Protein AF-0000000079963140 (afdb_homodimer)

Foldseek 3Di:
DPLPPPFAWDCPVPDTDGDPDDHLLPDLVNQADPVRHGHPDDQDDQCKDFLAPAKDPQDTRIDGQSCCCFQQQVRVHNDPPDDQDQEFAEEEEALALLSLLLLLQCLLLVGGYAAEYQARGFRRFDDFWWAFQLLLLLVVLSVQSVVFQAQADFAFKEWEAEANDTLDIDGWDDDQQGPDTFIGTDGSRSVSSSSQNSVVVSVGTYHYSKHWDDWDQDPVVQWIWTWMDHVNDDIRIHIHNAYEFPHAQLTPVCVRLPWAKFWDWDLKKWKKWKAAKDKPPPQLQHFYKFAHPPLFMKTWDHHHPRIIIITGIHDDPLSVQQVVQQVVPVVPDDSSCLLFWWRDRRPDHPVNRQVSVQVRPPPMDMDGPHIISYITMTTFIWIATLWQADLSRRYGYFQSNGTGGDPFLSCRSNLSSVLSLQQNLLSSCVSVVFWDCNQRSRLSGQQSRVLSVLCRLLSVQVVCLRGLNPDDTTFDCHNDDDTDDDDRDHDHSPDDSVRSSVVVVVSVVPRQPCRRHHQRRFGPCLVLQPPPPPPPPDDFQFPDDFGHFDGWHWWAQDPPDIGTPCVLVHSLHSAKEKEWEQEQCDAQQVVLLLLLQVAAQDPPHLLQFNPHLSHYAYEYEYADHRVSVVVSCPDPSNVSVVVRYRYIYQPDDPCRTPCNVRVGDNNFIKIWMAGSSRGTHGIDTSNPRVSVNSSCVSITGTD/DPLPPPFAWDCPVPDTDGDDDDHPLPDLVNQADPVRHGHPDDQDDQCKDFLAPAKDPQDTRIDGQSCCCFQFQNRPHNDPPDDQDQEFAEEEFALALLSLLLLLQCLLLVGGYAAEYQARGFRRFDDFWWAFQLLLLLVVLSVQSVVFQAQADFAFKEWEAEANDTLDIDGWDDDQQGPDTGIGTDGSRSVSSSSQNSVVVSVGTYHYSKHWDDWDQDPVPQWIWTWMDHVNDDIRIHIHNAYEFPHAQLTPVCVRLPWDKFWDWDLKKWKKWKAAKDKPPPQLQHWYKFAHPPLFMKTWDHHHPRIIIITFIHDDPLSVQQVVQQVVCVVPDDSSCLLPWWRDRRPDHPVNRQVSVQVRPPPMDMDGPHIISYITMTTFIWIATLWQADLSRRYGYFQSNGTGGDPFLSCRSNLSSVLSLQQNLLSSCVSVVFWDCNQRSRLSGQFSRVLSVLCRLLSVQVCCLRGLDPDDTTFHCHNDDDTDDDDRDHDHSPDDSVRSSVVVVVSCVPRQPCRRHHQRRFGPCLVLQPPPPPPPPDDFQFPDDFGHFDGWHWWAQDPPDIGTPCVLVHSLHSAKEKEWEQEQCDAQSVVLLLLLQVAAQDPPHLLQFSPHLSHYAYEYEYADHPVSVVVSCPDPSNVSVVVRYRYIYQPDDPCRTPCNVRVGDNNFIKIWMAGSSRGTSGIDTSNPRVSVNSSCVSITGTD

Nearest PDB structures (foldseek):
  1foh-assembly3_D-2  TM=8.014E-01  e=3.361E-40  Cutaneotrichosporon cutaneum
  1foh-assembly1_C  TM=7.969E-01  e=9.844E-40  Cutaneotrichosporon cutaneum
  1foh-assembly2_B  TM=7.920E-01  e=3.210E-39  Cutaneotrichosporon cutaneum
  7ouc-assembly1_AAA  TM=6.877E-01  e=5.291E-30  Streptomyces sp. JP95
  2rgj-assembly1_A  TM=7.732E-01  e=2.780E-16  unclassified

pLDDT: mean 90.06, std 11.24, range [25.11, 98.88]

Sequence (1406 aa):
MAVRSAVTSTWQRGVAEPAPGPAAWADASNFTSEDNVPAHYTVADPGEGPTSDSTNDFGVSTLRGWPSLFNGTAGGTTPTWWKPASKVDVLICGAGPFGLAIALSLARQGISFRIIDKSRGPCHTGRADAVHPRALELLDAWGLADEIANEGPLLNKFTLHRDGVTLGNTYTVPSETTKYRGLHITAQAQIERIYVRDLLRHQTLVERSTTLTSFKVDDGADKVIAKISADGKGEEVVEAKYLIGADGASSGVREMIKVPFEGLAIDCFFAIVDCVFKTDYPHILDTGWVTNAGQGCAIFVPREQGHTRVYIQLTGQLQADVAAAHKHKKERRNESSLGETQVHEHGLTPGDALEHLKKIMAPWTIDFAGPLSWFAVWRVNERVARSFSTPDQRVHLGGDAAHVHSTIGAFGYNSTVYDAANLSWKLGLCIKGAADPAVLLPTYDAERRLLANSVIRYSGALLRFICRLSDPLPELRGLGEDPEVHDVVLPNPSAANSEAGPWLGSFFHRAPPILMSGLGLSVTSTMLSPTPTEVTGSVKPVKVSNGVRAPNPRVTLHKHNASYLYDALKGTGSRFHVLVFTSDLQGPVRQKLARLSAEGLAPGGFFHRFGGLERLNIVVVAKALPHEVGELLAGDDLKHLRDAATLVYDDRAPDEDAHYYYAVNHARGAVVVVRPDLVVGTSVWPEDTAALNDYFASFLLAKMAVRSAVTSTWQRGVAEPAPGPAAWADASNFTSEDNVPAHYTVADPGEGPTSDSTNDFGVSTLRGWPSLFNGTAGGTTPTWWKPASKVDVLICGAGPFGLAIALSLARQGISFRIIDKSRGPCHTGRADAVHPRALELLDAWGLADEIANEGPLLNKFTLHRDGVTLGNTYTVPSETTKYRGLHITAQAQIERIYVRDLLRHQTLVERSTTLTSFKVDDGADKVIAKISADGKGEEVVEAKYLIGADGASSGVREMIKVPFEGLAIDCFFAIVDCVFKTDYPHILDTGWVTNAGQGCAIFVPREQGHTRVYIQLTGQLQADVAAAHKHKKERRNESSLGETQVHEHGLTPGDALEHLKKIMAPWTIDFAGPLSWFAVWRVNERVARSFSTPDQRVHLGGDAAHVHSTIGAFGYNSTVYDAANLSWKLGLCIKGAADPAVLLPTYDAERRLLANSVIRYSGALLRFICRLSDPLPELRGLGEDPEVHDVVLPNPSAANSEAGPWLGSFFHRAPPILMSGLGLSVTSTMLSPTPTEVTGSVKPVKVSNGVRAPNPRVTLHKHNASYLYDALKGTGSRFHVLVFTSDLQGPVRQKLARLSAEGLAPGGFFHRFGGLERLNIVVVAKALPHEVGELLAGDDLKHLRDAATLVYDDRAPDEDAHYYYAVNHARGAVVVVRPDLVVGTSVWPEDTAALNDYFASFLLAK

InterPro domains:
  IPR002938 FAD-binding domain [PF01494] (87-457)
  IPR012941 Phenol hydroxylase-like, C-terminal dimerisation domain [PF07976] (564-702)
  IPR036188 FAD/NAD(P)-binding domain superfamily [G3DSA:3.50.50.60] (89-456)
  IPR036188 FAD/NAD(P)-binding domain superfamily [SSF51905] (87-480)
  IPR036249 Thioredoxin-like superfamily [SSF52833] (543-701)
  IPR038220 Phenol hydroxylase, C-terminal TRX-fold domain superfamily [G3DSA:3.40.30.20] (514-701)
  IPR050641 Rifampicin monooxygenase-like [PTHR43004] (77-702)

Organism: NCBI:txid1448308

Radius of gyration: 31.9 Å; Cα contacts (8 Å, |Δi|>4): 3347; chains: 2; bounding box: 75×89×75 Å

Secondary structure (DSSP, 8-state):
-----S--EE-TTSS-EE-SSS-GGG-GGGGB-TT-PBPS--PPP--EEES-S--BTTBB-EEE--HHHHSSSSSSS--TT----SEEEEEEE--SHHHHHHHHHHHHHT--EEEE-SSSSS--S-S--EE-HHHHHHHHHTT-HHHHTTSS-EE-EEEEEETTEEEEEEEPPPPTT-S--SEEE--HHHHHHHHHHHHHHTT---B-SEEEEEEEEETTTTEEEEEEEETTEEEEEEEEEEEEE-S-TT-HHHHHTT--EEEEEEEEEEEEEEE-EEE--TTTTSEEEEEETTTEEEEEEE-GGG-EEEEEEE-HHHHHHHHHHHHHHHTTS-GGGGG--B-SS----HHHHHHHHHHHHTTS-EEE-S-BSEEEEEEEEEEEES-SB-TTSSEEE-GGGTEE--STTS-HHHHHHHHHHHHHHHHHHHHTTSB-HHHHTHHHHHHHHHHHHHHHHHHHHHHHHHHT--PPPP--B-SSSSBPP--PPPP-TT--HHHHHHHHHHHHHHS-TTTTT-TT-B-S--TTS------TTPPPS-SSPTTBBPP--EEEEETTEEEEGGGGS---SS-EEEEEEEETS-THHHHHHHHIIIIIISTTSHHHHTTGGGTEEEEEEESS-HHHHHHHT-SGGGHHHHHHEEEEE--S-TTTSHHHHTT--TTT-EEEEE-TTSBEEEEE-TT-HHHHHHHHHTTBPP-/-----S--EE-TTSS-EE-SSS-GGG-GGGGB-TT-PBPS--PPP--EEES-S--BTTBB-EEE--HHHHSSSSSSS--TT----SEEEEEEE--SHHHHHHHHHHHHHT--EEEE-SSSSS--S-S--EE-HHHHHHHHHTT-HHHHTTSS-EE-EEEEEETTEEEEEEEPPPPTT-S--SEEE--HHHHHHHHHHHHHHTT---B-SEEEEEEEEETTTTEEEEEEEETTEEEEEEEEEEEEE-S-TT-HHHHHTT--EEEEEEEEEEEEEEE-EEE--TTTTSEEEEEETTTEEEEEEE-GGG-EEEEEEE-HHHHHHHHHHHHHHHTTS-GGGGG--B-SS----HHHHHHHHHHHHTTS-EEE-S-BSEEEEEEEEEEEES-SB-TTSSEEE-GGGTEE--STTSHHHHHHHHHHHHHHHHHHHHHTTSB-HHHHTHHHHHHHHHHHHHHHHHHHHHHHHHHT--PPPP--B-SSSSBPP--PPPP-TT--HHHHHHHHHHHHHHS-TTTTT-TT-B-S--TTS------TTPPPS-SSPTTBBPP--EEEEETTEEEEGGGGS---SS-EEEEEEEETS-THHHHHHHHIIIIIISTTSHHHHTTGGGTEEEEEEESS-HHHHHHHT-SGGGHHHHHHEEEEE--S-TTTSHHHHTT--TTT-EEEEE-TTSBEEEEE-TT-HHHHHHHHHTTBPP-

Structure (mmCIF, N/CA/C/O backbone):
data_AF-0000000079963140-model_v1
#
loop_
_entity.id
_entity.type
_entity.pdbx_description
1 polymer 'Uncharacterized protein'
#
loop_
_atom_site.group_PDB
_atom_site.id
_atom_site.type_symbol
_atom_site.label_atom_id
_atom_site.label_alt_id
_atom_site.label_comp_id
_atom_site.label_asym_id
_atom_site.label_entity_id
_atom_site.label_seq_id
_atom_site.pdbx_PDB_ins_code
_atom_site.Cartn_x
_atom_site.Cartn_y
_atom_site.Cartn_z
_atom_site.occupancy
_atom_site.B_iso_or_equiv
_atom_site.auth_seq_id
_atom_site.auth_comp_id
_atom_site.auth_asym_id
_atom_site.auth_atom_id
_atom_site.pdbx_PDB_model_num
ATOM 1 N N . MET A 1 1 ? -8.086 -4.301 -16.156 1 25.34 1 MET A N 1
ATOM 2 C CA . MET A 1 1 ? -8.211 -3.07 -16.938 1 25.34 1 MET A CA 1
ATOM 3 C C . MET A 1 1 ? -9.672 -2.666 -17.078 1 25.34 1 MET A C 1
ATOM 5 O O . MET A 1 1 ? -10.492 -3.447 -17.562 1 25.34 1 MET A O 1
ATOM 9 N N . ALA A 1 2 ? -10.203 -1.886 -16.109 1 30.53 2 ALA A N 1
ATOM 10 C CA . ALA A 1 2 ? -11.609 -1.475 -16.062 1 30.53 2 ALA A CA 1
ATOM 11 C C . ALA A 1 2 ? -12.117 -1.159 -17.469 1 30.53 2 ALA A C 1
ATOM 13 O O . ALA A 1 2 ? -11.352 -0.732 -18.344 1 30.53 2 ALA A O 1
ATOM 14 N N . VAL A 1 3 ? -13.102 -1.721 -17.828 1 33.88 3 VAL A N 1
ATOM 15 C CA . VAL A 1 3 ? -13.875 -1.144 -18.922 1 33.88 3 VAL A CA 1
ATOM 16 C C . VAL A 1 3 ? -13.875 0.379 -18.812 1 33.88 3 VAL A C 1
ATOM 18 O O . VAL A 1 3 ? -14.5 0.944 -17.906 1 33.88 3 VAL A O 1
ATOM 21 N N . ARG A 1 4 ? -12.695 0.923 -18.766 1 45.59 4 ARG A N 1
ATOM 22 C CA . ARG A 1 4 ? -12.688 2.381 -18.703 1 45.59 4 ARG A CA 1
ATOM 23 C C . ARG A 1 4 ? -13.797 2.979 -19.547 1 45.59 4 ARG A C 1
ATOM 25 O O . ARG A 1 4 ? -13.844 2.764 -20.766 1 45.59 4 ARG A O 1
ATOM 32 N N . SER A 1 5 ? -14.914 3.078 -18.922 1 48.44 5 SER A N 1
ATOM 33 C CA . SER A 1 5 ? -16.016 3.822 -19.516 1 48.44 5 SER A CA 1
ATOM 34 C C . SER A 1 5 ? -15.516 4.777 -20.594 1 48.44 5 SER A C 1
ATOM 36 O O . SER A 1 5 ? -14.359 5.203 -20.562 1 48.44 5 SER A O 1
ATOM 38 N N . ALA A 1 6 ? -16.266 4.973 -21.609 1 55.72 6 ALA A N 1
ATOM 39 C CA . ALA A 1 6 ? -16.359 5.848 -22.781 1 55.72 6 ALA A CA 1
ATOM 40 C C . ALA A 1 6 ? -16.078 7.301 -22.391 1 55.72 6 ALA A C 1
ATOM 42 O O . ALA A 1 6 ? -15.938 8.156 -23.266 1 55.72 6 ALA A O 1
ATOM 43 N N . VAL A 1 7 ? -15.875 7.383 -20.984 1 66.56 7 VAL A N 1
ATOM 44 C CA . VAL A 1 7 ? -15.789 8.812 -20.719 1 66.56 7 VAL A CA 1
ATOM 45 C C . VAL A 1 7 ? -14.328 9.25 -20.75 1 66.56 7 VAL A C 1
ATOM 47 O O . VAL A 1 7 ? -13.484 8.68 -20.062 1 66.56 7 VAL A O 1
ATOM 50 N N . THR A 1 8 ? -14.055 10.008 -21.562 1 84.62 8 THR A N 1
ATOM 51 C CA . THR A 1 8 ? -12.742 10.633 -21.688 1 84.62 8 THR A CA 1
ATOM 52 C C . THR A 1 8 ? -12.406 11.43 -20.422 1 84.62 8 THR A C 1
ATOM 54 O O . THR A 1 8 ? -13.258 12.141 -19.891 1 84.62 8 THR A O 1
ATOM 57 N N . SER A 1 9 ? -11.234 11.062 -19.812 1 88.5 9 SER A N 1
ATOM 58 C CA . SER A 1 9 ? -10.836 11.75 -18.594 1 88.5 9 SER A CA 1
ATOM 59 C C . SER A 1 9 ? -9.602 12.617 -18.828 1 88.5 9 SER A C 1
ATOM 61 O O . SER A 1 9 ? -8.844 12.391 -19.766 1 88.5 9 SER A O 1
ATOM 63 N N . THR A 1 10 ? -9.508 13.703 -18.062 1 89.19 10 THR A N 1
ATOM 64 C CA . THR A 1 10 ? -8.32 14.547 -17.984 1 89.19 10 THR A CA 1
ATOM 65 C C . THR A 1 10 ? -7.859 14.703 -16.547 1 89.19 10 THR A C 1
ATOM 67 O O . THR A 1 10 ? -8.594 14.375 -15.609 1 89.19 10 THR A O 1
ATOM 70 N N . TRP A 1 11 ? -6.633 15.031 -16.359 1 91.12 11 TRP A N 1
ATOM 71 C CA . TRP A 1 11 ? -6.066 15.273 -15.039 1 91.12 11 TRP A CA 1
ATOM 72 C C . TRP A 1 11 ? -5.617 16.719 -14.898 1 91.12 11 TRP A C 1
ATOM 74 O O . TRP A 1 11 ? -4.637 17 -14.211 1 91.12 11 TRP A O 1
ATOM 84 N N . GLN A 1 12 ? -6.328 17.531 -15.508 1 88.75 12 GLN A N 1
ATOM 85 C CA . GLN A 1 12 ? -6.012 18.953 -15.539 1 88.75 12 GLN A CA 1
ATOM 86 C C . GLN A 1 12 ? -5.91 19.531 -14.133 1 88.75 12 GLN A C 1
ATOM 88 O O . GLN A 1 12 ? -5.055 20.375 -13.859 1 88.75 12 GLN A O 1
ATOM 93 N N . ARG A 1 13 ? -6.703 19.031 -13.242 1 86.5 13 ARG A N 1
ATOM 94 C CA . ARG A 1 13 ? -6.699 19.547 -11.875 1 86.5 13 ARG A CA 1
ATOM 95 C C . ARG A 1 13 ? -6.012 18.578 -10.922 1 86.5 13 ARG A C 1
ATOM 97 O O . ARG A 1 13 ? -6.266 18.594 -9.719 1 86.5 13 ARG A O 1
ATOM 104 N N . GLY A 1 14 ? -5.234 17.688 -11.469 1 86.19 14 GLY A N 1
ATOM 105 C CA . GLY A 1 14 ? -4.453 16.781 -10.656 1 86.19 14 GLY A CA 1
ATOM 106 C C . GLY A 1 14 ? -5.184 15.484 -10.336 1 86.19 14 GLY A C 1
ATOM 107 O O . GLY A 1 14 ? -4.594 14.555 -9.781 1 86.19 14 GLY A O 1
ATOM 108 N N . VAL A 1 15 ? -6.523 15.414 -10.562 1 87.06 15 VAL A N 1
ATOM 109 C CA . VAL A 1 15 ? -7.344 14.227 -10.375 1 87.06 15 VAL A CA 1
ATOM 110 C C . VAL A 1 15 ? -8.156 13.953 -11.633 1 87.06 15 VAL A C 1
ATOM 112 O O . VAL A 1 15 ? -8.344 14.852 -12.461 1 87.06 15 VAL A O 1
ATOM 115 N N . ALA A 1 16 ? -8.602 12.75 -11.758 1 87.44 16 ALA A N 1
ATOM 116 C CA . ALA A 1 16 ? -9.383 12.383 -12.93 1 87.44 16 ALA A CA 1
ATOM 117 C C . ALA A 1 16 ? -10.703 13.156 -12.977 1 87.44 16 ALA A C 1
ATOM 119 O O . ALA A 1 16 ? -11.406 13.25 -11.969 1 87.44 16 ALA A O 1
ATOM 120 N N . GLU A 1 17 ? -10.945 13.789 -14.047 1 86.25 17 GLU A N 1
ATOM 121 C CA . GLU A 1 17 ? -12.219 14.445 -14.328 1 86.25 17 GLU A CA 1
ATOM 122 C C . GLU A 1 17 ? -12.688 14.164 -15.75 1 86.25 17 GLU A C 1
ATOM 124 O O . GLU A 1 17 ? -11.875 14.023 -16.656 1 86.25 17 GLU A O 1
ATOM 129 N N . PRO A 1 18 ? -13.961 14.102 -15.898 1 84.88 18 PRO A N 1
ATOM 130 C CA . PRO A 1 18 ? -14.453 13.93 -17.266 1 84.88 18 PRO A CA 1
ATOM 131 C C . PRO A 1 18 ? -14.078 15.094 -18.188 1 84.88 18 PRO A C 1
ATOM 133 O O . PRO A 1 18 ? -14.07 16.25 -17.75 1 84.88 18 PRO A O 1
ATOM 136 N N . ALA A 1 19 ? -13.688 14.844 -19.375 1 87.06 19 ALA A N 1
ATOM 137 C CA . ALA A 1 19 ? -13.32 15.859 -20.344 1 87.06 19 ALA A CA 1
ATOM 138 C C . ALA A 1 19 ? -14.008 15.609 -21.688 1 87.06 19 ALA A C 1
ATOM 140 O O . ALA A 1 19 ? -14.273 14.461 -22.047 1 87.06 19 ALA A O 1
ATOM 141 N N . PRO A 1 20 ? -14.289 16.75 -22.219 1 84.88 20 PRO A N 1
ATOM 142 C CA . PRO A 1 20 ? -14.844 16.594 -23.562 1 84.88 20 PRO A CA 1
ATOM 143 C C . PRO A 1 20 ? -13.789 16.188 -24.594 1 84.88 20 PRO A C 1
ATOM 145 O O . PRO A 1 20 ? -12.586 16.328 -24.344 1 84.88 20 PRO A O 1
ATOM 148 N N . GLY A 1 21 ? -14.18 15.578 -25.672 1 86.12 21 GLY A N 1
ATOM 149 C CA . GLY A 1 21 ? -13.281 15.234 -26.75 1 86.12 21 GLY A CA 1
ATOM 150 C C . GLY A 1 21 ? -12.602 13.891 -26.562 1 86.12 21 GLY A C 1
ATOM 151 O O . GLY A 1 21 ? -12.961 13.125 -25.672 1 86.12 21 GLY A O 1
ATOM 152 N N . PRO A 1 22 ? -11.648 13.695 -27.453 1 89.62 22 PRO A N 1
ATOM 153 C CA . PRO A 1 22 ? -10.93 12.422 -27.359 1 89.62 22 PRO A CA 1
ATOM 154 C C . PRO A 1 22 ? -9.922 12.391 -26.203 1 89.62 22 PRO A C 1
ATOM 156 O O . PRO A 1 22 ? -9.445 13.445 -25.781 1 89.62 22 PRO A O 1
ATOM 159 N N . ALA A 1 23 ? -9.727 11.188 -25.75 1 92 23 ALA A N 1
ATOM 160 C CA . ALA A 1 23 ? -8.641 11.023 -24.781 1 92 23 ALA A CA 1
ATOM 161 C C . ALA A 1 23 ? -7.309 11.484 -25.359 1 92 23 ALA A C 1
ATOM 163 O O . ALA A 1 23 ? -7.098 11.406 -26.578 1 92 23 ALA A O 1
ATOM 164 N N . ALA A 1 24 ? -6.402 11.875 -24.547 1 91.81 24 ALA A N 1
ATOM 165 C CA . ALA A 1 24 ? -5.125 12.445 -24.984 1 91.81 24 ALA A CA 1
ATOM 166 C C . ALA A 1 24 ? -4.355 11.461 -25.859 1 91.81 24 ALA A C 1
ATOM 168 O O . ALA A 1 24 ? -3.674 11.859 -26.797 1 91.81 24 ALA A O 1
ATOM 169 N N . TRP A 1 25 ? -4.426 10.164 -25.547 1 92.56 25 TRP A N 1
ATOM 170 C CA . TRP A 1 25 ? -3.676 9.156 -26.297 1 92.56 25 TRP A CA 1
ATOM 171 C C . TRP A 1 25 ? -4.277 8.945 -27.688 1 92.56 25 TRP A C 1
ATOM 173 O O . TRP A 1 25 ? -3.633 8.367 -28.562 1 92.56 25 TRP A O 1
ATOM 183 N N . ALA A 1 26 ? -5.484 9.414 -27.891 1 92.75 26 ALA A N 1
ATOM 184 C CA . ALA A 1 26 ? -6.191 9.227 -29.156 1 92.75 26 ALA A CA 1
ATOM 185 C C . ALA A 1 26 ? -6.332 10.555 -29.906 1 92.75 26 ALA A C 1
ATOM 187 O O . ALA A 1 26 ? -6.902 10.602 -31 1 92.75 26 ALA A O 1
ATOM 188 N N . ASP A 1 27 ? -5.871 11.625 -29.328 1 93.5 27 ASP A N 1
ATOM 189 C CA . ASP A 1 27 ? -5.945 12.945 -29.953 1 93.5 27 ASP A CA 1
ATOM 190 C C . ASP A 1 27 ? -4.848 13.125 -31 1 93.5 27 ASP A C 1
ATOM 192 O O . ASP A 1 27 ? -3.672 13.25 -30.656 1 93.5 27 ASP A O 1
ATOM 196 N N . ALA A 1 28 ? -5.199 13.289 -32.188 1 93.12 28 ALA A N 1
ATOM 197 C CA . ALA A 1 28 ? -4.266 13.383 -33.312 1 93.12 28 ALA A CA 1
ATOM 198 C C . ALA A 1 28 ? -3.332 14.578 -33.156 1 93.12 28 ALA A C 1
ATOM 200 O O . ALA A 1 28 ? -2.184 14.539 -33.594 1 93.12 28 ALA A O 1
ATOM 201 N N . SER A 1 29 ? -3.771 15.562 -32.531 1 92.5 29 SER A N 1
ATOM 202 C CA . SER A 1 29 ? -2.977 16.766 -32.344 1 92.5 29 SER A CA 1
ATOM 203 C C . SER A 1 29 ? -1.771 16.516 -31.438 1 92.5 29 SER A C 1
ATOM 205 O O . SER A 1 29 ? -0.812 17.297 -31.453 1 92.5 29 SER A O 1
ATOM 207 N N . ASN A 1 30 ? -1.805 15.453 -30.688 1 95.19 30 ASN A N 1
ATOM 208 C CA . ASN A 1 30 ? -0.715 15.125 -29.781 1 95.19 30 ASN A CA 1
ATOM 209 C C . ASN A 1 30 ? 0.387 14.336 -30.484 1 95.19 30 ASN A C 1
ATOM 211 O O . ASN A 1 30 ? 1.299 13.82 -29.828 1 95.19 30 ASN A O 1
ATOM 215 N N . PHE A 1 31 ? 0.345 14.297 -31.828 1 97.12 31 PHE A N 1
ATOM 216 C CA . PHE A 1 31 ? 1.319 13.484 -32.562 1 97.12 31 PHE A CA 1
ATOM 217 C C . PHE A 1 31 ? 1.949 14.266 -33.688 1 97.12 31 PHE A C 1
ATOM 219 O O . PHE A 1 31 ? 2.523 13.68 -34.625 1 97.12 31 PHE A O 1
ATOM 226 N N . THR A 1 32 ? 1.765 15.547 -33.688 1 96.44 32 THR A N 1
ATOM 227 C CA . THR A 1 32 ? 2.363 16.438 -34.688 1 96.44 32 THR A CA 1
ATOM 228 C C . THR A 1 32 ? 3.043 17.625 -34 1 96.44 32 THR A C 1
ATOM 230 O O . THR A 1 32 ? 2.521 18.172 -33.031 1 96.44 32 THR A O 1
ATOM 233 N N . SER A 1 33 ? 4.195 17.984 -34.531 1 95.12 33 SER A N 1
ATOM 234 C CA . SER A 1 33 ? 4.918 19.141 -34 1 95.12 33 SER A CA 1
ATOM 235 C C . SER A 1 33 ? 4.273 20.453 -34.438 1 95.12 33 SER A C 1
ATOM 237 O O . SER A 1 33 ? 3.271 20.438 -35.188 1 95.12 33 SER A O 1
ATOM 239 N N . GLU A 1 34 ? 4.832 21.516 -33.969 1 91.06 34 GLU A N 1
ATOM 240 C CA . GLU A 1 34 ? 4.328 22.828 -34.344 1 91.06 34 GLU A CA 1
ATOM 241 C C . GLU A 1 34 ? 4.496 23.078 -35.844 1 91.06 34 GLU A C 1
ATOM 243 O O . GLU A 1 34 ? 3.729 23.844 -36.438 1 91.06 34 GLU A O 1
ATOM 248 N N . ASP A 1 35 ? 5.473 22.406 -36.5 1 92.75 35 ASP A N 1
ATOM 249 C CA . ASP A 1 35 ? 5.723 22.531 -37.938 1 92.75 35 ASP A CA 1
ATOM 250 C C . ASP A 1 35 ? 5.039 21.406 -38.719 1 92.75 35 ASP A C 1
ATOM 252 O O . ASP A 1 35 ? 5.406 21.125 -39.875 1 92.75 35 ASP A O 1
ATOM 256 N N . ASN A 1 36 ? 4.227 20.703 -38.062 1 94.06 36 ASN A N 1
ATOM 257 C CA . ASN A 1 36 ? 3.398 19.672 -38.656 1 94.06 36 ASN A CA 1
ATOM 258 C C . ASN A 1 36 ? 4.223 18.438 -39.031 1 94.06 36 ASN A C 1
ATOM 260 O O . ASN A 1 36 ? 3.949 17.781 -40.031 1 94.06 36 ASN A O 1
ATOM 264 N N . VAL A 1 37 ? 5.281 18.266 -38.375 1 96.44 37 VAL A N 1
ATOM 265 C CA . VAL A 1 37 ? 6.043 17.031 -38.531 1 96.44 37 VAL A CA 1
ATOM 266 C C . VAL A 1 37 ? 5.473 15.953 -37.594 1 96.44 37 VAL A C 1
ATOM 268 O O . VAL A 1 37 ? 5.332 16.156 -36.406 1 96.44 37 VAL A O 1
ATOM 271 N N . PRO A 1 38 ? 5.164 14.836 -38.156 1 97.25 38 PRO A N 1
ATOM 272 C CA . PRO A 1 38 ? 4.602 13.766 -37.312 1 97.25 38 PRO A CA 1
ATOM 273 C C . PRO A 1 38 ? 5.609 13.188 -36.344 1 97.25 38 PRO A C 1
ATOM 275 O O . PRO A 1 38 ? 6.801 13.109 -36.656 1 97.25 38 PRO A O 1
ATOM 278 N N . ALA A 1 39 ? 5.09 12.812 -35.188 1 98 39 ALA A N 1
ATOM 279 C CA . ALA A 1 39 ? 5.914 12.086 -34.219 1 98 39 ALA A CA 1
ATOM 280 C C . ALA A 1 39 ? 6.395 10.758 -34.812 1 98 39 ALA A C 1
ATOM 282 O O . ALA A 1 39 ? 5.762 10.195 -35.719 1 98 39 ALA A O 1
ATOM 283 N N . HIS A 1 40 ? 7.551 10.328 -34.344 1 97.44 40 HIS A N 1
ATOM 284 C CA . HIS A 1 40 ? 7.984 8.969 -34.656 1 97.44 40 HIS A CA 1
ATOM 285 C C . HIS A 1 40 ? 7.125 7.93 -33.969 1 97.44 40 HIS A C 1
ATOM 287 O O . HIS A 1 40 ? 6.766 6.91 -34.562 1 97.44 40 HIS A O 1
ATOM 293 N N . TYR A 1 41 ? 6.793 8.164 -32.656 1 96.12 41 TYR A N 1
ATOM 294 C CA . TYR A 1 41 ? 5.926 7.285 -31.906 1 96.12 41 TYR A CA 1
ATOM 295 C C . TYR A 1 41 ? 4.516 7.273 -32.469 1 96.12 41 TYR A C 1
ATOM 297 O O . TYR A 1 41 ? 3.939 8.328 -32.75 1 96.12 41 TYR A O 1
ATOM 305 N N . THR A 1 42 ? 3.977 6.141 -32.688 1 93.38 42 THR A N 1
ATOM 306 C CA . THR A 1 42 ? 2.596 5.969 -33.125 1 93.38 42 THR A CA 1
ATOM 307 C C . THR A 1 42 ? 1.852 5 -32.219 1 93.38 42 THR A C 1
ATOM 309 O O . THR A 1 42 ? 2.465 4.133 -31.594 1 93.38 42 THR A O 1
ATOM 312 N N . VAL A 1 43 ? 0.617 5.223 -32.094 1 93 43 VAL A N 1
ATOM 313 C CA . VAL A 1 43 ? -0.228 4.332 -31.312 1 93 43 VAL A CA 1
ATOM 314 C C . VAL A 1 43 ? -0.737 3.189 -32.188 1 93 43 VAL A C 1
ATOM 316 O O . VAL A 1 43 ? -1.351 3.426 -33.25 1 93 43 VAL A O 1
ATOM 319 N N . ALA A 1 44 ? -0.434 2.025 -31.781 1 88.56 44 ALA A N 1
ATOM 320 C CA . ALA A 1 44 ? -0.922 0.862 -32.5 1 88.56 44 ALA A CA 1
ATOM 321 C C . ALA A 1 44 ? -2.428 0.688 -32.312 1 88.56 44 ALA A C 1
ATOM 323 O O . ALA A 1 44 ? -3.035 1.348 -31.484 1 88.56 44 ALA A O 1
ATOM 324 N N . ASP A 1 45 ? -2.994 -0.159 -33.188 1 90.31 45 ASP A N 1
ATOM 325 C CA . ASP A 1 45 ? -4.41 -0.495 -33.062 1 90.31 45 ASP A CA 1
ATOM 326 C C . ASP A 1 45 ? -4.727 -1.065 -31.703 1 90.31 45 ASP A C 1
ATOM 328 O O . ASP A 1 45 ? -4.137 -2.068 -31.281 1 90.31 45 ASP A O 1
ATOM 332 N N . PRO A 1 46 ? -5.637 -0.406 -31.016 1 91.56 46 PRO A N 1
ATOM 333 C CA . PRO A 1 46 ? -5.949 -0.857 -29.656 1 91.56 46 PRO A CA 1
ATOM 334 C C . PRO A 1 46 ? -6.605 -2.236 -29.641 1 91.56 46 PRO A C 1
ATOM 336 O O . PRO A 1 46 ? -6.641 -2.885 -28.594 1 91.56 46 PRO A O 1
ATOM 339 N N . GLY A 1 47 ? -7.152 -2.729 -30.766 1 90.19 47 GLY A N 1
ATOM 340 C CA . GLY A 1 47 ? -7.797 -4.031 -30.797 1 90.19 47 GLY A CA 1
ATOM 341 C C . GLY A 1 47 ? -9.008 -4.121 -29.891 1 90.19 47 GLY A C 1
ATOM 342 O O . GLY A 1 47 ? -9.109 -5.043 -29.062 1 90.19 47 GLY A O 1
ATOM 343 N N . GLU A 1 48 ? -9.906 -3.287 -29.953 1 90.06 48 GLU A N 1
ATOM 344 C CA . GLU A 1 48 ? -11.109 -3.266 -29.125 1 90.06 48 GLU A CA 1
ATOM 345 C C . GLU A 1 48 ? -12.062 -4.387 -29.516 1 90.06 48 GLU A C 1
ATOM 347 O O . GLU A 1 48 ? -12.375 -4.566 -30.688 1 90.06 48 GLU A O 1
ATOM 352 N N . GLY A 1 49 ? -12.414 -5.227 -28.562 1 89.19 49 GLY A N 1
ATOM 353 C CA . GLY A 1 49 ? -13.32 -6.34 -28.797 1 89.19 49 GLY A CA 1
ATOM 354 C C . GLY A 1 49 ? -14.281 -6.57 -27.641 1 89.19 49 GLY A C 1
ATOM 355 O O . GLY A 1 49 ? -14.125 -5.988 -26.562 1 89.19 49 GLY A O 1
ATOM 356 N N . PRO A 1 50 ? -15.32 -7.395 -27.922 1 91.62 50 PRO A N 1
ATOM 357 C CA . PRO A 1 50 ? -16.312 -7.684 -26.875 1 91.62 50 PRO A CA 1
ATOM 358 C C . PRO A 1 50 ? -15.703 -8.43 -25.688 1 91.62 50 PRO A C 1
ATOM 360 O O . PRO A 1 50 ? -14.828 -9.281 -25.875 1 91.62 50 PRO A O 1
ATOM 363 N N . THR A 1 51 ? -16.219 -8.148 -24.531 1 90.38 51 THR A N 1
ATOM 364 C CA . THR A 1 51 ? -15.703 -8.766 -23.312 1 90.38 51 THR A CA 1
ATOM 365 C C . THR A 1 51 ? -16.469 -10.055 -23.016 1 90.38 51 THR A C 1
ATOM 367 O O . THR A 1 51 ? -16.016 -10.875 -22.203 1 90.38 51 THR A O 1
ATOM 370 N N . SER A 1 52 ? -17.609 -10.156 -23.531 1 89.19 52 SER A N 1
ATOM 371 C CA . SER A 1 52 ? -18.453 -11.336 -23.312 1 89.19 52 SER A CA 1
ATOM 372 C C . SER A 1 52 ? -19.094 -11.805 -24.609 1 89.19 52 SER A C 1
ATOM 374 O O . SER A 1 52 ? -19.406 -11 -25.469 1 89.19 52 SER A O 1
ATOM 376 N N . ASP A 1 53 ? -19.281 -13.125 -24.656 1 86.31 53 ASP A N 1
ATOM 377 C CA . ASP A 1 53 ? -19.984 -13.688 -25.812 1 86.31 53 ASP A CA 1
ATOM 378 C C . ASP A 1 53 ? -21.484 -13.477 -25.688 1 86.31 53 ASP A C 1
ATOM 380 O O . ASP A 1 53 ? -22.219 -13.547 -26.672 1 86.31 53 ASP A O 1
ATOM 384 N N . SER A 1 54 ? -21.938 -13.336 -24.484 1 91.31 54 SER A N 1
ATOM 385 C CA . SER A 1 54 ? -23.344 -13.102 -24.203 1 91.31 54 SER A CA 1
ATOM 386 C C . SER A 1 54 ? -23.625 -11.625 -23.938 1 91.31 54 SER A C 1
ATOM 388 O O . SER A 1 54 ? -22.734 -10.906 -23.469 1 91.31 54 SER A O 1
ATOM 390 N N . THR A 1 55 ? -24.844 -11.195 -24.281 1 91.5 55 THR A N 1
ATOM 391 C CA . THR A 1 55 ? -25.234 -9.805 -24.078 1 91.5 55 THR A CA 1
ATOM 392 C C . THR A 1 55 ? -26.562 -9.719 -23.312 1 91.5 55 THR A C 1
ATOM 394 O O . THR A 1 55 ? -27.234 -10.734 -23.125 1 91.5 55 THR A O 1
ATOM 397 N N . ASN A 1 56 ? -26.797 -8.609 -22.797 1 93.81 56 ASN A N 1
ATOM 398 C CA . ASN A 1 56 ? -28.109 -8.289 -22.219 1 93.81 56 ASN A CA 1
ATOM 399 C C . ASN A 1 56 ? -28.734 -7.07 -22.906 1 93.81 56 ASN A C 1
ATOM 401 O O . ASN A 1 56 ? -28.312 -6.672 -23.984 1 93.81 56 ASN A O 1
ATOM 405 N N . ASP A 1 57 ? -29.797 -6.508 -22.281 1 92.56 57 ASP A N 1
ATOM 406 C CA . ASP A 1 57 ? -30.562 -5.441 -22.906 1 92.56 57 ASP A CA 1
ATOM 407 C C . ASP A 1 57 ? -29.766 -4.141 -22.969 1 92.56 57 ASP A C 1
ATOM 409 O O . ASP A 1 57 ? -30.125 -3.213 -23.688 1 92.56 57 ASP A O 1
ATOM 413 N N . PHE A 1 58 ? -28.703 -4.121 -22.266 1 93.31 58 PHE A N 1
ATOM 414 C CA . PHE A 1 58 ? -27.906 -2.902 -22.219 1 93.31 58 PHE A CA 1
ATOM 415 C C . PHE A 1 58 ? -26.844 -2.914 -23.312 1 93.31 58 PHE A C 1
ATOM 417 O O . PHE A 1 58 ? -26.109 -1.935 -23.484 1 93.31 58 PHE A O 1
ATOM 424 N N . GLY A 1 59 ? -26.703 -3.98 -23.969 1 91.69 59 GLY A N 1
ATOM 425 C CA . GLY A 1 59 ? -25.812 -4.016 -25.125 1 91.69 59 GLY A CA 1
ATOM 426 C C . GLY A 1 59 ? -24.516 -4.762 -24.859 1 91.69 59 GLY A C 1
ATOM 427 O O . GLY A 1 59 ? -24.516 -5.77 -24.141 1 91.69 59 GLY A O 1
ATOM 428 N N . VAL A 1 60 ? -23.469 -4.293 -25.672 1 90.44 60 VAL A N 1
ATOM 429 C CA . VAL A 1 60 ? -22.203 -5.02 -25.688 1 90.44 60 VAL A CA 1
ATOM 430 C C . VAL A 1 60 ? -21.125 -4.219 -24.953 1 90.44 60 VAL A C 1
ATOM 432 O O . VAL A 1 60 ? -21 -3.008 -25.141 1 90.44 60 VAL A O 1
ATOM 435 N N . SER A 1 61 ? -20.469 -4.898 -24.031 1 90.12 61 SER A N 1
ATOM 436 C CA . SER A 1 61 ? -19.297 -4.328 -23.406 1 90.12 61 SER A CA 1
ATOM 437 C C . SER A 1 61 ? -18.031 -4.672 -24.172 1 90.12 61 SER A C 1
ATOM 439 O O . SER A 1 61 ? -17.891 -5.789 -24.688 1 90.12 61 SER A O 1
ATOM 441 N N . THR A 1 62 ? -17.094 -3.684 -24.344 1 90.38 62 THR A N 1
ATOM 442 C CA . THR A 1 62 ? -15.859 -3.891 -25.078 1 90.38 62 THR A CA 1
ATOM 443 C C . THR A 1 62 ? -14.648 -3.52 -24.219 1 90.38 62 THR A C 1
ATOM 445 O O . THR A 1 62 ? -14.789 -2.83 -23.219 1 90.38 62 THR A O 1
ATOM 448 N N . LEU A 1 63 ? -13.516 -4.02 -24.562 1 90.12 63 LEU A N 1
ATOM 449 C CA . LEU A 1 63 ? -12.242 -3.727 -23.922 1 90.12 63 LEU A CA 1
ATOM 450 C C . LEU A 1 63 ? -11.117 -3.674 -24.953 1 90.12 63 LEU A C 1
ATOM 452 O O . LEU A 1 63 ? -11.102 -4.461 -25.906 1 90.12 63 LEU A O 1
ATOM 456 N N . ARG A 1 64 ? -10.195 -2.742 -24.719 1 91.69 64 ARG A N 1
ATOM 457 C CA . ARG A 1 64 ? -9.008 -2.656 -25.547 1 91.69 64 ARG A CA 1
ATOM 458 C C . ARG A 1 64 ? -7.984 -3.723 -25.172 1 91.69 64 ARG A C 1
ATOM 460 O O . ARG A 1 64 ? -7.629 -3.852 -24 1 91.69 64 ARG A O 1
ATOM 467 N N . GLY A 1 65 ? -7.473 -4.438 -26.172 1 89.81 65 GLY A N 1
ATOM 468 C CA . GLY A 1 65 ? -6.555 -5.527 -25.906 1 89.81 65 GLY A CA 1
ATOM 469 C C . GLY A 1 65 ? -5.109 -5.188 -26.219 1 89.81 65 GLY A C 1
ATOM 470 O O . GLY A 1 65 ? -4.188 -5.871 -25.781 1 89.81 65 GLY A O 1
ATOM 471 N N . TRP A 1 66 ? -4.852 -4.176 -27.031 1 92 66 TRP A N 1
ATOM 472 C CA . TRP A 1 66 ? -3.527 -3.756 -27.469 1 92 66 TRP A CA 1
ATOM 473 C C . TRP A 1 66 ? -2.707 -4.953 -27.938 1 92 66 TRP A C 1
ATOM 475 O O . TRP A 1 66 ? -1.637 -5.23 -27.391 1 92 66 TRP A O 1
ATOM 485 N N . PRO A 1 67 ? -3.092 -5.621 -29.031 1 90.5 67 PRO A N 1
ATOM 486 C CA . PRO A 1 67 ? -2.455 -6.855 -29.5 1 90.5 67 PRO A CA 1
ATOM 487 C C . PRO A 1 67 ? -0.972 -6.672 -29.828 1 90.5 67 PRO A C 1
ATOM 489 O O . PRO A 1 67 ? -0.176 -7.594 -29.625 1 90.5 67 PRO A O 1
ATOM 492 N N . SER A 1 68 ? -0.575 -5.555 -30.25 1 88.56 68 SER A N 1
ATOM 493 C CA . SER A 1 68 ? 0.821 -5.301 -30.578 1 88.56 68 SER A CA 1
ATOM 494 C C . SER A 1 68 ? 1.719 -5.406 -29.359 1 88.56 68 SER A C 1
ATOM 496 O O . SER A 1 68 ? 2.912 -5.688 -29.469 1 88.56 68 SER A O 1
ATOM 498 N N . LEU A 1 69 ? 1.161 -5.219 -28.219 1 88.31 69 LEU A N 1
ATOM 499 C CA . LEU A 1 69 ? 1.926 -5.238 -26.969 1 88.31 69 LEU A CA 1
ATOM 500 C C . LEU A 1 69 ? 1.879 -6.617 -26.328 1 88.31 69 LEU A C 1
ATOM 502 O O . LEU A 1 69 ? 2.865 -7.066 -25.734 1 88.31 69 LEU A O 1
ATOM 506 N N . PHE A 1 70 ? 0.701 -7.277 -26.531 1 89.94 70 PHE A N 1
ATOM 507 C CA . PHE A 1 70 ? 0.498 -8.398 -25.625 1 89.94 70 PHE A CA 1
ATOM 508 C C . PHE A 1 70 ? 0.418 -9.711 -26.391 1 89.94 70 PHE A C 1
ATOM 510 O O . PHE A 1 70 ? 0.488 -10.789 -25.797 1 89.94 70 PHE A O 1
ATOM 517 N N . ASN A 1 71 ? 0.307 -9.641 -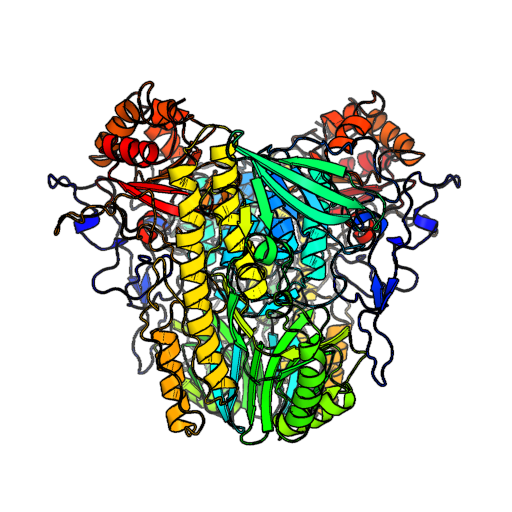27.734 1 85.62 71 ASN A N 1
ATOM 518 C CA . ASN A 1 71 ? 0.094 -10.867 -28.5 1 85.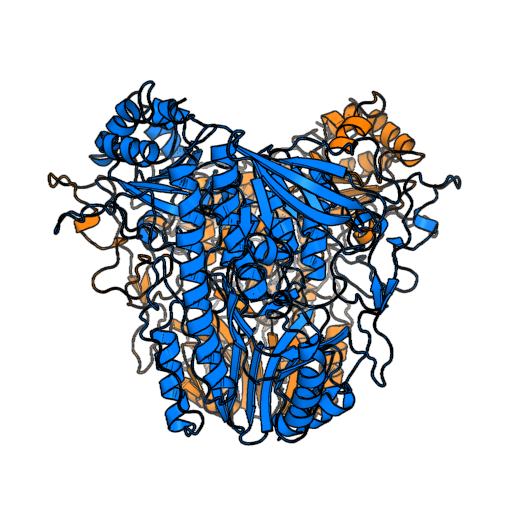62 71 ASN A CA 1
ATOM 519 C C . ASN A 1 71 ? 1.413 -11.461 -28.984 1 85.62 71 ASN A C 1
ATOM 521 O O . ASN A 1 71 ? 1.443 -12.18 -29.984 1 85.62 71 ASN A O 1
ATOM 525 N N . GLY A 1 72 ? 2.488 -11.117 -28.312 1 72.69 72 GLY A N 1
ATOM 526 C CA . GLY A 1 72 ? 3.758 -11.758 -28.625 1 72.69 72 GLY A CA 1
ATOM 527 C C . GLY A 1 72 ? 4.5 -11.086 -29.766 1 72.69 72 GLY A C 1
ATOM 528 O O . GLY A 1 72 ? 5.402 -11.688 -30.359 1 72.69 72 GLY A O 1
ATOM 529 N N . THR A 1 73 ? 4.074 -10.031 -30.281 1 68.69 73 THR A N 1
ATOM 530 C CA . THR A 1 73 ? 4.707 -9.367 -31.422 1 68.69 73 THR A CA 1
ATOM 531 C C . THR A 1 73 ? 5.391 -8.078 -30.984 1 68.69 73 THR A C 1
ATOM 533 O O . THR A 1 73 ? 6.125 -7.465 -31.75 1 68.69 73 THR A O 1
ATOM 536 N N . ALA A 1 74 ? 5.402 -7.895 -29.875 1 54.16 74 ALA A N 1
ATOM 537 C CA . ALA A 1 74 ? 6.035 -6.719 -29.266 1 54.16 74 ALA A CA 1
ATOM 538 C C . ALA A 1 74 ? 5.914 -5.504 -30.188 1 54.16 74 ALA A C 1
ATOM 540 O O . ALA A 1 74 ? 6.918 -4.898 -30.562 1 54.16 74 ALA A O 1
ATOM 541 N N . GLY A 1 75 ? 4.801 -4.992 -30.562 1 57.75 75 GLY A N 1
ATOM 542 C CA . GLY A 1 75 ? 4.645 -3.789 -31.375 1 57.75 75 GLY A CA 1
ATOM 543 C C . GLY A 1 75 ? 4.27 -4.078 -32.812 1 57.75 75 GLY A C 1
ATOM 544 O O . GLY A 1 75 ? 4.594 -3.299 -33.719 1 57.75 75 GLY A O 1
ATOM 545 N N . GLY A 1 76 ? 3.717 -5.191 -33.062 1 63.25 76 GLY A N 1
ATOM 546 C CA . GLY A 1 76 ? 3.182 -5.535 -34.375 1 63.25 76 GLY A CA 1
ATOM 547 C C . GLY A 1 76 ? 4.117 -6.406 -35.188 1 63.25 76 GLY A C 1
ATOM 548 O O . GLY A 1 76 ? 3.666 -7.188 -36.031 1 63.25 76 GLY A O 1
ATOM 549 N N . THR A 1 77 ? 5.453 -6.098 -35 1 73.62 77 THR A N 1
ATOM 550 C CA . THR A 1 77 ? 6.43 -6.961 -35.656 1 73.62 77 THR A CA 1
ATOM 551 C C . THR A 1 77 ? 7.359 -7.605 -34.625 1 73.62 77 THR A C 1
ATOM 553 O O . THR A 1 77 ? 7.602 -7.043 -33.562 1 73.62 77 THR A O 1
ATOM 556 N N . THR A 1 78 ? 7.715 -8.805 -34.844 1 82.12 78 THR A N 1
ATOM 557 C CA . THR A 1 78 ? 8.648 -9.484 -33.938 1 82.12 78 THR A CA 1
ATOM 558 C C . THR A 1 78 ? 9.977 -8.742 -33.875 1 82.12 78 THR A C 1
ATOM 560 O O . THR A 1 78 ? 10.609 -8.492 -34.906 1 82.12 78 THR A O 1
ATOM 563 N N . PRO A 1 79 ? 10.344 -8.352 -32.781 1 87.44 79 PRO A N 1
ATOM 564 C CA . PRO A 1 79 ? 11.609 -7.625 -32.656 1 87.44 79 PRO A CA 1
ATOM 565 C C . PRO A 1 79 ? 12.805 -8.438 -33.156 1 87.44 79 PRO A C 1
ATOM 567 O O . PRO A 1 79 ? 12.805 -9.664 -33.031 1 87.44 79 PRO A O 1
ATOM 570 N N . THR A 1 80 ? 13.875 -7.777 -33.594 1 87.12 80 THR A N 1
ATOM 571 C CA . THR A 1 80 ? 15.039 -8.43 -34.156 1 87.12 80 THR A CA 1
ATOM 572 C C . THR A 1 80 ? 15.828 -9.188 -33.094 1 87.12 80 THR A C 1
ATOM 574 O O . THR A 1 80 ? 16.562 -10.133 -33.406 1 87.12 80 THR A O 1
ATOM 577 N N . TRP A 1 81 ? 15.617 -8.766 -31.875 1 87.5 81 TRP A N 1
ATOM 578 C CA . TRP A 1 81 ? 16.391 -9.398 -30.812 1 87.5 81 TRP A CA 1
ATOM 579 C C . TRP A 1 81 ? 15.766 -10.719 -30.391 1 87.5 81 TRP A C 1
ATOM 581 O O . TRP A 1 81 ? 16.391 -11.516 -29.688 1 87.5 81 TRP A O 1
ATOM 591 N N . TRP A 1 82 ? 14.562 -10.945 -30.781 1 91.88 82 TRP A N 1
ATOM 592 C CA . TRP A 1 82 ? 13.906 -12.188 -30.391 1 91.88 82 TRP A CA 1
ATOM 593 C C . TRP A 1 82 ? 14.32 -13.344 -31.297 1 91.88 82 TRP A C 1
ATOM 595 O O . TRP A 1 82 ? 13.859 -13.445 -32.438 1 91.88 82 TRP A O 1
ATOM 605 N N . LYS A 1 83 ? 15.203 -14.18 -30.875 1 91.94 83 LYS A N 1
ATOM 606 C CA . LYS A 1 83 ? 15.703 -15.375 -31.547 1 91.94 83 LYS A CA 1
ATOM 607 C C . LYS A 1 83 ? 15.664 -16.578 -30.625 1 91.94 83 LYS A C 1
ATOM 609 O O . LYS A 1 83 ? 16.688 -16.984 -30.078 1 91.94 83 LYS A O 1
ATOM 614 N N . PRO A 1 84 ? 14.461 -17.125 -30.5 1 93 84 PRO A N 1
ATOM 615 C CA . PRO A 1 84 ? 14.344 -18.25 -29.578 1 93 84 PRO A CA 1
ATOM 616 C C . PRO A 1 84 ? 15.289 -19.391 -29.922 1 93 84 PRO A C 1
ATOM 618 O O . PRO A 1 84 ? 15.344 -19.828 -31.062 1 93 84 PRO A O 1
ATOM 621 N N . ALA A 1 85 ? 15.953 -19.938 -29 1 95.56 85 ALA A N 1
ATOM 622 C CA . ALA A 1 85 ? 16.938 -21 -29.203 1 95.56 85 ALA A CA 1
ATOM 623 C C . ALA A 1 85 ? 16.281 -22.375 -29.234 1 95.56 85 ALA A C 1
ATOM 625 O O . ALA A 1 85 ? 15.227 -22.578 -28.625 1 95.56 85 ALA A O 1
ATOM 626 N N . SER A 1 86 ? 16.906 -23.25 -29.906 1 96.88 86 SER A N 1
ATOM 627 C CA . SER A 1 86 ? 16.406 -24.625 -29.953 1 96.88 86 SER A CA 1
ATOM 628 C C . SER A 1 86 ? 16.812 -25.406 -28.703 1 96.88 86 SER A C 1
ATOM 630 O O . SER A 1 86 ? 16.266 -26.469 -28.422 1 96.88 86 SER A O 1
ATOM 632 N N . LYS A 1 87 ? 17.828 -24.984 -28.078 1 97.69 87 LYS A N 1
ATOM 633 C CA . LYS A 1 87 ? 18.266 -25.562 -26.812 1 97.69 87 LYS A CA 1
ATOM 634 C C . LYS A 1 87 ? 18.109 -24.547 -25.672 1 97.69 87 LYS A C 1
ATOM 636 O O . LYS A 1 87 ? 18.688 -23.469 -25.719 1 97.69 87 LYS A O 1
ATOM 641 N N . VAL A 1 88 ? 17.312 -24.844 -24.719 1 98.31 88 VAL A N 1
ATOM 642 C CA . VAL A 1 88 ? 17.078 -23.953 -23.578 1 98.31 88 VAL A CA 1
ATOM 643 C C . VAL A 1 88 ? 17.125 -24.75 -22.281 1 98.31 88 VAL A C 1
ATOM 645 O O . VAL A 1 88 ? 17.125 -25.984 -22.297 1 98.31 88 VAL A O 1
ATOM 648 N N . ASP A 1 89 ? 17.25 -24.031 -21.156 1 98.38 89 ASP A N 1
ATOM 649 C CA . ASP A 1 89 ? 17.188 -24.688 -19.859 1 98.38 89 ASP A CA 1
ATOM 650 C C . ASP A 1 89 ? 15.773 -25.172 -19.547 1 98.38 89 ASP A C 1
ATOM 652 O O . ASP A 1 89 ? 15.586 -26.266 -19 1 98.38 89 ASP A O 1
ATOM 656 N N . VAL A 1 90 ? 14.75 -24.328 -19.891 1 98.81 90 VAL A N 1
ATOM 657 C CA . VAL A 1 90 ? 13.383 -24.656 -19.516 1 98.81 90 VAL A CA 1
ATOM 658 C C . VAL A 1 90 ? 12.438 -24.375 -20.672 1 98.81 90 VAL A C 1
ATOM 660 O O . VAL A 1 90 ? 12.516 -23.312 -21.297 1 98.81 90 VAL A O 1
ATOM 663 N N . LEU A 1 91 ? 11.594 -25.281 -21.031 1 98.81 91 LEU A N 1
ATOM 664 C CA . LEU A 1 91 ? 10.461 -25.047 -21.922 1 98.81 91 LEU A CA 1
ATOM 665 C C . LEU A 1 91 ? 9.156 -24.984 -21.141 1 98.81 91 LEU A C 1
ATOM 667 O O . LEU A 1 91 ? 8.781 -25.953 -20.484 1 98.81 91 LEU A O 1
ATOM 671 N N . ILE A 1 92 ? 8.508 -23.875 -21.156 1 98.88 92 ILE A N 1
ATOM 672 C CA . ILE A 1 92 ? 7.25 -23.672 -20.453 1 98.88 92 ILE A CA 1
ATOM 673 C C . ILE A 1 92 ? 6.086 -23.844 -21.422 1 98.88 92 ILE A C 1
ATOM 675 O O . ILE A 1 92 ? 5.977 -23.094 -22.406 1 98.88 92 ILE A O 1
ATOM 679 N N . CYS A 1 93 ? 5.195 -24.781 -21.172 1 98.62 93 CYS A N 1
ATOM 680 C CA . CYS A 1 93 ? 4.027 -25.031 -22 1 98.62 93 CYS A CA 1
ATOM 681 C C . CYS A 1 93 ? 2.77 -24.453 -21.375 1 98.62 93 CYS A C 1
ATOM 683 O O . CYS A 1 93 ? 2.141 -25.094 -20.531 1 98.62 93 CYS A O 1
ATOM 685 N N . GLY A 1 94 ? 2.334 -23.344 -21.875 1 98 94 GLY A N 1
ATOM 686 C CA . GLY A 1 94 ? 1.2 -22.594 -21.344 1 98 94 GLY A CA 1
ATOM 687 C C . GLY A 1 94 ? 1.581 -21.25 -20.781 1 98 94 GLY A C 1
ATOM 688 O O . GLY A 1 94 ? 2.482 -21.141 -19.938 1 98 94 GLY A O 1
ATOM 689 N N . ALA A 1 95 ? 0.905 -20.188 -21.234 1 97.62 95 ALA A N 1
ATOM 690 C CA . ALA A 1 95 ? 1.167 -18.828 -20.781 1 97.62 95 ALA A CA 1
ATOM 691 C C . ALA A 1 95 ? -0.031 -18.266 -20.016 1 97.62 95 ALA A C 1
ATOM 693 O O . ALA A 1 95 ? -0.439 -17.125 -20.25 1 97.62 95 ALA A O 1
ATOM 694 N N . GLY A 1 96 ? -0.654 -19.094 -19.172 1 96.19 96 GLY A N 1
ATOM 695 C CA . GLY A 1 96 ? -1.539 -18.609 -18.125 1 96.19 96 GLY A CA 1
ATOM 696 C C . GLY A 1 96 ? -0.796 -18.078 -16.922 1 96.19 96 GLY A C 1
ATOM 697 O O . GLY A 1 96 ? 0.424 -17.906 -16.953 1 96.19 96 GLY A O 1
ATOM 698 N N . PRO A 1 97 ? -1.492 -17.906 -15.875 1 96.31 97 PRO A N 1
ATOM 699 C CA . PRO A 1 97 ? -0.87 -17.281 -14.711 1 96.31 97 PRO A CA 1
ATOM 700 C C . PRO A 1 97 ? 0.344 -18.047 -14.195 1 96.31 97 PRO A C 1
ATOM 702 O O . PRO A 1 97 ? 1.38 -17.453 -13.898 1 96.31 97 PRO A O 1
ATOM 705 N N . PHE A 1 98 ? 0.252 -19.344 -14.086 1 97.88 98 PHE A N 1
ATOM 706 C CA . PHE A 1 98 ? 1.353 -20.141 -13.547 1 97.88 98 PHE A CA 1
ATOM 707 C C . PHE A 1 98 ? 2.568 -20.078 -14.461 1 97.88 98 PHE A C 1
ATOM 709 O O . PHE A 1 98 ? 3.676 -19.766 -14.016 1 97.88 98 PHE A O 1
ATOM 716 N N . GLY A 1 99 ? 2.34 -20.375 -15.75 1 98.69 99 GLY A N 1
ATOM 717 C CA . GLY A 1 99 ? 3.439 -20.328 -16.703 1 98.69 99 GLY A CA 1
ATOM 718 C C . GLY A 1 99 ? 4.125 -18.969 -16.75 1 98.69 99 GLY A C 1
ATOM 719 O O . GLY A 1 99 ? 5.355 -18.891 -16.75 1 98.69 99 GLY A O 1
ATOM 720 N N . LEU A 1 100 ? 3.367 -17.938 -16.797 1 98.38 100 LEU A N 1
ATOM 721 C CA . LEU A 1 100 ? 3.918 -16.578 -16.812 1 98.38 100 LEU A CA 1
ATOM 722 C C . LEU A 1 100 ? 4.699 -16.297 -15.531 1 98.38 100 LEU A C 1
ATOM 724 O O . LEU A 1 100 ? 5.762 -15.672 -15.578 1 98.38 100 LEU A O 1
ATOM 728 N N . ALA A 1 101 ? 4.199 -16.734 -14.398 1 97.88 101 ALA A N 1
ATOM 729 C CA . ALA A 1 101 ? 4.887 -16.516 -13.133 1 97.88 101 ALA A CA 1
ATOM 730 C C . ALA A 1 101 ? 6.238 -17.219 -13.102 1 97.88 101 ALA A C 1
ATOM 732 O O . ALA A 1 101 ? 7.227 -16.656 -12.625 1 97.88 101 ALA A O 1
ATOM 733 N N . ILE A 1 102 ? 6.27 -18.438 -13.602 1 98 102 ILE A N 1
ATOM 734 C CA . ILE A 1 102 ? 7.531 -19.156 -13.711 1 98 102 ILE A CA 1
ATOM 735 C C . ILE A 1 102 ? 8.508 -18.359 -14.586 1 98 102 ILE A C 1
ATOM 737 O O . ILE A 1 102 ? 9.672 -18.188 -14.227 1 98 102 ILE A O 1
ATOM 741 N N . ALA A 1 103 ? 7.992 -17.922 -15.695 1 98.06 103 ALA A N 1
ATOM 742 C CA . ALA A 1 103 ? 8.812 -17.188 -16.656 1 98.06 103 ALA A CA 1
ATOM 743 C C . ALA A 1 103 ? 9.398 -15.93 -16.016 1 98.06 103 ALA A C 1
ATOM 745 O O . ALA A 1 103 ? 10.578 -15.625 -16.188 1 98.06 103 ALA A O 1
ATOM 746 N N . LEU A 1 104 ? 8.602 -15.211 -15.242 1 96.56 104 LEU A N 1
ATOM 747 C CA . LEU A 1 104 ? 9.047 -14 -14.562 1 96.56 104 LEU A CA 1
ATOM 748 C C . LEU A 1 104 ? 10.227 -14.281 -13.641 1 96.56 104 LEU A C 1
ATOM 750 O O . LEU A 1 104 ? 11.227 -13.562 -13.664 1 96.56 104 LEU A O 1
ATOM 754 N N . SER A 1 105 ? 10.039 -15.281 -12.875 1 95.88 105 SER A N 1
ATOM 755 C CA . SER A 1 105 ? 11.07 -15.625 -11.898 1 95.88 105 SER A CA 1
ATOM 756 C C . SER A 1 105 ? 12.344 -16.094 -12.586 1 95.88 105 SER A C 1
ATOM 758 O O . SER A 1 105 ? 13.445 -15.688 -12.195 1 95.88 105 SER A O 1
ATOM 760 N N . LEU A 1 106 ? 12.227 -16.938 -13.633 1 96.94 106 LEU A N 1
ATOM 761 C CA . LEU A 1 106 ? 13.391 -17.438 -14.352 1 96.94 106 LEU A CA 1
ATOM 762 C C . LEU A 1 106 ? 14.148 -16.312 -15.031 1 96.94 106 LEU A C 1
ATOM 764 O O . LEU A 1 106 ? 15.383 -16.297 -15.047 1 96.94 106 LEU A O 1
ATOM 768 N N . ALA A 1 107 ? 13.422 -15.375 -15.594 1 95.88 107 ALA A N 1
ATOM 769 C CA . ALA A 1 107 ? 14.047 -14.219 -16.234 1 95.88 107 ALA A CA 1
ATOM 770 C C . ALA A 1 107 ? 14.93 -13.461 -15.25 1 95.88 107 ALA A C 1
ATOM 772 O O . ALA A 1 107 ? 16.047 -13.055 -15.586 1 95.88 107 ALA A O 1
ATOM 773 N N . ARG A 1 108 ? 14.57 -13.352 -14.039 1 94.44 108 ARG A N 1
ATOM 774 C CA . ARG A 1 108 ? 15.297 -12.633 -13 1 94.44 108 ARG A CA 1
ATOM 775 C C . ARG A 1 108 ? 16.547 -13.406 -12.57 1 94.44 108 ARG A C 1
ATOM 777 O O . ARG A 1 108 ? 17.484 -12.82 -12.023 1 94.44 108 ARG A O 1
ATOM 784 N N . GLN A 1 109 ? 16.484 -14.688 -12.836 1 95.06 109 GLN A N 1
ATOM 785 C CA . GLN A 1 109 ? 17.609 -15.539 -12.445 1 95.06 109 GLN A CA 1
ATOM 786 C C . GLN A 1 109 ? 18.609 -15.695 -13.586 1 95.06 109 GLN A C 1
ATOM 788 O O . GLN A 1 109 ? 19.656 -16.344 -13.43 1 95.06 109 GLN A O 1
ATOM 793 N N . GLY A 1 110 ? 18.297 -15.172 -14.758 1 94.38 110 GLY A N 1
ATOM 794 C CA . GLY A 1 110 ? 19.172 -15.305 -15.914 1 94.38 110 GLY A CA 1
ATOM 795 C C . GLY A 1 110 ? 19.141 -16.688 -16.531 1 94.38 110 GLY A C 1
ATOM 796 O O . GLY A 1 110 ? 20.141 -17.141 -17.109 1 94.38 110 GLY A O 1
ATOM 797 N N . ILE A 1 111 ? 18.062 -17.375 -16.359 1 96.75 111 ILE A N 1
ATOM 798 C CA . ILE A 1 111 ? 17.891 -18.719 -16.891 1 96.75 111 ILE A CA 1
ATOM 799 C C . ILE A 1 111 ? 17.266 -18.656 -18.281 1 96.75 111 ILE A C 1
ATOM 801 O O . ILE A 1 111 ? 16.344 -17.875 -18.516 1 96.75 111 ILE A O 1
ATOM 805 N N . SER A 1 112 ? 17.766 -19.438 -19.219 1 97.94 112 SER A N 1
ATOM 806 C CA . SER A 1 112 ? 17.203 -19.453 -20.562 1 97.94 112 SER A CA 1
ATOM 807 C C . SER A 1 112 ? 15.914 -20.266 -20.625 1 97.94 112 SER A C 1
ATOM 809 O O . SER A 1 112 ? 15.836 -21.359 -20.047 1 97.94 112 SER A O 1
ATOM 811 N N . PHE A 1 113 ? 14.898 -19.719 -21.281 1 98.44 113 PHE A N 1
ATOM 812 C CA . PHE A 1 113 ? 13.641 -20.438 -21.422 1 98.44 113 PHE A CA 1
ATOM 813 C C . PHE A 1 113 ? 12.875 -19.984 -22.656 1 98.44 113 PHE A C 1
ATOM 815 O O . PHE A 1 113 ? 13.195 -18.938 -23.234 1 98.44 113 PHE A O 1
ATOM 822 N N . ARG A 1 114 ? 12 -20.797 -23.109 1 98.25 114 ARG A N 1
ATOM 823 C CA . ARG A 1 114 ? 10.945 -20.453 -24.047 1 98.25 114 ARG A CA 1
ATOM 824 C C . ARG A 1 114 ? 9.57 -20.688 -23.438 1 98.25 114 ARG A C 1
ATOM 826 O O . ARG A 1 114 ? 9.391 -21.578 -22.609 1 98.25 114 ARG A O 1
ATOM 833 N N . ILE A 1 115 ? 8.617 -19.891 -23.719 1 98.56 115 ILE A N 1
ATOM 834 C CA . ILE A 1 115 ? 7.25 -20.031 -23.234 1 98.56 115 ILE A CA 1
ATOM 835 C C . ILE A 1 115 ? 6.281 -20 -24.422 1 98.56 115 ILE A C 1
ATOM 837 O O . ILE A 1 115 ? 6.273 -19.047 -25.203 1 98.56 115 ILE A O 1
ATOM 841 N N . ILE A 1 116 ? 5.484 -21.031 -24.531 1 97.75 116 ILE A N 1
ATOM 842 C CA . ILE A 1 116 ? 4.582 -21.172 -25.672 1 97.75 116 ILE A CA 1
ATOM 843 C C . ILE A 1 116 ? 3.139 -21.234 -25.188 1 97.75 116 ILE A C 1
ATOM 845 O O . ILE A 1 116 ? 2.881 -21.656 -24.047 1 97.75 116 ILE A O 1
ATOM 849 N N . ASP A 1 117 ? 2.248 -20.859 -25.969 1 97.25 117 ASP A N 1
ATOM 850 C CA . ASP A 1 117 ? 0.823 -20.953 -25.656 1 97.25 117 ASP A CA 1
ATOM 851 C C . ASP A 1 117 ? -0.001 -21.109 -26.938 1 97.25 117 ASP A C 1
ATOM 853 O O . ASP A 1 117 ? 0.301 -20.5 -27.953 1 97.25 117 ASP A O 1
ATOM 857 N N . LYS A 1 118 ? -1.048 -21.844 -26.812 1 95.19 118 LYS A N 1
ATOM 858 C CA . LYS A 1 118 ? -1.92 -22.094 -27.953 1 95.19 118 LYS A CA 1
ATOM 859 C C . LYS A 1 118 ? -2.756 -20.859 -28.281 1 95.19 118 LYS A C 1
ATOM 861 O O . LYS A 1 118 ? -3.148 -20.672 -29.438 1 95.19 118 LYS A O 1
ATOM 866 N N . SER A 1 119 ? -3.061 -20.047 -27.281 1 93.94 119 SER A N 1
ATOM 867 C CA . SER A 1 119 ? -3.898 -18.875 -27.5 1 93.94 119 SER A CA 1
ATOM 868 C C . SER A 1 119 ? -3.158 -17.797 -28.281 1 93.94 119 SER A C 1
ATOM 870 O O . SER A 1 119 ? -1.934 -17.672 -28.188 1 93.94 119 SER A O 1
ATOM 872 N N . ARG A 1 120 ? -3.889 -16.938 -29 1 92.12 120 ARG A N 1
ATOM 873 C CA . ARG A 1 120 ? -3.322 -15.867 -29.812 1 92.12 120 ARG A CA 1
ATOM 874 C C . ARG A 1 120 ? -2.922 -14.672 -28.953 1 92.12 120 ARG A C 1
ATOM 876 O O . ARG A 1 120 ? -2.18 -13.797 -29.391 1 92.12 120 ARG A O 1
ATOM 883 N N . GLY A 1 121 ? -3.385 -14.617 -27.766 1 92.56 121 GLY A N 1
ATOM 884 C CA . GLY A 1 121 ? -3.111 -13.547 -26.828 1 92.56 121 GLY A CA 1
ATOM 885 C C . GLY A 1 121 ? -3.482 -13.891 -25.406 1 92.56 121 GLY A C 1
ATOM 886 O O . GLY A 1 121 ? -3.916 -15.016 -25.125 1 92.56 121 GLY A O 1
ATOM 887 N N . PRO A 1 122 ? -3.201 -12.977 -24.5 1 92.88 122 PRO A N 1
ATOM 888 C CA . PRO A 1 122 ? -3.605 -13.227 -23.125 1 92.88 122 PRO A CA 1
ATOM 889 C C . PRO A 1 122 ? -5.121 -13.234 -22.938 1 92.88 122 PRO A C 1
ATOM 891 O O . PRO A 1 122 ? -5.859 -12.867 -23.859 1 92.88 122 PRO A O 1
ATOM 894 N N . CYS A 1 123 ? -5.473 -13.688 -21.75 1 89.19 123 CYS A N 1
ATOM 895 C CA . CYS A 1 123 ? -6.887 -13.68 -21.391 1 89.19 123 CYS A CA 1
ATOM 896 C C . CYS A 1 123 ? -7.48 -12.289 -21.547 1 89.19 123 CYS A C 1
ATOM 898 O O . CYS A 1 123 ? -6.867 -11.289 -21.172 1 89.19 123 CYS A O 1
ATOM 900 N N . HIS A 1 124 ? -8.648 -12.227 -22.172 1 86 124 HIS A N 1
ATOM 901 C CA . HIS A 1 124 ? -9.281 -10.938 -22.422 1 86 124 HIS A CA 1
ATOM 902 C C . HIS A 1 124 ? -10.141 -10.508 -21.25 1 86 124 HIS A C 1
ATOM 904 O O . HIS A 1 124 ? -10.133 -9.336 -20.859 1 86 124 HIS A O 1
ATOM 910 N N . THR A 1 125 ? -10.938 -11.445 -20.828 1 83.88 125 THR A N 1
ATOM 911 C CA . THR A 1 125 ? -11.812 -11.188 -19.688 1 83.88 125 THR A CA 1
ATOM 912 C C . THR A 1 125 ? -11.875 -12.406 -18.766 1 83.88 125 THR A C 1
ATOM 914 O O . THR A 1 125 ? -11.375 -13.477 -19.109 1 83.88 125 THR A O 1
ATOM 917 N N . GLY A 1 126 ? -12.516 -12.102 -17.484 1 76.06 126 GLY A N 1
ATOM 918 C CA . GLY A 1 126 ? -12.477 -13.141 -16.484 1 76.06 126 GLY A CA 1
ATOM 919 C C . GLY A 1 126 ? -11.07 -13.531 -16.062 1 76.06 126 GLY A C 1
ATOM 920 O O . GLY A 1 126 ? -10.141 -12.734 -16.203 1 76.06 126 GLY A O 1
ATOM 921 N N . ARG A 1 127 ? -10.828 -14.578 -15.758 1 81.94 127 ARG A N 1
ATOM 922 C CA . ARG A 1 127 ? -11.414 -15.594 -14.883 1 81.94 127 ARG A CA 1
ATOM 923 C C . ARG A 1 127 ? -11.188 -15.25 -13.414 1 81.94 127 ARG A C 1
ATOM 925 O O . ARG A 1 127 ? -12.133 -14.93 -12.695 1 81.94 127 ARG A O 1
ATOM 932 N N . ALA A 1 128 ? -9.852 -15.07 -13 1 85.81 128 ALA A N 1
ATOM 933 C CA . ALA A 1 128 ? -9.508 -14.75 -11.617 1 85.81 128 ALA A CA 1
ATOM 934 C C . ALA A 1 128 ? -9.773 -13.281 -11.312 1 85.81 128 ALA A C 1
ATOM 936 O O . ALA A 1 128 ? -9.812 -12.453 -12.219 1 85.81 128 ALA A O 1
ATOM 937 N N . ASP A 1 129 ? -9.945 -13 -9.961 1 86.25 129 ASP A N 1
ATOM 938 C CA . ASP A 1 129 ? -10.328 -11.625 -9.68 1 86.25 129 ASP A CA 1
ATOM 939 C C . ASP A 1 129 ? -9.656 -11.109 -8.414 1 86.25 129 ASP A C 1
ATOM 941 O O . ASP A 1 129 ? -9.688 -9.906 -8.133 1 86.25 129 ASP A O 1
ATOM 945 N N . ALA A 1 130 ? -9.078 -11.906 -7.66 1 92.88 130 ALA A N 1
ATOM 946 C CA . ALA A 1 130 ? -8.609 -11.422 -6.363 1 92.88 130 ALA A CA 1
ATOM 947 C C . ALA A 1 130 ? -7.195 -11.914 -6.066 1 92.88 130 ALA A C 1
ATOM 949 O O . ALA A 1 130 ? -6.855 -13.062 -6.359 1 92.88 130 ALA A O 1
ATOM 950 N N . VAL A 1 131 ? -6.391 -11.07 -5.461 1 95.62 131 VAL A N 1
ATOM 951 C CA . VAL A 1 131 ? -5.012 -11.398 -5.109 1 95.62 131 VAL A CA 1
ATOM 952 C C . VAL A 1 131 ? -4.84 -11.344 -3.594 1 95.62 131 VAL A C 1
ATOM 954 O O . VAL A 1 131 ? -5.191 -10.352 -2.953 1 95.62 131 VAL A O 1
ATOM 957 N N . HIS A 1 132 ? -4.242 -12.43 -3.076 1 94.81 132 HIS A N 1
ATOM 958 C CA . HIS A 1 132 ? -3.973 -12.562 -1.649 1 94.81 132 HIS A CA 1
ATOM 959 C C . HIS A 1 132 ? -2.834 -11.641 -1.217 1 94.81 132 HIS A C 1
ATOM 961 O O . HIS A 1 132 ? -1.924 -11.367 -1.999 1 94.81 132 HIS A O 1
ATOM 967 N N . PRO A 1 133 ? -2.83 -11.227 0.087 1 94.31 133 PRO A N 1
ATOM 968 C CA . PRO A 1 133 ? -1.651 -10.57 0.654 1 94.31 133 PRO A CA 1
ATOM 969 C C . PRO A 1 133 ? -0.377 -11.391 0.489 1 94.31 133 PRO A C 1
ATOM 971 O O . PRO A 1 133 ? 0.673 -10.852 0.136 1 94.31 133 PRO A O 1
ATOM 974 N N . ARG A 1 134 ? -0.47 -12.68 0.707 1 95.44 134 ARG A N 1
ATOM 975 C CA . ARG A 1 134 ? 0.702 -13.539 0.585 1 95.44 134 ARG A CA 1
ATOM 976 C C . ARG A 1 134 ? 1.234 -13.547 -0.843 1 95.44 134 ARG A C 1
ATOM 978 O O . ARG A 1 134 ? 2.447 -13.492 -1.06 1 95.44 134 ARG A O 1
ATOM 985 N N . ALA A 1 135 ? 0.368 -13.648 -1.786 1 96.31 135 ALA A N 1
ATOM 986 C CA . ALA A 1 135 ? 0.787 -13.578 -3.184 1 96.31 135 ALA A CA 1
ATOM 987 C C . ALA A 1 135 ? 1.446 -12.242 -3.498 1 96.31 135 ALA A C 1
ATOM 989 O O . ALA A 1 135 ? 2.465 -12.195 -4.191 1 96.31 135 ALA A O 1
ATOM 990 N N . LEU A 1 136 ? 0.88 -11.18 -2.965 1 96.56 136 LEU A N 1
ATOM 991 C CA . LEU A 1 136 ? 1.444 -9.852 -3.195 1 96.56 136 LEU A CA 1
ATOM 992 C C . LEU A 1 136 ? 2.836 -9.742 -2.582 1 96.56 136 LEU A C 1
ATOM 994 O O . LEU A 1 136 ? 3.703 -9.055 -3.125 1 96.56 136 LEU A O 1
ATOM 998 N N . GLU A 1 137 ? 3.047 -10.328 -1.432 1 96.19 137 GLU A N 1
ATOM 999 C CA . GLU A 1 137 ? 4.383 -10.344 -0.839 1 96.19 137 GLU A CA 1
ATOM 1000 C C . GLU A 1 137 ? 5.402 -10.961 -1.792 1 96.19 137 GLU A C 1
ATOM 1002 O O . GLU A 1 137 ? 6.508 -10.445 -1.945 1 96.19 137 GLU A O 1
ATOM 1007 N N . LEU A 1 138 ? 5.031 -12.078 -2.385 1 96.25 138 LEU A N 1
ATOM 1008 C CA . LEU A 1 138 ? 5.918 -12.758 -3.324 1 96.25 138 LEU A CA 1
ATOM 1009 C C . LEU A 1 138 ? 6.109 -11.922 -4.59 1 96.25 138 LEU A C 1
ATOM 1011 O O . LEU A 1 138 ? 7.23 -11.781 -5.082 1 96.25 138 LEU A O 1
ATOM 1015 N N . LEU A 1 139 ? 5.047 -11.328 -5.074 1 96.56 139 LEU A N 1
ATOM 1016 C CA . LEU A 1 139 ? 5.121 -10.484 -6.262 1 96.56 139 LEU A CA 1
ATOM 1017 C C . LEU A 1 139 ? 5.938 -9.227 -5.98 1 96.56 139 LEU A C 1
ATOM 1019 O O . LEU A 1 139 ? 6.59 -8.688 -6.875 1 96.56 139 LEU A O 1
ATOM 1023 N N . ASP A 1 140 ? 5.836 -8.758 -4.711 1 95.81 140 ASP A N 1
ATOM 1024 C CA . ASP A 1 140 ? 6.656 -7.625 -4.301 1 95.81 140 ASP A CA 1
ATOM 1025 C C . ASP A 1 140 ? 8.141 -7.965 -4.387 1 95.81 140 ASP A C 1
ATOM 1027 O O . ASP A 1 140 ? 8.945 -7.145 -4.828 1 95.81 140 ASP A O 1
ATOM 1031 N N . ALA A 1 141 ? 8.484 -9.164 -3.971 1 94.69 141 ALA A N 1
ATOM 1032 C CA . ALA A 1 141 ? 9.867 -9.625 -4.078 1 94.69 141 ALA A CA 1
ATOM 1033 C C . ALA A 1 141 ? 10.328 -9.641 -5.531 1 94.69 141 ALA A C 1
ATOM 1035 O O . ALA A 1 141 ? 11.516 -9.453 -5.812 1 94.69 141 ALA A O 1
ATOM 1036 N N . TRP A 1 142 ? 9.383 -9.828 -6.461 1 94.56 142 TRP A N 1
ATOM 1037 C CA . TRP A 1 142 ? 9.695 -9.859 -7.887 1 94.56 142 TRP A CA 1
ATOM 1038 C C . TRP A 1 142 ? 9.57 -8.477 -8.508 1 94.56 142 TRP A C 1
ATOM 1040 O O . TRP A 1 142 ? 9.789 -8.297 -9.703 1 94.56 142 TRP A O 1
ATOM 1050 N N . GLY A 1 143 ? 9.156 -7.473 -7.719 1 94.38 143 GLY A N 1
ATOM 1051 C CA . GLY A 1 143 ? 9.117 -6.098 -8.188 1 94.38 143 GLY A CA 1
ATOM 1052 C C . GLY A 1 143 ? 7.836 -5.758 -8.93 1 94.38 143 GLY A C 1
ATOM 1053 O O . GLY A 1 143 ? 7.805 -4.812 -9.719 1 94.38 143 GLY A O 1
ATOM 1054 N N . LEU A 1 144 ? 6.715 -6.449 -8.695 1 95.69 144 LEU A N 1
ATOM 1055 C CA . LEU A 1 144 ? 5.531 -6.273 -9.523 1 95.69 144 LEU A CA 1
ATOM 1056 C C . LEU A 1 144 ? 4.316 -5.926 -8.672 1 95.69 144 LEU A C 1
ATOM 1058 O O . LEU A 1 144 ? 3.238 -5.648 -9.211 1 95.69 144 LEU A O 1
ATOM 1062 N N . ALA A 1 145 ? 4.43 -5.914 -7.34 1 95.81 145 ALA A N 1
ATOM 1063 C CA . ALA A 1 145 ? 3.277 -5.738 -6.457 1 95.81 145 ALA A CA 1
ATOM 1064 C C . ALA A 1 145 ? 2.602 -4.391 -6.699 1 95.81 145 ALA A C 1
ATOM 1066 O O . ALA A 1 145 ? 1.374 -4.293 -6.672 1 95.81 145 ALA A O 1
ATOM 1067 N N . ASP A 1 146 ? 3.338 -3.336 -6.973 1 93.94 146 ASP A N 1
ATOM 1068 C CA . ASP A 1 146 ? 2.775 -1.998 -7.137 1 93.94 146 ASP A CA 1
ATOM 1069 C C . ASP A 1 146 ? 1.905 -1.919 -8.391 1 93.94 146 ASP A C 1
ATOM 1071 O O . ASP A 1 146 ? 0.962 -1.127 -8.445 1 93.94 146 ASP A O 1
ATOM 1075 N N . GLU A 1 147 ? 2.184 -2.744 -9.344 1 93.81 147 GLU A N 1
ATOM 1076 C CA . GLU A 1 147 ? 1.386 -2.764 -10.57 1 93.81 147 GLU A CA 1
ATOM 1077 C C . GLU A 1 147 ? 0.089 -3.541 -10.367 1 93.81 147 GLU A C 1
ATOM 1079 O O . GLU A 1 147 ? -0.893 -3.316 -11.078 1 93.81 147 GLU A O 1
ATOM 1084 N N . ILE A 1 148 ? 0.1 -4.352 -9.398 1 95.25 148 ILE A N 1
ATOM 1085 C CA . ILE A 1 148 ? -0.991 -5.312 -9.297 1 95.25 148 ILE A CA 1
ATOM 1086 C C . ILE A 1 148 ? -1.935 -4.91 -8.164 1 95.25 148 ILE A C 1
ATOM 1088 O O . ILE A 1 148 ? -3.154 -5.031 -8.297 1 95.25 148 ILE A O 1
ATOM 1092 N N . ALA A 1 149 ? -1.439 -4.363 -7.102 1 93.19 149 ALA A N 1
ATOM 1093 C CA . ALA A 1 149 ? -2.152 -4.246 -5.832 1 93.19 149 ALA A CA 1
ATOM 1094 C C . ALA A 1 149 ? -3.264 -3.203 -5.922 1 93.19 149 ALA A C 1
ATOM 1096 O O . ALA A 1 149 ? -4.266 -3.291 -5.207 1 93.19 149 ALA A O 1
ATOM 1097 N N . ASN A 1 150 ? -3.164 -2.205 -6.812 1 88.31 150 ASN A N 1
ATOM 1098 C CA . ASN A 1 150 ? -4.09 -1.079 -6.75 1 88.31 150 ASN A CA 1
ATOM 1099 C C . ASN A 1 150 ? -4.871 -0.927 -8.055 1 88.31 150 ASN A C 1
ATOM 1101 O O . ASN A 1 150 ? -5.137 0.193 -8.492 1 88.31 150 ASN A O 1
ATOM 1105 N N . GLU A 1 151 ? -5.285 -1.982 -8.648 1 88.56 151 GLU A N 1
ATOM 1106 C CA . GLU A 1 151 ? -6.047 -1.962 -9.891 1 88.56 151 GLU A CA 1
ATOM 1107 C C . GLU A 1 151 ? -7.543 -1.848 -9.625 1 88.56 151 GLU A C 1
ATOM 1109 O O . GLU A 1 151 ? -8.258 -1.163 -10.359 1 88.56 151 GLU A O 1
ATOM 1114 N N . GLY A 1 152 ? -8.047 -2.545 -8.672 1 89.69 152 GLY A N 1
ATOM 1115 C CA . GLY A 1 152 ? -9.453 -2.576 -8.32 1 89.69 152 GLY A CA 1
ATOM 1116 C C . GLY A 1 152 ? -9.711 -2.299 -6.852 1 89.69 152 GLY A C 1
ATOM 1117 O O . GLY A 1 152 ? -8.844 -1.777 -6.148 1 89.69 152 GLY A O 1
ATOM 1118 N N . PRO A 1 153 ? -10.914 -2.57 -6.402 1 88.88 153 PRO A N 1
ATOM 1119 C CA . PRO A 1 153 ? -11.242 -2.326 -4.996 1 88.88 153 PRO A CA 1
ATOM 1120 C C . PRO A 1 153 ? -10.477 -3.24 -4.047 1 88.88 153 PRO A C 1
ATOM 1122 O O . PRO A 1 153 ? -9.961 -4.281 -4.465 1 88.88 153 PRO A O 1
ATOM 1125 N N . LEU A 1 154 ? -10.336 -2.738 -2.846 1 89.5 154 LEU A N 1
ATOM 1126 C CA . LEU A 1 154 ? -9.844 -3.547 -1.736 1 89.5 154 LEU A CA 1
ATOM 1127 C C . LEU A 1 154 ? -11 -4.125 -0.929 1 89.5 154 LEU A C 1
ATOM 1129 O O . LEU A 1 154 ? -11.844 -3.381 -0.421 1 89.5 154 LEU A O 1
ATOM 1133 N N . LEU A 1 155 ? -11.031 -5.445 -0.843 1 89.19 155 LEU A N 1
ATOM 1134 C CA . LEU A 1 155 ? -12.102 -6.109 -0.102 1 89.19 155 LEU A CA 1
ATOM 1135 C C . LEU A 1 155 ? -11.641 -6.457 1.311 1 89.19 155 LEU A C 1
ATOM 1137 O O . LEU A 1 155 ? -10.836 -7.371 1.5 1 89.19 155 LEU A O 1
ATOM 1141 N N . ASN A 1 156 ? -12.203 -5.77 2.221 1 83.19 156 ASN A N 1
ATOM 1142 C CA . ASN A 1 156 ? -11.797 -5.965 3.607 1 83.19 156 ASN A CA 1
ATOM 1143 C C . ASN A 1 156 ? -12.984 -6.32 4.496 1 83.19 156 ASN A C 1
ATOM 1145 O O . ASN A 1 156 ? -12.859 -6.34 5.723 1 83.19 156 ASN A O 1
ATOM 1149 N N . LYS A 1 157 ? -14.086 -6.5 3.922 1 82.75 157 LYS A N 1
ATOM 1150 C CA . LYS A 1 157 ? -15.305 -6.875 4.637 1 82.75 157 LYS A CA 1
ATOM 1151 C C . LYS A 1 157 ? -15.992 -8.055 3.963 1 82.75 157 LYS A C 1
ATOM 1153 O O . LYS A 1 157 ? -16.062 -8.125 2.734 1 82.75 157 LYS A O 1
ATOM 1158 N N . PHE A 1 158 ? -16.453 -8.977 4.777 1 84.75 158 PHE A N 1
ATOM 1159 C CA . PHE A 1 158 ? -17.203 -10.133 4.305 1 84.75 158 PHE A CA 1
ATOM 1160 C C . PHE A 1 158 ? -18.547 -10.242 5.02 1 84.75 158 PHE A C 1
ATOM 1162 O O . PHE A 1 158 ? -18.594 -10.273 6.254 1 84.75 158 PHE A O 1
ATOM 1169 N N . THR A 1 159 ? -19.594 -10.273 4.258 1 87.44 159 THR A N 1
ATOM 1170 C CA . THR A 1 159 ? -20.938 -10.336 4.824 1 87.44 159 THR A CA 1
ATOM 1171 C C . THR A 1 159 ? -21.609 -11.656 4.469 1 87.44 159 THR A C 1
ATOM 1173 O O . THR A 1 159 ? -21.562 -12.102 3.32 1 87.44 159 THR A O 1
ATOM 1176 N N . LEU A 1 160 ? -22.266 -12.258 5.48 1 89.06 160 LEU A N 1
ATOM 1177 C CA . LEU A 1 160 ? -22.953 -13.531 5.285 1 89.06 160 LEU A CA 1
ATOM 1178 C C . LEU A 1 160 ? -24.438 -13.414 5.645 1 89.06 160 LEU A C 1
ATOM 1180 O O . LEU A 1 160 ? -24.781 -13.07 6.777 1 89.06 160 LEU A O 1
ATOM 1184 N N . HIS A 1 161 ? -25.25 -13.719 4.629 1 90.25 161 HIS A N 1
ATOM 1185 C CA . HIS A 1 161 ? -26.688 -13.758 4.848 1 90.25 161 HIS A CA 1
ATOM 1186 C C . HIS A 1 161 ? -27.25 -15.156 4.578 1 90.25 161 HIS A C 1
ATOM 1188 O O . HIS A 1 161 ? -26.859 -15.797 3.602 1 90.25 161 HIS A O 1
ATOM 1194 N N . ARG A 1 162 ? -28.062 -15.609 5.465 1 89.94 162 ARG A N 1
ATOM 1195 C CA . ARG A 1 162 ? -28.719 -16.906 5.305 1 89.94 162 ARG A CA 1
ATOM 1196 C C . ARG A 1 162 ? -30.219 -16.797 5.594 1 89.94 162 ARG A C 1
ATOM 1198 O O . ARG A 1 162 ? -30.609 -16.469 6.715 1 89.94 162 ARG A O 1
ATOM 1205 N N . ASP A 1 163 ? -31.016 -17 4.555 1 88.88 163 ASP A N 1
ATOM 1206 C CA . ASP A 1 163 ? -32.469 -17.016 4.66 1 88.88 163 ASP A CA 1
ATOM 1207 C C . ASP A 1 163 ? -32.969 -15.719 5.277 1 88.88 163 ASP A C 1
ATOM 1209 O O . ASP A 1 163 ? -33.781 -15.742 6.215 1 88.88 163 ASP A O 1
ATOM 1213 N N . GLY A 1 164 ? -32.438 -14.648 4.781 1 79 164 GLY A N 1
ATOM 1214 C CA . GLY A 1 164 ? -32.906 -13.32 5.156 1 79 164 GLY A CA 1
ATOM 1215 C C . GLY A 1 164 ? -32.281 -12.812 6.441 1 79 164 GLY A C 1
ATOM 1216 O O . GLY A 1 164 ? -32.531 -11.672 6.844 1 79 164 GLY A O 1
ATOM 1217 N N . VAL A 1 165 ? -31.484 -13.594 7.027 1 82.19 165 VAL A N 1
ATOM 1218 C CA . VAL A 1 165 ? -30.875 -13.203 8.289 1 82.19 165 VAL A CA 1
ATOM 1219 C C . VAL A 1 165 ? -29.375 -13.023 8.102 1 82.19 165 VAL A C 1
ATOM 1221 O O . VAL A 1 165 ? -28.734 -13.789 7.383 1 82.19 165 VAL A O 1
ATOM 1224 N N . THR A 1 166 ? -28.891 -11.992 8.781 1 81.69 166 THR A N 1
ATOM 1225 C CA . THR A 1 166 ? -27.453 -11.797 8.781 1 81.69 166 THR A CA 1
ATOM 1226 C C . THR A 1 166 ? -26.781 -12.742 9.773 1 81.69 166 THR A C 1
ATOM 1228 O O . THR A 1 166 ? -27 -12.656 10.977 1 81.69 166 THR A O 1
ATOM 1231 N N . LEU A 1 167 ? -26 -13.648 9.281 1 78.88 167 LEU A N 1
ATOM 1232 C CA . LEU A 1 167 ? -25.297 -14.586 10.148 1 78.88 167 LEU A CA 1
ATOM 1233 C C . LEU A 1 167 ? -24.047 -13.938 10.742 1 78.88 167 LEU A C 1
ATOM 1235 O O . LEU A 1 167 ? -23.594 -14.328 11.82 1 78.88 167 LEU A O 1
ATOM 1239 N N . GLY A 1 168 ? -23.5 -13.055 9.969 1 74.88 168 GLY A N 1
ATOM 1240 C CA . GLY A 1 168 ? -22.312 -12.406 10.5 1 74.88 168 GLY A CA 1
ATOM 1241 C C . GLY A 1 168 ? -21.656 -11.461 9.508 1 74.88 168 GLY A C 1
ATOM 1242 O O . GLY A 1 168 ? -21.922 -11.539 8.305 1 74.88 168 GLY A O 1
ATOM 1243 N N . ASN A 1 169 ? -20.969 -10.438 10.062 1 76.88 169 ASN A N 1
ATOM 1244 C CA . ASN A 1 169 ? -20.062 -9.539 9.344 1 76.88 169 ASN A CA 1
ATOM 1245 C C . ASN A 1 169 ? -18.641 -9.609 9.898 1 76.88 169 ASN A C 1
ATOM 1247 O O . ASN A 1 169 ? -18.438 -9.562 11.109 1 76.88 169 ASN A O 1
ATOM 1251 N N . THR A 1 170 ? -17.734 -9.945 8.969 1 74 170 THR A N 1
ATOM 1252 C CA . THR A 1 170 ? -16.359 -9.992 9.422 1 74 170 THR A CA 1
ATOM 1253 C C . THR A 1 170 ? -15.508 -8.969 8.68 1 74 170 THR A C 1
ATOM 1255 O O . THR A 1 170 ? -15.805 -8.617 7.531 1 74 170 THR A O 1
ATOM 1258 N N . TYR A 1 171 ? -14.562 -8.367 9.406 1 73.44 171 TYR A N 1
ATOM 1259 C CA . TYR A 1 171 ? -13.617 -7.414 8.844 1 73.44 171 TYR A CA 1
ATOM 1260 C C . TYR A 1 171 ? -12.188 -7.934 8.953 1 73.44 171 TYR A C 1
ATOM 1262 O O . TYR A 1 171 ? -11.828 -8.578 9.945 1 73.44 171 TYR A O 1
ATOM 1270 N N . THR A 1 172 ? -11.523 -7.668 7.844 1 72.62 172 THR A N 1
ATOM 1271 C CA . THR A 1 172 ? -10.109 -8.023 7.902 1 72.62 172 THR A CA 1
ATOM 1272 C C . THR A 1 172 ? -9.328 -6.996 8.719 1 72.62 172 THR A C 1
ATOM 1274 O O . THR A 1 172 ? -9.469 -5.789 8.5 1 72.62 172 THR A O 1
ATOM 1277 N N . VAL A 1 173 ? -8.617 -7.512 9.703 1 66.75 173 VAL A N 1
ATOM 1278 C CA . VAL A 1 173 ? -7.77 -6.656 10.523 1 66.75 173 VAL A CA 1
ATOM 1279 C C . VAL A 1 173 ? -6.359 -6.613 9.938 1 66.75 173 VAL A C 1
ATOM 1281 O O . VAL A 1 173 ? -5.816 -7.645 9.539 1 66.75 173 VAL A O 1
ATOM 1284 N N . PRO A 1 174 ? -5.855 -5.391 9.859 1 69.25 174 PRO A N 1
ATOM 1285 C CA . PRO A 1 174 ? -4.473 -5.316 9.375 1 69.25 174 PRO A CA 1
ATOM 1286 C C . PRO A 1 174 ? -3.498 -6.098 10.258 1 69.25 174 PRO A C 1
ATOM 1288 O O . PRO A 1 174 ? -3.689 -6.18 11.477 1 69.25 174 PRO A O 1
ATOM 1291 N N . SER A 1 175 ? -2.617 -6.711 9.516 1 80.75 175 SER A N 1
ATOM 1292 C CA . SER A 1 175 ? -1.544 -7.43 10.195 1 80.75 175 SER A CA 1
ATOM 1293 C C . SER A 1 175 ? -0.317 -6.543 10.383 1 80.75 175 SER A C 1
ATOM 1295 O O . SER A 1 175 ? -0.015 -5.703 9.531 1 80.75 175 SER A O 1
ATOM 1297 N N . GLU A 1 176 ? 0.358 -6.785 11.477 1 83.94 176 GLU A N 1
ATOM 1298 C CA . GLU A 1 176 ? 1.564 -6.027 11.789 1 83.94 176 GLU A CA 1
ATOM 1299 C C . GLU A 1 176 ? 2.764 -6.543 11 1 83.94 176 GLU A C 1
ATOM 1301 O O . GLU A 1 176 ? 3.801 -5.883 10.922 1 83.94 176 GLU A O 1
ATOM 1306 N N . THR A 1 177 ? 2.588 -7.66 10.383 1 89.94 177 THR A N 1
ATOM 1307 C CA . THR A 1 177 ? 3.762 -8.258 9.75 1 89.94 177 THR A CA 1
ATOM 1308 C C . THR A 1 177 ? 3.545 -8.414 8.25 1 89.94 177 THR A C 1
ATOM 1310 O O . THR A 1 177 ? 4.047 -9.367 7.648 1 89.94 177 THR A O 1
ATOM 1313 N N . THR A 1 178 ? 2.701 -7.602 7.676 1 92.19 178 THR A N 1
ATOM 1314 C CA . THR A 1 178 ? 2.562 -7.547 6.223 1 92.19 178 THR A CA 1
ATOM 1315 C C . THR A 1 178 ? 2.137 -6.152 5.773 1 92.19 178 THR A C 1
ATOM 1317 O O . THR A 1 178 ? 1.418 -5.453 6.492 1 92.19 178 THR A O 1
ATOM 1320 N N . LYS A 1 179 ? 2.547 -5.805 4.602 1 91.44 179 LYS A N 1
ATOM 1321 C CA . LYS A 1 179 ? 2.189 -4.535 3.973 1 91.44 179 LYS A CA 1
ATOM 1322 C C . LYS A 1 179 ? 0.791 -4.594 3.369 1 91.44 179 LYS A C 1
ATOM 1324 O O . LYS A 1 179 ? 0.18 -3.559 3.102 1 91.44 179 LYS A O 1
ATOM 1329 N N . TYR A 1 180 ? 0.271 -5.715 3.17 1 92.31 180 TYR A N 1
ATOM 1330 C CA . TYR A 1 180 ? -0.959 -5.895 2.406 1 92.31 180 TYR A CA 1
ATOM 1331 C C . TYR A 1 180 ? -2.088 -6.395 3.301 1 92.31 180 TYR A C 1
ATOM 1333 O O . TYR A 1 180 ? -1.85 -7.133 4.258 1 92.31 180 TYR A O 1
ATOM 1341 N N . ARG A 1 181 ? -3.295 -5.883 3.014 1 87.81 181 ARG A N 1
ATOM 1342 C CA . ARG A 1 181 ? -4.469 -6.289 3.779 1 87.81 181 ARG A CA 1
ATOM 1343 C C . ARG A 1 181 ? -5.637 -6.621 2.857 1 87.81 181 ARG A C 1
ATOM 1345 O O . ARG A 1 181 ? -5.711 -6.113 1.735 1 87.81 181 ARG A O 1
ATOM 1352 N N . GLY A 1 182 ? -6.469 -7.496 3.318 1 88.12 182 GLY A N 1
ATOM 1353 C CA . GLY A 1 182 ? -7.66 -7.82 2.549 1 88.12 182 GLY A CA 1
ATOM 1354 C C . GLY A 1 182 ? -7.348 -8.422 1.192 1 88.12 182 GLY A C 1
ATOM 1355 O O . GLY A 1 182 ? -6.203 -8.781 0.916 1 88.12 182 GLY A O 1
ATOM 1356 N N . LEU A 1 183 ? -8.367 -8.594 0.366 1 91.5 183 LEU A N 1
ATOM 1357 C CA . LEU A 1 183 ? -8.227 -9.086 -0.999 1 91.5 183 LEU A CA 1
ATOM 1358 C C . LEU A 1 183 ? -8.125 -7.93 -1.988 1 91.5 183 LEU A C 1
ATOM 1360 O O . LEU A 1 183 ? -8.984 -7.039 -1.993 1 91.5 183 LEU A O 1
ATOM 1364 N N . HIS A 1 184 ? -7.078 -7.953 -2.717 1 92.88 184 HIS A N 1
ATOM 1365 C CA . HIS A 1 184 ? -6.891 -6.941 -3.748 1 92.88 184 HIS A CA 1
ATOM 1366 C C . HIS A 1 184 ? -7.477 -7.398 -5.082 1 92.88 184 HIS A C 1
ATOM 1368 O O . HIS A 1 184 ? -7.055 -8.422 -5.633 1 92.88 184 HIS A O 1
ATOM 1374 N N . ILE A 1 185 ? -8.352 -6.625 -5.594 1 93.31 185 ILE A N 1
ATOM 1375 C CA . ILE A 1 185 ? -9.047 -7.051 -6.805 1 93.31 185 ILE A CA 1
ATOM 1376 C C . ILE A 1 185 ? -8.266 -6.594 -8.039 1 93.31 185 ILE A C 1
ATOM 1378 O O . ILE A 1 185 ? -8.031 -5.395 -8.219 1 93.31 185 ILE A O 1
ATOM 1382 N N . THR A 1 186 ? -7.867 -7.516 -8.805 1 93.69 186 THR A N 1
ATOM 1383 C CA . THR A 1 186 ? -7.258 -7.344 -10.125 1 93.69 186 THR A CA 1
ATOM 1384 C C . THR A 1 186 ? -7.629 -8.508 -11.047 1 93.69 186 THR A C 1
ATOM 1386 O O . THR A 1 186 ? -7.344 -9.664 -10.734 1 93.69 186 THR A O 1
ATOM 1389 N N . ALA A 1 187 ? -8.203 -8.141 -12.141 1 92.56 187 ALA A N 1
ATOM 1390 C CA . ALA A 1 187 ? -8.648 -9.172 -13.078 1 92.56 187 ALA A CA 1
ATOM 1391 C C . ALA A 1 187 ? -7.461 -9.945 -13.641 1 92.56 187 ALA A C 1
ATOM 1393 O O . ALA A 1 187 ? -6.398 -9.375 -13.891 1 92.56 187 ALA A O 1
ATOM 1394 N N . GLN A 1 188 ? -7.68 -11.242 -13.891 1 93.31 188 GLN A N 1
ATOM 1395 C CA . GLN A 1 188 ? -6.633 -12.078 -14.469 1 93.31 188 GLN A CA 1
ATOM 1396 C C . GLN A 1 188 ? -6.094 -11.469 -15.758 1 93.31 188 GLN A C 1
ATOM 1398 O O . GLN A 1 188 ? -4.887 -11.516 -16.016 1 93.31 188 GLN A O 1
ATOM 1403 N N . ALA A 1 189 ? -7.008 -10.984 -16.594 1 92.56 189 ALA A N 1
ATOM 1404 C CA . ALA A 1 189 ? -6.594 -10.367 -17.859 1 92.56 189 ALA A CA 1
ATOM 1405 C C . ALA A 1 189 ? -5.535 -9.297 -17.609 1 92.56 189 ALA A C 1
ATOM 1407 O O . ALA A 1 189 ? -4.531 -9.234 -18.328 1 92.56 189 ALA A O 1
ATOM 1408 N N . GLN A 1 190 ? -5.785 -8.469 -16.625 1 93.19 190 GLN A N 1
ATOM 1409 C CA . GLN A 1 190 ? -4.844 -7.402 -16.312 1 93.19 190 GLN A CA 1
ATOM 1410 C C . GLN A 1 190 ? -3.543 -7.965 -15.75 1 93.19 190 GLN A C 1
ATOM 1412 O O . GLN A 1 190 ? -2.457 -7.461 -16.047 1 93.19 190 GLN A O 1
ATOM 1417 N N . ILE A 1 191 ? -3.6 -8.961 -14.953 1 95.88 191 ILE A N 1
ATOM 1418 C CA . ILE A 1 191 ? -2.412 -9.586 -14.375 1 95.88 191 ILE A CA 1
ATOM 1419 C C . ILE A 1 191 ? -1.531 -10.148 -15.492 1 95.88 191 ILE A C 1
ATOM 1421 O O . ILE A 1 191 ? -0.316 -9.938 -15.5 1 95.88 191 ILE A O 1
ATOM 1425 N N . GLU A 1 192 ? -2.145 -10.836 -16.391 1 96.38 192 GLU A N 1
ATOM 1426 C CA . GLU A 1 192 ? -1.384 -11.406 -17.5 1 96.38 192 GLU A CA 1
ATOM 1427 C C . GLU A 1 192 ? -0.719 -10.32 -18.328 1 96.38 192 GLU A C 1
ATOM 1429 O O . GLU A 1 192 ? 0.426 -10.469 -18.766 1 96.38 192 GLU A O 1
ATOM 1434 N N . ARG A 1 193 ? -1.418 -9.281 -18.547 1 94.75 193 ARG A N 1
ATOM 1435 C CA . ARG A 1 193 ? -0.839 -8.164 -19.281 1 94.75 193 ARG A CA 1
ATOM 1436 C C . ARG A 1 193 ? 0.383 -7.602 -18.562 1 94.75 193 ARG A C 1
ATOM 1438 O O . ARG A 1 193 ? 1.391 -7.281 -19.203 1 94.75 193 ARG A O 1
ATOM 1445 N N . ILE A 1 194 ? 0.256 -7.473 -17.281 1 95.81 194 ILE A N 1
ATOM 1446 C CA . ILE A 1 194 ? 1.363 -6.984 -16.469 1 95.81 194 ILE A CA 1
ATOM 1447 C C . ILE A 1 194 ? 2.549 -7.938 -16.578 1 95.81 194 ILE A C 1
ATOM 1449 O O . ILE A 1 194 ? 3.688 -7.504 -16.781 1 95.81 194 ILE A O 1
ATOM 1453 N N . TYR A 1 195 ? 2.262 -9.25 -16.484 1 97 195 TYR A N 1
ATOM 1454 C CA . TYR A 1 195 ? 3.314 -10.258 -16.578 1 97 195 TYR A CA 1
ATOM 1455 C C . TYR A 1 195 ? 3.984 -10.211 -17.953 1 97 195 TYR A C 1
ATOM 1457 O O . TYR A 1 195 ? 5.211 -10.258 -18.047 1 97 195 TYR A O 1
ATOM 1465 N N . VAL A 1 196 ? 3.205 -10.086 -19.016 1 96.69 196 VAL A N 1
ATOM 1466 C CA . VAL A 1 196 ? 3.723 -10.078 -20.375 1 96.69 196 VAL A CA 1
ATOM 1467 C C . VAL A 1 196 ? 4.605 -8.852 -20.594 1 96.69 196 VAL A C 1
ATOM 1469 O O . VAL A 1 196 ? 5.672 -8.945 -21.203 1 96.69 196 VAL A O 1
ATOM 1472 N N . ARG A 1 197 ? 4.172 -7.711 -20.109 1 94.75 197 ARG A N 1
ATOM 1473 C CA . ARG A 1 197 ? 4.965 -6.492 -20.234 1 94.75 197 ARG A CA 1
ATOM 1474 C C . ARG A 1 197 ? 6.281 -6.621 -19.469 1 94.75 197 ARG A C 1
ATOM 1476 O O . ARG A 1 197 ? 7.32 -6.148 -19.953 1 94.75 197 ARG A O 1
ATOM 1483 N N . ASP A 1 198 ? 6.223 -7.227 -18.312 1 95.94 198 ASP A N 1
ATOM 1484 C CA . ASP A 1 198 ? 7.441 -7.465 -17.547 1 95.94 198 ASP A CA 1
ATOM 1485 C C . ASP A 1 198 ? 8.406 -8.359 -18.328 1 95.94 198 ASP A C 1
ATOM 1487 O O . ASP A 1 198 ? 9.617 -8.109 -18.344 1 95.94 198 ASP A O 1
ATOM 1491 N N . LEU A 1 199 ? 7.914 -9.414 -18.922 1 96.38 199 LEU A N 1
ATOM 1492 C CA . LEU A 1 199 ? 8.75 -10.297 -19.734 1 96.38 199 LEU A CA 1
ATOM 1493 C C . LEU A 1 199 ? 9.375 -9.547 -20.906 1 96.38 199 LEU A C 1
ATOM 1495 O O . LEU A 1 199 ? 10.531 -9.789 -21.25 1 96.38 199 LEU A O 1
ATOM 1499 N N . LEU A 1 200 ? 8.594 -8.656 -21.453 1 94.56 200 LEU A N 1
ATOM 1500 C CA . LEU A 1 200 ? 9.117 -7.832 -22.531 1 94.56 200 LEU A CA 1
ATOM 1501 C C . LEU A 1 200 ? 10.328 -7.023 -22.078 1 94.56 200 LEU A C 1
ATOM 1503 O O . LEU A 1 200 ? 11.305 -6.883 -22.812 1 94.56 200 LEU A O 1
ATOM 1507 N N . ARG A 1 201 ? 10.32 -6.508 -20.859 1 93.56 201 ARG A N 1
ATOM 1508 C CA . ARG A 1 201 ? 11.445 -5.766 -20.297 1 93.56 201 ARG A CA 1
ATOM 1509 C C . ARG A 1 201 ? 12.688 -6.645 -20.203 1 93.56 201 ARG A C 1
ATOM 1511 O O . ARG A 1 201 ? 13.812 -6.152 -20.281 1 93.56 201 ARG A O 1
ATOM 1518 N N . HIS A 1 202 ? 12.422 -7.895 -20.047 1 93.5 202 HIS A N 1
ATOM 1519 C CA . HIS A 1 202 ? 13.516 -8.852 -19.953 1 93.5 202 HIS A CA 1
ATOM 1520 C C . HIS A 1 202 ? 13.828 -9.469 -21.312 1 93.5 202 HIS A C 1
ATOM 1522 O O . HIS A 1 202 ? 14.5 -10.5 -21.391 1 93.5 202 HIS A O 1
ATOM 1528 N N . GLN A 1 203 ? 13.258 -8.906 -22.375 1 93.12 203 GLN A N 1
ATOM 1529 C CA . GLN A 1 203 ? 13.484 -9.297 -23.766 1 93.12 203 GLN A CA 1
ATOM 1530 C C . GLN A 1 203 ? 13.07 -10.742 -24 1 93.12 203 GLN A C 1
ATOM 1532 O O . GLN A 1 203 ? 13.836 -11.539 -24.547 1 93.12 203 GLN A O 1
ATOM 1537 N N . THR A 1 204 ? 11.914 -11.055 -23.516 1 95.38 204 THR A N 1
ATOM 1538 C CA . THR A 1 204 ? 11.281 -12.352 -23.703 1 95.38 204 THR A CA 1
ATOM 1539 C C . THR A 1 204 ? 9.859 -12.188 -24.234 1 95.38 204 THR A C 1
ATOM 1541 O O . THR A 1 204 ? 9.102 -11.359 -23.734 1 95.38 204 THR A O 1
ATOM 1544 N N . LEU A 1 205 ? 9.531 -12.961 -25.25 1 95.75 205 LEU A N 1
ATOM 1545 C CA . LEU A 1 205 ? 8.18 -12.953 -25.812 1 95.75 205 LEU A CA 1
ATOM 1546 C C . LEU A 1 205 ? 7.488 -14.289 -25.562 1 95.75 205 LEU A C 1
ATOM 1548 O O . LEU A 1 205 ? 8.133 -15.336 -25.594 1 95.75 205 LEU A O 1
ATOM 1552 N N . VAL A 1 206 ? 6.199 -14.219 -25.312 1 96.81 206 VAL A N 1
ATOM 1553 C CA . VAL A 1 206 ? 5.383 -15.422 -25.328 1 96.81 206 VAL A CA 1
ATOM 1554 C C . VAL A 1 206 ? 5.141 -15.867 -26.766 1 96.81 206 VAL A C 1
ATOM 1556 O O . VAL A 1 206 ? 4.691 -15.078 -27.609 1 96.81 206 VAL A O 1
ATOM 1559 N N . GLU A 1 207 ? 5.52 -17.047 -27.078 1 96.12 207 GLU A N 1
ATOM 1560 C CA . GLU A 1 207 ? 5.234 -17.594 -28.406 1 96.12 207 GLU A CA 1
ATOM 1561 C C . GLU A 1 207 ? 3.783 -18.047 -28.516 1 96.12 207 GLU A C 1
ATOM 1563 O O . GLU A 1 207 ? 3.424 -19.109 -28.016 1 96.12 207 GLU A O 1
ATOM 1568 N N . ARG A 1 208 ? 3 -17.25 -29.203 1 95.12 208 ARG A N 1
ATOM 1569 C CA . ARG A 1 208 ? 1.561 -17.453 -29.312 1 95.12 208 ARG A CA 1
ATOM 1570 C C . ARG A 1 208 ? 1.238 -18.406 -30.453 1 95.12 208 ARG A C 1
ATOM 1572 O O . ARG A 1 208 ? 2.08 -18.656 -31.328 1 95.12 208 ARG A O 1
ATOM 1579 N N . SER A 1 209 ? 0.002 -18.953 -30.391 1 94.31 209 SER A N 1
ATOM 1580 C CA . SER A 1 209 ? -0.489 -19.906 -31.375 1 94.31 209 SER A CA 1
ATOM 1581 C C . SER A 1 209 ? 0.496 -21.047 -31.594 1 94.31 209 SER A C 1
ATOM 1583 O O . SER A 1 209 ? 0.743 -21.453 -32.719 1 94.31 209 SER A O 1
ATOM 1585 N N . THR A 1 210 ? 1.149 -21.453 -30.547 1 96.19 210 THR A N 1
ATOM 1586 C CA . THR A 1 210 ? 2.146 -22.516 -30.562 1 96.19 210 THR A CA 1
ATOM 1587 C C . THR A 1 210 ? 1.786 -23.609 -29.547 1 96.19 210 THR A C 1
ATOM 1589 O O . THR A 1 210 ? 1.451 -23.312 -28.406 1 96.19 210 THR A O 1
ATOM 1592 N N . THR A 1 211 ? 1.841 -24.844 -29.953 1 95.62 211 THR A N 1
ATOM 1593 C CA . THR A 1 211 ? 1.408 -25.938 -29.094 1 95.62 211 THR A CA 1
ATOM 1594 C C . THR A 1 211 ? 2.502 -27 -28.969 1 95.62 211 THR A C 1
ATOM 1596 O O . THR A 1 211 ? 3.285 -27.188 -29.906 1 95.62 211 THR A O 1
ATOM 1599 N N . LEU A 1 212 ? 2.586 -27.625 -27.844 1 97.62 212 LEU A N 1
ATOM 1600 C CA . LEU A 1 212 ? 3.391 -28.828 -27.656 1 97.62 212 LEU A CA 1
ATOM 1601 C C . LEU A 1 212 ? 2.693 -30.047 -28.25 1 97.62 212 LEU A C 1
ATOM 1603 O O . LEU A 1 212 ? 1.573 -30.375 -27.859 1 97.62 212 LEU A O 1
ATOM 1607 N N . THR A 1 213 ? 3.342 -30.672 -29.156 1 96.06 213 THR A N 1
ATOM 1608 C CA . THR A 1 213 ? 2.723 -31.812 -29.812 1 96.06 213 THR A CA 1
ATOM 1609 C C . THR A 1 213 ? 3.123 -33.125 -29.109 1 96.06 213 THR A C 1
ATOM 1611 O O . THR A 1 213 ? 2.301 -34 -28.938 1 96.06 213 THR A O 1
ATOM 1614 N N . SER A 1 214 ? 4.359 -33.219 -28.766 1 96.12 214 SER A N 1
ATOM 1615 C CA . SER A 1 214 ? 4.875 -34.375 -28.047 1 96.12 214 SER A CA 1
ATOM 1616 C C . SER A 1 214 ? 6.227 -34.062 -27.406 1 96.12 214 SER A C 1
ATOM 1618 O O . SER A 1 214 ? 6.867 -33.062 -27.75 1 96.12 214 SER A O 1
ATOM 1620 N N . PHE A 1 215 ? 6.609 -34.906 -26.453 1 96.88 215 PHE A N 1
ATOM 1621 C CA . PHE A 1 215 ? 7.957 -34.812 -25.906 1 96.88 215 PHE A CA 1
ATOM 1622 C C . PHE A 1 215 ? 8.406 -36.156 -25.344 1 96.88 215 PHE A C 1
ATOM 1624 O O . PHE A 1 215 ? 7.578 -37.031 -25.125 1 96.88 215 PHE A O 1
ATOM 1631 N N . LYS A 1 216 ? 9.672 -36.344 -25.266 1 95.62 216 LYS A N 1
ATOM 1632 C CA . LYS A 1 216 ? 10.305 -37.5 -24.625 1 95.62 216 LYS A CA 1
ATOM 1633 C C . LYS A 1 216 ? 11.438 -37.062 -23.703 1 95.62 216 LYS A C 1
ATOM 1635 O O . LYS A 1 216 ? 12.156 -36.125 -24 1 95.62 216 LYS A O 1
ATOM 1640 N N . VAL A 1 217 ? 11.461 -37.75 -22.594 1 93 217 VAL A N 1
ATOM 1641 C CA . VAL A 1 217 ? 12.586 -37.531 -21.688 1 93 217 VAL A CA 1
ATOM 1642 C C . VAL A 1 217 ? 13.734 -38.469 -22.062 1 93 217 VAL A C 1
ATOM 1644 O O . VAL A 1 217 ? 13.531 -39.688 -22.188 1 93 217 VAL A O 1
ATOM 1647 N N . ASP A 1 218 ? 14.789 -37.875 -22.328 1 88.5 218 ASP A N 1
ATOM 1648 C CA . ASP A 1 218 ? 15.984 -38.656 -22.609 1 88.5 218 ASP A CA 1
ATOM 1649 C C . ASP A 1 218 ? 16.75 -38.969 -21.312 1 88.5 218 ASP A C 1
ATOM 1651 O O . ASP A 1 218 ? 17.562 -38.156 -20.859 1 88.5 218 ASP A O 1
ATOM 1655 N N . ASP A 1 219 ? 16.578 -40.094 -20.781 1 79.06 219 ASP A N 1
ATOM 1656 C CA . ASP A 1 219 ? 17.141 -40.5 -19.5 1 79.06 219 ASP A CA 1
ATOM 1657 C C . ASP A 1 219 ? 18.672 -40.406 -19.531 1 79.06 219 ASP A C 1
ATOM 1659 O O . ASP A 1 219 ? 19.297 -40.062 -18.516 1 79.06 219 ASP A O 1
ATOM 1663 N N . GLY A 1 220 ? 19.219 -40.688 -20.609 1 70.5 220 GLY A N 1
ATOM 1664 C CA . GLY A 1 220 ? 20.672 -40.688 -20.719 1 70.5 220 GLY A CA 1
ATOM 1665 C C . GLY A 1 220 ? 21.266 -39.312 -20.703 1 70.5 220 GLY A C 1
ATOM 1666 O O . GLY A 1 220 ? 22.344 -39.094 -20.141 1 70.5 220 GLY A O 1
ATOM 1667 N N . ALA A 1 221 ? 20.547 -38.344 -21.172 1 73.94 221 ALA A N 1
ATOM 1668 C CA . ALA A 1 221 ? 21.125 -37.031 -21.359 1 73.94 221 ALA A CA 1
ATOM 1669 C C . ALA A 1 221 ? 20.484 -36 -20.422 1 73.94 221 ALA A C 1
ATOM 1671 O O . ALA A 1 221 ? 20.844 -34.812 -20.453 1 73.94 221 ALA A O 1
ATOM 1672 N N . ASP A 1 222 ? 19.719 -36.406 -19.625 1 85.25 222 ASP A N 1
ATOM 1673 C CA . ASP A 1 222 ? 19.047 -35.531 -18.656 1 85.25 222 ASP A CA 1
ATOM 1674 C C . ASP A 1 222 ? 18.406 -34.344 -19.328 1 85.25 222 ASP A C 1
ATOM 1676 O O . ASP A 1 222 ? 18.656 -33.188 -18.938 1 85.25 222 ASP A O 1
ATOM 1680 N N . LYS A 1 223 ? 17.703 -34.594 -20.391 1 92.69 223 LYS A N 1
ATOM 1681 C CA . LYS A 1 223 ? 17.031 -33.531 -21.125 1 92.69 223 LYS A CA 1
ATOM 1682 C C . LYS A 1 223 ? 15.68 -34 -21.656 1 92.69 223 LYS A C 1
ATOM 1684 O O . LYS A 1 223 ? 15.406 -35.188 -21.703 1 92.69 223 LYS A O 1
ATOM 1689 N N . VAL A 1 224 ? 14.898 -33.031 -21.984 1 97.44 224 VAL A N 1
ATOM 1690 C CA . VAL A 1 224 ? 13.602 -33.25 -22.609 1 97.44 224 VAL A CA 1
ATOM 1691 C C . VAL A 1 224 ? 13.664 -32.812 -24.078 1 97.44 224 VAL A C 1
ATOM 1693 O O . VAL A 1 224 ? 14.102 -31.703 -24.391 1 97.44 224 VAL A O 1
ATOM 1696 N N . ILE A 1 225 ? 13.352 -33.688 -24.984 1 97.88 225 ILE A N 1
ATOM 1697 C CA . ILE A 1 225 ? 13.211 -33.375 -26.406 1 97.88 225 ILE A CA 1
ATOM 1698 C C . ILE A 1 225 ? 11.742 -33.156 -26.734 1 97.88 225 ILE A C 1
ATOM 1700 O O . ILE A 1 225 ? 10.953 -34.125 -26.75 1 97.88 225 ILE A O 1
ATOM 1704 N N . ALA A 1 226 ? 11.414 -31.953 -27.016 1 98.06 226 ALA A N 1
ATOM 1705 C CA . ALA A 1 226 ? 10.016 -31.578 -27.25 1 98.06 226 ALA A CA 1
ATOM 1706 C C . ALA A 1 226 ? 9.789 -31.172 -28.703 1 98.06 226 ALA A C 1
ATOM 1708 O O . ALA A 1 226 ? 10.664 -30.578 -29.328 1 98.06 226 ALA A O 1
ATOM 1709 N N . LYS A 1 227 ? 8.656 -31.484 -29.234 1 98 227 LYS A N 1
ATOM 1710 C CA . LYS A 1 227 ? 8.203 -31.016 -30.531 1 98 227 LYS A CA 1
ATOM 1711 C C . LYS A 1 227 ? 7.074 -30 -30.391 1 98 227 LYS A C 1
ATOM 1713 O O . LYS A 1 227 ? 6.07 -30.266 -29.719 1 98 227 LYS A O 1
ATOM 1718 N N . ILE A 1 228 ? 7.289 -28.859 -30.953 1 97.5 228 ILE A N 1
ATOM 1719 C CA . ILE A 1 228 ? 6.273 -27.812 -30.891 1 97.5 228 ILE A CA 1
ATOM 1720 C C . ILE A 1 228 ? 5.836 -27.438 -32.312 1 97.5 228 ILE A C 1
ATOM 1722 O O . ILE A 1 228 ? 6.582 -27.641 -33.281 1 97.5 228 ILE A O 1
ATOM 1726 N N . SER A 1 229 ? 4.629 -26.938 -32.406 1 96.69 229 SER A N 1
ATOM 1727 C CA . SER A 1 229 ? 4.062 -26.531 -33.688 1 96.69 229 SER A CA 1
ATOM 1728 C C . SER A 1 229 ? 3.422 -25.156 -33.594 1 96.69 229 SER A C 1
ATOM 1730 O O . SER A 1 229 ? 2.576 -24.906 -32.75 1 96.69 229 SER A O 1
ATOM 1732 N N . ALA A 1 230 ? 3.826 -24.281 -34.469 1 92.31 230 ALA A N 1
ATOM 1733 C CA . ALA A 1 230 ? 3.238 -22.938 -34.594 1 92.31 230 ALA A CA 1
ATOM 1734 C C . ALA A 1 230 ? 2.094 -22.922 -35.594 1 92.31 230 ALA A C 1
ATOM 1736 O O . ALA A 1 230 ? 2.266 -23.344 -36.75 1 92.31 230 ALA A O 1
ATOM 1737 N N . ASP A 1 231 ? 1.011 -22.469 -35.188 1 88.88 231 ASP A N 1
ATOM 1738 C CA . ASP A 1 231 ? -0.18 -22.375 -36 1 88.88 231 ASP A CA 1
ATOM 1739 C C . ASP A 1 231 ? -0.513 -23.703 -36.656 1 88.88 231 ASP A C 1
ATOM 1741 O O . ASP A 1 231 ? -0.993 -23.75 -37.812 1 88.88 231 ASP A O 1
ATOM 1745 N N . GLY A 1 232 ? -0.19 -24.688 -36.062 1 85.06 232 GLY A N 1
ATOM 1746 C CA . GLY A 1 232 ? -0.47 -26.016 -36.562 1 85.06 232 GLY A CA 1
ATOM 1747 C C . GLY A 1 232 ? 0.353 -26.375 -37.781 1 85.06 232 GLY A C 1
ATOM 1748 O O . GLY A 1 232 ? 0.038 -27.328 -38.5 1 85.06 232 GLY A O 1
ATOM 1749 N N . LYS A 1 233 ? 1.312 -25.578 -38.031 1 88.31 233 LYS A N 1
ATOM 1750 C CA . LYS A 1 233 ? 2.121 -25.797 -39.25 1 88.31 233 LYS A CA 1
ATOM 1751 C C . LYS A 1 233 ? 3.551 -26.188 -38.875 1 88.31 233 LYS A C 1
ATOM 1753 O O . LYS A 1 233 ? 4.215 -25.484 -38.125 1 88.31 233 LYS A O 1
ATOM 1758 N N . GLY A 1 234 ? 3.979 -27.328 -39.406 1 87.94 234 GLY A N 1
ATOM 1759 C CA . GLY A 1 234 ? 5.355 -27.766 -39.188 1 87.94 234 GLY A CA 1
ATOM 1760 C C . GLY A 1 234 ? 5.68 -28.078 -37.75 1 87.94 234 GLY A C 1
ATOM 1761 O O . GLY A 1 234 ? 4.848 -27.875 -36.875 1 87.94 234 GLY A O 1
ATOM 1762 N N . GLU A 1 235 ? 6.754 -28.734 -37.531 1 92.81 235 GLU A N 1
ATOM 1763 C CA . GLU A 1 235 ? 7.227 -29.094 -36.188 1 92.81 235 GLU A CA 1
ATOM 1764 C C . GLU A 1 235 ? 8.664 -28.625 -36 1 92.81 235 GLU A C 1
ATOM 1766 O O . GLU A 1 235 ? 9.492 -28.703 -36.906 1 92.81 235 GLU A O 1
ATOM 1771 N N . GLU A 1 236 ? 8.836 -28.047 -34.875 1 96.38 236 GLU A N 1
ATOM 1772 C CA . GLU A 1 236 ? 10.156 -27.641 -34.406 1 96.38 236 GLU A CA 1
ATOM 1773 C C . GLU A 1 236 ? 10.562 -28.438 -33.188 1 96.38 236 GLU A C 1
ATOM 1775 O O . GLU A 1 236 ? 9.742 -28.688 -32.312 1 96.38 236 GLU A O 1
ATOM 1780 N N . VAL A 1 237 ? 11.797 -28.891 -33.156 1 97.56 237 VAL A N 1
ATOM 1781 C CA . VAL A 1 237 ? 12.305 -29.625 -32 1 97.56 237 VAL A CA 1
ATOM 1782 C C . VAL A 1 237 ? 13.008 -28.672 -31.062 1 97.56 237 VAL A C 1
ATOM 1784 O O . VAL A 1 237 ? 13.867 -27.875 -31.469 1 97.56 237 VAL A O 1
ATOM 1787 N N . VAL A 1 238 ? 12.641 -28.688 -29.844 1 98.06 238 VAL A N 1
ATOM 1788 C CA . VAL A 1 238 ? 13.273 -27.906 -28.781 1 98.06 238 VAL A CA 1
ATOM 1789 C C . VAL A 1 238 ? 13.852 -28.844 -27.719 1 98.06 238 VAL A C 1
ATOM 1791 O O . VAL A 1 238 ? 13.156 -29.719 -27.219 1 98.06 238 VAL A O 1
ATOM 1794 N N . GLU A 1 239 ? 15.133 -28.734 -27.453 1 98 239 GLU A N 1
ATOM 1795 C CA . GLU A 1 239 ? 15.781 -29.453 -26.359 1 98 239 GLU A CA 1
ATOM 1796 C C . GLU A 1 239 ? 15.82 -28.609 -25.078 1 98 239 GLU A C 1
ATOM 1798 O O . GLU A 1 239 ? 16.297 -27.469 -25.109 1 98 239 GLU A O 1
ATOM 1803 N N . ALA A 1 240 ? 15.305 -29.125 -24.031 1 98.31 240 ALA A N 1
ATOM 1804 C CA . ALA A 1 240 ? 15.297 -28.406 -22.766 1 98.31 240 ALA A CA 1
ATOM 1805 C C . ALA A 1 240 ? 15.758 -29.312 -21.625 1 98.31 240 ALA A C 1
ATOM 1807 O O . ALA A 1 240 ? 15.625 -30.547 -21.703 1 98.31 240 ALA A O 1
ATOM 1808 N N . LYS A 1 241 ? 16.375 -28.75 -20.625 1 97.81 241 LYS A N 1
ATOM 1809 C CA . LYS A 1 241 ? 16.703 -29.531 -19.422 1 97.81 241 LYS A CA 1
ATOM 1810 C C . LYS A 1 241 ? 15.43 -29.906 -18.656 1 97.81 241 LYS A C 1
ATOM 1812 O O . LYS A 1 241 ? 15.344 -31 -18.109 1 97.81 241 LYS A O 1
ATOM 1817 N N . TYR A 1 242 ? 14.531 -28.969 -18.547 1 98.5 242 TYR A N 1
ATOM 1818 C CA . TYR A 1 242 ? 13.273 -29.188 -17.844 1 98.5 242 TYR A CA 1
ATOM 1819 C C . TYR A 1 242 ? 12.086 -28.719 -18.672 1 98.5 242 TYR A C 1
ATOM 1821 O O . TYR A 1 242 ? 12.227 -27.812 -19.5 1 98.5 242 TYR A O 1
ATOM 1829 N N . LEU A 1 243 ? 10.938 -29.328 -18.516 1 98.75 243 LEU A N 1
ATOM 1830 C CA . LEU A 1 243 ? 9.672 -28.953 -19.141 1 98.75 243 LEU A CA 1
ATOM 1831 C C . LEU A 1 243 ? 8.609 -28.641 -18.094 1 98.75 243 LEU A C 1
ATOM 1833 O O . LEU A 1 243 ? 8.461 -29.391 -17.125 1 98.75 243 LEU A O 1
ATOM 1837 N N . ILE A 1 244 ? 7.938 -27.562 -18.219 1 98.88 244 ILE A N 1
ATOM 1838 C CA . ILE A 1 244 ? 6.895 -27.156 -17.281 1 98.88 244 ILE A CA 1
ATOM 1839 C C . ILE A 1 244 ? 5.523 -27.312 -17.938 1 98.88 244 ILE A C 1
ATOM 1841 O O . ILE A 1 244 ? 5.266 -26.703 -18.984 1 98.88 244 ILE A O 1
ATOM 1845 N N . GLY A 1 245 ? 4.672 -28.141 -17.344 1 98.56 245 GLY A N 1
ATOM 1846 C CA . GLY A 1 245 ? 3.271 -28.203 -17.734 1 98.56 245 GLY A CA 1
ATOM 1847 C C . GLY A 1 245 ? 2.418 -27.141 -17.094 1 98.56 245 GLY A C 1
ATOM 1848 O O . GLY A 1 245 ? 1.955 -27.312 -15.961 1 98.56 245 GLY A O 1
ATOM 1849 N N . ALA A 1 246 ? 2.123 -26.125 -17.766 1 98.25 246 ALA A N 1
ATOM 1850 C CA . ALA A 1 246 ? 1.293 -24.984 -17.359 1 98.25 246 ALA A CA 1
ATOM 1851 C C . ALA A 1 246 ? 0.112 -24.797 -18.297 1 98.25 246 ALA A C 1
ATOM 1853 O O . ALA A 1 246 ? -0.264 -23.672 -18.625 1 98.25 246 ALA A O 1
ATOM 1854 N N . ASP A 1 247 ? -0.442 -25.828 -18.766 1 95.69 247 ASP A N 1
ATOM 1855 C CA . ASP A 1 247 ? -1.386 -25.797 -19.875 1 95.69 247 ASP A CA 1
ATOM 1856 C C . ASP A 1 247 ? -2.818 -26 -19.391 1 95.69 247 ASP A C 1
ATOM 1858 O O . ASP A 1 247 ? -3.674 -26.469 -20.141 1 95.69 247 ASP A O 1
ATOM 1862 N N . GLY A 1 248 ? -3.088 -25.766 -18.109 1 92.88 248 GLY A N 1
ATOM 1863 C CA . GLY A 1 248 ? -4.445 -25.625 -17.609 1 92.88 248 GLY A CA 1
ATOM 1864 C C . GLY A 1 248 ? -5.059 -26.938 -17.172 1 92.88 248 GLY A C 1
ATOM 1865 O O . GLY A 1 248 ? -4.367 -27.969 -17.094 1 92.88 248 GLY A O 1
ATOM 1866 N N . ALA A 1 249 ? -6.312 -26.891 -16.906 1 90 249 ALA A N 1
ATOM 1867 C CA . ALA A 1 249 ? -7.035 -28 -16.266 1 90 249 ALA A CA 1
ATOM 1868 C C . ALA A 1 249 ? -7.141 -29.203 -17.203 1 90 249 ALA A C 1
ATOM 1870 O O . ALA A 1 249 ? -7.238 -30.344 -16.75 1 90 249 ALA A O 1
ATOM 1871 N N . SER A 1 250 ? -7.168 -28.953 -18.469 1 90 250 SER A N 1
ATOM 1872 C CA . SER A 1 250 ? -7.152 -30.016 -19.469 1 90 250 SER A CA 1
ATOM 1873 C C . SER A 1 250 ? -5.738 -30.25 -19.984 1 90 250 SER A C 1
ATOM 1875 O O . SER A 1 250 ? -5.527 -30.359 -21.203 1 90 250 SER A O 1
ATOM 1877 N N . SER A 1 251 ? -4.871 -30.391 -19.156 1 93.94 251 SER A N 1
ATOM 1878 C CA . SER A 1 251 ? -3.443 -30.422 -19.453 1 93.94 251 SER A CA 1
ATOM 1879 C C . SER A 1 251 ? -3.084 -31.625 -20.312 1 93.94 251 SER A C 1
ATOM 1881 O O . SER A 1 251 ? -3.203 -32.781 -19.859 1 93.94 251 SER A O 1
ATOM 1883 N N . GLY A 1 252 ? -2.598 -31.312 -21.531 1 93.56 252 GLY A N 1
ATOM 1884 C CA . GLY A 1 252 ? -2.01 -32.344 -22.375 1 93.56 252 GLY A CA 1
ATOM 1885 C C . GLY A 1 252 ? -0.702 -32.875 -21.812 1 93.56 252 GLY A C 1
ATOM 1886 O O . GLY A 1 252 ? -0.39 -34.062 -21.984 1 93.56 252 GLY A O 1
ATOM 1887 N N . VAL A 1 253 ? 0.064 -32.062 -21.141 1 96.88 253 VAL A N 1
ATOM 1888 C CA . VAL A 1 253 ? 1.33 -32.5 -20.547 1 96.88 253 VAL A CA 1
ATOM 1889 C C . VAL A 1 253 ? 1.072 -33.5 -19.453 1 96.88 253 VAL A C 1
ATOM 1891 O O . VAL A 1 253 ? 1.747 -34.531 -19.391 1 96.88 253 VAL A O 1
ATOM 1894 N N . ARG A 1 254 ? 0.129 -33.219 -18.5 1 95.94 254 ARG A N 1
ATOM 1895 C CA . ARG A 1 254 ? -0.219 -34.156 -17.453 1 95.94 254 ARG A CA 1
ATOM 1896 C C . ARG A 1 254 ? -0.601 -35.531 -18.031 1 95.94 254 ARG A C 1
ATOM 1898 O O . ARG A 1 254 ? -0.208 -36.562 -17.5 1 95.94 254 ARG A O 1
ATOM 1905 N N . GLU A 1 255 ? -1.368 -35.5 -19.109 1 94.06 255 GLU A N 1
ATOM 1906 C CA . GLU A 1 255 ? -1.787 -36.75 -19.781 1 94.06 255 GLU A CA 1
ATOM 1907 C C . GLU A 1 255 ? -0.589 -37.5 -20.344 1 94.06 255 GLU A C 1
ATOM 1909 O O . GLU A 1 255 ? -0.506 -38.719 -20.234 1 94.06 255 GLU A O 1
ATOM 1914 N N . MET A 1 256 ? 0.269 -36.781 -21 1 94.31 256 MET A N 1
ATOM 1915 C CA . MET A 1 256 ? 1.429 -37.375 -21.656 1 94.31 256 MET A CA 1
ATOM 1916 C C . MET A 1 256 ? 2.338 -38.062 -20.641 1 94.31 256 MET A C 1
ATOM 1918 O O . MET A 1 256 ? 2.986 -39.062 -20.953 1 94.31 256 MET A O 1
ATOM 1922 N N . ILE A 1 257 ? 2.389 -37.531 -19.453 1 95.5 257 ILE A N 1
ATOM 1923 C CA . ILE A 1 257 ? 3.258 -38.125 -18.453 1 95.5 257 ILE A CA 1
ATOM 1924 C C . ILE A 1 257 ? 2.457 -39.125 -17.609 1 95.5 257 ILE A C 1
ATOM 1926 O O . ILE A 1 257 ? 2.975 -39.688 -16.641 1 95.5 257 ILE A O 1
ATOM 1930 N N . LYS A 1 258 ? 1.139 -39.281 -17.859 1 93.94 258 LYS A N 1
ATOM 1931 C CA . LYS A 1 258 ? 0.249 -40.281 -17.297 1 93.94 258 LYS A CA 1
ATOM 1932 C C . LYS A 1 258 ? 0.092 -40.094 -15.781 1 93.94 258 LYS A C 1
ATOM 1934 O O . LYS A 1 258 ? 0.141 -41.062 -15.023 1 93.94 258 LYS A O 1
ATOM 1939 N N . VAL A 1 259 ? 0.014 -38.875 -15.391 1 93.81 259 VAL A N 1
ATOM 1940 C CA . VAL A 1 259 ? -0.271 -38.594 -13.984 1 93.81 259 VAL A CA 1
ATOM 1941 C C . VAL A 1 259 ? -1.781 -38.531 -13.773 1 93.81 259 VAL A C 1
ATOM 1943 O O . VAL A 1 259 ? -2.459 -37.688 -14.383 1 93.81 259 VAL A O 1
ATOM 1946 N N . PRO A 1 260 ? -2.322 -39.344 -12.922 1 92.38 260 PRO A N 1
ATOM 1947 C CA . PRO A 1 260 ? -3.76 -39.281 -12.641 1 92.38 260 PRO A CA 1
ATOM 1948 C C . PRO A 1 260 ? -4.172 -37.938 -12.016 1 92.38 260 PRO A C 1
ATOM 1950 O O . PRO A 1 260 ? -3.42 -37.375 -11.219 1 92.38 260 PRO A O 1
ATOM 1953 N N . PHE A 1 261 ? -5.328 -37.531 -12.375 1 92.5 261 PHE A N 1
ATOM 1954 C CA . PHE A 1 261 ? -5.941 -36.344 -11.789 1 92.5 261 PHE A CA 1
ATOM 1955 C C . PHE A 1 261 ? -7.055 -36.719 -10.82 1 92.5 261 PHE A C 1
ATOM 1957 O O . PHE A 1 261 ? -8.227 -36.75 -11.195 1 92.5 261 PHE A O 1
ATOM 1964 N N . GLU A 1 262 ? -6.746 -36.875 -9.578 1 91 262 GLU A N 1
ATOM 1965 C CA . GLU A 1 262 ? -7.652 -37.438 -8.578 1 91 262 GLU A CA 1
ATOM 1966 C C . GLU A 1 262 ? -8.594 -36.375 -8.016 1 91 262 GLU A C 1
ATOM 1968 O O . GLU A 1 262 ? -8.203 -35.219 -7.863 1 91 262 GLU A O 1
ATOM 1973 N N . GLY A 1 263 ? -9.781 -36.844 -7.711 1 90.38 263 GLY A N 1
ATOM 1974 C CA . GLY A 1 263 ? -10.742 -35.938 -7.102 1 90.38 263 GLY A CA 1
ATOM 1975 C C . GLY A 1 263 ? -12.172 -36.188 -7.539 1 90.38 263 GLY A C 1
ATOM 1976 O O . GLY A 1 263 ? -12.539 -37.344 -7.816 1 90.38 263 GLY A O 1
ATOM 1977 N N . LEU A 1 264 ? -12.992 -35.188 -7.391 1 88.38 264 LEU A N 1
ATOM 1978 C CA . LEU A 1 264 ? -14.414 -35.344 -7.664 1 88.38 264 LEU A CA 1
ATOM 1979 C C . LEU A 1 264 ? -14.984 -34.094 -8.359 1 88.38 264 LEU A C 1
ATOM 1981 O O . LEU A 1 264 ? -14.602 -32.969 -8.039 1 88.38 264 LEU A O 1
ATOM 1985 N N . ALA A 1 265 ? -15.758 -34.406 -9.375 1 86.88 265 ALA A N 1
ATOM 1986 C CA . ALA A 1 265 ? -16.641 -33.375 -9.914 1 86.88 265 ALA A CA 1
ATOM 1987 C C . ALA A 1 265 ? -18 -33.375 -9.227 1 86.88 265 ALA A C 1
ATOM 1989 O O . ALA A 1 265 ? -18.656 -34.438 -9.156 1 86.88 265 ALA A O 1
ATOM 1990 N N . ILE A 1 266 ? -18.391 -32.281 -8.688 1 87.81 266 ILE A N 1
ATOM 1991 C CA . ILE A 1 266 ? -19.672 -32.219 -8 1 87.81 266 ILE A CA 1
ATOM 1992 C C . ILE A 1 266 ? -20.719 -31.547 -8.891 1 87.81 266 ILE A C 1
ATOM 1994 O O . ILE A 1 266 ? -20.375 -30.656 -9.672 1 87.81 266 ILE A O 1
ATOM 1998 N N . ASP A 1 267 ? -21.922 -31.984 -8.758 1 88.31 267 ASP A N 1
ATOM 1999 C CA . ASP A 1 267 ? -23 -31.391 -9.547 1 88.31 267 ASP A CA 1
ATOM 2000 C C . ASP A 1 267 ? -23.438 -30.062 -8.953 1 88.31 267 ASP A C 1
ATOM 2002 O O . ASP A 1 267 ? -24.609 -29.891 -8.625 1 88.31 267 ASP A O 1
ATOM 2006 N N . CYS A 1 268 ? -22.594 -29.25 -8.773 1 92.75 268 CYS A N 1
ATOM 2007 C CA . CYS A 1 268 ? -22.781 -27.875 -8.352 1 92.75 268 CYS A CA 1
ATOM 2008 C C . CYS A 1 268 ? -22.328 -26.906 -9.43 1 92.75 268 CYS A C 1
ATOM 2010 O O . CYS A 1 268 ? -21.156 -26.922 -9.836 1 92.75 268 CYS A O 1
ATOM 2012 N N . PHE A 1 269 ? -23.297 -26.141 -9.906 1 94.38 269 PHE A N 1
ATOM 2013 C CA . PHE A 1 269 ? -23.047 -25.234 -11.023 1 94.38 269 PHE A CA 1
ATOM 2014 C C . PHE A 1 269 ? -23.266 -23.781 -10.602 1 94.38 269 PHE A C 1
ATOM 2016 O O . PHE A 1 269 ? -24.188 -23.5 -9.828 1 94.38 269 PHE A O 1
ATOM 2023 N N . PHE A 1 270 ? -22.453 -22.922 -11.109 1 95.75 270 PHE A N 1
ATOM 2024 C CA . PHE A 1 270 ? -22.609 -21.484 -10.914 1 95.75 270 PHE A CA 1
ATOM 2025 C C . PHE A 1 270 ? -22.734 -20.766 -12.25 1 95.75 270 PHE A C 1
ATOM 2027 O O . PHE A 1 270 ? -21.938 -20.984 -13.156 1 95.75 270 PHE A O 1
ATOM 2034 N N . ALA A 1 271 ? -23.766 -19.984 -12.43 1 96.81 271 ALA A N 1
ATOM 2035 C CA . ALA A 1 271 ? -23.719 -18.922 -13.438 1 96.81 271 ALA A CA 1
ATOM 2036 C C . ALA A 1 271 ? -22.969 -17.703 -12.914 1 96.81 271 ALA A C 1
ATOM 2038 O O . ALA A 1 271 ? -23.234 -17.219 -11.812 1 96.81 271 ALA A O 1
ATOM 2039 N N . ILE A 1 272 ? -22.031 -17.234 -13.664 1 95.62 272 ILE A N 1
ATOM 2040 C CA . ILE A 1 272 ? -21.203 -16.109 -13.258 1 95.62 272 ILE A CA 1
ATOM 2041 C C . ILE A 1 272 ? -21.531 -14.891 -14.125 1 95.62 272 ILE A C 1
ATOM 2043 O O . ILE A 1 272 ? -21.484 -14.977 -15.359 1 95.62 272 ILE A O 1
ATOM 2047 N N . VAL A 1 273 ? -21.828 -13.789 -13.484 1 95.88 273 VAL A N 1
ATOM 2048 C CA . VAL A 1 273 ? -22.188 -12.562 -14.188 1 95.88 273 VAL A CA 1
ATOM 2049 C C . VAL A 1 273 ? -21.359 -11.398 -13.648 1 95.88 273 VAL A C 1
ATOM 2051 O O . VAL A 1 273 ? -21.312 -11.18 -12.438 1 95.88 273 VAL A O 1
ATOM 2054 N N . ASP A 1 274 ? -20.688 -10.672 -14.516 1 94.62 274 ASP A N 1
ATOM 2055 C CA . ASP A 1 274 ? -20.062 -9.391 -14.195 1 94.62 274 ASP A CA 1
ATOM 2056 C C . ASP A 1 274 ? -20.891 -8.227 -14.758 1 94.62 274 ASP A C 1
ATOM 2058 O O . ASP A 1 274 ? -21.062 -8.117 -15.969 1 94.62 274 ASP A O 1
ATOM 2062 N N . CYS A 1 275 ? -21.328 -7.387 -13.867 1 94.69 275 CYS A N 1
ATOM 2063 C CA . CYS A 1 275 ? -22.203 -6.305 -14.312 1 94.69 275 CYS A CA 1
ATOM 2064 C C . CYS A 1 275 ? -22.359 -5.25 -13.227 1 94.69 275 CYS A C 1
ATOM 2066 O O . CYS A 1 275 ? -22 -5.48 -12.07 1 94.69 275 CYS A O 1
ATOM 2068 N N . VAL A 1 276 ? -22.703 -4.07 -13.672 1 94.06 276 VAL A N 1
ATOM 2069 C CA . VAL A 1 276 ? -23.25 -3.105 -12.727 1 94.06 276 VAL A CA 1
ATOM 2070 C C . VAL A 1 276 ? -24.703 -3.447 -12.414 1 94.06 276 VAL A C 1
ATOM 2072 O O . VAL A 1 276 ? -25.484 -3.744 -13.328 1 94.06 276 VAL A O 1
ATOM 2075 N N . PHE A 1 277 ? -25.078 -3.369 -11.141 1 95.56 277 PHE A N 1
ATOM 2076 C CA . PHE A 1 277 ? -26.422 -3.777 -10.75 1 95.56 277 PHE A CA 1
ATOM 2077 C C . PHE A 1 277 ? -27.172 -2.611 -10.125 1 95.56 277 PHE A C 1
ATOM 2079 O O . PHE A 1 277 ? -26.578 -1.757 -9.469 1 95.56 277 PHE A O 1
ATOM 2086 N N . LYS A 1 278 ? -28.422 -2.561 -10.414 1 94.69 278 LYS A N 1
ATOM 2087 C CA . LYS A 1 278 ? -29.375 -1.792 -9.625 1 94.69 278 LYS A CA 1
ATOM 2088 C C . LYS A 1 278 ? -30.016 -2.66 -8.539 1 94.69 278 LYS A C 1
ATOM 2090 O O . LYS A 1 278 ? -30.625 -3.68 -8.844 1 94.69 278 LYS A O 1
ATOM 2095 N N . THR A 1 279 ? -29.812 -2.363 -7.309 1 93.5 279 THR A N 1
ATOM 2096 C CA . THR A 1 279 ? -30.266 -3.219 -6.223 1 93.5 279 THR A CA 1
ATOM 2097 C C . THR A 1 279 ? -30.469 -2.412 -4.945 1 93.5 279 THR A C 1
ATOM 2099 O O . THR A 1 279 ? -29.906 -1.328 -4.793 1 93.5 279 THR A O 1
ATOM 2102 N N . ASP A 1 280 ? -31.375 -2.875 -4.039 1 86.31 280 ASP A N 1
ATOM 2103 C CA . ASP A 1 280 ? -31.5 -2.309 -2.699 1 86.31 280 ASP A CA 1
ATOM 2104 C C . ASP A 1 280 ? -30.703 -3.115 -1.682 1 86.31 280 ASP A C 1
ATOM 2106 O O . ASP A 1 280 ? -30.75 -2.836 -0.482 1 86.31 280 ASP A O 1
ATOM 2110 N N . TYR A 1 281 ? -30 -4.129 -2.213 1 88.31 281 TYR A N 1
ATOM 2111 C CA . TYR A 1 281 ? -29.078 -4.859 -1.359 1 88.31 281 TYR A CA 1
ATOM 2112 C C . TYR A 1 281 ? -27.922 -3.961 -0.913 1 88.31 281 TYR A C 1
ATOM 2114 O O . TYR A 1 281 ? -27.141 -3.49 -1.738 1 88.31 281 TYR A O 1
ATOM 2122 N N . PRO A 1 282 ? -27.75 -3.752 0.407 1 80.31 282 PRO A N 1
ATOM 2123 C CA . PRO A 1 282 ? -26.812 -2.723 0.874 1 80.31 282 PRO A CA 1
ATOM 2124 C C . PRO A 1 282 ? -25.359 -3.148 0.751 1 80.31 282 PRO A C 1
ATOM 2126 O O . PRO A 1 282 ? -24.453 -2.322 0.916 1 80.31 282 PRO A O 1
ATOM 2129 N N . HIS A 1 283 ? -25.094 -4.395 0.425 1 85.06 283 HIS A N 1
ATOM 2130 C CA . HIS A 1 283 ? -23.719 -4.887 0.454 1 85.06 283 HIS A CA 1
ATOM 2131 C C . HIS A 1 283 ? -23.25 -5.293 -0.939 1 85.06 283 HIS A C 1
ATOM 2133 O O . HIS A 1 283 ? -22.391 -6.16 -1.08 1 85.06 283 HIS A O 1
ATOM 2139 N N . ILE A 1 284 ? -23.797 -4.688 -1.989 1 88.56 284 ILE A N 1
ATOM 2140 C CA . ILE A 1 284 ? -23.516 -5.066 -3.369 1 88.56 284 ILE A CA 1
ATOM 2141 C C . ILE A 1 284 ? -22.047 -4.793 -3.686 1 88.56 284 ILE A C 1
ATOM 2143 O O . ILE A 1 284 ? -21.469 -5.445 -4.551 1 88.56 284 ILE A O 1
ATOM 2147 N N . LEU A 1 285 ? -21.422 -3.852 -2.955 1 84.56 285 LEU A N 1
ATOM 2148 C CA . LEU A 1 285 ? -20.031 -3.51 -3.215 1 84.56 285 LEU A CA 1
ATOM 2149 C C . LEU A 1 285 ? -19.125 -4.059 -2.117 1 84.56 285 LEU A C 1
ATOM 2151 O O . LEU A 1 285 ? -17.984 -3.592 -1.95 1 84.56 285 LEU A O 1
ATOM 2155 N N . ASP A 1 286 ? -19.656 -4.984 -1.327 1 86.56 286 ASP A N 1
ATOM 2156 C CA . ASP A 1 286 ? -18.906 -5.793 -0.379 1 86.56 286 ASP A CA 1
ATOM 2157 C C . ASP A 1 286 ? -18.828 -7.25 -0.831 1 86.56 286 ASP A C 1
ATOM 2159 O O . ASP A 1 286 ? -19.688 -7.711 -1.59 1 86.56 286 ASP A O 1
ATOM 2163 N N . THR A 1 287 ? -17.75 -7.902 -0.371 1 89.88 287 THR A N 1
ATOM 2164 C CA . THR A 1 287 ? -17.734 -9.344 -0.622 1 89.88 287 THR A CA 1
ATOM 2165 C C . THR A 1 287 ? -18.609 -10.078 0.375 1 89.88 287 THR A C 1
ATOM 2167 O O . THR A 1 287 ? -18.719 -9.688 1.539 1 89.88 287 THR A O 1
ATOM 2170 N N . GLY A 1 288 ? -19.297 -11.055 -0.102 1 90.75 288 GLY A N 1
ATOM 2171 C CA . GLY A 1 288 ? -20.156 -11.828 0.768 1 90.75 288 GLY A CA 1
ATOM 2172 C C . GLY A 1 288 ? -21 -12.852 0.018 1 90.75 288 GLY A C 1
ATOM 2173 O O . GLY A 1 288 ? -20.75 -13.125 -1.155 1 90.75 288 GLY A O 1
ATOM 2174 N N . TRP A 1 289 ? -21.875 -13.539 0.808 1 93.25 289 TRP A N 1
ATOM 2175 C CA . TRP A 1 289 ? -22.797 -14.477 0.161 1 93.25 289 TRP A CA 1
ATOM 2176 C C . TRP A 1 289 ? -24.188 -14.391 0.779 1 93.25 289 TRP A C 1
ATOM 2178 O O . TRP A 1 289 ? -24.344 -13.953 1.922 1 93.25 289 TRP A O 1
ATOM 2188 N N . VAL A 1 290 ? -25.109 -14.664 -0.01 1 95.31 290 VAL A N 1
ATOM 2189 C CA . VAL A 1 290 ? -26.516 -14.797 0.358 1 95.31 290 VAL A CA 1
ATOM 2190 C C . VAL A 1 290 ? -27 -16.219 0.047 1 95.31 290 VAL A C 1
ATOM 2192 O O . VAL A 1 290 ? -26.828 -16.703 -1.075 1 95.31 290 VAL A O 1
ATOM 2195 N N . THR A 1 291 ? -27.5 -16.859 1.072 1 94.69 291 THR A N 1
ATOM 2196 C CA . THR A 1 291 ? -28.062 -18.188 0.875 1 94.69 291 THR A CA 1
ATOM 2197 C C . THR A 1 291 ? -29.562 -18.188 1.143 1 94.69 291 THR A C 1
ATOM 2199 O O . THR A 1 291 ? -30.031 -17.578 2.113 1 94.69 291 THR A O 1
ATOM 2202 N N . ASN A 1 292 ? -30.281 -18.781 0.293 1 93.06 292 ASN A N 1
ATOM 2203 C CA . ASN A 1 292 ? -31.734 -18.953 0.409 1 93.06 292 ASN A CA 1
ATOM 2204 C C . ASN A 1 292 ? -32.125 -20.422 0.327 1 93.06 292 ASN A C 1
ATOM 2206 O O . ASN A 1 292 ? -31.859 -21.078 -0.672 1 93.06 292 ASN A O 1
ATOM 2210 N N . ALA A 1 293 ? -32.875 -20.781 1.41 1 87.94 293 ALA A N 1
ATOM 2211 C CA . ALA A 1 293 ? -33.312 -22.172 1.46 1 87.94 293 ALA A CA 1
ATOM 2212 C C . ALA A 1 293 ? -34.156 -22.531 0.243 1 87.94 293 ALA A C 1
ATOM 2214 O O . ALA A 1 293 ? -35.125 -21.844 -0.065 1 87.94 293 ALA A O 1
ATOM 2215 N N . GLY A 1 294 ? -33.812 -23.5 -0.471 1 87.44 294 GLY A N 1
ATOM 2216 C CA . GLY A 1 294 ? -34.594 -24 -1.603 1 87.44 294 GLY A CA 1
ATOM 2217 C C . GLY A 1 294 ? -34.188 -23.375 -2.922 1 87.44 294 GLY A C 1
ATOM 2218 O O . GLY A 1 294 ? -34.5 -23.891 -3.99 1 87.44 294 GLY A O 1
ATOM 2219 N N . GLN A 1 295 ? -33.531 -22.172 -2.855 1 94.56 295 GLN A N 1
ATOM 2220 C CA . GLN A 1 295 ? -33.188 -21.484 -4.102 1 94.56 295 GLN A CA 1
ATOM 2221 C C . GLN A 1 295 ? -31.703 -21.516 -4.367 1 94.56 295 GLN A C 1
ATOM 2223 O O . GLN A 1 295 ? -31.266 -21.266 -5.492 1 94.56 295 GLN A O 1
ATOM 2228 N N . GLY A 1 296 ? -30.922 -21.719 -3.336 1 95.56 296 GLY A N 1
ATOM 2229 C CA . GLY A 1 296 ? -29.484 -21.781 -3.527 1 95.56 296 GLY A CA 1
ATOM 2230 C C . GLY A 1 296 ? -28.75 -20.594 -2.949 1 95.56 296 GLY A C 1
ATOM 2231 O O . GLY A 1 296 ? -29.172 -20.016 -1.938 1 95.56 296 GLY A O 1
ATOM 2232 N N . CYS A 1 297 ? -27.547 -20.281 -3.5 1 96 297 CYS A N 1
ATOM 2233 C CA . CYS A 1 297 ? -26.75 -19.203 -2.936 1 96 297 CYS A CA 1
ATOM 2234 C C . CYS A 1 297 ? -26.219 -18.297 -4.035 1 96 297 CYS A C 1
ATOM 2236 O O . CYS A 1 297 ? -26.172 -18.688 -5.199 1 96 297 CYS A O 1
ATOM 2238 N N . ALA A 1 298 ? -25.891 -17.078 -3.697 1 97.38 298 ALA A N 1
ATOM 2239 C CA . ALA A 1 298 ? -25.188 -16.094 -4.527 1 97.38 298 ALA A CA 1
ATOM 2240 C C . ALA A 1 298 ? -23.969 -15.531 -3.803 1 97.38 298 ALA A C 1
ATOM 2242 O O . ALA A 1 298 ? -24.031 -15.211 -2.615 1 97.38 298 ALA A O 1
ATOM 2243 N N . ILE A 1 299 ? -22.844 -15.539 -4.484 1 95.69 299 ILE A N 1
ATOM 2244 C CA . ILE A 1 299 ? -21.609 -14.977 -3.951 1 95.69 299 ILE A CA 1
ATOM 2245 C C . ILE A 1 299 ? -21.281 -13.68 -4.68 1 95.69 299 ILE A C 1
ATOM 2247 O O . ILE A 1 299 ? -21.297 -13.625 -5.91 1 95.69 299 ILE A O 1
ATOM 2251 N N . PHE A 1 300 ? -20.953 -12.656 -3.922 1 95.19 300 PHE A N 1
ATOM 2252 C CA . PHE A 1 300 ? -20.703 -11.328 -4.48 1 95.19 300 PHE A CA 1
ATOM 2253 C C . PHE A 1 300 ? -19.234 -10.961 -4.34 1 95.19 300 PHE A C 1
ATOM 2255 O O . PHE A 1 300 ? -18.656 -11.086 -3.26 1 95.19 300 PHE A O 1
ATOM 2262 N N . VAL A 1 301 ? -18.641 -10.492 -5.465 1 94.12 301 VAL A N 1
ATOM 2263 C CA . VAL A 1 301 ? -17.266 -10 -5.488 1 94.12 301 VAL A CA 1
ATOM 2264 C C . VAL A 1 301 ? -17.203 -8.672 -6.242 1 94.12 301 VAL A C 1
ATOM 2266 O O . VAL A 1 301 ? -17.156 -8.656 -7.473 1 94.12 301 VAL A O 1
ATOM 2269 N N . PRO A 1 302 ? -17.109 -7.605 -5.52 1 92 302 PRO A N 1
ATOM 2270 C CA . PRO A 1 302 ? -16.938 -6.324 -6.207 1 92 302 PRO A CA 1
ATOM 2271 C C . PRO A 1 302 ? -15.734 -6.305 -7.145 1 92 302 PRO A C 1
ATOM 2273 O O . PRO A 1 302 ? -14.688 -6.867 -6.82 1 92 302 PRO A O 1
ATOM 2276 N N . ARG A 1 303 ? -15.906 -5.676 -8.25 1 91.31 303 ARG A N 1
ATOM 2277 C CA . ARG A 1 303 ? -14.891 -5.605 -9.297 1 91.31 303 ARG A CA 1
ATOM 2278 C C . ARG A 1 303 ? -14.555 -4.156 -9.633 1 91.31 303 ARG A C 1
ATOM 2280 O O . ARG A 1 303 ? -15.008 -3.232 -8.961 1 91.31 303 ARG A O 1
ATOM 2287 N N . GLU A 1 304 ? -13.664 -4.004 -10.594 1 84.88 304 GLU A N 1
ATOM 2288 C CA . GLU A 1 304 ? -13.273 -2.688 -11.078 1 84.88 304 GLU A CA 1
ATOM 2289 C C . GLU A 1 304 ? -14.453 -1.957 -11.711 1 84.88 304 GLU A C 1
ATOM 2291 O O . GLU A 1 304 ? -15.43 -2.588 -12.133 1 84.88 304 GLU A O 1
ATOM 2296 N N . GLN A 1 305 ? -14.398 -0.626 -11.68 1 79.38 305 GLN A N 1
ATOM 2297 C CA . GLN A 1 305 ? -15.305 0.264 -12.391 1 79.38 305 GLN A CA 1
ATOM 2298 C C . GLN A 1 305 ? -16.75 0.085 -11.914 1 79.38 305 GLN A C 1
ATOM 2300 O O . GLN A 1 305 ? -17.672 0.099 -12.711 1 79.38 305 GLN A O 1
ATOM 2305 N N . GLY A 1 306 ? -16.938 -0.304 -10.719 1 81.69 306 GLY A N 1
ATOM 2306 C CA . GLY A 1 306 ? -18.266 -0.373 -10.133 1 81.69 306 GLY A CA 1
ATOM 2307 C C . GLY A 1 306 ? -19 -1.67 -10.438 1 81.69 306 GLY A C 1
ATOM 2308 O O . GLY A 1 306 ? -20.141 -1.86 -10.023 1 81.69 306 GLY A O 1
ATOM 2309 N N . HIS A 1 307 ? -18.375 -2.555 -11.094 1 90.56 307 HIS A N 1
ATOM 2310 C CA . HIS A 1 307 ? -18.953 -3.859 -11.383 1 90.56 307 HIS A CA 1
ATOM 2311 C C . HIS A 1 307 ? -18.922 -4.762 -10.148 1 90.56 307 HIS A C 1
ATOM 2313 O O . HIS A 1 307 ? -18.156 -4.508 -9.211 1 90.56 307 HIS A O 1
ATOM 2319 N N . THR A 1 308 ? -19.828 -5.656 -10.148 1 95 308 THR A N 1
ATOM 2320 C CA . THR A 1 308 ? -19.828 -6.773 -9.211 1 95 308 THR A CA 1
ATOM 2321 C C . THR A 1 308 ? -19.938 -8.102 -9.953 1 95 308 THR A C 1
ATOM 2323 O O . THR A 1 308 ? -20.75 -8.242 -10.867 1 95 308 THR A O 1
ATOM 2326 N N . ARG A 1 309 ? -19.031 -8.977 -9.609 1 96.19 309 ARG A N 1
ATOM 2327 C CA . ARG A 1 309 ? -19.203 -10.352 -10.062 1 96.19 309 ARG A CA 1
ATOM 2328 C C . ARG A 1 309 ? -20.125 -11.117 -9.125 1 96.19 309 ARG A C 1
ATOM 2330 O O . ARG A 1 309 ? -19.922 -11.125 -7.906 1 96.19 309 ARG A O 1
ATOM 2337 N N . VAL A 1 310 ? -21.094 -11.75 -9.719 1 97.19 310 VAL A N 1
ATOM 2338 C CA . VAL A 1 310 ? -21.984 -12.586 -8.922 1 97.19 310 VAL A CA 1
ATOM 2339 C C . VAL A 1 310 ? -21.906 -14.031 -9.391 1 97.19 310 VAL A C 1
ATOM 2341 O O . VAL A 1 310 ? -22.109 -14.32 -10.578 1 97.19 310 VAL A O 1
ATOM 2344 N N . TYR A 1 311 ? -21.531 -14.914 -8.484 1 96.62 311 TYR A N 1
ATOM 2345 C CA . TYR A 1 311 ? -21.688 -16.344 -8.695 1 96.62 311 TYR A CA 1
ATOM 2346 C C . TYR A 1 311 ? -23.078 -16.812 -8.266 1 96.62 311 TYR A C 1
ATOM 2348 O O . TYR A 1 311 ? -23.406 -16.766 -7.078 1 96.62 311 TYR A O 1
ATOM 2356 N N . ILE A 1 312 ? -23.828 -17.25 -9.18 1 97.81 312 ILE A N 1
ATOM 2357 C CA . ILE A 1 312 ? -25.203 -17.656 -8.914 1 97.81 312 ILE A CA 1
ATOM 2358 C C . ILE A 1 312 ? -25.297 -19.188 -8.961 1 97.81 312 ILE A C 1
ATOM 2360 O O . ILE A 1 312 ? -25.25 -19.781 -10.039 1 97.81 312 ILE A O 1
ATOM 2364 N N . GLN A 1 313 ? -25.531 -19.75 -7.816 1 97.5 313 GLN A N 1
ATOM 2365 C CA . GLN A 1 313 ? -25.719 -21.188 -7.801 1 97.5 313 GLN A CA 1
ATOM 2366 C C . GLN A 1 313 ? -27 -21.594 -8.531 1 97.5 313 GLN A C 1
ATOM 2368 O O . GLN A 1 313 ? -28.078 -21.047 -8.25 1 97.5 313 GLN A O 1
ATOM 2373 N N . LEU A 1 314 ? -26.828 -22.5 -9.438 1 96.81 314 LEU A N 1
ATOM 2374 C CA . LEU A 1 314 ? -28 -23.016 -10.141 1 96.81 314 LEU A CA 1
ATOM 2375 C C . LEU A 1 314 ? -28.641 -24.156 -9.375 1 96.81 314 LEU A C 1
ATOM 2377 O O . LEU A 1 314 ? -27.938 -25.078 -8.93 1 96.81 314 LEU A O 1
ATOM 2381 N N . THR A 1 315 ? -29.953 -24.094 -9.219 1 96.44 315 THR A N 1
ATOM 2382 C CA . THR A 1 315 ? -30.703 -25.141 -8.531 1 96.44 315 THR A CA 1
ATOM 2383 C C . THR A 1 315 ? -31.953 -25.5 -9.312 1 96.44 315 THR A C 1
ATOM 2385 O O . THR A 1 315 ? -32.281 -24.859 -10.32 1 96.44 315 THR A O 1
ATOM 2388 N N . GLY A 1 316 ? -32.594 -26.625 -8.914 1 93.88 316 GLY A N 1
ATOM 2389 C CA . GLY A 1 316 ? -33.844 -27.047 -9.516 1 93.88 316 GLY A CA 1
ATOM 2390 C C . GLY A 1 316 ? -33.688 -27.422 -10.977 1 93.88 316 GLY A C 1
ATOM 2391 O O . GLY A 1 316 ? -32.781 -28.125 -11.359 1 93.88 316 GLY A O 1
ATOM 2392 N N . GLN A 1 317 ? -34.688 -26.875 -11.719 1 92.38 317 GLN A N 1
ATOM 2393 C CA . GLN A 1 317 ? -34.75 -27.25 -13.125 1 92.38 317 GLN A CA 1
ATOM 2394 C C . GLN A 1 317 ? -33.562 -26.703 -13.898 1 92.38 317 GLN A C 1
ATOM 2396 O O . GLN A 1 317 ? -33.062 -27.359 -14.812 1 92.38 317 GLN A O 1
ATOM 2401 N N . LEU A 1 318 ? -33.156 -25.562 -13.531 1 93.38 318 LEU A N 1
ATOM 2402 C CA . LEU A 1 318 ? -32 -24.984 -14.227 1 93.38 318 LEU A CA 1
ATOM 2403 C C . LEU A 1 318 ? -30.766 -25.844 -14.062 1 93.38 318 LEU A C 1
ATOM 2405 O O . LEU A 1 318 ? -30 -26.047 -15.008 1 93.38 318 LEU A O 1
ATOM 2409 N N . GLN A 1 319 ? -30.578 -26.266 -12.852 1 93.75 319 GLN A N 1
ATOM 2410 C CA . GLN A 1 319 ? -29.453 -27.156 -12.586 1 93.75 319 GLN A CA 1
ATOM 2411 C C . GLN A 1 319 ? -29.562 -28.438 -13.414 1 93.75 319 GLN A C 1
ATOM 2413 O O . GLN A 1 319 ? -28.578 -28.891 -14 1 93.75 319 GLN A O 1
ATOM 2418 N N . ALA A 1 320 ? -30.703 -28.969 -13.406 1 92.75 320 ALA A N 1
ATOM 2419 C CA . ALA A 1 320 ? -30.938 -30.203 -14.133 1 92.75 320 ALA A CA 1
ATOM 2420 C C . ALA A 1 320 ? -30.672 -30.031 -15.625 1 92.75 320 ALA A C 1
ATOM 2422 O O . ALA A 1 320 ? -30.094 -30.906 -16.266 1 92.75 320 ALA A O 1
ATOM 2423 N N . ASP A 1 321 ? -31.078 -28.969 -16.109 1 91.44 321 ASP A N 1
ATOM 2424 C CA . ASP A 1 321 ? -30.906 -28.672 -17.531 1 91.44 321 ASP A CA 1
ATOM 2425 C C . ASP A 1 321 ? -29.422 -28.531 -17.875 1 91.44 321 ASP A C 1
ATOM 2427 O O . ASP A 1 321 ? -28.953 -29.094 -18.891 1 91.44 321 ASP A O 1
ATOM 2431 N N . VAL A 1 322 ? -28.719 -27.812 -17.094 1 91.31 322 VAL A N 1
ATOM 2432 C CA . VAL A 1 322 ? -27.297 -27.594 -17.344 1 91.31 322 VAL A CA 1
ATOM 2433 C C . VAL A 1 322 ? -26.531 -28.906 -17.188 1 91.31 322 VAL A C 1
ATOM 2435 O O . VAL A 1 322 ? -25.641 -29.203 -17.984 1 91.31 322 VAL A O 1
ATOM 2438 N N . ALA A 1 323 ? -26.875 -29.641 -16.141 1 88.81 323 ALA A N 1
ATOM 2439 C CA . ALA A 1 323 ? -26.25 -30.938 -15.93 1 88.81 323 ALA A CA 1
ATOM 2440 C C . ALA A 1 323 ? -26.469 -31.859 -17.125 1 88.81 323 ALA A C 1
ATOM 2442 O O . ALA A 1 323 ? -25.562 -32.562 -17.547 1 88.81 323 ALA A O 1
ATOM 2443 N N . ALA A 1 324 ? -27.625 -31.859 -17.609 1 86 324 ALA A N 1
ATOM 2444 C CA . ALA A 1 324 ? -27.969 -32.688 -18.75 1 86 324 ALA A CA 1
ATOM 2445 C C . ALA A 1 324 ? -27.219 -32.281 -20 1 86 324 ALA A C 1
ATOM 2447 O O . ALA A 1 324 ? -26.734 -33.125 -20.75 1 86 324 ALA A O 1
ATOM 2448 N N . ALA A 1 325 ? -27.109 -31.078 -20.141 1 82.38 325 ALA A N 1
ATOM 2449 C CA . ALA A 1 325 ? -26.391 -30.547 -21.297 1 82.38 325 ALA A CA 1
ATOM 2450 C C . ALA A 1 325 ? -24.891 -30.875 -21.219 1 82.38 325 ALA A C 1
ATOM 2452 O O . ALA A 1 325 ? -24.266 -31.156 -22.234 1 82.38 325 ALA A O 1
ATOM 2453 N N . HIS A 1 326 ? -24.391 -30.75 -20.078 1 79.81 326 HIS A N 1
ATOM 2454 C CA . HIS A 1 326 ? -22.969 -30.984 -19.844 1 79.81 326 HIS A CA 1
ATOM 2455 C C . HIS A 1 326 ? -22.625 -32.469 -20.031 1 79.81 326 HIS A C 1
ATOM 2457 O O . HIS A 1 326 ? -21.547 -32.781 -20.562 1 79.81 326 HIS A O 1
ATOM 2463 N N . LYS A 1 327 ? -23.391 -33.438 -19.578 1 71.94 327 LYS A N 1
ATOM 2464 C CA . LYS A 1 327 ? -23.172 -34.875 -19.703 1 71.94 327 LYS A CA 1
ATOM 2465 C C . LYS A 1 327 ? -23.188 -35.312 -21.156 1 71.94 327 LYS A C 1
ATOM 2467 O O . LYS A 1 327 ? -22.391 -36.188 -21.562 1 71.94 327 LYS A O 1
ATOM 2472 N N . HIS A 1 328 ? -23.953 -34.844 -21.766 1 57.88 328 HIS A N 1
ATOM 2473 C CA . HIS A 1 328 ? -24.109 -35.25 -23.156 1 57.88 328 HIS A CA 1
ATOM 2474 C C . HIS A 1 328 ? -22.828 -34.969 -23.953 1 57.88 328 HIS A C 1
ATOM 2476 O O . HIS A 1 328 ? -22.422 -35.781 -24.781 1 57.88 328 HIS A O 1
ATOM 2482 N N . LYS A 1 329 ? -22.062 -34.062 -23.609 1 56.72 329 LYS A N 1
ATOM 2483 C CA . LYS A 1 329 ? -20.875 -33.719 -24.375 1 56.72 329 LYS A CA 1
ATOM 2484 C C . LYS A 1 329 ? -19.641 -34.406 -23.812 1 56.72 329 LYS A C 1
ATOM 2486 O O . LYS A 1 329 ? -18.719 -34.781 -24.547 1 56.72 329 LYS A O 1
ATOM 2491 N N . LYS A 1 330 ? -19.375 -34.562 -22.516 1 55.91 330 LYS A N 1
ATOM 2492 C CA . LYS A 1 330 ? -18.219 -35.25 -21.906 1 55.91 330 LYS A CA 1
ATOM 2493 C C . LYS A 1 330 ? -17.984 -36.594 -22.531 1 55.91 330 LYS A C 1
ATOM 2495 O O . LYS A 1 330 ? -16.844 -37.062 -22.641 1 55.91 330 LYS A O 1
ATOM 2500 N N . GLU A 1 331 ? -18.984 -37.281 -22.859 1 44.31 331 GLU A N 1
ATOM 2501 C CA . GLU A 1 331 ? -18.797 -38.594 -23.484 1 44.31 331 GLU A CA 1
ATOM 2502 C C . GLU A 1 331 ? -17.906 -38.5 -24.719 1 44.31 331 GLU A C 1
ATOM 2504 O O . GLU A 1 331 ? -17.25 -39.469 -25.094 1 44.31 331 GLU A O 1
ATOM 2509 N N . ARG A 1 332 ? -17.594 -37.344 -25.203 1 43.56 332 ARG A N 1
ATOM 2510 C CA . ARG A 1 332 ? -16.781 -37.25 -26.422 1 43.56 332 ARG A CA 1
ATOM 2511 C C . ARG A 1 332 ? -15.344 -36.875 -26.078 1 43.56 332 ARG A C 1
ATOM 2513 O O . ARG A 1 332 ? -14.492 -36.812 -26.969 1 43.56 332 ARG A O 1
ATOM 2520 N N . ARG A 1 333 ? -15.094 -36.469 -24.812 1 52.5 333 ARG A N 1
ATOM 2521 C CA . ARG A 1 333 ? -13.797 -35.812 -24.594 1 52.5 333 ARG A CA 1
ATOM 2522 C C . ARG A 1 333 ? -12.844 -36.75 -23.859 1 52.5 333 ARG A C 1
ATOM 2524 O O . ARG A 1 333 ? -13.273 -37.688 -23.188 1 52.5 333 ARG A O 1
ATOM 2531 N N . ASN A 1 334 ? -11.531 -36.719 -24.109 1 52.09 334 ASN A N 1
ATOM 2532 C CA . ASN A 1 334 ? -10.375 -37.438 -23.578 1 52.09 334 ASN A CA 1
ATOM 2533 C C . ASN A 1 334 ? -10.148 -37.125 -22.109 1 52.09 334 ASN A C 1
ATOM 2535 O O . ASN A 1 334 ? -10.812 -36.25 -21.547 1 52.09 334 ASN A O 1
ATOM 2539 N N . GLU A 1 335 ? -9.391 -37.938 -21.328 1 51.25 335 GLU A N 1
ATOM 2540 C CA . GLU A 1 335 ? -9.016 -37.906 -19.922 1 51.25 335 GLU A CA 1
ATOM 2541 C C . GLU A 1 335 ? -8.562 -36.5 -19.516 1 51.25 335 GLU A C 1
ATOM 2543 O O . GLU A 1 335 ? -8.719 -36.094 -18.375 1 51.25 335 GLU A O 1
ATOM 2548 N N . SER A 1 336 ? -8.234 -35.781 -20.531 1 50.72 336 SER A N 1
ATOM 2549 C CA . SER A 1 336 ? -7.684 -34.469 -20.219 1 50.72 336 SER A CA 1
ATOM 2550 C C . SER A 1 336 ? -8.781 -33.469 -19.844 1 50.72 336 SER A C 1
ATOM 2552 O O . SER A 1 336 ? -8.523 -32.5 -19.156 1 50.72 336 SER A O 1
ATOM 2554 N N . SER A 1 337 ? -9.977 -33.75 -20.141 1 64.06 337 SER A N 1
ATOM 2555 C CA . SER A 1 337 ? -11.062 -32.812 -19.922 1 64.06 337 SER A CA 1
ATOM 2556 C C . SER A 1 337 ? -11.656 -32.938 -18.516 1 64.06 337 SER A C 1
ATOM 2558 O O . SER A 1 337 ? -12.555 -32.188 -18.141 1 64.06 337 SER A O 1
ATOM 2560 N N . LEU A 1 338 ? -11.141 -33.844 -17.812 1 60.25 338 LEU A N 1
ATOM 2561 C CA . LEU A 1 338 ? -11.641 -34.156 -16.484 1 60.25 338 LEU A CA 1
ATOM 2562 C C . LEU A 1 338 ? -11.586 -32.906 -15.594 1 60.25 338 LEU A C 1
ATOM 2564 O O . LEU A 1 338 ? -12.469 -32.719 -14.75 1 60.25 338 LEU A O 1
ATOM 2568 N N . GLY A 1 339 ? -10.742 -32.062 -15.844 1 67.06 339 GLY A N 1
ATOM 2569 C CA . GLY A 1 339 ? -10.523 -30.922 -14.961 1 67.06 339 GLY A CA 1
ATOM 2570 C C . GLY A 1 339 ? -11.234 -29.672 -15.422 1 67.06 339 GLY A C 1
ATOM 2571 O O . GLY A 1 339 ? -11.227 -28.656 -14.719 1 67.06 339 GLY A O 1
ATOM 2572 N N . GLU A 1 340 ? -11.898 -29.766 -16.516 1 73.38 340 GLU A N 1
ATOM 2573 C CA . GLU A 1 340 ? -12.531 -28.578 -17.062 1 73.38 340 GLU A CA 1
ATOM 2574 C C . GLU A 1 340 ? -13.664 -28.078 -16.172 1 73.38 340 GLU A C 1
ATOM 2576 O O . GLU A 1 340 ? -14.508 -28.875 -15.734 1 73.38 340 GLU A O 1
ATOM 2581 N N . THR A 1 341 ? -13.617 -26.781 -15.922 1 78 341 THR A N 1
ATOM 2582 C CA . THR A 1 341 ? -14.602 -26.219 -15 1 78 341 THR A CA 1
ATOM 2583 C C . THR A 1 341 ? -15.648 -25.406 -15.758 1 78 341 THR A C 1
ATOM 2585 O O . THR A 1 341 ? -16.781 -25.281 -15.305 1 78 341 THR A O 1
ATOM 2588 N N . GLN A 1 342 ? -15.328 -24.922 -16.859 1 81.69 342 GLN A N 1
ATOM 2589 C CA . GLN A 1 342 ? -16.297 -24.125 -17.609 1 81.69 342 GLN A CA 1
ATOM 2590 C C . GLN A 1 342 ? -17.219 -25.016 -18.438 1 81.69 342 GLN A C 1
ATOM 2592 O O . GLN A 1 342 ? -16.766 -25.984 -19.047 1 81.69 342 GLN A O 1
ATOM 2597 N N . VAL A 1 343 ? -18.469 -24.672 -18.391 1 86 343 VAL A N 1
ATOM 2598 C CA . VAL A 1 343 ? -19.484 -25.375 -19.188 1 86 343 VAL A CA 1
ATOM 2599 C C . VAL A 1 343 ? -19.828 -24.531 -20.422 1 86 343 VAL A C 1
ATOM 2601 O O . VAL A 1 343 ? -20.469 -23.484 -20.297 1 86 343 VAL A O 1
ATOM 2604 N N . HIS A 1 344 ? -19.469 -24.906 -21.516 1 81.69 344 HIS A N 1
ATOM 2605 C CA . HIS A 1 344 ? -19.656 -24.109 -22.719 1 81.69 344 HIS A CA 1
ATOM 2606 C C . HIS A 1 344 ? -21.062 -24.25 -23.281 1 81.69 344 HIS A C 1
ATOM 2608 O O . HIS A 1 344 ? -21.672 -23.266 -23.688 1 81.69 344 HIS A O 1
ATOM 2614 N N . GLU A 1 345 ? -21.609 -25.422 -23.422 1 82.75 345 GLU A N 1
ATOM 2615 C CA . GLU A 1 345 ? -22.953 -25.641 -23.969 1 82.75 345 GLU A CA 1
ATOM 2616 C C . GLU A 1 345 ? -23.984 -25.828 -22.859 1 82.75 345 GLU A C 1
ATOM 2618 O O . GLU A 1 345 ? -24.625 -26.875 -22.781 1 82.75 345 GLU A O 1
ATOM 2623 N N . HIS A 1 346 ? -24.219 -24.766 -22.172 1 86.44 346 HIS A N 1
ATOM 2624 C CA . HIS A 1 346 ? -25.078 -24.844 -21 1 86.44 346 HIS A CA 1
ATOM 2625 C C . HIS A 1 346 ? -26.5 -24.406 -21.312 1 86.44 346 HIS A C 1
ATOM 2627 O O . HIS A 1 346 ? -27.438 -24.703 -20.578 1 86.44 346 HIS A O 1
ATOM 2633 N N . GLY A 1 347 ? -26.75 -23.594 -22.344 1 87.06 347 GLY A N 1
ATOM 2634 C CA . GLY A 1 347 ? -28.062 -23.188 -22.781 1 87.06 347 GLY A CA 1
ATOM 2635 C C . GLY A 1 347 ? -28.672 -22.109 -21.906 1 87.06 347 GLY A C 1
ATOM 2636 O O . GLY A 1 347 ? -29.797 -21.656 -22.141 1 87.06 347 GLY A O 1
ATOM 2637 N N . LEU A 1 348 ? -28.031 -21.656 -20.953 1 92.94 348 LEU A N 1
ATOM 2638 C CA . LEU A 1 348 ? -28.516 -20.641 -20.031 1 92.94 348 LEU A CA 1
ATOM 2639 C C . LEU A 1 348 ? -28.266 -19.234 -20.578 1 92.94 348 LEU A C 1
ATOM 2641 O O . LEU A 1 348 ? -27.188 -18.969 -21.109 1 92.94 348 LEU A O 1
ATOM 2645 N N . THR A 1 349 ? -29.266 -18.312 -20.484 1 93.75 349 THR A N 1
ATOM 2646 C CA . THR A 1 349 ? -29.078 -16.922 -20.844 1 93.75 349 THR A CA 1
ATOM 2647 C C . THR A 1 349 ? -28.812 -16.062 -19.594 1 93.75 349 THR A C 1
ATOM 2649 O O . THR A 1 349 ? -29.141 -16.469 -18.484 1 93.75 349 THR A O 1
ATOM 2652 N N . PRO A 1 350 ? -28.25 -14.891 -19.844 1 95.88 350 PRO A N 1
ATOM 2653 C CA . PRO A 1 350 ? -28.109 -13.977 -18.719 1 95.88 350 PRO A CA 1
ATOM 2654 C C . PRO A 1 350 ? -29.438 -13.648 -18.047 1 95.88 350 PRO A C 1
ATOM 2656 O O . PRO A 1 350 ? -29.5 -13.461 -16.828 1 95.88 350 PRO A O 1
ATOM 2659 N N . GLY A 1 351 ? -30.406 -13.539 -18.797 1 96.25 351 GLY A N 1
ATOM 2660 C CA . GLY A 1 351 ? -31.734 -13.305 -18.266 1 96.25 351 GLY A CA 1
ATOM 2661 C C . GLY A 1 351 ? -32.219 -14.398 -17.312 1 96.25 351 GLY A C 1
ATOM 2662 O O . GLY A 1 351 ? -32.812 -14.109 -16.281 1 96.25 351 GLY A O 1
ATOM 2663 N N . ASP A 1 352 ? -32 -15.672 -17.734 1 96.06 352 ASP A N 1
ATOM 2664 C CA . ASP A 1 352 ? -32.344 -16.797 -16.875 1 96.06 352 ASP A CA 1
ATOM 2665 C C . ASP A 1 352 ? -31.594 -16.703 -15.539 1 96.06 352 ASP A C 1
ATOM 2667 O O . ASP A 1 352 ? -32.188 -16.938 -14.477 1 96.06 352 ASP A O 1
ATOM 2671 N N . ALA A 1 353 ? -30.359 -16.422 -15.672 1 97.06 353 ALA A N 1
ATOM 2672 C CA . ALA A 1 353 ? -29.531 -16.281 -14.477 1 97.06 353 ALA A CA 1
ATOM 2673 C C . ALA A 1 353 ? -30.031 -15.172 -13.57 1 97.06 353 ALA A C 1
ATOM 2675 O O . ALA A 1 353 ? -30.078 -15.328 -12.352 1 97.06 353 ALA A O 1
ATOM 2676 N N . LEU A 1 354 ? -30.375 -14.031 -14.172 1 97.88 354 LEU A N 1
ATOM 2677 C CA . LEU A 1 354 ? -30.891 -12.898 -13.406 1 97.88 354 LEU A CA 1
ATOM 2678 C C . LEU A 1 354 ? -32.188 -13.266 -12.68 1 97.88 354 LEU A C 1
ATOM 2680 O O . LEU A 1 354 ? -32.375 -12.906 -11.516 1 97.88 354 LEU A O 1
ATOM 2684 N N . GLU A 1 355 ? -33.062 -13.891 -13.359 1 97.62 355 GLU A N 1
ATOM 2685 C CA . GLU A 1 355 ? -34.344 -14.281 -12.742 1 97.62 355 GLU A CA 1
ATOM 2686 C C . GLU A 1 355 ? -34.094 -15.219 -11.562 1 97.62 355 GLU A C 1
ATOM 2688 O O . GLU A 1 355 ? -34.781 -15.109 -10.539 1 97.62 355 GLU A O 1
ATOM 2693 N N . HIS A 1 356 ? -33.25 -16.141 -11.766 1 97.81 356 HIS A N 1
ATOM 2694 C CA . HIS A 1 356 ? -32.906 -17.031 -10.672 1 97.81 356 HIS A CA 1
ATOM 2695 C C . HIS A 1 356 ? -32.25 -16.266 -9.508 1 97.81 356 HIS A C 1
ATOM 2697 O O . HIS A 1 356 ? -32.562 -16.547 -8.344 1 97.81 356 HIS A O 1
ATOM 2703 N N . LEU A 1 357 ? -31.344 -15.352 -9.812 1 98.19 357 LEU A N 1
ATOM 2704 C CA . LEU A 1 357 ? -30.703 -14.516 -8.797 1 98.19 357 LEU A CA 1
ATOM 2705 C C . LEU A 1 357 ? -31.75 -13.766 -7.984 1 98.19 357 LEU A C 1
ATOM 2707 O O . LEU A 1 357 ? -31.625 -13.633 -6.766 1 98.19 357 LEU A O 1
ATOM 2711 N N . LYS A 1 358 ? -32.781 -13.273 -8.633 1 97.44 358 LYS A N 1
ATOM 2712 C CA . LYS A 1 358 ? -33.844 -12.547 -7.953 1 97.44 358 LYS A CA 1
ATOM 2713 C C . LYS A 1 358 ? -34.5 -13.414 -6.887 1 97.44 358 LYS A C 1
ATOM 2715 O O . LYS A 1 358 ? -34.844 -12.93 -5.812 1 97.44 358 LYS A O 1
ATOM 2720 N N . LYS A 1 359 ? -34.656 -14.648 -7.191 1 96.38 359 LYS A N 1
ATOM 2721 C CA . LYS A 1 359 ? -35.281 -15.57 -6.23 1 96.38 359 LYS A CA 1
ATOM 2722 C C . LYS A 1 359 ? -34.375 -15.758 -5.012 1 96.38 359 LYS A C 1
ATOM 2724 O O . LYS A 1 359 ? -34.844 -15.789 -3.877 1 96.38 359 LYS A O 1
ATOM 2729 N N . ILE A 1 360 ? -33.094 -15.906 -5.258 1 97.19 360 ILE A N 1
ATOM 2730 C CA . ILE A 1 360 ? -32.125 -16.094 -4.172 1 97.19 360 ILE A CA 1
ATOM 2731 C C . ILE A 1 360 ? -32.125 -14.852 -3.287 1 97.19 360 ILE A C 1
ATOM 2733 O O . ILE A 1 360 ? -32.062 -14.953 -2.061 1 97.19 360 ILE A O 1
ATOM 2737 N N . MET A 1 361 ? -32.188 -13.68 -3.893 1 95.88 361 MET A N 1
ATOM 2738 C CA . MET A 1 361 ? -31.938 -12.406 -3.221 1 95.88 361 MET A CA 1
ATOM 2739 C C . MET A 1 361 ? -33.156 -11.914 -2.486 1 95.88 361 MET A C 1
ATOM 2741 O O . MET A 1 361 ? -33.094 -10.977 -1.691 1 95.88 361 MET A O 1
ATOM 2745 N N . ALA A 1 362 ? -34.281 -12.539 -2.777 1 91.31 362 ALA A N 1
ATOM 2746 C CA . ALA A 1 362 ? -35.5 -12.094 -2.092 1 91.31 362 ALA A CA 1
ATOM 2747 C C . ALA A 1 362 ? -35.25 -12.008 -0.584 1 91.31 362 ALA A C 1
ATOM 2749 O O . ALA A 1 362 ? -34.688 -12.922 0.018 1 91.31 362 ALA A O 1
ATOM 2750 N N . PRO A 1 363 ? -35.625 -10.914 0.123 1 89.19 363 PRO A N 1
ATOM 2751 C CA . PRO A 1 363 ? -36.594 -9.914 -0.356 1 89.19 363 PRO A CA 1
ATOM 2752 C C . PRO A 1 363 ? -35.906 -8.734 -1.048 1 89.19 363 PRO A C 1
ATOM 2754 O O . PRO A 1 363 ? -36.594 -7.781 -1.457 1 89.19 363 PRO A O 1
ATOM 2757 N N . TRP A 1 364 ? -34.625 -8.656 -1.154 1 91.38 364 TRP A N 1
ATOM 2758 C CA . TRP A 1 364 ? -33.969 -7.562 -1.85 1 91.38 364 TRP A CA 1
ATOM 2759 C C . TRP A 1 364 ? -34.219 -7.641 -3.354 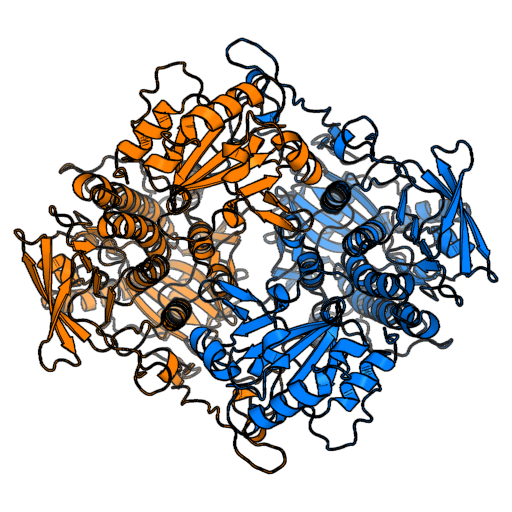1 91.38 364 TRP A C 1
ATOM 2761 O O . TRP A 1 364 ? -34.344 -8.734 -3.908 1 91.38 364 TRP A O 1
ATOM 2771 N N . THR A 1 365 ? -34.219 -6.488 -3.982 1 94.75 365 THR A N 1
ATOM 2772 C CA . THR A 1 365 ? -34.312 -6.43 -5.434 1 94.75 365 THR A CA 1
ATOM 2773 C C . THR A 1 365 ? -32.938 -6.352 -6.082 1 94.75 365 THR A C 1
ATOM 2775 O O . THR A 1 365 ? -31.984 -5.871 -5.469 1 94.75 365 THR A O 1
ATOM 2778 N N . ILE A 1 366 ? -32.844 -6.855 -7.285 1 96.62 366 ILE A N 1
ATOM 2779 C CA . ILE A 1 366 ? -31.609 -6.773 -8.031 1 96.62 366 ILE A CA 1
ATOM 2780 C C . ILE A 1 366 ? -31.891 -6.898 -9.531 1 96.62 366 ILE A C 1
ATOM 2782 O O . ILE A 1 366 ? -32.688 -7.73 -9.945 1 96.62 366 ILE A O 1
ATOM 2786 N N . ASP A 1 367 ? -31.281 -5.977 -10.305 1 97.69 367 ASP A N 1
ATOM 2787 C CA . ASP A 1 367 ? -31.406 -5.973 -11.758 1 97.69 367 ASP A CA 1
ATOM 2788 C C . ASP A 1 367 ? -30.125 -5.496 -12.422 1 97.69 367 ASP A C 1
ATOM 2790 O O . ASP A 1 367 ? -29.297 -4.836 -11.781 1 97.69 367 ASP A O 1
ATOM 2794 N N . PHE A 1 368 ? -29.984 -5.93 -13.711 1 96.69 368 PHE A N 1
ATOM 2795 C CA . PHE A 1 368 ? -28.875 -5.367 -14.469 1 96.69 368 PHE A CA 1
ATOM 2796 C C . PHE A 1 368 ? -29.016 -3.857 -14.594 1 96.69 368 PHE A C 1
ATOM 2798 O O . PHE A 1 368 ? -30.125 -3.342 -14.75 1 96.69 368 PHE A O 1
ATOM 2805 N N . ALA A 1 369 ? -27.875 -3.168 -14.508 1 95.88 369 ALA A N 1
ATOM 2806 C CA . ALA A 1 369 ? -27.891 -1.72 -14.695 1 95.88 369 ALA A CA 1
ATOM 2807 C C . ALA A 1 369 ? -26.859 -1.288 -15.734 1 95.88 369 ALA A C 1
ATOM 2809 O O . ALA A 1 369 ? -26.484 -0.117 -15.797 1 95.88 369 ALA A O 1
ATOM 2810 N N . GLY A 1 370 ? -26.375 -2.234 -16.5 1 93.88 370 GLY A N 1
ATOM 2811 C CA . GLY A 1 370 ? -25.422 -2.016 -17.562 1 93.88 370 GLY A CA 1
ATOM 2812 C C . GLY A 1 370 ? -25.109 -3.268 -18.359 1 93.88 370 GLY A C 1
ATOM 2813 O O . GLY A 1 370 ? -25.688 -4.332 -18.094 1 93.88 370 GLY A O 1
ATOM 2814 N N . PRO A 1 371 ? -24.281 -3.076 -19.391 1 93.56 371 PRO A N 1
ATOM 2815 C CA . PRO A 1 371 ? -23.906 -4.254 -20.172 1 93.56 371 PRO A CA 1
ATOM 2816 C C . PRO A 1 371 ? -23.109 -5.273 -19.359 1 93.56 371 PRO A C 1
ATOM 2818 O O . PRO A 1 371 ? -22.422 -4.902 -18.391 1 93.56 371 PRO A O 1
ATOM 2821 N N . LEU A 1 372 ? -23.219 -6.52 -19.812 1 93.75 372 LEU A N 1
ATOM 2822 C CA . LEU A 1 372 ? -22.438 -7.586 -19.188 1 93.75 372 LEU A CA 1
ATOM 2823 C C . LEU A 1 372 ? -20.969 -7.492 -19.609 1 93.75 372 LEU A C 1
ATOM 2825 O O . LEU A 1 372 ? -20.656 -7.344 -20.797 1 93.75 372 LEU A O 1
ATOM 2829 N N . SER A 1 373 ? -20.125 -7.52 -18.641 1 91.75 373 SER A N 1
ATOM 2830 C CA . SER A 1 373 ? -18.703 -7.578 -18.984 1 91.75 373 SER A CA 1
ATOM 2831 C C . SER A 1 373 ? -18.219 -9.023 -19.078 1 91.75 373 SER A C 1
ATOM 2833 O O . SER A 1 373 ? -17.188 -9.297 -19.688 1 91.75 373 SER A O 1
ATOM 2835 N N . TRP A 1 374 ? -18.938 -9.953 -18.469 1 92.94 374 TRP A N 1
ATOM 2836 C CA . TRP A 1 374 ? -18.578 -11.359 -18.578 1 92.94 374 TRP A CA 1
ATOM 2837 C C . TRP A 1 374 ? -19.75 -12.25 -18.172 1 92.94 374 TRP A C 1
ATOM 2839 O O . TRP A 1 374 ? -20.5 -11.93 -17.25 1 92.94 374 TRP A O 1
ATOM 2849 N N . PHE A 1 375 ? -19.969 -13.328 -18.844 1 94.81 375 PHE A N 1
ATOM 2850 C CA . PHE A 1 375 ? -20.969 -14.344 -18.531 1 94.81 375 PHE A CA 1
ATOM 2851 C C . PHE A 1 375 ? -20.422 -15.742 -18.781 1 94.81 375 PHE A C 1
ATOM 2853 O O . PHE A 1 375 ? -19.922 -16.047 -19.875 1 94.81 375 PHE A O 1
ATOM 2860 N N . ALA A 1 376 ? -20.453 -16.578 -17.781 1 92.94 376 ALA A N 1
ATOM 2861 C CA . ALA A 1 376 ? -19.953 -17.953 -17.891 1 92.94 376 ALA A CA 1
ATOM 2862 C C . ALA A 1 376 ? -20.703 -18.875 -16.953 1 92.94 376 ALA A C 1
ATOM 2864 O O . ALA A 1 376 ? -21.344 -18.422 -16 1 92.94 376 ALA A O 1
ATOM 2865 N N . VAL A 1 377 ? -20.703 -20.125 -17.25 1 93.75 377 VAL A N 1
ATOM 2866 C CA . VAL A 1 377 ? -21.234 -21.172 -16.375 1 93.75 377 VAL A CA 1
ATOM 2867 C C . VAL A 1 377 ? -20.125 -22.156 -16.031 1 93.75 377 VAL A C 1
ATOM 2869 O O . VAL A 1 377 ? -19.422 -22.641 -16.906 1 93.75 377 VAL A O 1
ATOM 2872 N N . TRP A 1 378 ? -20.016 -22.391 -14.758 1 91.69 378 TRP A N 1
ATOM 2873 C CA . TRP A 1 378 ? -18.922 -23.234 -14.297 1 91.69 378 TRP A CA 1
ATOM 2874 C C . TRP A 1 378 ? -19.469 -24.375 -13.43 1 91.69 378 TRP A C 1
ATOM 2876 O O . TRP A 1 378 ? -20.453 -24.203 -12.719 1 91.69 378 TRP A O 1
ATOM 2886 N N . ARG A 1 379 ? -18.812 -25.484 -13.523 1 91.81 379 ARG A N 1
ATOM 2887 C CA . ARG A 1 379 ? -19.031 -26.609 -12.625 1 91.81 379 ARG A CA 1
ATOM 2888 C C . ARG A 1 379 ? -17.922 -26.719 -11.594 1 91.81 379 ARG A C 1
ATOM 2890 O O . ARG A 1 379 ? -16.75 -26.516 -11.906 1 91.81 379 ARG A O 1
ATOM 2897 N N . VAL A 1 380 ? -18.297 -27.094 -10.391 1 92.06 380 VAL A N 1
ATOM 2898 C CA . VAL A 1 380 ? -17.297 -27.219 -9.344 1 92.06 380 VAL A CA 1
ATOM 2899 C C . VAL A 1 380 ? -16.516 -28.516 -9.531 1 92.06 380 VAL A C 1
ATOM 2901 O O . VAL A 1 380 ? -17.109 -29.594 -9.68 1 92.06 380 VAL A O 1
ATOM 2904 N N . ASN A 1 381 ? -15.25 -28.391 -9.633 1 91.56 381 ASN A N 1
ATOM 2905 C CA . ASN A 1 381 ? -14.312 -29.5 -9.695 1 91.56 381 ASN A CA 1
ATOM 2906 C C . ASN A 1 381 ? -13.242 -29.391 -8.617 1 91.56 381 ASN A C 1
ATOM 2908 O O . ASN A 1 381 ? -12.672 -28.312 -8.406 1 91.56 381 ASN A O 1
ATOM 2912 N N . GLU A 1 382 ? -13.047 -30.469 -7.875 1 93.19 382 GLU A N 1
ATOM 2913 C CA . GLU A 1 382 ? -12.039 -30.547 -6.824 1 93.19 382 GLU A CA 1
ATOM 2914 C C . GLU A 1 382 ? -11.07 -31.688 -7.082 1 93.19 382 GLU A C 1
ATOM 2916 O O . GLU A 1 382 ? -11.352 -32.844 -6.723 1 93.19 382 GLU A O 1
ATOM 2921 N N . ARG A 1 383 ? -9.867 -31.312 -7.672 1 93.19 383 ARG A N 1
ATOM 2922 C CA . ARG A 1 383 ? -8.953 -32.375 -8.094 1 93.19 383 ARG A CA 1
ATOM 2923 C C . ARG A 1 383 ? -7.5 -31.969 -7.836 1 93.19 383 ARG A C 1
ATOM 2925 O O . ARG A 1 383 ? -7.156 -30.797 -7.906 1 93.19 383 ARG A O 1
ATOM 2932 N N . VAL A 1 384 ? -6.676 -32.938 -7.551 1 94.44 384 VAL A N 1
ATOM 2933 C CA . VAL A 1 384 ? -5.234 -32.781 -7.375 1 94.44 384 VAL A CA 1
ATOM 2934 C C . VAL A 1 384 ? -4.496 -33.875 -8.133 1 94.44 384 VAL A C 1
ATOM 2936 O O . VAL A 1 384 ? -4.848 -35.062 -8.023 1 94.44 384 VAL A O 1
ATOM 2939 N N . ALA A 1 385 ? -3.52 -33.469 -8.945 1 95.44 385 ALA A N 1
ATOM 2940 C CA . ALA A 1 385 ? -2.682 -34.469 -9.609 1 95.44 385 ALA A CA 1
ATOM 2941 C C . ALA A 1 385 ? -1.964 -35.344 -8.594 1 95.44 385 ALA A C 1
ATOM 2943 O O . ALA A 1 385 ? -1.522 -34.844 -7.547 1 95.44 385 ALA A O 1
ATOM 2944 N N . ARG A 1 386 ? -1.772 -36.594 -8.891 1 94.5 386 ARG A N 1
ATOM 2945 C CA . ARG A 1 386 ? -1.126 -37.531 -7.992 1 94.5 386 ARG A CA 1
ATOM 2946 C C . ARG A 1 386 ? 0.332 -37.156 -7.754 1 94.5 386 ARG A C 1
ATOM 2948 O O . ARG A 1 386 ? 0.917 -37.531 -6.734 1 94.5 386 ARG A O 1
ATOM 2955 N N . SER A 1 387 ? 0.873 -36.531 -8.68 1 95.62 387 SER A N 1
ATOM 2956 C CA . SER A 1 387 ? 2.223 -35.969 -8.586 1 95.62 387 SER A CA 1
ATOM 2957 C C . SER A 1 387 ? 2.352 -34.688 -9.383 1 95.62 387 SER A C 1
ATOM 2959 O O . SER A 1 387 ? 1.737 -34.531 -10.438 1 95.62 387 SER A O 1
ATOM 2961 N N . PHE A 1 388 ? 3.156 -33.812 -8.828 1 97.44 388 PHE A N 1
ATOM 2962 C CA . PHE A 1 388 ? 3.383 -32.531 -9.523 1 97.44 388 PHE A CA 1
ATOM 2963 C C . PHE A 1 388 ? 4.629 -32.625 -10.398 1 97.44 388 PHE A C 1
ATOM 2965 O O . PHE A 1 388 ? 4.914 -31.703 -11.172 1 97.44 388 PHE A O 1
ATOM 2972 N N . SER A 1 389 ? 5.367 -33.719 -10.273 1 97.25 389 SER A N 1
ATOM 2973 C CA . SER A 1 389 ? 6.605 -33.906 -11.023 1 97.25 389 SER A CA 1
ATOM 2974 C C . SER A 1 389 ? 6.785 -35.344 -11.469 1 97.25 389 SER A C 1
ATOM 2976 O O . SER A 1 389 ? 6.281 -36.281 -10.82 1 97.25 389 SER A O 1
ATOM 2978 N N . THR A 1 390 ? 7.469 -35.531 -12.602 1 96.62 390 THR A N 1
ATOM 2979 C CA . THR A 1 390 ? 7.867 -36.875 -12.977 1 96.62 390 THR A CA 1
ATOM 2980 C C . THR A 1 390 ? 8.938 -37.406 -12.031 1 96.62 390 THR A C 1
ATOM 2982 O O . THR A 1 390 ? 9.625 -36.625 -11.367 1 96.62 390 THR A O 1
ATOM 2985 N N . PRO A 1 391 ? 9.062 -38.719 -11.938 1 93.56 391 PRO A N 1
ATOM 2986 C CA . PRO A 1 391 ? 10.047 -39.281 -11.016 1 93.56 391 PRO A CA 1
ATOM 2987 C C . PRO A 1 391 ? 11.469 -38.812 -11.305 1 93.56 391 PRO A C 1
ATOM 2989 O O . PRO A 1 391 ? 12.273 -38.656 -10.383 1 93.56 391 PRO A O 1
ATOM 2992 N N . ASP A 1 392 ? 11.789 -38.594 -12.562 1 95.12 392 ASP A N 1
ATOM 2993 C CA . ASP A 1 392 ? 13.125 -38.156 -12.953 1 95.12 392 ASP A CA 1
ATOM 2994 C C . ASP A 1 392 ? 13.273 -36.656 -12.766 1 95.12 392 ASP A C 1
ATOM 2996 O O . ASP A 1 392 ? 14.344 -36.094 -13.016 1 95.12 392 ASP A O 1
ATOM 3000 N N . GLN A 1 393 ? 12.242 -35.969 -12.391 1 96.38 393 GLN A N 1
ATOM 3001 C CA . GLN A 1 393 ? 12.211 -34.531 -12.039 1 96.38 393 GLN A CA 1
ATOM 3002 C C . GLN A 1 393 ? 12.453 -33.656 -13.266 1 96.38 393 GLN A C 1
ATOM 3004 O O . GLN A 1 393 ? 12.906 -32.531 -13.133 1 96.38 393 GLN A O 1
ATOM 3009 N N . ARG A 1 394 ? 12.172 -34.156 -14.453 1 97.75 394 ARG A N 1
ATOM 3010 C CA . ARG A 1 394 ? 12.43 -33.375 -15.672 1 97.75 394 ARG A CA 1
ATOM 3011 C C . ARG A 1 394 ? 11.18 -32.625 -16.109 1 97.75 394 ARG A C 1
ATOM 3013 O O . ARG A 1 394 ? 11.281 -31.609 -16.812 1 97.75 394 ARG A O 1
ATOM 3020 N N . VAL A 1 395 ? 10.055 -33.125 -15.711 1 98.31 395 VAL A N 1
ATOM 3021 C CA . VAL A 1 395 ? 8.789 -32.469 -16.047 1 98.31 395 VAL A CA 1
ATOM 3022 C C . VAL A 1 395 ? 8.039 -32.125 -14.773 1 98.31 395 VAL A C 1
ATOM 3024 O O . VAL A 1 395 ? 7.883 -32.938 -13.875 1 98.31 395 VAL A O 1
ATOM 3027 N N . HIS A 1 396 ? 7.613 -30.891 -14.648 1 98.69 396 HIS A N 1
ATOM 3028 C CA . HIS A 1 396 ? 6.883 -30.391 -13.484 1 98.69 396 HIS A CA 1
ATOM 3029 C C . HIS A 1 396 ? 5.555 -29.766 -13.906 1 98.69 396 HIS A C 1
ATOM 3031 O O . HIS A 1 396 ? 5.48 -29.094 -14.938 1 98.69 396 HIS A O 1
ATOM 3037 N N . LEU A 1 397 ? 4.512 -30 -13.125 1 98.56 397 LEU A N 1
ATOM 3038 C CA . LEU A 1 397 ? 3.184 -29.422 -13.328 1 98.56 397 LEU A CA 1
ATOM 3039 C C . LEU A 1 397 ? 2.893 -28.344 -12.297 1 98.56 397 LEU A C 1
ATOM 3041 O O . LEU A 1 397 ? 3.445 -28.359 -11.195 1 98.56 397 LEU A O 1
ATOM 3045 N N . GLY A 1 398 ? 2.051 -27.406 -12.625 1 97.75 398 GLY A N 1
ATOM 3046 C CA . GLY A 1 398 ? 1.569 -26.406 -11.68 1 97.75 398 GLY A CA 1
ATOM 3047 C C . GLY A 1 398 ? 0.288 -25.734 -12.133 1 97.75 398 GLY A C 1
ATOM 3048 O O . GLY A 1 398 ? -0.177 -25.953 -13.258 1 97.75 398 GLY A O 1
ATOM 3049 N N . GLY A 1 399 ? -0.293 -24.875 -11.266 1 95.88 399 GLY A N 1
ATOM 3050 C CA . GLY A 1 399 ? -1.574 -24.266 -11.578 1 95.88 399 GLY A CA 1
ATOM 3051 C C . GLY A 1 399 ? -2.688 -25.266 -11.781 1 95.88 399 GLY A C 1
ATOM 3052 O O . GLY A 1 399 ? -2.73 -26.297 -11.109 1 95.88 399 GLY A O 1
ATOM 3053 N N . ASP A 1 400 ? -3.553 -24.953 -12.703 1 93.62 400 ASP A N 1
ATOM 3054 C CA . ASP A 1 400 ? -4.727 -25.797 -12.922 1 93.62 400 ASP A CA 1
ATOM 3055 C C . ASP A 1 400 ? -4.336 -27.141 -13.523 1 93.62 400 ASP A C 1
ATOM 3057 O O . ASP A 1 400 ? -5.102 -28.109 -13.453 1 93.62 400 ASP A O 1
ATOM 3061 N N . ALA A 1 401 ? -3.123 -27.203 -14.094 1 96.19 401 ALA A N 1
ATOM 3062 C CA . ALA A 1 401 ? -2.635 -28.484 -14.594 1 96.19 401 ALA A CA 1
ATOM 3063 C C . ALA A 1 401 ? -2.383 -29.469 -13.453 1 96.19 401 ALA A C 1
ATOM 3065 O O . ALA A 1 401 ? -2.42 -30.688 -13.641 1 96.19 401 ALA A O 1
ATOM 3066 N N . ALA A 1 402 ? -2.18 -28.922 -12.258 1 96.56 402 ALA A N 1
ATOM 3067 C CA . ALA A 1 402 ? -1.82 -29.75 -11.109 1 96.56 402 ALA A CA 1
ATOM 3068 C C . ALA A 1 402 ? -2.977 -29.844 -10.117 1 96.56 402 ALA A C 1
ATOM 3070 O O . ALA A 1 402 ? -3.111 -30.844 -9.406 1 96.56 402 ALA A O 1
ATOM 3071 N N . HIS A 1 403 ? -3.748 -28.859 -10.008 1 94.44 403 HIS A N 1
ATOM 3072 C CA . HIS A 1 403 ? -4.82 -28.859 -9.023 1 94.44 403 HIS A CA 1
ATOM 3073 C C . HIS A 1 403 ? -5.914 -27.875 -9.398 1 94.44 403 HIS A C 1
ATOM 3075 O O . HIS A 1 403 ? -5.625 -26.781 -9.898 1 94.44 403 HIS A O 1
ATOM 3081 N N . VAL A 1 404 ? -7.125 -28.219 -9.203 1 91.19 404 VAL A N 1
ATOM 3082 C CA . VAL A 1 404 ? -8.312 -27.406 -9.445 1 91.19 404 VAL A CA 1
ATOM 3083 C C . VAL A 1 404 ? -9.203 -27.422 -8.211 1 91.19 404 VAL A C 1
ATOM 3085 O O . VAL A 1 404 ? -9.359 -28.453 -7.555 1 91.19 404 VAL A O 1
ATOM 3088 N N . HIS A 1 405 ? -9.656 -26.312 -7.848 1 84.56 405 HIS A N 1
ATOM 3089 C CA . HIS A 1 405 ? -10.484 -26.203 -6.652 1 84.56 405 HIS A CA 1
ATOM 3090 C C . HIS A 1 405 ? -11.664 -25.25 -6.891 1 84.56 405 HIS A C 1
ATOM 3092 O O . HIS A 1 405 ? -11.789 -24.672 -7.977 1 84.56 405 HIS A O 1
ATOM 3098 N N . SER A 1 406 ? -12.5 -25.266 -5.914 1 81.12 406 SER A N 1
ATOM 3099 C CA . SER A 1 406 ? -13.641 -24.359 -5.973 1 81.12 406 SER A CA 1
ATOM 3100 C C . SER A 1 406 ? -13.188 -22.906 -5.891 1 81.12 406 SER A C 1
ATOM 3102 O O . SER A 1 406 ? -12.031 -22.625 -5.562 1 81.12 406 SER A O 1
ATOM 3104 N N . THR A 1 407 ? -14.039 -22.031 -6.211 1 78.12 407 THR A N 1
ATOM 3105 C CA . THR A 1 407 ? -13.727 -20.609 -6.219 1 78.12 407 THR A CA 1
ATOM 3106 C C . THR A 1 407 ? -13.656 -20.062 -4.793 1 78.12 407 THR A C 1
ATOM 3108 O O . THR A 1 407 ? -13.148 -18.953 -4.57 1 78.12 407 THR A O 1
ATOM 3111 N N . ILE A 1 408 ? -14.125 -20.828 -3.852 1 80.56 408 ILE A N 1
ATOM 3112 C CA . ILE A 1 408 ? -14.188 -20.375 -2.469 1 80.56 408 ILE A CA 1
ATOM 3113 C C . ILE A 1 408 ? -12.773 -20.203 -1.914 1 80.56 408 ILE A C 1
ATOM 3115 O O . ILE A 1 408 ? -11.93 -21.094 -2.066 1 80.56 408 ILE A O 1
ATOM 3119 N N . GLY A 1 409 ? -12.508 -19.047 -1.319 1 77.19 409 GLY A N 1
ATOM 3120 C CA . GLY A 1 409 ? -11.219 -18.75 -0.712 1 77.19 409 GLY A CA 1
ATOM 3121 C C . GLY A 1 409 ? -10.25 -18.078 -1.668 1 77.19 409 GLY A C 1
ATOM 3122 O O . GLY A 1 409 ? -9.164 -17.641 -1.265 1 77.19 409 GLY A O 1
ATOM 3123 N N . ALA A 1 410 ? -10.562 -18 -2.883 1 82.69 410 ALA A N 1
ATOM 3124 C CA . ALA A 1 410 ? -9.805 -17.266 -3.9 1 82.69 410 ALA A CA 1
ATOM 3125 C C . ALA A 1 410 ? -8.422 -17.875 -4.086 1 82.69 410 ALA A C 1
ATOM 3127 O O . ALA A 1 410 ? -7.422 -17.156 -4.148 1 82.69 410 ALA A O 1
ATOM 3128 N N . PHE A 1 411 ? -8.289 -19.141 -4.199 1 86.38 411 PHE A N 1
ATOM 3129 C CA . PHE A 1 411 ? -6.984 -19.781 -4.285 1 86.38 411 PHE A CA 1
ATOM 3130 C C . PHE A 1 411 ? -6.613 -20.062 -5.738 1 86.38 411 PHE A C 1
ATOM 3132 O O . PHE A 1 411 ? -5.453 -20.359 -6.043 1 86.38 411 PHE A O 1
ATOM 3139 N N . GLY A 1 412 ? -7.5 -20.031 -6.648 1 88.69 412 GLY A N 1
ATOM 3140 C CA . GLY A 1 412 ? -7.203 -20.406 -8.023 1 88.69 412 GLY A CA 1
ATOM 3141 C C . GLY A 1 412 ? -5.98 -19.703 -8.578 1 88.69 412 GLY A C 1
ATOM 3142 O O . GLY A 1 412 ? -4.93 -20.312 -8.766 1 88.69 412 GLY A O 1
ATOM 3143 N N . TYR A 1 413 ? -6.074 -18.438 -8.711 1 92.81 413 TYR A N 1
ATOM 3144 C CA . TYR A 1 413 ? -4.938 -17.656 -9.18 1 92.81 413 TYR A CA 1
ATOM 3145 C C . TYR A 1 413 ? -3.809 -17.656 -8.164 1 92.81 413 TYR A C 1
ATOM 3147 O O . TYR A 1 413 ? -2.643 -17.844 -8.516 1 92.81 413 TYR A O 1
ATOM 3155 N N . ASN A 1 414 ? -4.078 -17.438 -6.957 1 95.5 414 ASN A N 1
ATOM 3156 C CA . ASN A 1 414 ? -3.064 -17.25 -5.926 1 95.5 414 ASN A CA 1
ATOM 3157 C C . ASN A 1 414 ? -2.178 -18.484 -5.785 1 95.5 414 ASN A C 1
ATOM 3159 O O . ASN A 1 414 ? -0.969 -18.359 -5.578 1 95.5 414 ASN A O 1
ATOM 3163 N N . SER A 1 415 ? -2.742 -19.609 -5.918 1 93.88 415 SER A N 1
ATOM 3164 C CA . SER A 1 415 ? -1.963 -20.844 -5.816 1 93.88 415 SER A CA 1
ATOM 3165 C C . SER A 1 415 ? -0.944 -20.953 -6.949 1 93.88 415 SER A C 1
ATOM 3167 O O . SER A 1 415 ? 0.1 -21.594 -6.793 1 93.88 415 SER A O 1
ATOM 3169 N N . THR A 1 416 ? -1.243 -20.359 -8.117 1 95.94 416 THR A N 1
ATOM 3170 C CA . THR A 1 416 ? -0.275 -20.375 -9.203 1 95.94 416 THR A CA 1
ATOM 3171 C C . THR A 1 416 ? 0.984 -19.594 -8.82 1 95.94 416 THR A C 1
ATOM 3173 O O . THR A 1 416 ? 2.096 -20 -9.18 1 95.94 416 THR A O 1
ATOM 3176 N N . VAL A 1 417 ? 0.8 -18.5 -8.102 1 96.62 417 VAL A N 1
ATOM 3177 C CA . VAL A 1 417 ? 1.934 -17.719 -7.621 1 96.62 417 VAL A CA 1
ATOM 3178 C C . VAL A 1 417 ? 2.73 -18.531 -6.605 1 96.62 417 VAL A C 1
ATOM 3180 O O . VAL A 1 417 ? 3.965 -18.531 -6.637 1 96.62 417 VAL A O 1
ATOM 3183 N N . TYR A 1 418 ? 2.014 -19.234 -5.73 1 95.88 418 TYR A N 1
ATOM 3184 C CA . TYR A 1 418 ? 2.674 -20.062 -4.723 1 95.88 418 TYR A CA 1
ATOM 3185 C C . TYR A 1 418 ? 3.467 -21.188 -5.371 1 95.88 418 TYR A C 1
ATOM 3187 O O . TYR A 1 418 ? 4.605 -21.453 -4.98 1 95.88 418 TYR A O 1
ATOM 3195 N N . ASP A 1 419 ? 2.854 -21.812 -6.363 1 97.25 419 ASP A N 1
ATOM 3196 C CA . ASP A 1 419 ? 3.547 -22.875 -7.105 1 97.25 419 ASP A CA 1
ATOM 3197 C C . ASP A 1 419 ? 4.816 -22.328 -7.758 1 97.25 419 ASP A C 1
ATOM 3199 O O . ASP A 1 419 ? 5.887 -22.938 -7.633 1 97.25 419 ASP A O 1
ATOM 3203 N N . ALA A 1 420 ? 4.668 -21.234 -8.43 1 97.81 420 ALA A N 1
ATOM 3204 C CA . ALA A 1 420 ? 5.789 -20.672 -9.18 1 97.81 420 ALA A CA 1
ATOM 3205 C C . ALA A 1 420 ? 6.906 -20.234 -8.234 1 97.81 420 ALA A C 1
ATOM 3207 O O . ALA A 1 420 ? 8.086 -20.469 -8.508 1 97.81 420 ALA A O 1
ATOM 3208 N N . ALA A 1 421 ? 6.551 -19.594 -7.168 1 96 421 ALA A N 1
ATOM 3209 C CA . ALA A 1 421 ? 7.539 -19.125 -6.203 1 96 421 ALA A CA 1
ATOM 3210 C C . ALA A 1 421 ? 8.297 -20.281 -5.57 1 96 421 ALA A C 1
ATOM 3212 O O . ALA A 1 421 ? 9.477 -20.156 -5.246 1 96 421 ALA A O 1
ATOM 3213 N N . ASN A 1 422 ? 7.633 -21.344 -5.422 1 95.94 422 ASN A N 1
ATOM 3214 C CA . ASN A 1 422 ? 8.258 -22.516 -4.824 1 95.94 422 ASN A CA 1
ATOM 3215 C C . ASN A 1 422 ? 9.18 -23.234 -5.812 1 95.94 422 ASN A C 1
ATOM 3217 O O . ASN A 1 422 ? 10.297 -23.609 -5.465 1 95.94 422 ASN A O 1
ATOM 3221 N N . LEU A 1 423 ? 8.789 -23.359 -7.02 1 97.5 423 LEU A N 1
ATOM 3222 C CA . LEU A 1 423 ? 9.492 -24.188 -7.996 1 97.5 423 LEU A CA 1
ATOM 3223 C C . LEU A 1 423 ? 10.648 -23.406 -8.625 1 97.5 423 LEU A C 1
ATOM 3225 O O . LEU A 1 423 ? 11.719 -23.984 -8.867 1 97.5 423 LEU A O 1
ATOM 3229 N N . SER A 1 424 ? 10.484 -22.172 -8.906 1 96.62 424 SER A N 1
ATOM 3230 C CA . SER A 1 424 ? 11.391 -21.438 -9.773 1 96.62 424 SER A CA 1
ATOM 3231 C C . SER A 1 424 ? 12.789 -21.328 -9.164 1 96.62 424 SER A C 1
ATOM 3233 O O . SER A 1 424 ? 13.789 -21.469 -9.859 1 96.62 424 SER A O 1
ATOM 3235 N N . TRP A 1 425 ? 12.883 -21.016 -7.863 1 96.19 425 TRP A N 1
ATOM 3236 C CA . TRP A 1 425 ? 14.203 -20.891 -7.27 1 96.19 425 TRP A CA 1
ATOM 3237 C C . TRP A 1 425 ? 14.906 -22.234 -7.203 1 96.19 425 TRP A C 1
ATOM 3239 O O . TRP A 1 425 ? 16.141 -22.312 -7.328 1 96.19 425 TRP A O 1
ATOM 3249 N N . LYS A 1 426 ? 14.18 -23.281 -7.047 1 96.56 426 LYS A N 1
ATOM 3250 C CA . LYS A 1 426 ? 14.742 -24.625 -7.059 1 96.56 426 LYS A CA 1
ATOM 3251 C C . LYS A 1 426 ? 15.32 -24.969 -8.43 1 96.56 426 LYS A C 1
ATOM 3253 O O . LYS A 1 426 ? 16.438 -25.469 -8.539 1 96.56 426 LYS A O 1
ATOM 3258 N N . LEU A 1 427 ? 14.547 -24.688 -9.461 1 97.5 427 LEU A N 1
ATOM 3259 C CA . LEU A 1 427 ? 15.008 -24.891 -10.82 1 97.5 427 LEU A CA 1
ATOM 3260 C C . LEU A 1 427 ? 16.281 -24.078 -11.094 1 97.5 427 LEU A C 1
ATOM 3262 O O . LEU A 1 427 ? 17.25 -24.609 -11.641 1 97.5 427 LEU A O 1
ATOM 3266 N N . GLY A 1 428 ? 16.266 -22.812 -10.703 1 96.62 428 GLY A N 1
ATOM 3267 C CA . GLY A 1 428 ? 17.422 -21.953 -10.938 1 96.62 428 GLY A CA 1
ATOM 3268 C C . GLY A 1 428 ? 18.703 -22.469 -10.32 1 96.62 428 GLY A C 1
ATOM 3269 O O . GLY A 1 428 ? 19.734 -22.516 -10.977 1 96.62 428 GLY A O 1
ATOM 3270 N N . LEU A 1 429 ? 18.656 -22.891 -9.094 1 96.25 429 LEU A N 1
ATOM 3271 C CA . LEU A 1 429 ? 19.828 -23.406 -8.398 1 96.25 429 LEU A CA 1
ATOM 3272 C C . LEU A 1 429 ? 20.328 -24.688 -9.062 1 96.25 429 LEU A C 1
ATOM 3274 O O . LEU A 1 429 ? 21.547 -24.859 -9.25 1 96.25 429 LEU A O 1
ATOM 3278 N N . CYS A 1 430 ? 19.438 -25.562 -9.414 1 96.62 430 CYS A N 1
ATOM 3279 C CA . CYS A 1 430 ? 19.812 -26.828 -10.039 1 96.62 430 CYS A CA 1
ATOM 3280 C C . CYS A 1 430 ? 20.406 -26.594 -11.414 1 96.62 430 CYS A C 1
ATOM 3282 O O . CYS A 1 430 ? 21.422 -27.219 -11.766 1 96.62 430 CYS A O 1
ATOM 3284 N N . ILE A 1 431 ? 19.844 -25.75 -12.188 1 96.75 431 ILE A N 1
ATOM 3285 C CA . ILE A 1 431 ? 20.297 -25.453 -13.539 1 96.75 431 ILE A CA 1
ATOM 3286 C C . ILE A 1 431 ? 21.688 -24.828 -13.5 1 96.75 431 ILE A C 1
ATOM 3288 O O . ILE A 1 431 ? 22.531 -25.141 -14.344 1 96.75 431 ILE A O 1
ATOM 3292 N N . LYS A 1 432 ? 21.938 -24.047 -12.492 1 94.94 432 LYS A N 1
ATOM 3293 C CA . LYS A 1 432 ? 23.219 -23.359 -12.359 1 94.94 432 LYS A CA 1
ATOM 3294 C C . LYS A 1 432 ? 24.266 -24.281 -11.711 1 94.94 432 LYS A C 1
ATOM 3296 O O . LYS A 1 432 ? 25.406 -23.875 -11.5 1 94.94 432 LYS A O 1
ATOM 3301 N N . GLY A 1 433 ? 23.859 -25.406 -11.367 1 95.38 433 GLY A N 1
ATOM 3302 C CA . GLY A 1 433 ? 24.781 -26.359 -10.758 1 95.38 433 GLY A CA 1
ATOM 3303 C C . GLY A 1 433 ? 25.094 -26.047 -9.305 1 95.38 433 GLY A C 1
ATOM 3304 O O . GLY A 1 433 ? 26.141 -26.422 -8.797 1 95.38 433 GLY A O 1
ATOM 3305 N N . ALA A 1 434 ? 24.219 -25.344 -8.688 1 95.56 434 ALA A N 1
ATOM 3306 C CA . ALA A 1 434 ? 24.453 -24.891 -7.316 1 95.56 434 ALA A CA 1
ATOM 3307 C C . ALA A 1 434 ? 23.719 -25.781 -6.316 1 95.56 434 ALA A C 1
ATOM 3309 O O . ALA A 1 434 ? 23.984 -25.719 -5.113 1 95.56 434 ALA A O 1
ATOM 3310 N N . ALA A 1 435 ? 22.844 -26.625 -6.766 1 95.75 435 ALA A N 1
ATOM 3311 C CA . ALA A 1 435 ? 22.094 -27.547 -5.906 1 95.75 435 ALA A CA 1
ATOM 3312 C C . ALA A 1 435 ? 21.938 -28.922 -6.574 1 95.75 435 ALA A C 1
ATOM 3314 O O . ALA A 1 435 ? 21.984 -29.016 -7.801 1 95.75 435 ALA A O 1
ATOM 3315 N N . ASP A 1 436 ? 21.703 -29.891 -5.758 1 94.31 436 ASP A N 1
ATOM 3316 C CA . ASP A 1 436 ? 21.469 -31.25 -6.234 1 94.31 436 ASP A CA 1
ATOM 3317 C C . ASP A 1 436 ? 20 -31.438 -6.629 1 94.31 436 ASP A C 1
ATOM 3319 O O . ASP A 1 436 ? 19.109 -31.438 -5.77 1 94.31 436 ASP A O 1
ATOM 3323 N N . PRO A 1 437 ? 19.75 -31.672 -7.895 1 95.5 437 PRO A N 1
ATOM 3324 C CA . PRO A 1 437 ? 18.359 -31.812 -8.336 1 95.5 437 PRO A CA 1
ATOM 3325 C C . PRO A 1 437 ? 17.641 -33 -7.672 1 95.5 437 PRO A C 1
ATOM 3327 O O . PRO A 1 437 ? 16.438 -32.906 -7.422 1 95.5 437 PRO A O 1
ATOM 3330 N N . ALA A 1 438 ? 18.328 -34.062 -7.348 1 93.38 438 ALA A N 1
ATOM 3331 C CA . ALA A 1 438 ? 17.719 -35.25 -6.762 1 93.38 438 ALA A CA 1
ATOM 3332 C C . ALA A 1 438 ? 17.234 -34.969 -5.344 1 93.38 438 ALA A C 1
ATOM 3334 O O . ALA A 1 438 ? 16.359 -35.688 -4.836 1 93.38 438 ALA A O 1
ATOM 3335 N N . VAL A 1 439 ? 17.781 -33.969 -4.805 1 93.19 439 VAL A N 1
ATOM 3336 C CA . VAL A 1 439 ? 17.438 -33.656 -3.424 1 93.19 439 VAL A CA 1
ATOM 3337 C C . VAL A 1 439 ? 16.422 -32.5 -3.398 1 93.19 439 VAL A C 1
ATOM 3339 O O . VAL A 1 439 ? 15.406 -32.594 -2.703 1 93.19 439 VAL A O 1
ATOM 3342 N N . LEU A 1 440 ? 16.703 -31.469 -4.129 1 95.19 440 LEU A N 1
ATOM 3343 C CA . LEU A 1 440 ? 15.969 -30.219 -3.988 1 95.19 440 LEU A CA 1
ATOM 3344 C C . LEU A 1 440 ? 14.656 -30.266 -4.762 1 95.19 440 LEU A C 1
ATOM 3346 O O . LEU A 1 440 ? 13.609 -29.859 -4.246 1 95.19 440 LEU A O 1
ATOM 3350 N N . LEU A 1 441 ? 14.602 -30.75 -5.957 1 96.56 441 LEU A N 1
ATOM 3351 C CA . LEU A 1 441 ? 13.461 -30.625 -6.855 1 96.56 441 LEU A CA 1
ATOM 3352 C C . LEU A 1 441 ? 12.273 -31.438 -6.336 1 96.56 441 LEU A C 1
ATOM 3354 O O . LEU A 1 441 ? 11.125 -31 -6.453 1 96.56 441 LEU A O 1
ATOM 3358 N N . PRO A 1 442 ? 12.484 -32.656 -5.645 1 94.81 442 PRO A N 1
ATOM 3359 C CA . PRO A 1 442 ? 11.344 -33.406 -5.129 1 94.81 442 PRO A CA 1
ATOM 3360 C C . PRO A 1 442 ? 10.562 -32.656 -4.059 1 94.81 442 PRO A C 1
ATOM 3362 O O . PRO A 1 442 ? 9.391 -32.969 -3.811 1 94.81 442 PRO A O 1
ATOM 3365 N N . THR A 1 443 ? 11.18 -31.688 -3.473 1 94.31 443 THR A N 1
ATOM 3366 C CA . THR A 1 443 ? 10.492 -30.953 -2.426 1 94.31 443 THR A CA 1
ATOM 3367 C C . THR A 1 443 ? 9.336 -30.125 -3.006 1 94.31 443 THR A C 1
ATOM 3369 O O . THR A 1 443 ? 8.414 -29.75 -2.285 1 94.31 443 THR A O 1
ATOM 3372 N N . TYR A 1 444 ? 9.383 -29.859 -4.289 1 95.88 444 TYR A N 1
ATOM 3373 C CA . TYR A 1 444 ? 8.281 -29.141 -4.922 1 95.88 444 TYR A CA 1
ATOM 3374 C C . TYR A 1 444 ? 6.973 -29.906 -4.793 1 95.88 444 TYR A C 1
ATOM 3376 O O . TYR A 1 444 ? 5.98 -29.375 -4.293 1 95.88 444 TYR A O 1
ATOM 3384 N N . ASP A 1 445 ? 7.023 -31.078 -5.219 1 95.38 445 ASP A N 1
ATOM 3385 C CA . ASP A 1 445 ? 5.84 -31.922 -5.141 1 95.38 445 ASP A CA 1
ATOM 3386 C C . ASP A 1 445 ? 5.355 -32.062 -3.699 1 95.38 445 ASP A C 1
ATOM 3388 O O . ASP A 1 445 ? 4.176 -31.844 -3.412 1 95.38 445 ASP A O 1
ATOM 3392 N N . ALA A 1 446 ? 6.191 -32.375 -2.826 1 92.12 446 ALA A N 1
ATOM 3393 C CA . ALA A 1 446 ? 5.832 -32.594 -1.431 1 92.12 446 ALA A CA 1
ATOM 3394 C C . ALA A 1 446 ? 5.191 -31.375 -0.808 1 92.12 446 ALA A C 1
ATOM 3396 O O . ALA A 1 446 ? 4.172 -31.469 -0.121 1 92.12 446 ALA A O 1
ATOM 3397 N N . GLU A 1 447 ? 5.773 -30.25 -1.058 1 92.94 447 GLU A N 1
ATOM 3398 C CA . GLU A 1 447 ? 5.324 -29.016 -0.413 1 92.94 447 GLU A CA 1
ATOM 3399 C C . GLU A 1 447 ? 4.023 -28.516 -1.035 1 92.94 447 GLU A C 1
ATOM 3401 O O . GLU A 1 447 ? 3.08 -28.172 -0.32 1 92.94 447 GLU A O 1
ATOM 3406 N N . ARG A 1 448 ? 3.936 -28.484 -2.318 1 94.5 448 ARG A N 1
ATOM 3407 C CA . ARG A 1 448 ? 2.812 -27.844 -2.992 1 94.5 448 ARG A CA 1
ATOM 3408 C C . ARG A 1 448 ? 1.617 -28.781 -3.088 1 94.5 448 ARG A C 1
ATOM 3410 O O . ARG A 1 448 ? 0.467 -28.344 -3.035 1 94.5 448 ARG A O 1
ATOM 3417 N N . ARG A 1 449 ? 1.848 -30.062 -3.209 1 92.56 449 ARG A N 1
ATOM 3418 C CA . ARG A 1 449 ? 0.738 -31 -3.264 1 92.56 449 ARG A CA 1
ATOM 3419 C C . ARG A 1 449 ? -0.009 -31.047 -1.935 1 92.56 449 ARG A C 1
ATOM 3421 O O . ARG A 1 449 ? -1.241 -31.047 -1.908 1 92.56 449 ARG A O 1
ATOM 3428 N N . LEU A 1 450 ? 0.717 -31.125 -0.873 1 89.38 450 LEU A N 1
ATOM 3429 C CA . LEU A 1 450 ? 0.08 -31.156 0.439 1 89.38 450 LEU A CA 1
ATOM 3430 C C . LEU A 1 450 ? -0.716 -29.891 0.688 1 89.38 450 LEU A C 1
ATOM 3432 O O . LEU A 1 450 ? -1.794 -29.922 1.287 1 89.38 450 LEU A O 1
ATOM 3436 N N . LEU A 1 451 ? -0.205 -28.812 0.268 1 88.88 451 LEU A N 1
ATOM 3437 C CA . LEU A 1 451 ? -0.947 -27.562 0.383 1 88.88 451 LEU A CA 1
ATOM 3438 C C . LEU A 1 451 ? -2.215 -27.609 -0.465 1 88.88 451 LEU A C 1
ATOM 3440 O O . LEU A 1 451 ? -3.27 -27.141 -0.034 1 88.88 451 LEU A O 1
ATOM 3444 N N . ALA A 1 452 ? -2.076 -28.062 -1.668 1 92.25 452 ALA A N 1
ATOM 3445 C CA . ALA A 1 452 ? -3.24 -28.172 -2.545 1 92.25 452 ALA A CA 1
ATOM 3446 C C . ALA A 1 452 ? -4.332 -29.016 -1.894 1 92.25 452 ALA A C 1
ATOM 3448 O O . ALA A 1 452 ? -5.516 -28.672 -1.968 1 92.25 452 ALA A O 1
ATOM 3449 N N . ASN A 1 453 ? -3.936 -30.125 -1.245 1 91.62 453 ASN A N 1
ATOM 3450 C CA . ASN A 1 453 ? -4.887 -30.953 -0.522 1 91.62 453 ASN A CA 1
ATOM 3451 C C . ASN A 1 453 ? -5.633 -30.172 0.545 1 91.62 453 ASN A C 1
ATOM 3453 O O . ASN A 1 453 ? -6.859 -30.25 0.646 1 91.62 453 ASN A O 1
ATOM 3457 N N . SER A 1 454 ? -4.879 -29.453 1.286 1 88.12 454 SER A N 1
ATOM 3458 C CA . SER A 1 454 ? -5.457 -28.656 2.363 1 88.12 454 SER A CA 1
ATOM 3459 C C . SER A 1 454 ? -6.438 -27.625 1.821 1 88.12 454 SER A C 1
ATOM 3461 O O . SER A 1 454 ? -7.512 -27.422 2.391 1 88.12 454 SER A O 1
ATOM 3463 N N . VAL A 1 455 ? -6.082 -26.969 0.785 1 89.12 455 VAL A N 1
ATOM 3464 C CA . VAL A 1 455 ? -6.922 -25.953 0.167 1 89.12 455 VAL A CA 1
ATOM 3465 C C . VAL A 1 455 ? -8.242 -26.578 -0.292 1 89.12 455 VAL A C 1
ATOM 3467 O O . VAL A 1 455 ? -9.312 -26.031 -0.052 1 89.12 455 VAL A O 1
ATOM 3470 N N . ILE A 1 456 ? -8.164 -27.672 -0.916 1 90.62 456 ILE A N 1
ATOM 3471 C CA . ILE A 1 456 ? -9.352 -28.344 -1.435 1 90.62 456 ILE A CA 1
ATOM 3472 C C . ILE A 1 456 ? -10.273 -28.734 -0.279 1 90.62 456 ILE A C 1
ATOM 3474 O O . ILE A 1 456 ? -11.492 -28.562 -0.368 1 90.62 456 ILE A O 1
ATOM 3478 N N . ARG A 1 457 ? -9.695 -29.188 0.792 1 90 457 ARG A N 1
ATOM 3479 C CA . ARG A 1 457 ? -10.492 -29.641 1.925 1 90 457 ARG A CA 1
ATOM 3480 C C . ARG A 1 457 ? -11.203 -28.469 2.604 1 90 457 ARG A C 1
ATOM 3482 O O . ARG A 1 457 ? -12.406 -28.531 2.854 1 90 457 ARG A O 1
ATOM 3489 N N . TYR A 1 458 ? -10.492 -27.438 2.854 1 88.81 458 TYR A N 1
ATOM 3490 C CA . TYR A 1 458 ? -11.086 -26.328 3.594 1 88.81 458 TYR A CA 1
ATOM 3491 C C . TYR A 1 458 ? -11.992 -25.484 2.693 1 88.81 458 TYR A C 1
ATOM 3493 O O . TYR A 1 458 ? -13.078 -25.078 3.109 1 88.81 458 TYR A O 1
ATOM 3501 N N . SER A 1 459 ? -11.516 -25.203 1.533 1 90.62 459 SER A N 1
ATOM 3502 C CA . SER A 1 459 ? -12.391 -24.531 0.573 1 90.62 459 SER A CA 1
ATOM 3503 C C . SER A 1 459 ? -13.633 -25.359 0.285 1 90.62 459 SER A C 1
ATOM 3505 O O . SER A 1 459 ? -14.734 -24.812 0.143 1 90.62 459 SER A O 1
ATOM 3507 N N . GLY A 1 460 ? -13.438 -26.656 0.178 1 92.19 460 GLY A N 1
ATOM 3508 C CA . GLY A 1 460 ? -14.547 -27.547 -0.076 1 92.19 460 GLY A CA 1
ATOM 3509 C C . GLY A 1 460 ? -15.562 -27.578 1.047 1 92.19 460 GLY A C 1
ATOM 3510 O O . GLY A 1 460 ? -16.766 -27.625 0.796 1 92.19 460 GLY A O 1
ATOM 3511 N N . ALA A 1 461 ? -15.109 -27.609 2.232 1 92.75 461 ALA A N 1
ATOM 3512 C CA . ALA A 1 461 ? -16 -27.609 3.383 1 92.75 461 ALA A CA 1
ATOM 3513 C C . ALA A 1 461 ? -16.844 -26.328 3.418 1 92.75 461 ALA A C 1
ATOM 3515 O O . ALA A 1 461 ? -18.047 -26.375 3.688 1 92.75 461 ALA A O 1
ATOM 3516 N N . LEU A 1 462 ? -16.219 -25.25 3.172 1 91.62 462 LEU A N 1
ATOM 3517 C CA . LEU A 1 462 ? -16.922 -23.984 3.168 1 91.62 462 LEU A CA 1
ATOM 3518 C C . LEU A 1 462 ? -17.938 -23.922 2.025 1 91.62 462 LEU A C 1
ATOM 3520 O O . LEU A 1 462 ? -19.031 -23.359 2.18 1 91.62 462 LEU A O 1
ATOM 3524 N N . LEU A 1 463 ? -17.547 -24.422 0.901 1 93.62 463 LEU A N 1
ATOM 3525 C CA . LEU A 1 463 ? -18.469 -24.516 -0.222 1 93.62 463 LEU A CA 1
ATOM 3526 C C . LEU A 1 463 ? -19.719 -25.297 0.163 1 93.62 463 LEU A C 1
ATOM 3528 O O . LEU A 1 463 ? -20.844 -24.875 -0.161 1 93.62 463 LEU A O 1
ATOM 3532 N N . ARG A 1 464 ? -19.547 -26.422 0.798 1 94.56 464 ARG A N 1
ATOM 3533 C CA . ARG A 1 464 ? -20.672 -27.25 1.23 1 94.56 464 ARG A CA 1
ATOM 3534 C C . ARG A 1 464 ? -21.562 -26.484 2.209 1 94.56 464 ARG A C 1
ATOM 3536 O O . ARG A 1 464 ? -22.781 -26.656 2.211 1 94.56 464 ARG A O 1
ATOM 3543 N N . PHE A 1 465 ? -20.969 -25.688 3.006 1 92.81 465 PHE A N 1
ATOM 3544 C CA . PHE A 1 465 ? -21.719 -24.844 3.932 1 92.81 465 PHE A CA 1
ATOM 3545 C C . PHE A 1 465 ? -22.531 -23.797 3.182 1 92.81 465 PHE A C 1
ATOM 3547 O O . PHE A 1 465 ? -23.75 -23.688 3.369 1 92.81 465 PHE A O 1
ATOM 3554 N N . ILE A 1 466 ? -21.906 -23.062 2.311 1 92.06 466 ILE A N 1
ATOM 3555 C CA . ILE A 1 466 ? -22.5 -21.938 1.608 1 92.06 466 ILE A CA 1
ATOM 3556 C C . ILE A 1 466 ? -23.594 -22.422 0.671 1 92.06 466 ILE A C 1
ATOM 3558 O O . ILE A 1 466 ? -24.672 -21.828 0.601 1 92.06 466 ILE A O 1
ATOM 3562 N N . CYS A 1 467 ? -23.328 -23.5 -0.022 1 93.81 467 CYS A N 1
ATOM 3563 C CA . CYS A 1 467 ? -24.234 -24 -1.047 1 93.81 467 CYS A CA 1
ATOM 3564 C C . CYS A 1 467 ? -25.156 -25.078 -0.483 1 93.81 467 CYS A C 1
ATOM 3566 O O . CYS A 1 467 ? -25.969 -25.641 -1.209 1 93.81 467 CYS A O 1
ATOM 3568 N N . ARG A 1 468 ? -25.031 -25.422 0.725 1 93.31 468 ARG A N 1
ATOM 3569 C CA . ARG A 1 468 ? -25.844 -26.438 1.39 1 93.31 468 ARG A CA 1
ATOM 3570 C C . ARG A 1 468 ? -25.781 -27.766 0.635 1 93.31 468 ARG A C 1
ATOM 3572 O O . ARG A 1 468 ? -26.828 -28.328 0.291 1 93.31 468 ARG A O 1
ATOM 3579 N N . LEU A 1 469 ? -24.594 -28.219 0.473 1 93.75 469 LEU A N 1
ATOM 3580 C CA . LEU A 1 469 ? -24.359 -29.453 -0.271 1 93.75 469 LEU A CA 1
ATOM 3581 C C . LEU A 1 469 ? -24.125 -30.609 0.677 1 93.75 469 LEU A C 1
ATOM 3583 O O . LEU A 1 469 ? -23.562 -30.438 1.764 1 93.75 469 LEU A O 1
ATOM 3587 N N . SER A 1 470 ? -24.516 -31.766 0.226 1 93.5 470 SER A N 1
ATOM 3588 C CA . SER A 1 470 ? -24.328 -32.969 1.021 1 93.5 470 SER A CA 1
ATOM 3589 C C . SER A 1 470 ? -23.172 -33.812 0.476 1 93.5 470 SER A C 1
ATOM 3591 O O . SER A 1 470 ? -22.797 -34.844 1.078 1 93.5 470 SER A O 1
ATOM 3593 N N . ASP A 1 471 ? -22.625 -33.438 -0.618 1 93.56 471 ASP A N 1
ATOM 3594 C CA . ASP A 1 471 ? -21.531 -34.188 -1.245 1 93.56 471 ASP A CA 1
ATOM 3595 C C . ASP A 1 471 ? -20.344 -34.312 -0.297 1 93.56 471 ASP A C 1
ATOM 3597 O O . ASP A 1 471 ? -20.031 -33.375 0.45 1 93.56 471 ASP A O 1
ATOM 3601 N N . PRO A 1 472 ? -19.641 -35.406 -0.341 1 93.44 472 PRO A N 1
ATOM 3602 C CA . PRO A 1 472 ? -18.422 -35.531 0.469 1 93.44 472 PRO A CA 1
ATOM 3603 C C . PRO A 1 472 ? -17.234 -34.781 -0.113 1 93.44 472 PRO A C 1
ATOM 3605 O O . PRO A 1 472 ? -17.312 -34.281 -1.239 1 93.44 472 PRO A O 1
ATOM 3608 N N . LEU A 1 473 ? -16.203 -34.688 0.679 1 93.12 473 LEU A N 1
ATOM 3609 C CA . LEU A 1 473 ? -14.922 -34.219 0.163 1 93.12 473 LEU A CA 1
ATOM 3610 C C . LEU A 1 473 ? -14.211 -35.312 -0.626 1 93.12 473 LEU A C 1
ATOM 3612 O O . LEU A 1 473 ? -14.406 -36.5 -0.371 1 93.12 473 LEU A O 1
ATOM 3616 N N . PRO A 1 474 ? -13.406 -34.906 -1.603 1 91.81 474 PRO A N 1
ATOM 3617 C CA . PRO A 1 474 ? -12.656 -35.938 -2.326 1 91.81 474 PRO A CA 1
ATOM 3618 C C . PRO A 1 474 ? -11.617 -36.656 -1.451 1 91.81 474 PRO A C 1
ATOM 3620 O O . PRO A 1 474 ? -11.023 -36 -0.571 1 91.81 474 PRO A O 1
ATOM 3623 N N . GLU A 1 475 ? -11.43 -37.906 -1.772 1 90.94 475 GLU A N 1
ATOM 3624 C CA . GLU A 1 475 ? -10.328 -38.625 -1.15 1 90.94 475 GLU A CA 1
ATOM 3625 C C . GLU A 1 475 ? -9.008 -38.375 -1.876 1 90.94 475 GLU A C 1
ATOM 3627 O O . GLU A 1 475 ? -8.812 -38.844 -3.002 1 90.94 475 GLU A O 1
ATOM 3632 N N . LEU A 1 476 ? -8.172 -37.656 -1.238 1 91.81 476 LEU A N 1
ATOM 3633 C CA . LEU A 1 476 ? -6.891 -37.281 -1.827 1 91.81 476 LEU A CA 1
ATOM 3634 C C . LEU A 1 476 ? -5.738 -38 -1.129 1 91.81 476 LEU A C 1
ATOM 3636 O O . LEU A 1 476 ? -5.793 -38.25 0.08 1 91.81 476 LEU A O 1
ATOM 3640 N N . ARG A 1 477 ? -4.777 -38.281 -1.871 1 90.44 477 ARG A N 1
ATOM 3641 C CA . ARG A 1 477 ? -3.613 -38.969 -1.321 1 90.44 477 ARG A CA 1
ATOM 3642 C C . ARG A 1 477 ? -2.564 -37.969 -0.847 1 90.44 477 ARG A C 1
ATOM 3644 O O . ARG A 1 477 ? -2.393 -36.906 -1.451 1 90.44 477 ARG A O 1
ATOM 3651 N N . GLY A 1 478 ? -1.874 -38.281 0.208 1 86.81 478 GLY A N 1
ATOM 3652 C CA . GLY A 1 478 ? -0.707 -37.5 0.598 1 86.81 478 GLY A CA 1
ATOM 3653 C C . GLY A 1 478 ? 0.507 -37.781 -0.269 1 86.81 478 GLY A C 1
ATOM 3654 O O . GLY A 1 478 ? 0.404 -37.812 -1.497 1 86.81 478 GLY A O 1
ATOM 3655 N N . LEU A 1 479 ? 1.662 -37.938 0.304 1 85.06 479 LEU A N 1
ATOM 3656 C CA . LEU A 1 479 ? 2.891 -38.188 -0.442 1 85.06 479 LEU A CA 1
ATOM 3657 C C . LEU A 1 479 ? 3.072 -39.688 -0.708 1 85.06 479 LEU A C 1
ATOM 3659 O O . LEU A 1 479 ? 3.881 -40.062 -1.554 1 85.06 479 LEU A O 1
ATOM 3663 N N . GLY A 1 480 ? 2.252 -40.469 -0.074 1 83.25 480 GLY A N 1
ATOM 3664 C CA . GLY A 1 480 ? 2.256 -41.906 -0.3 1 83.25 480 GLY A CA 1
ATOM 3665 C C . GLY A 1 480 ? 1.035 -42.375 -1.059 1 83.25 480 GLY A C 1
ATOM 3666 O O . GLY A 1 480 ? 0.354 -41.594 -1.721 1 83.25 480 GLY A O 1
ATOM 3667 N N . GLU A 1 481 ? 0.761 -43.594 -1.063 1 86.56 481 GLU A N 1
ATOM 3668 C CA . GLU A 1 481 ? -0.327 -44.219 -1.82 1 86.56 481 GLU A CA 1
ATOM 3669 C C . GLU A 1 481 ? -1.631 -44.188 -1.028 1 86.56 481 GLU A C 1
ATOM 3671 O O . GLU A 1 481 ? -2.715 -44.312 -1.604 1 86.56 481 GLU A O 1
ATOM 3676 N N . ASP A 1 482 ? -1.547 -44.031 0.198 1 87.81 482 ASP A N 1
ATOM 3677 C CA . ASP A 1 482 ? -2.73 -44.031 1.053 1 87.81 482 ASP A CA 1
ATOM 3678 C C . ASP A 1 482 ? -3.43 -42.688 1.057 1 87.81 482 ASP A C 1
ATOM 3680 O O . ASP A 1 482 ? -2.783 -41.656 0.898 1 87.81 482 ASP A O 1
ATOM 3684 N N . PRO A 1 483 ? -4.699 -42.781 1.233 1 88.56 483 PRO A N 1
ATOM 3685 C CA . PRO A 1 483 ? -5.41 -41.5 1.376 1 88.56 483 PRO A CA 1
ATOM 3686 C C . PRO A 1 483 ? -4.945 -40.719 2.59 1 88.56 483 PRO A C 1
ATOM 3688 O O . PRO A 1 483 ? -4.672 -41.281 3.646 1 88.56 483 PRO A O 1
ATOM 3691 N N . GLU A 1 484 ? -4.852 -39.469 2.408 1 88.38 484 GLU A N 1
ATOM 3692 C CA . GLU A 1 484 ? -4.461 -38.562 3.498 1 88.38 484 GLU A CA 1
ATOM 3693 C C . GLU A 1 484 ? -5.555 -38.5 4.559 1 88.38 484 GLU A C 1
ATOM 3695 O O . GLU A 1 484 ? -6.738 -38.406 4.234 1 88.38 484 GLU A O 1
ATOM 3700 N N . VAL A 1 485 ? -5.16 -38.531 5.758 1 84.25 485 VAL A N 1
ATOM 3701 C CA . VAL A 1 485 ? -6.09 -38.375 6.871 1 84.25 485 VAL A CA 1
ATOM 3702 C C . VAL A 1 485 ? -6.242 -36.906 7.219 1 84.25 485 VAL A C 1
ATOM 3704 O O . VAL A 1 485 ? -5.266 -36.156 7.219 1 84.25 485 VAL A O 1
ATOM 3707 N N . HIS A 1 486 ? -7.492 -36.5 7.422 1 85.56 486 HIS A N 1
ATOM 3708 C CA . HIS A 1 486 ? -7.766 -35.094 7.809 1 85.56 486 HIS A CA 1
ATOM 3709 C C . HIS A 1 486 ? -8.906 -35.031 8.812 1 85.56 486 HIS A C 1
ATOM 3711 O O . HIS A 1 486 ? -9.625 -36 9.016 1 85.56 486 HIS A O 1
ATOM 3717 N N . ASP A 1 487 ? -9 -33.844 9.508 1 83.56 487 ASP A N 1
ATOM 3718 C CA . ASP A 1 487 ? -10.016 -33.688 10.547 1 83.56 487 ASP A CA 1
ATOM 3719 C C . ASP A 1 487 ? -11.047 -32.656 10.164 1 83.56 487 ASP A C 1
ATOM 3721 O O . ASP A 1 487 ? -11.656 -32.031 11.031 1 83.56 487 ASP A O 1
ATOM 3725 N N . VAL A 1 488 ? -11.195 -32.438 8.93 1 89.06 488 VAL A N 1
ATOM 3726 C CA . VAL A 1 488 ? -12.156 -31.438 8.484 1 89.06 488 VAL A CA 1
ATOM 3727 C C . VAL A 1 488 ? -13.578 -31.969 8.68 1 89.06 488 VAL A C 1
ATOM 3729 O O . VAL A 1 488 ? -13.898 -33.094 8.266 1 89.06 488 VAL A O 1
ATOM 3732 N N . VAL A 1 489 ? -14.398 -31.172 9.336 1 89.94 489 VAL A N 1
ATOM 3733 C CA . VAL A 1 489 ? -15.781 -31.531 9.602 1 89.94 489 VAL A CA 1
ATOM 3734 C C . VAL A 1 489 ? -16.703 -30.797 8.625 1 89.94 489 VAL A C 1
ATOM 3736 O O . VAL A 1 489 ? -16.625 -29.562 8.5 1 89.94 489 VAL A O 1
ATOM 3739 N N . LEU A 1 490 ? -17.547 -31.547 8.008 1 94.06 490 LEU A N 1
ATOM 3740 C CA . LEU A 1 490 ? -18.484 -30.953 7.059 1 94.06 490 LEU A CA 1
ATOM 3741 C C . LEU A 1 490 ? -19.719 -30.438 7.77 1 94.06 490 LEU A C 1
ATOM 3743 O O . LEU A 1 490 ? -20.125 -30.984 8.805 1 94.06 490 LEU A O 1
ATOM 3747 N N . PRO A 1 491 ? -20.297 -29.453 7.203 1 93.75 491 PRO A N 1
ATOM 3748 C CA . PRO A 1 491 ? -21.547 -28.938 7.777 1 93.75 491 PRO A CA 1
ATOM 3749 C C . PRO A 1 491 ? -22.75 -29.812 7.473 1 93.75 491 PRO A C 1
ATOM 3751 O O . PRO A 1 491 ? -22.719 -30.609 6.527 1 93.75 491 PRO A O 1
ATOM 3754 N N . ASN A 1 492 ? -23.812 -29.688 8.32 1 92.94 492 ASN A N 1
ATOM 3755 C CA . ASN A 1 492 ? -25.141 -30.219 7.996 1 92.94 492 ASN A CA 1
ATOM 3756 C C . ASN A 1 492 ? -25.891 -29.297 7.047 1 92.94 492 ASN A C 1
ATOM 3758 O O . ASN A 1 492 ? -26.281 -28.188 7.43 1 92.94 492 ASN A O 1
ATOM 3762 N N . PRO A 1 493 ? -26.094 -29.781 5.859 1 90.56 493 PRO A N 1
ATOM 3763 C CA . PRO A 1 493 ? -26.734 -28.906 4.875 1 90.56 493 PRO A CA 1
ATOM 3764 C C . PRO A 1 493 ? -28.125 -28.453 5.305 1 90.56 493 PRO A C 1
ATOM 3766 O O . PRO A 1 493 ? -28.609 -27.422 4.852 1 90.56 493 PRO A O 1
ATOM 3769 N N . SER A 1 494 ? -28.766 -29.203 6.148 1 89.31 494 SER A N 1
ATOM 3770 C CA . SER A 1 494 ? -30.125 -28.906 6.574 1 89.31 494 SER A CA 1
ATOM 3771 C C . SER A 1 494 ? -30.141 -28.203 7.93 1 89.31 494 SER A C 1
ATOM 3773 O O . SER A 1 494 ? -31.203 -28.016 8.523 1 89.31 494 SER A O 1
ATOM 3775 N N . ALA A 1 495 ? -29 -27.828 8.336 1 90.12 495 ALA A N 1
ATOM 3776 C CA . ALA A 1 495 ? -28.906 -27.219 9.664 1 90.12 495 ALA A CA 1
ATOM 3777 C C . ALA A 1 495 ? -29.656 -25.891 9.703 1 90.12 495 ALA A C 1
ATOM 3779 O O . ALA A 1 495 ? -29.625 -25.125 8.742 1 90.12 495 ALA A O 1
ATOM 3780 N N . ALA A 1 496 ? -30.328 -25.672 10.844 1 89.56 496 ALA A N 1
ATOM 3781 C CA . ALA A 1 496 ? -30.922 -24.359 11.109 1 89.56 496 ALA A CA 1
ATOM 3782 C C . ALA A 1 496 ? -29.844 -23.312 11.398 1 89.56 496 ALA A C 1
ATOM 3784 O O . ALA A 1 496 ? -28.672 -23.656 11.594 1 89.56 496 ALA A O 1
ATOM 3785 N N . ASN A 1 497 ? -30.25 -22.078 11.289 1 87.38 497 ASN A N 1
ATOM 3786 C CA . ASN A 1 497 ? -29.312 -21 11.508 1 87.38 497 ASN A CA 1
ATOM 3787 C C . ASN A 1 497 ? -28.641 -21.094 12.883 1 87.38 497 ASN A C 1
ATOM 3789 O O . ASN A 1 497 ? -27.484 -20.719 13.039 1 87.38 497 ASN A O 1
ATOM 3793 N N . SER A 1 498 ? -29.359 -21.562 13.836 1 87.06 498 SER A N 1
ATOM 3794 C CA . SER A 1 498 ? -28.828 -21.703 15.195 1 87.06 498 SER A CA 1
ATOM 3795 C C . SER A 1 498 ? -27.672 -22.688 15.234 1 87.06 498 SER A C 1
ATOM 3797 O O . SER A 1 498 ? -26.797 -22.594 16.109 1 87.06 498 SER A O 1
ATOM 3799 N N . GLU A 1 499 ? -27.688 -23.531 14.289 1 89 499 GLU A N 1
ATOM 3800 C CA . GLU A 1 499 ? -26.625 -24.516 14.203 1 89 499 GLU A CA 1
ATOM 3801 C C . GLU A 1 499 ? -25.547 -24.078 13.211 1 89 499 GLU A C 1
ATOM 3803 O O . GLU A 1 499 ? -24.359 -24.422 13.383 1 89 499 GLU A O 1
ATOM 3808 N N . ALA A 1 500 ? -25.922 -23.422 12.273 1 88.75 500 ALA A N 1
ATOM 3809 C CA . ALA A 1 500 ? -25.016 -23 11.203 1 88.75 500 ALA A CA 1
ATOM 3810 C C . ALA A 1 500 ? -23.984 -22 11.727 1 88.75 500 ALA A C 1
ATOM 3812 O O . ALA A 1 500 ? -22.812 -22.047 11.336 1 88.75 500 ALA A O 1
ATOM 3813 N N . GLY A 1 501 ? -24.391 -21.141 12.523 1 86.25 501 GLY A N 1
ATOM 3814 C CA . GLY A 1 501 ? -23.484 -20.141 13.102 1 86.25 501 GLY A CA 1
ATOM 3815 C C . GLY A 1 501 ? -22.312 -20.766 13.852 1 86.25 501 GLY A C 1
ATOM 3816 O O . GLY A 1 501 ? -21.156 -20.5 13.523 1 86.25 501 GLY A O 1
ATOM 3817 N N . PRO A 1 502 ? -22.656 -21.625 14.773 1 87.12 502 PRO A N 1
ATOM 3818 C CA . PRO A 1 502 ? -21.594 -22.281 15.523 1 87.12 502 PRO A CA 1
ATOM 3819 C C . PRO A 1 502 ? -20.672 -23.109 14.633 1 87.12 502 PRO A C 1
ATOM 3821 O O . PRO A 1 502 ? -19.453 -23.172 14.891 1 87.12 502 PRO A O 1
ATOM 3824 N N . TRP A 1 503 ? -21.156 -23.688 13.68 1 90.75 503 TRP A N 1
ATOM 3825 C CA . TRP A 1 503 ? -20.297 -24.438 12.758 1 90.75 503 TRP A CA 1
ATOM 3826 C C . TRP A 1 503 ? -19.297 -23.5 12.086 1 90.75 503 TRP A C 1
ATOM 3828 O O . TRP A 1 503 ? -18.109 -23.812 12 1 90.75 503 TRP A O 1
ATOM 3838 N N . LEU A 1 504 ? -19.812 -22.484 11.586 1 87.81 504 LEU A N 1
ATOM 3839 C CA . LEU A 1 504 ? -18.953 -21.5 10.914 1 87.81 504 LEU A CA 1
ATOM 3840 C C . LEU A 1 504 ? -17.875 -21 11.859 1 87.81 504 LEU A C 1
ATOM 3842 O O . LEU A 1 504 ? -16.703 -20.875 11.469 1 87.81 504 LEU A O 1
ATOM 3846 N N . GLY A 1 505 ? -18.266 -20.656 13.016 1 83.81 505 GLY A N 1
ATOM 3847 C CA . GLY A 1 505 ? -17.297 -20.234 14.016 1 83.81 505 GLY A CA 1
ATOM 3848 C C . GLY A 1 505 ? -16.219 -21.266 14.273 1 83.81 505 GLY A C 1
ATOM 3849 O O . GLY A 1 505 ? -15.031 -20.938 14.336 1 83.81 505 GLY A O 1
ATOM 3850 N N . SER A 1 506 ? -16.625 -22.453 14.406 1 85.69 506 SER A N 1
ATOM 3851 C CA . SER A 1 506 ? -15.695 -23.547 14.648 1 85.69 506 SER A CA 1
ATOM 3852 C C . SER A 1 506 ? -14.781 -23.766 13.445 1 85.69 506 SER A C 1
ATOM 3854 O O . SER A 1 506 ? -13.609 -24.109 13.609 1 85.69 506 SER A O 1
ATOM 3856 N N . PHE A 1 507 ? -15.352 -23.688 12.305 1 87.25 507 PHE A N 1
ATOM 3857 C CA . PHE A 1 507 ? -14.586 -23.828 11.07 1 87.25 507 PHE A CA 1
ATOM 3858 C C . PHE A 1 507 ? -13.438 -22.828 11.023 1 87.25 507 PHE A C 1
ATOM 3860 O O . PHE A 1 507 ? -12.281 -23.219 10.805 1 87.25 507 PHE A O 1
ATOM 3867 N N . PHE A 1 508 ? -13.68 -21.562 11.281 1 80.25 508 PHE A N 1
ATOM 3868 C CA . PHE A 1 508 ? -12.656 -20.531 11.164 1 80.25 508 PHE A CA 1
ATOM 3869 C C . PHE A 1 508 ? -11.664 -20.609 12.312 1 80.25 508 PHE A C 1
ATOM 3871 O O . PHE A 1 508 ? -10.516 -20.172 12.18 1 80.25 508 PHE A O 1
ATOM 3878 N N . HIS A 1 509 ? -12.102 -21.141 13.359 1 75.69 509 HIS A N 1
ATOM 3879 C CA . HIS A 1 509 ? -11.195 -21.344 14.484 1 75.69 509 HIS A CA 1
ATOM 3880 C C . HIS A 1 509 ? -10.188 -22.453 14.188 1 75.69 509 HIS A C 1
ATOM 3882 O O . HIS A 1 509 ? -9.039 -22.391 14.625 1 75.69 509 HIS A O 1
ATOM 3888 N N . ARG A 1 510 ? -10.641 -23.422 13.469 1 74.5 510 ARG A N 1
ATOM 3889 C CA . ARG A 1 510 ? -9.828 -24.609 13.242 1 74.5 510 ARG A CA 1
ATOM 3890 C C . ARG A 1 510 ? -9.023 -24.484 11.953 1 74.5 510 ARG A C 1
ATOM 3892 O O . ARG A 1 510 ? -7.926 -25.031 11.844 1 74.5 510 ARG A O 1
ATOM 3899 N N . ALA A 1 511 ? -9.586 -23.812 11.094 1 75.31 511 ALA A N 1
ATOM 3900 C CA . ALA A 1 511 ? -8.945 -23.703 9.781 1 75.31 511 ALA A CA 1
ATOM 3901 C C . ALA A 1 511 ? -7.688 -22.844 9.852 1 75.31 511 ALA A C 1
ATOM 3903 O O . ALA A 1 511 ? -7.645 -21.859 10.594 1 75.31 511 ALA A O 1
ATOM 3904 N N . PRO A 1 512 ? -6.648 -23.328 9.164 1 68 512 PRO A N 1
ATOM 3905 C CA . PRO A 1 512 ? -5.512 -22.422 9.031 1 68 512 PRO A CA 1
ATOM 3906 C C . PRO A 1 512 ? -5.895 -21.078 8.414 1 68 512 PRO A C 1
ATOM 3908 O O . PRO A 1 512 ? -6.84 -21 7.621 1 68 512 PRO A O 1
ATOM 3911 N N . PRO A 1 513 ? -5.273 -20.031 8.938 1 70 513 PRO A N 1
ATOM 3912 C CA . PRO A 1 513 ? -5.621 -18.703 8.406 1 70 513 PRO A CA 1
ATOM 3913 C C . PRO A 1 513 ? -5.105 -18.484 6.988 1 70 513 PRO A C 1
ATOM 3915 O O . PRO A 1 513 ? -4.363 -17.531 6.738 1 70 513 PRO A O 1
ATOM 3918 N N . ILE A 1 514 ? -5.605 -19.328 6.141 1 71.25 514 ILE A N 1
ATOM 3919 C CA . ILE A 1 514 ? -5.117 -19.266 4.77 1 71.25 514 ILE A CA 1
ATOM 3920 C C . ILE A 1 514 ? -6.195 -18.688 3.855 1 71.25 514 ILE A C 1
ATOM 3922 O O . ILE A 1 514 ? -5.891 -18.125 2.803 1 71.25 514 ILE A O 1
ATOM 3926 N N . LEU A 1 515 ? -7.391 -18.812 4.387 1 73.44 515 LEU A N 1
ATOM 3927 C CA . LEU A 1 515 ? -8.484 -18.391 3.523 1 73.44 515 LEU A CA 1
ATOM 3928 C C . LEU A 1 515 ? -8.477 -16.875 3.342 1 73.44 515 LEU A C 1
ATOM 3930 O O . LEU A 1 515 ? -8.328 -16.125 4.312 1 73.44 515 LEU A O 1
ATOM 3934 N N . MET A 1 516 ? -8.492 -16.406 2.176 1 75.69 516 MET A N 1
ATOM 3935 C CA . MET A 1 516 ? -8.625 -15.023 1.741 1 75.69 516 MET A CA 1
ATOM 3936 C C . MET A 1 516 ? -7.344 -14.25 2.018 1 75.69 516 MET A C 1
ATOM 3938 O O . MET A 1 516 ? -7.305 -13.023 1.859 1 75.69 516 MET A O 1
ATOM 3942 N N . SER A 1 517 ? -6.297 -14.859 2.492 1 82.31 517 SER A N 1
ATOM 3943 C CA . SER A 1 517 ? -5.07 -14.109 2.76 1 82.31 517 SER A CA 1
ATOM 3944 C C . SER A 1 517 ? -3.84 -14.898 2.324 1 82.31 517 SER A C 1
ATOM 3946 O O . SER A 1 517 ? -2.871 -14.32 1.826 1 82.31 517 SER A O 1
ATOM 3948 N N . GLY A 1 518 ? -3.844 -16.234 2.596 1 78.69 518 GLY A N 1
ATOM 3949 C CA . GLY A 1 518 ? -2.689 -17.078 2.314 1 78.69 518 GLY A CA 1
ATOM 3950 C C . GLY A 1 518 ? -1.548 -16.875 3.291 1 78.69 518 GLY A C 1
ATOM 3951 O O . GLY A 1 518 ? -0.482 -17.469 3.148 1 78.69 518 GLY A O 1
ATOM 3952 N N . LEU A 1 519 ? -1.691 -16.156 4.305 1 78.69 519 LEU A N 1
ATOM 3953 C CA . LEU A 1 519 ? -0.593 -15.781 5.195 1 78.69 519 LEU A CA 1
ATOM 3954 C C . LEU A 1 519 ? -0.222 -16.953 6.109 1 78.69 519 LEU A C 1
ATOM 3956 O O . LEU A 1 519 ? 0.92 -17.047 6.566 1 78.69 519 LEU A O 1
ATOM 3960 N N . GLY A 1 520 ? -1.195 -17.781 6.34 1 77.25 520 GLY A N 1
ATOM 3961 C CA . GLY A 1 520 ? -0.952 -18.906 7.234 1 77.25 520 GLY A CA 1
ATOM 3962 C C . GLY A 1 520 ? -0.465 -20.141 6.512 1 77.25 520 GLY A C 1
ATOM 3963 O O . GLY A 1 520 ? -0.415 -21.234 7.098 1 77.25 520 GLY A O 1
ATOM 3964 N N . LEU A 1 521 ? -0.118 -20.016 5.297 1 76.5 521 LEU A N 1
ATOM 3965 C CA . LEU A 1 521 ? 0.366 -21.156 4.52 1 76.5 521 LEU A CA 1
ATOM 3966 C C . LEU A 1 521 ? 1.699 -21.656 5.066 1 76.5 521 LEU A C 1
ATOM 3968 O O . LEU A 1 521 ? 2.586 -20.859 5.383 1 76.5 521 LEU A O 1
ATOM 3972 N N . SER A 1 522 ? 1.712 -22.906 5.371 1 74.44 522 SER A N 1
ATOM 3973 C CA . SER A 1 522 ? 2.936 -23.547 5.852 1 74.44 522 SER A CA 1
ATOM 3974 C C . SER A 1 522 ? 3.35 -24.703 4.945 1 74.44 522 SER A C 1
ATOM 3976 O O . SER A 1 522 ? 2.52 -25.266 4.234 1 74.44 522 SER A O 1
ATOM 3978 N N . VAL A 1 523 ? 4.598 -24.844 4.859 1 71.12 523 VAL A N 1
ATOM 3979 C CA . VAL A 1 523 ? 5.129 -26 4.152 1 71.12 523 VAL A CA 1
ATOM 3980 C C . VAL A 1 523 ? 5.688 -27 5.156 1 71.12 523 VAL A C 1
ATOM 3982 O O . VAL A 1 523 ? 6.309 -26.625 6.152 1 71.12 523 VAL A O 1
ATOM 3985 N N . THR A 1 524 ? 4.93 -28.078 5.527 1 58.78 524 THR A N 1
ATOM 3986 C CA . THR A 1 524 ? 5.359 -29.078 6.496 1 58.78 524 THR A CA 1
ATOM 3987 C C . THR A 1 524 ? 6.801 -29.516 6.234 1 58.78 524 THR A C 1
ATOM 3989 O O . THR A 1 524 ? 7.574 -29.719 7.172 1 58.78 524 THR A O 1
ATOM 3992 N N . SER A 1 525 ? 7.062 -30.359 5.156 1 53.41 525 SER A N 1
ATOM 3993 C CA . SER A 1 525 ? 8.297 -31.094 4.91 1 53.41 525 SER A CA 1
ATOM 3994 C C . SER A 1 525 ? 9.453 -30.141 4.582 1 53.41 525 SER A C 1
ATOM 3996 O O . SER A 1 525 ? 9.656 -29.781 3.418 1 53.41 525 SER A O 1
ATOM 3998 N N . THR A 1 526 ? 9.609 -29.078 5.414 1 49.88 526 THR A N 1
ATOM 3999 C CA . THR A 1 526 ? 10.812 -28.453 4.871 1 49.88 526 THR A CA 1
ATOM 4000 C C . THR A 1 526 ? 11.906 -29.5 4.652 1 49.88 526 THR A C 1
ATOM 4002 O O . THR A 1 526 ? 12.312 -30.188 5.59 1 49.88 526 THR A O 1
ATOM 4005 N N . MET A 1 527 ? 11.844 -30.078 3.498 1 50.06 527 MET A N 1
ATOM 4006 C CA . MET A 1 527 ? 12.977 -30.953 3.223 1 50.06 527 MET A CA 1
ATOM 4007 C C . MET A 1 527 ? 14.141 -30.656 4.156 1 50.06 527 MET A C 1
ATOM 4009 O O . MET A 1 527 ? 14.711 -31.562 4.77 1 50.06 527 MET A O 1
ATOM 4013 N N . LEU A 1 528 ? 14.781 -29.484 3.744 1 53.78 528 LEU A N 1
ATOM 4014 C CA . LEU A 1 528 ? 16.188 -29.234 4.039 1 53.78 528 LEU A CA 1
ATOM 4015 C C . LEU A 1 528 ? 16.422 -29.156 5.543 1 53.78 528 LEU A C 1
ATOM 4017 O O . LEU A 1 528 ? 17.578 -29.078 5.992 1 53.78 528 LEU A O 1
ATOM 4021 N N . SER A 1 529 ? 15.273 -28.891 6.184 1 50.69 529 SER A N 1
ATOM 4022 C CA . SER A 1 529 ? 15.68 -28.75 7.578 1 50.69 529 SER A CA 1
ATOM 4023 C C . SER A 1 529 ? 15.672 -30.094 8.289 1 50.69 529 SER A C 1
ATOM 4025 O O . SER A 1 529 ? 14.656 -30.797 8.289 1 50.69 529 SER A O 1
ATOM 4027 N N . PRO A 1 530 ? 16.797 -30.672 8.43 1 45.31 530 PRO A N 1
ATOM 4028 C CA . PRO A 1 530 ? 16.734 -31.766 9.391 1 45.31 530 PRO A CA 1
ATOM 4029 C C . PRO A 1 530 ? 15.773 -31.484 10.547 1 45.31 530 PRO A C 1
ATOM 4031 O O . PRO A 1 530 ? 15.734 -30.359 11.055 1 45.31 530 PRO A O 1
ATOM 4034 N N . THR A 1 531 ? 14.453 -31.859 10.328 1 44.34 531 THR A N 1
ATOM 4035 C CA . THR A 1 531 ? 13.695 -31.625 11.555 1 44.34 531 THR A CA 1
ATOM 4036 C C . THR A 1 531 ? 14.625 -31.578 12.766 1 44.34 531 THR A C 1
ATOM 4038 O O . THR A 1 531 ? 15.367 -32.531 13.023 1 44.34 531 THR A O 1
ATOM 4041 N N . PRO A 1 532 ? 14.961 -30.438 13.141 1 42.97 532 PRO A N 1
ATOM 4042 C CA . PRO A 1 532 ? 15.781 -30.547 14.352 1 42.97 532 PRO A CA 1
ATOM 4043 C C . PRO A 1 532 ? 15.32 -31.672 15.281 1 42.97 532 PRO A C 1
ATOM 4045 O O . PRO A 1 532 ? 14.117 -31.891 15.438 1 42.97 532 PRO A O 1
ATOM 4048 N N . THR A 1 533 ? 15.984 -32.75 15.266 1 40.66 533 THR A N 1
ATOM 4049 C CA . THR A 1 533 ? 15.734 -33.562 16.453 1 40.66 533 THR A CA 1
ATOM 4050 C C . THR A 1 533 ? 15.352 -32.656 17.641 1 40.66 533 THR A C 1
ATOM 4052 O O . THR A 1 533 ? 16.188 -31.906 18.156 1 40.66 533 THR A O 1
ATOM 4055 N N . GLU A 1 534 ? 14.211 -32.125 17.422 1 44.16 534 GLU A N 1
ATOM 4056 C CA . GLU A 1 534 ? 13.758 -31.438 18.641 1 44.16 534 GLU A CA 1
ATOM 4057 C C . GLU A 1 534 ? 14.281 -32.125 19.891 1 44.16 534 GLU A C 1
ATOM 4059 O O . GLU A 1 534 ? 13.836 -33.219 20.234 1 44.16 534 GLU A O 1
ATOM 4064 N N . VAL A 1 535 ? 15.531 -32.188 20.094 1 39.78 535 VAL A N 1
ATOM 4065 C CA . VAL A 1 535 ? 15.828 -32.594 21.453 1 39.78 535 VAL A CA 1
ATOM 4066 C C . VAL A 1 535 ? 14.852 -31.953 22.422 1 39.78 535 VAL A C 1
ATOM 4068 O O . VAL A 1 535 ? 14.742 -30.719 22.484 1 39.78 535 VAL A O 1
ATOM 4071 N N . THR A 1 536 ? 13.977 -32.656 22.891 1 45.44 536 THR A N 1
ATOM 4072 C CA . THR A 1 536 ? 13.086 -32.312 24 1 45.44 536 THR A CA 1
ATOM 4073 C C . THR A 1 536 ? 13.82 -31.453 25.016 1 45.44 536 THR A C 1
ATOM 4075 O O . THR A 1 536 ? 14.898 -31.812 25.484 1 45.44 536 THR A O 1
ATOM 4078 N N . GLY A 1 537 ? 13.484 -30.125 25.125 1 54.59 537 GLY A N 1
ATOM 4079 C CA . GLY A 1 537 ? 13.961 -29.219 26.156 1 54.59 537 GLY A CA 1
ATOM 4080 C C . GLY A 1 537 ? 14.844 -28.109 25.609 1 54.59 537 GLY A C 1
ATOM 4081 O O . GLY A 1 537 ? 15.219 -27.188 26.344 1 54.59 537 GLY A O 1
ATOM 4082 N N . SER A 1 538 ? 15.305 -28.391 24.312 1 65.44 538 SER A N 1
ATOM 4083 C CA . SER A 1 538 ? 16.234 -27.359 23.859 1 65.44 538 SER A CA 1
ATOM 4084 C C . SER A 1 538 ? 15.508 -26.109 23.391 1 65.44 538 SER A C 1
ATOM 4086 O O . SER A 1 538 ? 14.484 -26.203 22.703 1 65.44 538 SER A O 1
ATOM 4088 N N . VAL A 1 539 ? 15.945 -25.016 23.844 1 81.56 539 VAL A N 1
ATOM 4089 C CA . VAL A 1 539 ? 15.391 -23.688 23.562 1 81.56 539 VAL A CA 1
ATOM 4090 C C . VAL A 1 539 ? 15.734 -23.281 22.125 1 81.56 539 VAL A C 1
ATOM 4092 O O . VAL A 1 539 ? 16.906 -23.344 21.719 1 81.56 539 VAL A O 1
ATOM 4095 N N . LYS A 1 540 ? 14.75 -23.062 21.281 1 89.25 540 LYS A N 1
ATOM 4096 C CA . LYS A 1 540 ? 14.93 -22.594 19.922 1 89.25 540 LYS A CA 1
ATOM 4097 C C . LYS A 1 540 ? 15.367 -21.141 19.891 1 89.25 540 LYS A C 1
ATOM 4099 O O . LYS A 1 540 ? 15.016 -20.359 20.797 1 89.25 540 LYS A O 1
ATOM 4104 N N . PRO A 1 541 ? 16.156 -20.859 18.844 1 94.94 541 PRO A N 1
ATOM 4105 C CA . PRO A 1 541 ? 16.625 -19.469 18.75 1 94.94 541 PRO A CA 1
ATOM 4106 C C . PRO A 1 541 ? 15.477 -18.484 18.547 1 94.94 541 PRO A C 1
ATOM 4108 O O . PRO A 1 541 ? 15.562 -17.328 19 1 94.94 541 PRO A O 1
ATOM 4111 N N . VAL A 1 542 ? 14.406 -18.875 17.797 1 95.69 542 VAL A N 1
ATOM 4112 C CA . VAL A 1 542 ? 13.203 -18.078 17.625 1 95.69 542 VAL A CA 1
ATOM 4113 C C . VAL A 1 542 ? 11.969 -18.953 17.797 1 95.69 542 VAL A C 1
ATOM 4115 O O . VAL A 1 542 ? 12.062 -20.188 17.797 1 95.69 542 VAL A O 1
ATOM 4118 N N . LYS A 1 543 ? 10.875 -18.266 17.953 1 93 543 LYS A N 1
ATOM 4119 C CA . LYS A 1 543 ? 9.633 -19.016 18.125 1 93 543 LYS A CA 1
ATOM 4120 C C . LYS A 1 543 ? 8.992 -19.328 16.781 1 93 543 LYS A C 1
ATOM 4122 O O . LYS A 1 543 ? 8.172 -20.234 16.672 1 93 543 LYS A O 1
ATOM 4127 N N . VAL A 1 544 ? 9.281 -18.594 15.773 1 93.81 544 VAL A N 1
ATOM 4128 C CA . VAL A 1 544 ? 8.742 -18.812 14.438 1 93.81 544 VAL A CA 1
ATOM 4129 C C . VAL A 1 544 ? 9.188 -20.188 13.922 1 93.81 544 VAL A C 1
ATOM 4131 O O . VAL A 1 544 ? 10.383 -20.484 13.914 1 93.81 544 VAL A O 1
ATOM 4134 N N . SER A 1 545 ? 8.289 -20.984 13.461 1 91.44 545 SER A N 1
ATOM 4135 C CA . SER A 1 545 ? 8.57 -22.359 13.07 1 91.44 545 SER A CA 1
ATOM 4136 C C . SER A 1 545 ? 9.227 -22.422 11.695 1 91.44 545 SER A C 1
ATOM 4138 O O . SER A 1 545 ? 8.992 -21.547 10.852 1 91.44 545 SER A O 1
ATOM 4140 N N . ASN A 1 546 ? 10.062 -23.438 11.523 1 92.12 546 ASN A N 1
ATOM 4141 C CA . ASN A 1 546 ? 10.539 -23.734 10.172 1 92.12 546 ASN A CA 1
ATOM 4142 C C . ASN A 1 546 ? 9.383 -24.078 9.234 1 92.12 546 ASN A C 1
ATOM 4144 O O . ASN A 1 546 ? 8.422 -24.734 9.648 1 92.12 546 ASN A O 1
ATOM 4148 N N . GLY A 1 547 ? 9.43 -23.547 8.008 1 91.31 547 GLY A N 1
ATOM 4149 C CA . GLY A 1 547 ? 8.445 -23.906 7.004 1 91.31 547 GLY A CA 1
ATOM 4150 C C . GLY A 1 547 ? 7.281 -22.938 6.922 1 91.31 547 GLY A C 1
ATOM 4151 O O . GLY A 1 547 ? 6.426 -23.062 6.039 1 91.31 547 GLY A O 1
ATOM 4152 N N . VAL A 1 548 ? 7.234 -22 7.797 1 91.88 548 VAL A N 1
ATOM 4153 C CA . VAL A 1 548 ? 6.137 -21.047 7.742 1 91.88 548 VAL A CA 1
ATOM 4154 C C . VAL A 1 548 ? 6.617 -19.75 7.09 1 91.88 548 VAL A C 1
ATOM 4156 O O . VAL A 1 548 ? 7.824 -19.547 6.922 1 91.88 548 VAL A O 1
ATOM 4159 N N . ARG A 1 549 ? 5.668 -18.938 6.68 1 93.88 549 ARG A N 1
ATOM 4160 C CA . ARG A 1 549 ? 5.984 -17.594 6.188 1 93.88 549 ARG A CA 1
ATOM 4161 C C . ARG A 1 549 ? 6.801 -16.812 7.211 1 93.88 549 ARG A C 1
ATOM 4163 O O . ARG A 1 549 ? 6.441 -16.766 8.391 1 93.88 549 ARG A O 1
ATOM 4170 N N . ALA A 1 550 ? 7.938 -16.281 6.77 1 96.19 550 ALA A N 1
ATOM 4171 C CA . ALA A 1 550 ? 8.695 -15.406 7.66 1 96.19 550 ALA A CA 1
ATOM 4172 C C . ALA A 1 550 ? 7.934 -14.109 7.934 1 96.19 550 ALA A C 1
ATOM 4174 O O . ALA A 1 550 ? 7.484 -13.438 7.004 1 96.19 550 ALA A O 1
ATOM 4175 N N . PRO A 1 551 ? 7.762 -13.727 9.211 1 96.31 551 PRO A N 1
ATOM 4176 C CA . PRO A 1 551 ? 7.102 -12.453 9.484 1 96.31 551 PRO A CA 1
ATOM 4177 C C . PRO A 1 551 ? 7.824 -11.258 8.859 1 96.31 551 PRO A C 1
ATOM 4179 O O . PRO A 1 551 ? 9.055 -11.258 8.773 1 96.31 551 PRO A O 1
ATOM 4182 N N . ASN A 1 552 ? 7.051 -10.289 8.391 1 96.75 552 ASN A N 1
ATOM 4183 C CA . ASN A 1 552 ? 7.562 -9.094 7.719 1 96.75 552 ASN A CA 1
ATOM 4184 C C . ASN A 1 552 ? 7.285 -7.832 8.523 1 96.75 552 ASN A C 1
ATOM 4186 O O . ASN A 1 552 ? 6.531 -6.965 8.086 1 96.75 552 ASN A O 1
ATOM 4190 N N . PRO A 1 553 ? 7.957 -7.691 9.672 1 96.5 553 PRO A N 1
ATOM 4191 C CA . PRO A 1 553 ? 7.723 -6.512 10.516 1 96.5 553 PRO A CA 1
ATOM 4192 C C . PRO A 1 553 ? 8.25 -5.227 9.883 1 96.5 553 PRO A C 1
ATOM 4194 O O . PRO A 1 553 ? 9.078 -5.273 8.969 1 96.5 553 PRO A O 1
ATOM 4197 N N . ARG A 1 554 ? 7.723 -4.125 10.375 1 95.69 554 ARG A N 1
ATOM 4198 C CA . ARG A 1 554 ? 8.266 -2.822 10 1 95.69 554 ARG A CA 1
ATOM 4199 C C . ARG A 1 554 ? 9.641 -2.602 10.617 1 95.69 554 ARG A C 1
ATOM 4201 O O . ARG A 1 554 ? 9.875 -2.969 11.773 1 95.69 554 ARG A O 1
ATOM 4208 N N . VAL A 1 555 ? 10.578 -2.055 9.836 1 97.38 555 VAL A N 1
ATOM 4209 C CA . VAL A 1 555 ? 11.953 -1.771 10.234 1 97.38 555 VAL A CA 1
ATOM 4210 C C . VAL A 1 555 ? 12.43 -0.482 9.57 1 97.38 555 VAL A C 1
ATOM 4212 O O . VAL A 1 555 ? 11.688 0.14 8.805 1 97.38 555 VAL A O 1
ATOM 4215 N N . THR A 1 556 ? 13.562 -0.048 9.977 1 97.12 556 THR A N 1
ATOM 4216 C CA . THR A 1 556 ? 14.219 1.085 9.328 1 97.12 556 THR A CA 1
ATOM 4217 C C . THR A 1 556 ? 15.359 0.611 8.43 1 97.12 556 THR A C 1
ATOM 4219 O O . THR A 1 556 ? 16.219 -0.161 8.859 1 97.12 556 THR A O 1
ATOM 4222 N N . LEU A 1 557 ? 15.312 1.012 7.133 1 96.06 557 LEU A N 1
ATOM 4223 C CA . LEU A 1 557 ? 16.297 0.556 6.16 1 96.06 557 LEU A CA 1
ATOM 4224 C C . LEU A 1 557 ? 17.5 1.484 6.137 1 96.06 557 LEU A C 1
ATOM 4226 O O . LEU A 1 557 ? 18.641 1.038 5.918 1 96.06 557 LEU A O 1
ATOM 4230 N N . HIS A 1 558 ? 17.312 2.775 6.305 1 92.81 558 HIS A N 1
ATOM 4231 C CA . HIS A 1 558 ? 18.328 3.809 6.453 1 92.81 558 HIS A CA 1
ATOM 4232 C C . HIS A 1 558 ? 17.766 5.047 7.141 1 92.81 558 HIS A C 1
ATOM 4234 O O . HIS A 1 558 ? 16.562 5.109 7.418 1 92.81 558 HIS A O 1
ATOM 4240 N N . LYS A 1 559 ? 18.516 5.953 7.367 1 90.81 559 LYS A N 1
ATOM 4241 C CA . LYS A 1 559 ? 18.188 7.117 8.188 1 90.81 559 LYS A CA 1
ATOM 4242 C C . LYS A 1 559 ? 16.938 7.816 7.672 1 90.81 559 LYS A C 1
ATOM 4244 O O . LYS A 1 559 ? 16.172 8.367 8.453 1 90.81 559 LYS A O 1
ATOM 4249 N N . HIS A 1 560 ? 16.641 7.719 6.395 1 91.12 560 HIS A N 1
ATOM 4250 C CA . HIS A 1 560 ? 15.547 8.484 5.797 1 91.12 560 HIS A CA 1
ATOM 4251 C C . HIS A 1 560 ? 14.422 7.57 5.336 1 91.12 560 HIS A C 1
ATOM 4253 O O . HIS A 1 560 ? 13.523 8 4.602 1 91.12 560 HIS A O 1
ATOM 4259 N N . ASN A 1 561 ? 14.469 6.277 5.758 1 92.81 561 ASN A N 1
ATOM 4260 C CA . ASN A 1 561 ? 13.469 5.391 5.172 1 92.81 561 ASN A CA 1
ATOM 4261 C C . ASN A 1 561 ? 13.094 4.262 6.125 1 92.81 561 ASN A C 1
ATOM 4263 O O . ASN A 1 561 ? 13.875 3.336 6.34 1 92.81 561 ASN A O 1
ATOM 4267 N N . ALA A 1 562 ? 11.953 4.414 6.66 1 94.12 562 ALA A N 1
ATOM 4268 C CA . ALA A 1 562 ? 11.32 3.318 7.395 1 94.12 562 ALA A CA 1
ATOM 4269 C C . ALA A 1 562 ? 10.383 2.52 6.488 1 94.12 562 ALA A C 1
ATOM 4271 O O . ALA A 1 562 ? 9.664 3.092 5.668 1 94.12 562 ALA A O 1
ATOM 4272 N N . SER A 1 563 ? 10.492 1.228 6.535 1 95.12 563 SER A N 1
ATOM 4273 C CA . SER A 1 563 ? 9.719 0.344 5.668 1 95.12 563 SER A CA 1
ATOM 4274 C C . SER A 1 563 ? 9.516 -1.023 6.316 1 95.12 563 SER A C 1
ATOM 4276 O O . SER A 1 563 ? 9.336 -1.121 7.531 1 95.12 563 SER A O 1
ATOM 4278 N N . TYR A 1 564 ? 9.43 -2.061 5.496 1 96.88 564 TYR A N 1
ATOM 4279 C CA . TYR A 1 564 ? 9.242 -3.428 5.965 1 96.88 564 TYR A CA 1
ATOM 4280 C C . TYR A 1 564 ? 10.5 -4.258 5.73 1 96.88 564 TYR A C 1
ATOM 4282 O O . TYR A 1 564 ? 11.297 -3.955 4.836 1 96.88 564 TYR A O 1
ATOM 4290 N N . LEU A 1 565 ? 10.648 -5.301 6.547 1 97.88 565 LEU A N 1
ATOM 4291 C CA . LEU A 1 565 ? 11.812 -6.18 6.488 1 97.88 565 LEU A CA 1
ATOM 4292 C C . LEU A 1 565 ? 11.984 -6.766 5.094 1 97.88 565 LEU A C 1
ATOM 4294 O O . LEU A 1 565 ? 13.109 -6.879 4.594 1 97.88 565 LEU A O 1
ATOM 4298 N N . TYR A 1 566 ? 10.891 -7.109 4.387 1 97 566 TYR A N 1
ATOM 4299 C CA . TYR A 1 566 ? 10.938 -7.734 3.07 1 97 566 TYR A CA 1
ATOM 4300 C C . TYR A 1 566 ? 11.586 -6.805 2.049 1 97 566 TYR A C 1
ATOM 4302 O O . TYR A 1 566 ? 12.039 -7.258 0.995 1 97 566 TYR A O 1
ATOM 4310 N N . ASP A 1 567 ? 11.555 -5.508 2.309 1 95.75 567 ASP A N 1
ATOM 4311 C CA . ASP A 1 567 ? 12.203 -4.582 1.382 1 95.75 567 ASP A CA 1
ATOM 4312 C C . ASP A 1 567 ? 13.719 -4.789 1.369 1 95.75 567 ASP A C 1
ATOM 4314 O O . ASP A 1 567 ? 14.398 -4.371 0.428 1 95.75 567 ASP A O 1
ATOM 4318 N N . ALA A 1 568 ? 14.266 -5.402 2.408 1 96.31 568 ALA A N 1
ATOM 4319 C CA . ALA A 1 568 ? 15.68 -5.781 2.443 1 96.31 568 ALA A CA 1
ATOM 4320 C C . ALA A 1 568 ? 15.883 -7.18 1.86 1 96.31 568 ALA A C 1
ATOM 4322 O O . ALA A 1 568 ? 17.016 -7.645 1.74 1 96.31 568 ALA A O 1
ATOM 4323 N N . LEU A 1 569 ? 14.789 -7.844 1.509 1 95.5 569 LEU A N 1
ATOM 4324 C CA . LEU A 1 569 ? 14.867 -9.219 1.027 1 95.5 569 LEU A CA 1
ATOM 4325 C C . LEU A 1 569 ? 14.484 -9.297 -0.447 1 95.5 569 LEU A C 1
ATOM 4327 O O . LEU A 1 569 ? 14.07 -10.359 -0.928 1 95.5 569 LEU A O 1
ATOM 4331 N N . LYS A 1 570 ? 14.57 -8.188 -1.118 1 85.75 570 LYS A N 1
ATOM 4332 C CA . LYS A 1 570 ? 14.188 -8.18 -2.527 1 85.75 570 LYS A CA 1
ATOM 4333 C C . LYS A 1 570 ? 15.281 -8.789 -3.396 1 85.75 570 LYS A C 1
ATOM 4335 O O . LYS A 1 570 ? 16.406 -8.969 -2.945 1 85.75 570 LYS A O 1
ATOM 4340 N N . GLY A 1 571 ? 14.852 -9.156 -4.609 1 68.5 571 GLY A N 1
ATOM 4341 C CA . GLY A 1 571 ? 15.789 -9.656 -5.602 1 68.5 571 GLY A CA 1
ATOM 4342 C C . GLY A 1 571 ? 15.617 -11.133 -5.898 1 68.5 571 GLY A C 1
ATOM 4343 O O . GLY A 1 571 ? 16.594 -11.859 -6.07 1 68.5 571 GLY A O 1
ATOM 4344 N N . THR A 1 572 ? 14.289 -11.57 -6.086 1 62.53 572 THR A N 1
ATOM 4345 C CA . THR A 1 572 ? 13.648 -12.883 -6.156 1 62.53 572 THR A CA 1
ATOM 4346 C C . THR A 1 572 ? 14.477 -13.836 -7.012 1 62.53 572 THR A C 1
ATOM 4348 O O . THR A 1 572 ? 14 -14.914 -7.383 1 62.53 572 THR A O 1
ATOM 4351 N N . GLY A 1 573 ? 15.734 -13.633 -6.938 1 73 573 GLY A N 1
ATOM 4352 C CA . GLY A 1 573 ? 16.438 -14.719 -7.598 1 73 573 GLY A CA 1
ATOM 4353 C C . GLY A 1 573 ? 16.547 -15.969 -6.746 1 73 573 GLY A C 1
ATOM 4354 O O . GLY A 1 573 ? 15.555 -16.406 -6.156 1 73 573 GLY A O 1
ATOM 4355 N N . SER A 1 574 ? 17.391 -16.641 -6.738 1 84.31 574 SER A N 1
ATOM 4356 C CA . SER A 1 574 ? 17.719 -17.891 -6.059 1 84.31 574 SER A CA 1
ATOM 4357 C C . SER A 1 574 ? 18.562 -17.641 -4.82 1 84.31 574 SER A C 1
ATOM 4359 O O . SER A 1 574 ? 19.281 -18.547 -4.359 1 84.31 574 SER A O 1
ATOM 4361 N N . ARG A 1 575 ? 18.312 -16.406 -4.242 1 92.31 575 ARG A N 1
ATOM 4362 C CA . ARG A 1 575 ? 19.156 -16.094 -3.086 1 92.31 575 ARG A CA 1
ATOM 4363 C C . ARG A 1 575 ? 18.422 -16.391 -1.782 1 92.31 575 ARG A C 1
ATOM 4365 O O . ARG A 1 575 ? 17.234 -16.062 -1.641 1 92.31 575 ARG A O 1
ATOM 4372 N N . PHE A 1 576 ? 19.109 -16.984 -0.894 1 95.88 576 PHE A N 1
ATOM 4373 C CA . PHE A 1 576 ? 18.625 -17.141 0.474 1 95.88 576 PHE A CA 1
ATOM 4374 C C . PHE A 1 576 ? 18.906 -15.898 1.295 1 95.88 576 PHE A C 1
ATOM 4376 O O . PHE A 1 576 ? 19.859 -15.164 1.011 1 95.88 576 PHE A O 1
ATOM 4383 N N . HIS A 1 577 ? 18.062 -15.633 2.238 1 97.44 577 HIS A N 1
ATOM 4384 C CA . HIS A 1 577 ? 18.266 -14.516 3.15 1 97.44 577 HIS A CA 1
ATOM 4385 C C . HIS A 1 577 ? 18.594 -15 4.555 1 97.44 577 HIS A C 1
ATOM 4387 O O . HIS A 1 577 ? 17.812 -15.734 5.164 1 97.44 577 HIS A O 1
ATOM 4393 N N . VAL A 1 578 ? 19.719 -14.641 4.965 1 98.12 578 VAL A N 1
ATOM 4394 C CA . VAL A 1 578 ? 20.172 -15 6.305 1 98.12 578 VAL A CA 1
ATOM 4395 C C . VAL A 1 578 ? 20 -13.812 7.246 1 98.12 578 VAL A C 1
ATOM 4397 O O . VAL A 1 578 ? 20.859 -12.93 7.293 1 98.12 578 VAL A O 1
ATOM 4400 N N . LEU A 1 579 ? 18.906 -13.844 8.031 1 98.69 579 LEU A N 1
ATOM 4401 C CA . LEU A 1 579 ? 18.625 -12.789 9.008 1 98.69 579 LEU A CA 1
ATOM 4402 C C . LEU A 1 579 ? 19.453 -13 10.273 1 98.69 579 LEU A C 1
ATOM 4404 O O . LEU A 1 579 ? 19.359 -14.055 10.906 1 98.69 579 LEU A O 1
ATOM 4408 N N . VAL A 1 580 ? 20.25 -12.062 10.594 1 98.88 580 VAL A N 1
ATOM 4409 C CA . VAL A 1 580 ? 21.047 -12.109 11.82 1 98.88 580 VAL A CA 1
ATOM 4410 C C . VAL A 1 580 ? 20.5 -11.086 12.82 1 98.88 580 VAL A C 1
ATOM 4412 O O . VAL A 1 580 ? 20.766 -9.891 12.695 1 98.88 580 VAL A O 1
ATOM 4415 N N . PHE A 1 581 ? 19.766 -11.539 13.797 1 98.81 581 PHE A N 1
ATOM 4416 C CA . PHE A 1 581 ? 19.266 -10.688 14.875 1 98.81 581 PHE A CA 1
ATOM 4417 C C . PHE A 1 581 ? 20.344 -10.445 15.914 1 98.81 581 PHE A C 1
ATOM 4419 O O . PHE A 1 581 ? 20.797 -11.375 16.578 1 98.81 581 PHE A O 1
ATOM 4426 N N . THR A 1 582 ? 20.703 -9.219 16.125 1 98.69 582 THR A N 1
ATOM 4427 C CA . THR A 1 582 ? 21.938 -8.93 16.844 1 98.69 582 THR A CA 1
ATOM 4428 C C . THR A 1 582 ? 21.641 -8.234 18.172 1 98.69 582 THR A C 1
ATOM 4430 O O . THR A 1 582 ? 22.562 -7.836 18.891 1 98.69 582 THR A O 1
ATOM 4433 N N . SER A 1 583 ? 20.328 -8.07 18.469 1 98.44 583 SER A N 1
ATOM 4434 C CA . SER A 1 583 ? 20 -7.188 19.578 1 98.44 583 SER A CA 1
ATOM 4435 C C . SER A 1 583 ? 20.75 -5.863 19.469 1 98.44 583 SER A C 1
ATOM 4437 O O . SER A 1 583 ? 20.797 -5.262 18.406 1 98.44 583 SER A O 1
ATOM 4439 N N . ASP A 1 584 ? 21.359 -5.328 20.609 1 97.56 584 ASP A N 1
ATOM 4440 C CA . ASP A 1 584 ? 22.016 -4.023 20.531 1 97.56 584 ASP A CA 1
ATOM 4441 C C . ASP A 1 584 ? 23.516 -4.168 20.266 1 97.56 584 ASP A C 1
ATOM 4443 O O . ASP A 1 584 ? 24.281 -3.221 20.453 1 97.56 584 ASP A O 1
ATOM 4447 N N . LEU A 1 585 ? 24 -5.379 19.875 1 98 585 LEU A N 1
ATOM 4448 C CA . LEU A 1 585 ? 25.359 -5.664 19.438 1 98 585 LEU A CA 1
ATOM 4449 C C . LEU A 1 585 ? 26.344 -5.555 20.594 1 98 585 LEU A C 1
ATOM 4451 O O . LEU A 1 585 ? 27.547 -5.406 20.375 1 98 585 LEU A O 1
ATOM 4455 N N . GLN A 1 586 ? 25.859 -5.629 21.812 1 97.69 586 GLN A N 1
ATOM 4456 C CA . GLN A 1 586 ? 26.703 -5.52 22.984 1 97.69 586 GLN A CA 1
ATOM 4457 C C . GLN A 1 586 ? 26.453 -6.668 23.969 1 97.69 586 GLN A C 1
ATOM 4459 O O . GLN A 1 586 ? 25.406 -7.324 23.891 1 97.69 586 GLN A O 1
ATOM 4464 N N . GLY A 1 587 ? 27.422 -6.93 24.875 1 97 587 GLY A N 1
ATOM 4465 C CA . GLY A 1 587 ? 27.25 -7.977 25.875 1 97 587 GLY A CA 1
ATOM 4466 C C . GLY A 1 587 ? 27.469 -9.375 25.312 1 97 587 GLY A C 1
ATOM 4467 O O . GLY A 1 587 ? 28.312 -9.578 24.453 1 97 587 GLY A O 1
ATOM 4468 N N . PRO A 1 588 ? 26.797 -10.32 25.906 1 97.75 588 PRO A N 1
ATOM 4469 C CA . PRO A 1 588 ? 27.062 -11.711 25.516 1 97.75 588 PRO A CA 1
ATOM 4470 C C . PRO A 1 588 ? 26.719 -11.984 24.047 1 97.75 588 PRO A C 1
ATOM 4472 O O . PRO A 1 588 ? 27.344 -12.844 23.422 1 97.75 588 PRO A O 1
ATOM 4475 N N . VAL A 1 589 ? 25.75 -11.273 23.484 1 98.19 589 VAL A N 1
ATOM 4476 C CA . VAL A 1 589 ? 25.359 -11.5 22.094 1 98.19 589 VAL A CA 1
ATOM 4477 C C . VAL A 1 589 ? 26.531 -11.195 21.172 1 98.19 589 VAL A C 1
ATOM 4479 O O . VAL A 1 589 ? 26.703 -11.852 20.141 1 98.19 589 VAL A O 1
ATOM 4482 N N . ARG A 1 590 ? 27.344 -10.219 21.5 1 98.12 590 ARG A N 1
ATOM 4483 C CA . ARG A 1 590 ? 28.469 -9.828 20.641 1 98.12 590 ARG A CA 1
ATOM 4484 C C . ARG A 1 590 ? 29.453 -10.977 20.5 1 98.12 590 ARG A C 1
ATOM 4486 O O . ARG A 1 590 ? 30.031 -11.18 19.422 1 98.12 590 ARG A O 1
ATOM 4493 N N . GLN A 1 591 ? 29.672 -11.711 21.578 1 97.12 591 GLN A N 1
ATOM 4494 C CA . GLN A 1 591 ? 30.578 -12.852 21.531 1 97.12 591 GLN A CA 1
ATOM 4495 C C . GLN A 1 591 ? 30.078 -13.922 20.562 1 97.12 591 GLN A C 1
ATOM 4497 O O . GLN A 1 591 ? 30.859 -14.531 19.844 1 97.12 591 GLN A O 1
ATOM 4502 N N . LYS A 1 592 ? 28.812 -14.141 20.625 1 97.88 592 LYS A N 1
ATOM 4503 C CA . LYS A 1 592 ? 28.188 -15.102 19.719 1 97.88 592 LYS A CA 1
ATOM 4504 C C . LYS A 1 592 ? 28.312 -14.648 18.266 1 97.88 592 LYS A C 1
ATOM 4506 O O . LYS A 1 592 ? 28.625 -15.453 17.391 1 97.88 592 LYS A O 1
ATOM 4511 N N . LEU A 1 593 ? 28.125 -13.375 18.031 1 98.5 593 LEU A N 1
ATOM 4512 C CA . LEU A 1 593 ? 28.203 -12.805 16.688 1 98.5 593 LEU A CA 1
ATOM 4513 C C . LEU A 1 593 ? 29.641 -12.844 16.172 1 98.5 593 LEU A C 1
ATOM 4515 O O . LEU A 1 593 ? 29.859 -13.023 14.969 1 98.5 593 LEU A O 1
ATOM 4519 N N . ALA A 1 594 ? 30.578 -12.656 17.094 1 98.44 594 ALA A N 1
ATOM 4520 C CA . ALA A 1 594 ? 31.984 -12.75 16.719 1 98.44 594 ALA A CA 1
ATOM 4521 C C . ALA A 1 594 ? 32.312 -14.141 16.203 1 98.44 594 ALA A C 1
ATOM 4523 O O . ALA A 1 594 ? 33.125 -14.281 15.266 1 98.44 594 ALA A O 1
ATOM 4524 N N . ARG A 1 595 ? 31.766 -15.109 16.812 1 97.94 595 ARG A N 1
ATOM 4525 C CA . ARG A 1 595 ? 31.984 -16.484 16.359 1 97.94 595 ARG A CA 1
ATOM 4526 C C . ARG A 1 595 ? 31.359 -16.688 14.977 1 97.94 595 ARG A C 1
ATOM 4528 O O . ARG A 1 595 ? 31.969 -17.328 14.109 1 97.94 595 ARG A O 1
ATOM 4535 N N . LEU A 1 596 ? 30.141 -16.172 14.789 1 98.56 596 LEU A N 1
ATOM 4536 C CA . LEU A 1 596 ? 29.516 -16.25 13.477 1 98.56 596 LEU A CA 1
ATOM 4537 C C . LEU A 1 596 ? 30.391 -15.586 12.414 1 98.56 596 LEU A C 1
ATOM 4539 O O . LEU A 1 596 ? 30.562 -16.125 11.32 1 98.56 596 LEU A O 1
ATOM 4543 N N . SER A 1 597 ? 30.891 -14.398 12.742 1 98.56 597 SER A N 1
ATOM 4544 C CA . SER A 1 597 ? 31.734 -13.633 11.836 1 98.56 597 SER A CA 1
ATOM 4545 C C . SER A 1 597 ? 33 -14.414 11.484 1 98.56 597 SER A C 1
ATOM 4547 O O . SER A 1 597 ? 33.344 -14.562 10.312 1 98.56 597 SER A O 1
ATOM 4549 N N . ALA A 1 598 ? 33.656 -15.039 12.469 1 97.94 598 ALA A N 1
ATOM 4550 C CA . ALA A 1 598 ? 34.969 -15.664 12.32 1 97.94 598 ALA A CA 1
ATOM 4551 C C . ALA A 1 598 ? 34.844 -17.047 11.695 1 97.94 598 ALA A C 1
ATOM 4553 O O . ALA A 1 598 ? 35.719 -17.469 10.922 1 97.94 598 ALA A O 1
ATOM 4554 N N . GLU A 1 599 ? 33.781 -17.734 12.047 1 97.94 599 GLU A N 1
ATOM 4555 C CA . GLU A 1 599 ? 33.688 -19.141 11.656 1 97.94 599 GLU A CA 1
ATOM 4556 C C . GLU A 1 599 ? 32.719 -19.328 10.5 1 97.94 599 GLU A C 1
ATOM 4558 O O . GLU A 1 599 ? 32.844 -20.266 9.711 1 97.94 599 GLU A O 1
ATOM 4563 N N . GLY A 1 600 ? 31.734 -18.5 10.438 1 98.19 600 GLY A N 1
ATOM 4564 C CA . GLY A 1 600 ? 30.688 -18.688 9.445 1 98.19 600 GLY A CA 1
ATOM 4565 C C . GLY A 1 600 ? 30.891 -17.844 8.203 1 98.19 600 GLY A C 1
ATOM 4566 O O . GLY A 1 600 ? 30.719 -18.312 7.082 1 98.19 600 GLY A O 1
ATOM 4567 N N . LEU A 1 601 ? 31.297 -16.578 8.398 1 98.25 601 LEU A N 1
ATOM 4568 C CA . LEU A 1 601 ? 31.266 -15.609 7.301 1 98.25 601 LEU A CA 1
ATOM 4569 C C . LEU A 1 601 ? 32.656 -15.383 6.742 1 98.25 601 LEU A C 1
ATOM 4571 O O . LEU A 1 601 ? 32.812 -14.828 5.652 1 98.25 601 LEU A O 1
ATOM 4575 N N . ALA A 1 602 ? 33.688 -15.797 7.484 1 97.19 602 ALA A N 1
ATOM 4576 C CA . ALA A 1 602 ? 35.062 -15.719 7.008 1 97.19 602 ALA A CA 1
ATOM 4577 C C . ALA A 1 602 ? 35.344 -16.781 5.941 1 97.19 602 ALA A C 1
ATOM 4579 O O . ALA A 1 602 ? 34.562 -17.703 5.754 1 97.19 602 ALA A O 1
ATOM 4580 N N . PRO A 1 603 ? 36.5 -16.609 5.234 1 95.75 603 PRO A N 1
ATOM 4581 C CA . PRO A 1 603 ? 36.844 -17.656 4.27 1 95.75 603 PRO A CA 1
ATOM 4582 C C . PRO A 1 603 ? 36.875 -19.047 4.895 1 95.75 603 PRO A C 1
ATOM 4584 O O . PRO A 1 603 ? 37.375 -19.219 6.004 1 95.75 603 PRO A O 1
ATOM 4587 N N . GLY A 1 604 ? 36.312 -19.969 4.316 1 94.12 604 GLY A N 1
ATOM 4588 C CA . GLY A 1 604 ? 36.219 -21.328 4.828 1 94.12 604 GLY A CA 1
ATOM 4589 C C . GLY A 1 604 ? 34.875 -21.609 5.484 1 94.12 604 GLY A C 1
ATOM 4590 O O . GLY A 1 604 ? 34.531 -22.781 5.723 1 94.12 604 GLY A O 1
ATOM 4591 N N . GLY A 1 605 ? 34.156 -20.578 5.805 1 97 605 GLY A N 1
ATOM 4592 C CA . GLY A 1 605 ? 32.844 -20.75 6.398 1 97 605 GLY A CA 1
ATOM 4593 C C . GLY A 1 605 ? 31.75 -21.047 5.379 1 97 605 GLY A C 1
ATOM 4594 O O . GLY A 1 605 ? 32.031 -21.109 4.18 1 97 605 GLY A O 1
ATOM 4595 N N . PHE A 1 606 ? 30.547 -21.234 5.895 1 97 606 PHE A N 1
ATOM 4596 C CA . PHE A 1 606 ? 29.438 -21.625 5.035 1 97 606 PHE A CA 1
ATOM 4597 C C . PHE A 1 606 ? 29.172 -20.562 3.973 1 97 606 PHE A C 1
ATOM 4599 O O . PHE A 1 606 ? 28.719 -20.875 2.873 1 97 606 PHE A O 1
ATOM 4606 N N . PHE A 1 607 ? 29.406 -19.25 4.312 1 97.44 607 PHE A N 1
ATOM 4607 C CA . PHE A 1 607 ? 29.109 -18.125 3.426 1 97.44 607 PHE A CA 1
ATOM 4608 C C . PHE A 1 607 ? 29.859 -18.266 2.107 1 97.44 607 PHE A C 1
ATOM 4610 O O . PHE A 1 607 ? 29.266 -18.219 1.034 1 97.44 607 PHE A O 1
ATOM 4617 N N . HIS A 1 608 ? 31.125 -18.531 2.199 1 97.25 608 HIS A N 1
ATOM 4618 C CA . HIS A 1 608 ? 31.953 -18.656 1.004 1 97.25 608 HIS A CA 1
ATOM 4619 C C . HIS A 1 608 ? 31.781 -20.031 0.358 1 97.25 608 HIS A C 1
ATOM 4621 O O . HIS A 1 608 ? 31.828 -20.156 -0.869 1 97.25 608 HIS A O 1
ATOM 4627 N N . ARG A 1 609 ? 31.578 -20.984 1.144 1 97 609 ARG A N 1
ATOM 4628 C CA . ARG A 1 609 ? 31.422 -22.344 0.66 1 97 609 ARG A CA 1
ATOM 4629 C C . ARG A 1 609 ? 30.219 -22.469 -0.265 1 97 609 ARG A C 1
ATOM 4631 O O . ARG A 1 609 ? 30.25 -23.219 -1.243 1 97 609 ARG A O 1
ATOM 4638 N N . PHE A 1 610 ? 29.219 -21.703 0.063 1 96.44 610 PHE A N 1
ATOM 4639 C CA . PHE A 1 610 ? 27.984 -21.938 -0.663 1 96.44 610 PHE A CA 1
ATOM 4640 C C . PHE A 1 610 ? 27.609 -20.734 -1.523 1 96.44 610 PHE A C 1
ATOM 4642 O O . PHE A 1 610 ? 26.438 -20.453 -1.722 1 96.44 610 PHE A O 1
ATOM 4649 N N . GLY A 1 611 ? 28.562 -19.969 -2.006 1 93.88 611 GLY A N 1
ATOM 4650 C CA . GLY A 1 611 ? 28.328 -19.047 -3.107 1 93.88 611 GLY A CA 1
ATOM 4651 C C . GLY A 1 611 ? 28.375 -17.578 -2.688 1 93.88 611 GLY A C 1
ATOM 4652 O O . GLY A 1 611 ? 28.172 -16.688 -3.512 1 93.88 611 GLY A O 1
ATOM 4653 N N . GLY A 1 612 ? 28.609 -17.266 -1.382 1 94.56 612 GLY A N 1
ATOM 4654 C CA . GLY A 1 612 ? 28.781 -15.891 -0.933 1 94.56 612 GLY A CA 1
ATOM 4655 C C . GLY A 1 612 ? 27.594 -15.008 -1.231 1 94.56 612 GLY A C 1
ATOM 4656 O O . GLY A 1 612 ? 26.438 -15.445 -1.101 1 94.56 612 GLY A O 1
ATOM 4657 N N . LEU A 1 613 ? 27.828 -13.812 -1.667 1 92.75 613 LEU A N 1
ATOM 4658 C CA . LEU A 1 613 ? 26.797 -12.805 -1.888 1 92.75 613 LEU A CA 1
ATOM 4659 C C . LEU A 1 613 ? 25.938 -13.164 -3.092 1 92.75 613 LEU A C 1
ATOM 4661 O O . LEU A 1 613 ? 24.828 -12.625 -3.26 1 92.75 613 LEU A O 1
ATOM 4665 N N . GLU A 1 614 ? 26.359 -14.031 -3.914 1 91.69 614 GLU A N 1
ATOM 4666 C CA . GLU A 1 614 ? 25.578 -14.461 -5.066 1 91.69 614 GLU A CA 1
ATOM 4667 C C . GLU A 1 614 ? 24.375 -15.297 -4.641 1 91.69 614 GLU A C 1
ATOM 4669 O O . GLU A 1 614 ? 23.328 -15.281 -5.297 1 91.69 614 GLU A O 1
ATOM 4674 N N . ARG A 1 615 ? 24.609 -16 -3.467 1 94.12 615 ARG A N 1
ATOM 4675 C CA . ARG A 1 615 ? 23.594 -16.969 -3.066 1 94.12 615 ARG A CA 1
ATOM 4676 C C . ARG A 1 615 ? 22.984 -16.594 -1.719 1 94.12 615 ARG A C 1
ATOM 4678 O O . ARG A 1 615 ? 21.875 -17.016 -1.4 1 94.12 615 ARG A O 1
ATOM 4685 N N . LEU A 1 616 ? 23.75 -15.836 -1.003 1 96.06 616 LEU A N 1
ATOM 4686 C CA . LEU A 1 616 ? 23.344 -15.57 0.37 1 96.06 616 LEU A CA 1
ATOM 4687 C C . LEU A 1 616 ? 23.312 -14.07 0.646 1 96.06 616 LEU A C 1
ATOM 4689 O O . LEU A 1 616 ? 24.328 -13.391 0.516 1 96.06 616 LEU A O 1
ATOM 4693 N N . ASN A 1 617 ? 22.141 -13.547 0.952 1 96.88 617 ASN A N 1
ATOM 4694 C CA . ASN A 1 617 ? 21.953 -12.18 1.438 1 96.88 617 ASN A CA 1
ATOM 4695 C C . ASN A 1 617 ? 21.984 -12.117 2.963 1 96.88 617 ASN A C 1
ATOM 4697 O O . ASN A 1 617 ? 21.047 -12.555 3.625 1 96.88 617 ASN A O 1
ATOM 4701 N N . ILE A 1 618 ? 23.109 -11.625 3.502 1 98.12 618 ILE A N 1
ATOM 4702 C CA . ILE A 1 618 ? 23.219 -11.508 4.949 1 98.12 618 ILE A CA 1
ATOM 4703 C C . ILE A 1 618 ? 22.578 -10.211 5.418 1 98.12 618 ILE A C 1
ATOM 4705 O O . ILE A 1 618 ? 23.016 -9.117 5.035 1 98.12 618 ILE A O 1
ATOM 4709 N N . VAL A 1 619 ? 21.531 -10.297 6.23 1 98.25 619 VAL A N 1
ATOM 4710 C CA . VAL A 1 619 ? 20.812 -9.125 6.703 1 98.25 619 VAL A CA 1
ATOM 4711 C C . VAL A 1 619 ? 20.953 -9.008 8.219 1 98.25 619 VAL A C 1
ATOM 4713 O O . VAL A 1 619 ? 20.438 -9.844 8.961 1 98.25 619 VAL A O 1
ATOM 4716 N N . VAL A 1 620 ? 21.609 -8 8.672 1 98.62 620 VAL A N 1
ATOM 4717 C CA . VAL A 1 620 ? 21.734 -7.727 10.094 1 98.62 620 VAL A CA 1
ATOM 4718 C C . VAL A 1 620 ? 20.531 -6.922 10.578 1 98.62 620 VAL A C 1
ATOM 4720 O O . VAL A 1 620 ? 20.219 -5.867 10.016 1 98.62 620 VAL A O 1
ATOM 4723 N N . VAL A 1 621 ? 19.812 -7.387 11.523 1 98.69 621 VAL A N 1
ATOM 4724 C CA . VAL A 1 621 ? 18.719 -6.691 12.195 1 98.69 621 VAL A CA 1
ATOM 4725 C C . VAL A 1 621 ? 19.172 -6.227 13.578 1 98.69 621 VAL A C 1
ATOM 4727 O O . VAL A 1 621 ? 19.172 -7.008 14.531 1 98.69 621 VAL A O 1
ATOM 4730 N N . ALA A 1 622 ? 19.5 -5.016 13.695 1 98.62 622 ALA A N 1
ATOM 4731 C CA . ALA A 1 622 ? 20.125 -4.5 14.906 1 98.62 622 ALA A CA 1
ATOM 4732 C C . ALA A 1 622 ? 19.156 -3.631 15.703 1 98.62 622 ALA A C 1
ATOM 4734 O O . ALA A 1 622 ? 18.469 -2.771 15.133 1 98.62 622 ALA A O 1
ATOM 4735 N N . LYS A 1 623 ? 19.047 -3.9 16.984 1 97.38 623 LYS A N 1
ATOM 4736 C CA . LYS A 1 623 ? 18.266 -3.074 17.906 1 97.38 623 LYS A CA 1
ATOM 4737 C C . LYS A 1 623 ? 19.047 -1.826 18.312 1 97.38 623 LYS A C 1
ATOM 4739 O O . LYS A 1 623 ? 19.422 -1.68 19.469 1 97.38 623 LYS A O 1
ATOM 4744 N N . ALA A 1 624 ? 19.234 -0.94 17.406 1 95.56 624 ALA A N 1
ATOM 4745 C CA . ALA A 1 624 ? 19.969 0.312 17.578 1 95.56 624 ALA A CA 1
ATOM 4746 C C . ALA A 1 624 ? 19.656 1.292 16.453 1 95.56 624 ALA A C 1
ATOM 4748 O O . ALA A 1 624 ? 19 0.924 15.461 1 95.56 624 ALA A O 1
ATOM 4749 N N . LEU A 1 625 ? 20.031 2.51 16.641 1 93.94 625 LEU A N 1
ATOM 4750 C CA . LEU A 1 625 ? 19.844 3.539 15.617 1 93.94 625 LEU A CA 1
ATOM 4751 C C . LEU A 1 625 ? 20.922 3.439 14.547 1 93.94 625 LEU A C 1
ATOM 4753 O O . LEU A 1 625 ? 22 2.895 14.789 1 93.94 625 LEU A O 1
ATOM 4757 N N . PRO A 1 626 ? 20.656 3.961 13.344 1 93.94 626 PRO A N 1
ATOM 4758 C CA . PRO A 1 626 ? 21.594 3.834 12.227 1 93.94 626 PRO A CA 1
ATOM 4759 C C . PRO A 1 626 ? 23 4.336 12.578 1 93.94 626 PRO A C 1
ATOM 4761 O O . PRO A 1 626 ? 23.984 3.654 12.305 1 93.94 626 PRO A O 1
ATOM 4764 N N . HIS A 1 627 ? 23.156 5.441 13.211 1 91.81 627 HIS A N 1
ATOM 4765 C CA . HIS A 1 627 ? 24.469 5.996 13.5 1 91.81 627 HIS A CA 1
ATOM 4766 C C . HIS A 1 627 ? 25.188 5.176 14.562 1 91.81 627 HIS A C 1
ATOM 4768 O O . HIS A 1 627 ? 26.422 5.125 14.586 1 91.81 627 HIS A O 1
ATOM 4774 N N . GLU A 1 628 ? 24.484 4.512 15.422 1 94.06 628 GLU A N 1
ATOM 4775 C CA . GLU A 1 628 ? 25.078 3.686 16.469 1 94.06 628 GLU A CA 1
ATOM 4776 C C . GLU A 1 628 ? 25.609 2.375 15.906 1 94.06 628 GLU A C 1
ATOM 4778 O O . GLU A 1 628 ? 26.672 1.905 16.312 1 94.06 628 GLU A O 1
ATOM 4783 N N . VAL A 1 629 ? 24.844 1.794 15 1 95.25 629 VAL A N 1
ATOM 4784 C CA . VAL A 1 629 ? 25.172 0.484 14.453 1 95.25 629 VAL A CA 1
ATOM 4785 C C . VAL A 1 629 ? 26.531 0.546 13.766 1 95.25 629 VAL A C 1
ATOM 4787 O O . VAL A 1 629 ? 27.344 -0.375 13.898 1 95.25 629 VAL A O 1
ATOM 4790 N N . GLY A 1 630 ? 26.781 1.655 13.039 1 91.75 630 GLY A N 1
ATOM 4791 C CA . GLY A 1 630 ? 28.078 1.818 12.398 1 91.75 630 GLY A CA 1
ATOM 4792 C C . GLY A 1 630 ? 29.234 1.748 13.375 1 91.75 630 GLY A C 1
ATOM 4793 O O . GLY A 1 630 ? 30.25 1.088 13.102 1 91.75 630 GLY A O 1
ATOM 4794 N N . GLU A 1 631 ? 29.125 2.326 14.492 1 93.44 631 GLU A N 1
ATOM 4795 C CA . GLU A 1 631 ? 30.156 2.346 15.523 1 93.44 631 GLU A CA 1
ATOM 4796 C C . GLU A 1 631 ? 30.281 0.985 16.203 1 93.44 631 GLU A C 1
ATOM 4798 O O . GLU A 1 631 ? 31.406 0.524 16.469 1 93.44 631 GLU A O 1
ATOM 4803 N N . LEU A 1 632 ? 29.188 0.377 16.422 1 96.12 632 LEU A N 1
ATOM 4804 C CA . LEU A 1 632 ? 29.141 -0.884 17.156 1 96.12 632 LEU A CA 1
ATOM 4805 C C . LEU A 1 632 ? 29.719 -2.021 16.312 1 96.12 632 LEU A C 1
ATOM 4807 O O . LEU A 1 632 ? 30.25 -2.994 16.859 1 96.12 632 LEU A O 1
ATOM 4811 N N . LEU A 1 633 ? 29.625 -1.896 15 1 96.69 633 LEU A N 1
ATOM 4812 C CA . LEU A 1 633 ? 30.109 -2.938 14.094 1 96.69 633 LEU A CA 1
ATOM 4813 C C . LEU A 1 633 ? 31.562 -2.713 13.719 1 96.69 633 LEU A C 1
ATOM 4815 O O . LEU A 1 633 ? 32.188 -3.551 13.055 1 96.69 633 LEU A O 1
ATOM 4819 N N . ALA A 1 634 ? 32.219 -1.657 14.141 1 94.62 634 ALA A N 1
ATOM 4820 C CA . ALA A 1 634 ? 33.531 -1.239 13.672 1 94.62 634 ALA A CA 1
ATOM 4821 C C . ALA A 1 634 ? 34.625 -2.18 14.188 1 94.62 634 ALA A C 1
ATOM 4823 O O . ALA A 1 634 ? 35.719 -2.277 13.594 1 94.62 634 ALA A O 1
ATOM 4824 N N . GLY A 1 635 ? 34.469 -2.971 15.18 1 95.12 635 GLY A N 1
ATOM 4825 C CA . GLY A 1 635 ? 35.469 -3.855 15.742 1 95.12 635 GLY A CA 1
ATOM 4826 C C . GLY A 1 635 ? 35.906 -4.961 14.789 1 95.12 635 GLY A C 1
ATOM 4827 O O . GLY A 1 635 ? 35.094 -5.434 13.984 1 95.12 635 GLY A O 1
ATOM 4828 N N . ASP A 1 636 ? 37.125 -5.457 14.914 1 96.62 636 ASP A N 1
ATOM 4829 C CA . ASP A 1 636 ? 37.656 -6.504 14.055 1 96.62 636 ASP A CA 1
ATOM 4830 C C . ASP A 1 636 ? 36.969 -7.84 14.305 1 96.62 636 ASP A C 1
ATOM 4832 O O . ASP A 1 636 ? 36.906 -8.695 13.414 1 96.62 636 ASP A O 1
ATOM 4836 N N . ASP A 1 637 ? 36.469 -7.969 15.43 1 97.12 637 ASP A N 1
ATOM 4837 C CA . ASP A 1 637 ? 35.781 -9.211 15.797 1 97.12 637 ASP A CA 1
ATOM 4838 C C . ASP A 1 637 ? 34.562 -9.445 14.953 1 97.12 637 ASP A C 1
ATOM 4840 O O . ASP A 1 637 ? 34.094 -10.578 14.797 1 97.12 637 ASP A O 1
ATOM 4844 N N . LEU A 1 638 ? 34 -8.305 14.367 1 98.31 638 LEU A N 1
ATOM 4845 C CA . LEU A 1 638 ? 32.781 -8.414 13.562 1 98.31 638 LEU A CA 1
ATOM 4846 C C . LEU A 1 638 ? 33.062 -8.055 12.109 1 98.31 638 LEU A C 1
ATOM 4848 O O . LEU A 1 638 ? 32.156 -7.719 11.359 1 98.31 638 LEU A O 1
ATOM 4852 N N . LYS A 1 639 ? 34.312 -8.094 11.664 1 97.75 639 LYS A N 1
ATOM 4853 C CA . LYS A 1 639 ? 34.75 -7.605 10.367 1 97.75 639 LYS A CA 1
ATOM 4854 C C . LYS A 1 639 ? 33.969 -8.281 9.234 1 97.75 639 LYS A C 1
ATOM 4856 O O . LYS A 1 639 ? 33.438 -7.613 8.344 1 97.75 639 LYS A O 1
ATOM 4861 N N . HIS A 1 640 ? 33.938 -9.617 9.242 1 98.12 640 HIS A N 1
ATOM 4862 C CA . HIS A 1 640 ? 33.312 -10.344 8.141 1 98.12 640 HIS A CA 1
ATOM 4863 C C . HIS A 1 640 ? 31.812 -10.125 8.109 1 98.12 640 HIS A C 1
ATOM 4865 O O . HIS A 1 640 ? 31.203 -10.109 7.035 1 98.12 640 HIS A O 1
ATOM 4871 N N . LEU A 1 641 ? 31.203 -10 9.289 1 98.19 641 LEU A N 1
ATOM 4872 C CA . LEU A 1 641 ? 29.781 -9.688 9.359 1 98.19 641 LEU A CA 1
ATOM 4873 C C . LEU A 1 641 ? 29.5 -8.305 8.781 1 98.19 641 LEU A C 1
ATOM 4875 O O . LEU A 1 641 ? 28.578 -8.133 7.98 1 98.19 641 LEU A O 1
ATOM 4879 N N . ARG A 1 642 ? 30.234 -7.312 9.164 1 97.38 642 ARG A N 1
ATOM 4880 C CA . ARG A 1 642 ? 30.109 -5.945 8.68 1 97.38 642 ARG A CA 1
ATOM 4881 C C . ARG A 1 642 ? 30.266 -5.883 7.164 1 97.38 642 ARG A C 1
ATOM 4883 O O . ARG A 1 642 ? 29.484 -5.215 6.48 1 97.38 642 ARG A O 1
ATOM 4890 N N . ASP A 1 643 ? 31.203 -6.617 6.637 1 96.69 643 ASP A N 1
ATOM 4891 C CA . ASP A 1 643 ? 31.547 -6.555 5.219 1 96.69 643 ASP A CA 1
ATOM 4892 C C . ASP A 1 643 ? 30.453 -7.191 4.367 1 96.69 643 ASP A C 1
ATOM 4894 O O . ASP A 1 643 ? 30.219 -6.785 3.225 1 96.69 643 ASP A O 1
ATOM 4898 N N . ALA A 1 644 ? 29.734 -8.148 4.91 1 96.25 644 ALA A N 1
ATOM 4899 C CA . ALA A 1 644 ? 28.781 -8.93 4.117 1 96.25 644 ALA A CA 1
ATOM 4900 C C . ALA A 1 644 ? 27.359 -8.406 4.301 1 96.25 644 ALA A C 1
ATOM 4902 O O . ALA A 1 644 ? 26.469 -8.695 3.486 1 96.25 644 ALA A O 1
ATOM 4903 N N . ALA A 1 645 ? 27.172 -7.582 5.203 1 96.31 645 ALA A N 1
ATOM 4904 C CA . ALA A 1 645 ? 25.812 -7.453 5.719 1 96.31 645 ALA A CA 1
ATOM 4905 C C . ALA A 1 645 ? 25.078 -6.293 5.051 1 96.31 645 ALA A C 1
ATOM 4907 O O . ALA A 1 645 ? 25.672 -5.246 4.777 1 96.31 645 ALA A O 1
ATOM 4908 N N . THR A 1 646 ? 23.859 -6.488 4.668 1 95.62 646 THR A N 1
ATOM 4909 C CA . THR A 1 646 ? 22.859 -5.426 4.559 1 95.62 646 THR A CA 1
ATOM 4910 C C . THR A 1 646 ? 22.328 -5.031 5.938 1 95.62 646 THR A C 1
ATOM 4912 O O . THR A 1 646 ? 21.859 -5.883 6.691 1 95.62 646 THR A O 1
ATOM 4915 N N . LEU A 1 647 ? 22.406 -3.799 6.309 1 97.38 647 LEU A N 1
ATOM 4916 C CA . LEU A 1 647 ? 22.062 -3.369 7.656 1 97.38 647 LEU A CA 1
ATOM 4917 C C . LEU A 1 647 ? 20.609 -2.924 7.719 1 97.38 647 LEU A C 1
ATOM 4919 O O . LEU A 1 647 ? 20.141 -2.182 6.852 1 97.38 647 LEU A O 1
ATOM 4923 N N . VAL A 1 648 ? 19.875 -3.424 8.648 1 97.75 648 VAL A N 1
ATOM 4924 C CA . VAL A 1 648 ? 18.5 -3.059 9 1 97.75 648 VAL A CA 1
ATOM 4925 C C . VAL A 1 648 ? 18.438 -2.648 10.469 1 97.75 648 VAL A C 1
ATOM 4927 O O . VAL A 1 648 ? 19.078 -3.266 11.32 1 97.75 648 VAL A O 1
ATOM 4930 N N . TYR A 1 649 ? 17.656 -1.608 10.758 1 98.06 649 TYR A N 1
ATOM 4931 C CA . TYR A 1 649 ? 17.594 -1.07 12.109 1 98.06 649 TYR A CA 1
ATOM 4932 C C . TYR A 1 649 ? 16.219 -1.293 12.734 1 98.06 649 TYR A C 1
ATOM 4934 O O . TYR A 1 649 ? 15.203 -0.898 12.164 1 98.06 649 TYR A O 1
ATOM 4942 N N . ASP A 1 650 ? 16.219 -1.929 13.805 1 97.06 650 ASP A N 1
ATOM 4943 C CA . ASP A 1 650 ? 15.016 -2.289 14.547 1 97.06 650 ASP A CA 1
ATOM 4944 C C . ASP A 1 650 ? 14.773 -1.321 15.703 1 97.06 650 ASP A C 1
ATOM 4946 O O . ASP A 1 650 ? 14.742 -1.729 16.875 1 97.06 650 ASP A O 1
ATOM 4950 N N . ASP A 1 651 ? 14.477 -0.1 15.406 1 93.44 651 ASP A N 1
ATOM 4951 C CA . ASP A 1 651 ? 14.445 0.963 16.406 1 93.44 651 ASP A CA 1
ATOM 4952 C C . ASP A 1 651 ? 13.031 1.211 16.906 1 93.44 651 ASP A C 1
ATOM 4954 O O . ASP A 1 651 ? 12.758 2.242 17.531 1 93.44 651 ASP A O 1
ATOM 4958 N N . ARG A 1 652 ? 12.125 0.359 16.688 1 93.75 652 ARG A N 1
ATOM 4959 C CA . ARG A 1 652 ? 10.766 0.513 17.188 1 93.75 652 ARG A CA 1
ATOM 4960 C C . ARG A 1 652 ? 10.672 0.128 18.656 1 93.75 652 ARG A C 1
ATOM 4962 O O . ARG A 1 652 ? 11.641 -0.38 19.234 1 93.75 652 ARG A O 1
ATOM 4969 N N . ALA A 1 653 ? 9.523 0.387 19.266 1 93.81 653 ALA A N 1
ATOM 4970 C CA . ALA A 1 653 ? 9.289 0.034 20.656 1 93.81 653 ALA A CA 1
ATOM 4971 C C . ALA A 1 653 ? 9.352 -1.478 20.859 1 93.81 653 ALA A C 1
ATOM 4973 O O . ALA A 1 653 ? 9.062 -2.244 19.938 1 93.81 653 ALA A O 1
ATOM 4974 N N . PRO A 1 654 ? 9.688 -1.891 22.062 1 94.19 654 PRO A N 1
ATOM 4975 C CA . PRO A 1 654 ? 9.922 -3.312 22.328 1 94.19 654 PRO A CA 1
ATOM 4976 C C . PRO A 1 654 ? 8.719 -4.184 21.984 1 94.19 654 PRO A C 1
ATOM 4978 O O . PRO A 1 654 ? 8.875 -5.352 21.625 1 94.19 654 PRO A O 1
ATOM 4981 N N . ASP A 1 655 ? 7.551 -3.646 22.062 1 92.69 655 ASP A N 1
ATOM 4982 C CA . ASP A 1 655 ? 6.355 -4.449 21.828 1 92.69 655 ASP A CA 1
ATOM 4983 C C . ASP A 1 655 ? 5.91 -4.375 20.375 1 92.69 655 ASP A C 1
ATOM 4985 O O . ASP A 1 655 ? 4.832 -4.855 20.016 1 92.69 655 ASP A O 1
ATOM 4989 N N . GLU A 1 656 ? 6.715 -3.773 19.516 1 92.62 656 GLU A N 1
ATOM 4990 C CA . GLU A 1 656 ? 6.363 -3.688 18.094 1 92.62 656 GLU A CA 1
ATOM 4991 C C . GLU A 1 656 ? 7.59 -3.902 17.219 1 92.62 656 GLU A C 1
ATOM 4993 O O . GLU A 1 656 ? 7.562 -3.598 16.016 1 92.62 656 GLU A O 1
ATOM 4998 N N . ASP A 1 657 ? 8.672 -4.316 17.719 1 95.5 657 ASP A N 1
ATOM 4999 C CA . ASP A 1 657 ? 9.891 -4.398 16.922 1 95.5 657 ASP A CA 1
ATOM 5000 C C . ASP A 1 657 ? 10.094 -5.805 16.375 1 95.5 657 ASP A C 1
ATOM 5002 O O . ASP A 1 657 ? 9.344 -6.723 16.703 1 95.5 657 ASP A O 1
ATOM 5006 N N . ALA A 1 658 ? 11.023 -5.973 15.469 1 97.81 658 ALA A N 1
ATOM 5007 C CA . ALA A 1 658 ? 11.281 -7.234 14.781 1 97.81 658 ALA A CA 1
ATOM 5008 C C . ALA A 1 658 ? 11.703 -8.32 15.766 1 97.81 658 ALA A C 1
ATOM 5010 O O . ALA A 1 658 ? 11.305 -9.484 15.625 1 97.81 658 ALA A O 1
ATOM 5011 N N . HIS A 1 659 ? 12.562 -8.008 16.766 1 98.25 659 HIS A N 1
ATOM 5012 C CA . HIS A 1 659 ? 13 -8.977 17.766 1 98.25 659 HIS A CA 1
ATOM 5013 C C . HIS A 1 659 ? 11.805 -9.578 18.516 1 98.25 659 HIS A C 1
ATOM 5015 O O . HIS A 1 659 ? 11.82 -10.758 18.859 1 98.25 659 HIS A O 1
ATOM 5021 N N . TYR A 1 660 ? 10.781 -8.75 18.75 1 95.94 660 TYR A N 1
ATOM 5022 C CA . TYR A 1 660 ? 9.562 -9.211 19.406 1 95.94 660 TYR A CA 1
ATOM 5023 C C . TYR A 1 660 ? 8.82 -10.211 18.531 1 95.94 660 TYR A C 1
ATOM 5025 O O . TYR A 1 660 ? 8.477 -11.312 18.984 1 95.94 660 TYR A O 1
ATOM 5033 N N . TYR A 1 661 ? 8.625 -9.906 17.266 1 96.31 661 TYR A N 1
ATOM 5034 C CA . TYR A 1 661 ? 7.809 -10.734 16.391 1 96.31 661 TYR A CA 1
ATOM 5035 C C . TYR A 1 661 ? 8.461 -12.094 16.156 1 96.31 661 TYR A C 1
ATOM 5037 O O . TYR A 1 661 ? 7.77 -13.102 15.984 1 96.31 661 TYR A O 1
ATOM 5045 N N . TYR A 1 662 ? 9.773 -12.133 16.203 1 97.56 662 TYR A N 1
ATOM 5046 C CA . TYR A 1 662 ? 10.492 -13.391 16.031 1 97.56 662 TYR A CA 1
ATOM 5047 C C . TYR A 1 662 ? 10.789 -14.031 17.375 1 97.56 662 TYR A C 1
ATOM 5049 O O . TYR A 1 662 ? 11.32 -15.148 17.438 1 97.56 662 TYR A O 1
ATOM 5057 N N . ALA A 1 663 ? 10.539 -13.352 18.438 1 96.44 663 ALA A N 1
ATOM 5058 C CA . ALA A 1 663 ? 10.773 -13.812 19.797 1 96.44 663 ALA A CA 1
ATOM 5059 C C . ALA A 1 663 ? 12.25 -14.117 20.031 1 96.44 663 ALA A C 1
ATOM 5061 O O . ALA A 1 663 ? 12.602 -15.203 20.5 1 96.44 663 ALA A O 1
ATOM 5062 N N . VAL A 1 664 ? 13.086 -13.195 19.797 1 97.81 664 VAL A N 1
ATOM 5063 C CA . VAL A 1 664 ? 14.531 -13.359 19.844 1 97.81 664 VAL A CA 1
ATOM 5064 C C . VAL A 1 664 ? 15.023 -13.141 21.281 1 97.81 664 VAL A C 1
ATOM 5066 O O . VAL A 1 664 ? 14.555 -12.234 21.969 1 97.81 664 VAL A O 1
ATOM 5069 N N . ASN A 1 665 ? 15.945 -14.016 21.766 1 97.69 665 ASN A N 1
ATOM 5070 C CA . ASN A 1 665 ? 16.672 -13.797 23.016 1 97.69 665 ASN A CA 1
ATOM 5071 C C . ASN A 1 665 ? 17.734 -12.719 22.859 1 97.69 665 ASN A C 1
ATOM 5073 O O . ASN A 1 665 ? 18.703 -12.898 22.109 1 97.69 665 ASN A O 1
ATOM 5077 N N . HIS A 1 666 ? 17.641 -11.648 23.609 1 98.19 666 HIS A N 1
ATOM 5078 C CA . HIS A 1 666 ? 18.5 -10.477 23.422 1 98.19 666 HIS A CA 1
ATOM 5079 C C . HIS A 1 666 ? 19.922 -10.75 23.922 1 98.19 666 HIS A C 1
ATOM 5081 O O . HIS A 1 666 ? 20.844 -10 23.594 1 98.19 666 HIS A O 1
ATOM 5087 N N . ALA A 1 667 ? 20.141 -11.781 24.688 1 98 667 ALA A N 1
ATOM 5088 C CA . ALA A 1 667 ? 21.484 -12.133 25.172 1 98 667 ALA A CA 1
ATOM 5089 C C . ALA A 1 667 ? 22.203 -13.047 24.188 1 98 667 ALA A C 1
ATOM 5091 O O . ALA A 1 667 ? 23.438 -13.117 24.188 1 98 667 ALA A O 1
ATOM 5092 N N . ARG A 1 668 ? 21.484 -13.68 23.359 1 97.44 668 ARG A N 1
ATOM 5093 C CA . ARG A 1 668 ? 22.094 -14.711 22.531 1 97.44 668 ARG A CA 1
ATOM 5094 C C . ARG A 1 668 ? 22 -14.359 21.047 1 97.44 668 ARG A C 1
ATOM 5096 O O . ARG A 1 668 ? 22.812 -14.805 20.234 1 97.44 668 ARG A O 1
ATOM 5103 N N . GLY A 1 669 ? 20.953 -13.578 20.688 1 98.12 669 GLY A N 1
ATOM 5104 C CA . GLY A 1 669 ? 20.688 -13.344 19.266 1 98.12 669 GLY A CA 1
ATOM 5105 C C . GLY A 1 669 ? 20.062 -14.539 18.578 1 98.12 669 GLY A C 1
ATOM 5106 O O . GLY A 1 669 ? 19.562 -15.453 19.234 1 98.12 669 GLY A O 1
ATOM 5107 N N . ALA A 1 670 ? 19.984 -14.5 17.281 1 98.56 670 ALA A N 1
ATOM 5108 C CA . ALA A 1 670 ? 19.438 -15.586 16.469 1 98.56 670 ALA A CA 1
ATOM 5109 C C . ALA A 1 670 ? 19.797 -15.422 15 1 98.56 670 ALA A C 1
ATOM 5111 O O . ALA A 1 670 ? 19.984 -14.297 14.523 1 98.56 670 ALA A O 1
ATOM 5112 N N . VAL A 1 671 ? 19.938 -16.5 14.344 1 98.56 671 VAL A N 1
ATOM 5113 C CA . VAL A 1 671 ? 20.078 -16.531 12.891 1 98.56 671 VAL A CA 1
ATOM 5114 C C . VAL A 1 671 ? 18.906 -17.281 12.281 1 98.56 671 VAL A C 1
ATOM 5116 O O . VAL A 1 671 ? 18.641 -18.438 12.633 1 98.56 671 VAL A O 1
ATOM 5119 N N . VAL A 1 672 ? 18.156 -16.625 11.398 1 97.62 672 VAL A N 1
ATOM 5120 C CA . VAL A 1 672 ? 17.031 -17.219 10.703 1 97.62 672 VAL A CA 1
ATOM 5121 C C . VAL A 1 672 ? 17.297 -17.25 9.203 1 97.62 672 VAL A C 1
ATOM 5123 O O . VAL A 1 672 ? 17.5 -16.203 8.586 1 97.62 672 VAL A O 1
ATOM 5126 N N . VAL A 1 673 ? 17.328 -18.422 8.609 1 96.81 673 VAL A N 1
ATOM 5127 C CA . VAL A 1 673 ? 17.484 -18.547 7.16 1 96.81 673 VAL A CA 1
ATOM 5128 C C . VAL A 1 673 ? 16.109 -18.531 6.488 1 96.81 673 VAL A C 1
ATOM 5130 O O . VAL A 1 673 ? 15.266 -19.375 6.77 1 96.81 673 VAL A O 1
ATOM 5133 N N . VAL A 1 674 ? 15.906 -17.547 5.691 1 96.06 674 VAL A N 1
ATOM 5134 C CA . VAL A 1 674 ? 14.68 -17.406 4.918 1 96.06 674 VAL A CA 1
ATOM 5135 C C . VAL A 1 674 ? 14.938 -17.781 3.463 1 96.06 674 VAL A C 1
ATOM 5137 O O . VAL A 1 674 ? 15.867 -17.266 2.84 1 96.06 674 VAL A O 1
ATOM 5140 N N . ARG A 1 675 ? 14.133 -18.578 2.938 1 95 675 ARG A N 1
ATOM 5141 C CA . ARG A 1 675 ? 14.25 -19.062 1.565 1 95 675 ARG A CA 1
ATOM 5142 C C . ARG A 1 675 ? 13.867 -17.969 0.567 1 95 675 ARG A C 1
ATOM 5144 O O . ARG A 1 675 ? 13.281 -16.953 0.942 1 95 675 ARG A O 1
ATOM 5151 N N . PRO A 1 676 ? 14.203 -18.234 -0.699 1 94.69 676 PRO A N 1
ATOM 5152 C CA . PRO A 1 676 ? 13.82 -17.266 -1.729 1 94.69 676 PRO A CA 1
ATOM 5153 C C . PRO A 1 676 ? 12.305 -17.062 -1.815 1 94.69 676 PRO A C 1
ATOM 5155 O O . PRO A 1 676 ? 11.844 -16.016 -2.25 1 94.69 676 PRO A O 1
ATOM 5158 N N . ASP A 1 677 ? 11.492 -18.062 -1.445 1 94.06 677 ASP A N 1
ATOM 5159 C CA . ASP A 1 677 ? 10.039 -17.922 -1.465 1 94.06 677 ASP A CA 1
ATOM 5160 C C . ASP A 1 677 ? 9.523 -17.359 -0.137 1 94.06 677 ASP A C 1
ATOM 5162 O O . ASP A 1 677 ? 8.328 -17.453 0.156 1 94.06 677 ASP A O 1
ATOM 5166 N N . LEU A 1 678 ? 10.383 -16.875 0.774 1 95.19 678 LEU A N 1
ATOM 5167 C CA . LEU A 1 678 ? 10.125 -16.094 1.978 1 95.19 678 LEU A CA 1
ATOM 5168 C C . LEU A 1 678 ? 9.539 -16.969 3.08 1 95.19 678 LEU A C 1
ATOM 5170 O O . LEU A 1 678 ? 8.789 -16.484 3.928 1 95.19 678 LEU A O 1
ATOM 5174 N N . VAL A 1 679 ? 9.891 -18.219 3.01 1 94.38 679 VAL A N 1
ATOM 5175 C CA . VAL A 1 679 ? 9.57 -19.203 4.051 1 94.38 679 VAL A CA 1
ATOM 5176 C C . VAL A 1 679 ? 10.797 -19.438 4.926 1 94.38 679 VAL A C 1
ATOM 5178 O O . VAL A 1 679 ? 11.922 -19.484 4.43 1 94.38 679 VAL A O 1
ATOM 5181 N N . VAL A 1 680 ? 10.547 -19.641 6.195 1 95.06 680 VAL A N 1
ATOM 5182 C CA . VAL A 1 680 ? 11.656 -19.922 7.098 1 95.06 680 VAL A CA 1
ATOM 5183 C C . VAL A 1 680 ? 12.203 -21.328 6.816 1 95.06 680 VAL A C 1
ATOM 5185 O O . VAL A 1 680 ? 11.461 -22.312 6.859 1 95.06 680 VAL A O 1
ATOM 5188 N N . GLY A 1 681 ? 13.477 -21.359 6.492 1 94.38 681 GLY A N 1
ATOM 5189 C CA . GLY A 1 681 ? 14.133 -22.656 6.312 1 94.38 681 GLY A CA 1
ATOM 5190 C C . GLY A 1 681 ? 14.586 -23.281 7.617 1 94.38 681 GLY A C 1
ATOM 5191 O O . GLY A 1 681 ? 14.258 -24.422 7.91 1 94.38 681 GLY A O 1
ATOM 5192 N N . THR A 1 682 ? 15.328 -22.516 8.359 1 93.56 682 THR A N 1
ATOM 5193 C CA . THR A 1 682 ? 15.82 -22.953 9.664 1 93.56 682 THR A CA 1
ATOM 5194 C C . THR A 1 682 ? 16.188 -21.75 10.539 1 93.56 682 THR A C 1
ATOM 5196 O O . THR A 1 682 ? 16.203 -20.609 10.062 1 93.56 682 THR A O 1
ATOM 5199 N N . SER A 1 683 ? 16.312 -22.016 11.82 1 95.88 683 SER A N 1
ATOM 5200 C CA . SER A 1 683 ? 16.844 -21.031 12.766 1 95.88 683 SER A CA 1
ATOM 5201 C C . SER A 1 683 ? 17.891 -21.656 13.68 1 95.88 683 SER A C 1
ATOM 5203 O O . SER A 1 683 ? 17.75 -22.812 14.094 1 95.88 683 SER A O 1
ATOM 5205 N N . VAL A 1 684 ? 19.016 -20.953 13.883 1 96.38 684 VAL A N 1
ATOM 5206 C CA . VAL A 1 684 ? 20.109 -21.469 14.703 1 96.38 684 VAL A CA 1
ATOM 5207 C C . VAL A 1 684 ? 20.656 -20.344 15.578 1 96.38 684 VAL A C 1
ATOM 5209 O O . VAL A 1 684 ? 20.375 -19.172 15.336 1 96.38 684 VAL A O 1
ATOM 5212 N N . TRP A 1 685 ? 21.328 -20.766 16.641 1 97.12 685 TRP A N 1
ATOM 5213 C CA . TRP A 1 685 ? 22.094 -19.781 17.406 1 97.12 685 TRP A CA 1
ATOM 5214 C C . TRP A 1 685 ? 23.281 -19.266 16.594 1 97.12 685 TRP A C 1
ATOM 5216 O O . TRP A 1 685 ? 23.891 -20.016 15.828 1 97.12 685 TRP A O 1
ATOM 5226 N N . PRO A 1 686 ? 23.672 -18 16.734 1 97.88 686 PRO A N 1
ATOM 5227 C CA . PRO A 1 686 ? 24.734 -17.422 15.922 1 97.88 686 PRO A CA 1
ATOM 5228 C C . PRO A 1 686 ? 26.047 -18.203 16.016 1 97.88 686 PRO A C 1
ATOM 5230 O O . PRO A 1 686 ? 26.797 -18.281 15.031 1 97.88 686 PRO A O 1
ATOM 5233 N N . GLU A 1 687 ? 26.328 -18.797 17.156 1 95.19 687 GLU A N 1
ATOM 5234 C CA . GLU A 1 687 ? 27.594 -19.5 17.359 1 95.19 687 GLU A CA 1
ATOM 5235 C C . GLU A 1 687 ? 27.547 -20.891 16.719 1 95.19 687 GLU A C 1
ATOM 5237 O O . GLU A 1 687 ? 28.578 -21.531 16.562 1 95.19 687 GLU A O 1
ATOM 5242 N N . ASP A 1 688 ? 26.406 -21.312 16.344 1 95.62 688 ASP A N 1
ATOM 5243 C CA . ASP A 1 688 ? 26.281 -22.656 15.766 1 95.62 688 ASP A CA 1
ATOM 5244 C C . ASP A 1 688 ? 26.453 -22.625 14.25 1 95.62 688 ASP A C 1
ATOM 5246 O O . ASP A 1 688 ? 25.562 -23.016 13.508 1 95.62 688 ASP A O 1
ATOM 5250 N N . THR A 1 689 ? 27.578 -22.328 13.812 1 96.75 689 THR A N 1
ATOM 5251 C CA . THR A 1 689 ? 27.875 -22.188 12.391 1 96.75 689 THR A CA 1
ATOM 5252 C C . THR A 1 689 ? 27.859 -23.547 11.703 1 96.75 689 THR A C 1
ATOM 5254 O O . THR A 1 689 ? 27.578 -23.641 10.508 1 96.75 689 THR A O 1
ATOM 5257 N N . ALA A 1 690 ? 28.188 -24.578 12.414 1 95.62 690 ALA A N 1
ATOM 5258 C CA . ALA A 1 690 ? 28.141 -25.938 11.867 1 95.62 690 ALA A CA 1
ATOM 5259 C C . ALA A 1 690 ? 26.719 -26.297 11.422 1 95.62 690 ALA A C 1
ATOM 5261 O O . ALA A 1 690 ? 26.547 -26.953 10.391 1 95.62 690 ALA A O 1
ATOM 5262 N N . ALA A 1 691 ? 25.812 -25.891 12.234 1 94.25 691 ALA A N 1
ATOM 5263 C CA . ALA A 1 691 ? 24.422 -26.172 11.891 1 94.25 691 ALA A CA 1
ATOM 5264 C C . ALA A 1 691 ? 24.016 -25.484 10.594 1 94.25 691 ALA A C 1
ATOM 5266 O O . ALA A 1 691 ? 23.25 -26.016 9.805 1 94.25 691 ALA A O 1
ATOM 5267 N N . LEU A 1 692 ? 24.5 -24.281 10.391 1 95.44 692 LEU A N 1
ATOM 5268 C CA . LEU A 1 692 ? 24.234 -23.562 9.141 1 95.44 692 LEU A CA 1
ATOM 5269 C C . LEU A 1 692 ? 24.891 -24.281 7.961 1 95.44 692 LEU A C 1
ATOM 5271 O O . LEU A 1 692 ? 24.266 -24.422 6.902 1 95.44 692 LEU A O 1
ATOM 5275 N N . ASN A 1 693 ? 26.094 -24.641 8.172 1 95.25 693 ASN A N 1
ATOM 5276 C CA . ASN A 1 693 ? 26.781 -25.391 7.141 1 95.25 693 ASN A CA 1
ATOM 5277 C C . ASN A 1 693 ? 26 -26.656 6.766 1 95.25 693 ASN A C 1
ATOM 5279 O O . ASN A 1 693 ? 25.844 -26.969 5.582 1 95.25 693 ASN A O 1
ATOM 5283 N N . ASP A 1 694 ? 25.625 -27.391 7.77 1 94 694 ASP A N 1
ATOM 5284 C CA . ASP A 1 694 ? 24.906 -28.625 7.543 1 94 694 ASP A CA 1
ATOM 5285 C C . ASP A 1 694 ? 23.609 -28.375 6.785 1 94 694 ASP A C 1
ATOM 5287 O O . ASP A 1 694 ? 23.234 -29.141 5.891 1 94 694 ASP A O 1
ATOM 5291 N N . TYR A 1 695 ? 22.906 -27.344 7.188 1 93.69 695 TYR A N 1
ATOM 5292 C CA . TYR A 1 695 ? 21.656 -27 6.523 1 93.69 695 TYR A CA 1
ATOM 5293 C C . TYR A 1 695 ? 21.875 -26.75 5.035 1 93.69 695 TYR A C 1
ATOM 5295 O O . TYR A 1 695 ? 21.203 -27.359 4.195 1 93.69 695 TYR A O 1
ATOM 5303 N N . PHE A 1 696 ? 22.781 -25.938 4.684 1 95 696 PHE A N 1
ATOM 5304 C CA . PHE A 1 696 ? 23 -25.609 3.283 1 95 696 PHE A CA 1
ATOM 5305 C C . PHE A 1 696 ? 23.609 -26.781 2.529 1 95 696 PHE A C 1
ATOM 5307 O O . PHE A 1 696 ? 23.297 -27 1.357 1 95 696 PHE A O 1
ATOM 5314 N N . ALA A 1 697 ? 24.422 -27.547 3.213 1 94.62 697 ALA A N 1
ATOM 5315 C CA . ALA A 1 697 ? 25.078 -28.703 2.586 1 94.62 697 ALA A CA 1
ATOM 5316 C C . ALA A 1 697 ? 24.062 -29.781 2.234 1 94.62 697 ALA A C 1
ATOM 5318 O O . ALA A 1 697 ? 24.328 -30.656 1.422 1 94.62 697 ALA A O 1
ATOM 5319 N N . SER A 1 698 ? 22.969 -29.703 2.889 1 92.94 698 SER A N 1
ATOM 5320 C CA . SER A 1 698 ? 21.969 -30.734 2.666 1 92.94 698 SER A CA 1
ATOM 5321 C C . SER A 1 698 ? 21.375 -30.625 1.263 1 92.94 698 SER A C 1
ATOM 5323 O O . SER A 1 698 ? 20.797 -31.594 0.759 1 92.94 698 SER A O 1
ATOM 5325 N N . PHE A 1 699 ? 21.516 -29.484 0.582 1 93.31 699 PHE A N 1
ATOM 5326 C CA . PHE A 1 699 ? 20.891 -29.406 -0.735 1 93.31 699 PHE A CA 1
ATOM 5327 C C . PHE A 1 699 ? 21.734 -28.562 -1.682 1 93.31 699 PHE A C 1
ATOM 5329 O O . PHE A 1 699 ? 21.594 -28.672 -2.902 1 93.31 699 PHE A O 1
ATOM 5336 N N . LEU A 1 700 ? 22.562 -27.734 -1.155 1 94.88 700 LEU A N 1
ATOM 5337 C CA . LEU A 1 700 ? 23.422 -26.938 -2.021 1 94.88 700 LEU A CA 1
ATOM 5338 C C . LEU A 1 700 ? 24.75 -27.656 -2.277 1 94.88 700 LEU A C 1
ATOM 5340 O O . LEU A 1 700 ? 25.188 -28.469 -1.466 1 94.88 700 LEU A O 1
ATOM 5344 N N . LEU A 1 701 ? 25.312 -27.297 -3.367 1 95.31 701 LEU A N 1
ATOM 5345 C CA . LEU A 1 701 ? 26.625 -27.797 -3.707 1 95.31 701 LEU A CA 1
ATOM 5346 C C . LEU A 1 701 ? 27.703 -26.75 -3.438 1 95.31 701 LEU A C 1
ATOM 5348 O O . LEU A 1 701 ? 27.5 -25.562 -3.725 1 95.31 701 LEU A O 1
ATOM 5352 N N . ALA A 1 702 ? 28.734 -27.203 -2.832 1 91.56 702 ALA A N 1
ATOM 5353 C CA . ALA A 1 702 ? 29.828 -26.281 -2.535 1 91.56 702 ALA A CA 1
ATOM 5354 C C . ALA A 1 702 ? 30.438 -25.734 -3.818 1 91.56 702 ALA A C 1
ATOM 5356 O O . ALA A 1 702 ? 30.547 -26.438 -4.82 1 91.56 702 ALA A O 1
ATOM 5357 N N . LYS A 1 703 ? 30.688 -24.453 -3.861 1 82.31 703 LYS A N 1
ATOM 5358 C CA . LYS A 1 703 ? 31.344 -23.812 -5.008 1 82.31 703 LYS A CA 1
ATOM 5359 C C . LYS A 1 703 ? 32.844 -24.141 -5.039 1 82.31 703 LYS A C 1
ATOM 5361 O O . LYS A 1 703 ? 33.5 -24.141 -3.998 1 82.31 703 LYS A O 1
ATOM 5366 N N . MET B 1 1 ? -1.172 2.979 17.938 1 25.11 1 MET B N 1
ATOM 5367 C CA . MET B 1 1 ? -0.736 1.788 18.656 1 25.11 1 MET B CA 1
ATOM 5368 C C . MET B 1 1 ? -1.913 1.116 19.359 1 25.11 1 MET B C 1
ATOM 5370 O O . MET B 1 1 ? -2.623 1.754 20.141 1 25.11 1 MET B O 1
ATOM 5374 N N . ALA B 1 2 ? -2.621 0.173 18.703 1 30.97 2 ALA B N 1
ATOM 5375 C CA . ALA B 1 2 ? -3.816 -0.485 19.234 1 30.97 2 ALA B CA 1
ATOM 5376 C C . ALA B 1 2 ? -3.672 -0.779 20.719 1 30.97 2 ALA B C 1
ATOM 5378 O O . ALA B 1 2 ? -2.561 -0.991 21.203 1 30.97 2 ALA B O 1
ATOM 5379 N N . VAL B 1 3 ? -4.523 -0.352 21.438 1 34.28 3 VAL B N 1
ATOM 5380 C CA . VAL B 1 3 ? -4.68 -0.988 22.734 1 34.28 3 VAL B CA 1
ATOM 5381 C C . VAL B 1 3 ? -4.445 -2.49 22.609 1 34.28 3 VAL B C 1
ATOM 5383 O O . VAL B 1 3 ? -5.266 -3.207 22.031 1 34.28 3 VAL B O 1
ATOM 5386 N N . ARG B 1 4 ? -3.303 -2.824 22.078 1 45.19 4 ARG B N 1
ATOM 5387 C CA . ARG B 1 4 ? -3.045 -4.254 21.969 1 45.19 4 ARG B CA 1
ATOM 5388 C C . ARG B 1 4 ? -3.6 -5.004 23.188 1 45.19 4 ARG B C 1
ATOM 5390 O O . ARG B 1 4 ? -3.195 -4.746 24.312 1 45.19 4 ARG B O 1
ATOM 5397 N N . SER B 1 5 ? -4.812 -5.312 23.078 1 47.88 5 SER B N 1
ATOM 5398 C CA . SER B 1 5 ? -5.402 -6.242 24.031 1 47.88 5 SER B CA 1
ATOM 5399 C C . SER B 1 5 ? -4.332 -7.059 24.75 1 47.88 5 SER B C 1
ATOM 5401 O O . SER B 1 5 ? -3.232 -7.246 24.219 1 47.88 5 SER B O 1
ATOM 5403 N N . ALA B 1 6 ? -4.531 -7.336 25.938 1 56.81 6 ALA B N 1
ATOM 5404 C CA . ALA B 1 6 ? -3.971 -8.172 27 1 56.81 6 ALA B CA 1
ATOM 5405 C C . ALA B 1 6 ? -3.592 -9.547 26.484 1 56.81 6 ALA B C 1
ATOM 5407 O O . ALA B 1 6 ? -2.918 -10.32 27.172 1 56.81 6 ALA B O 1
ATOM 5408 N N . VAL B 1 7 ? -3.963 -9.68 25.125 1 67.44 7 VAL B N 1
ATOM 5409 C CA . VAL B 1 7 ? -3.703 -11.078 24.781 1 67.44 7 VAL B CA 1
ATOM 5410 C C . VAL B 1 7 ? -2.303 -11.211 24.188 1 67.44 7 VAL B C 1
ATOM 5412 O O . VAL B 1 7 ? -1.96 -10.508 23.234 1 67.44 7 VAL B O 1
ATOM 5415 N N . THR B 1 8 ? -1.586 -11.875 24.781 1 85.31 8 THR B N 1
ATOM 5416 C CA . THR B 1 8 ? -0.244 -12.211 24.328 1 85.31 8 THR B CA 1
ATOM 5417 C C . THR B 1 8 ? -0.304 -12.977 23 1 85.31 8 THR B C 1
ATOM 5419 O O . THR B 1 8 ? -1.134 -13.875 22.844 1 85.31 8 THR B O 1
ATOM 5422 N N . SER B 1 9 ? 0.407 -12.414 21.984 1 88.94 9 SER B N 1
ATOM 5423 C CA . SER B 1 9 ? 0.403 -13.062 20.672 1 88.94 9 SER B CA 1
ATOM 5424 C C . SER B 1 9 ? 1.772 -13.641 20.344 1 88.94 9 SER B C 1
ATOM 5426 O O . SER B 1 9 ? 2.787 -13.219 20.906 1 88.94 9 SER B O 1
ATOM 5428 N N . THR B 1 10 ? 1.771 -14.711 19.562 1 89.75 10 THR B N 1
ATOM 5429 C CA . THR B 1 10 ? 2.969 -15.289 18.969 1 89.75 10 THR B CA 1
ATOM 5430 C C . THR B 1 10 ? 2.816 -15.406 17.453 1 89.75 10 THR B C 1
ATOM 5432 O O . THR B 1 10 ? 1.713 -15.273 16.922 1 89.75 10 THR B O 1
ATOM 5435 N N . TRP B 1 11 ? 3.9 -15.492 16.766 1 91.62 11 TRP B N 1
ATOM 5436 C CA . TRP B 1 11 ? 3.91 -15.664 15.32 1 91.62 11 TRP B CA 1
ATOM 5437 C C . TRP B 1 11 ? 4.547 -17 14.938 1 91.62 11 TRP B C 1
ATOM 5439 O O . TRP B 1 11 ? 5.195 -17.109 13.891 1 91.62 11 TRP B O 1
ATOM 5449 N N . GLN B 1 12 ? 4.348 -17.906 15.75 1 89.19 12 GLN B N 1
ATOM 5450 C CA . GLN B 1 12 ? 4.93 -19.234 15.578 1 89.19 12 GLN B CA 1
ATOM 5451 C C . GLN B 1 12 ? 4.551 -19.828 14.227 1 89.19 12 GLN B C 1
ATOM 5453 O O . GLN B 1 12 ? 5.367 -20.5 13.586 1 89.19 12 GLN B O 1
ATOM 5458 N N . ARG B 1 13 ? 3.381 -19.547 13.766 1 86.88 13 ARG B N 1
ATOM 5459 C CA . ARG B 1 13 ? 2.918 -20.109 12.5 1 86.88 13 ARG B CA 1
ATOM 5460 C C . ARG B 1 13 ? 2.934 -19.047 11.398 1 86.88 13 ARG B C 1
ATOM 5462 O O . ARG B 1 13 ? 2.209 -19.172 10.406 1 86.88 13 ARG B O 1
ATOM 5469 N N . GLY B 1 14 ? 3.67 -18.016 11.617 1 86.69 14 GLY B N 1
ATOM 5470 C CA . GLY B 1 14 ? 3.842 -16.984 10.594 1 86.69 14 GLY B CA 1
ATOM 5471 C C . GLY B 1 14 ? 2.795 -15.898 10.664 1 86.69 14 GLY B C 1
ATOM 5472 O O . GLY B 1 14 ? 2.898 -14.883 9.961 1 86.69 14 GLY B O 1
ATOM 5473 N N . VAL B 1 15 ? 1.682 -16.094 11.422 1 87.44 15 VAL B N 1
ATOM 5474 C CA . VAL B 1 15 ? 0.63 -15.109 11.648 1 87.44 15 VAL B CA 1
ATOM 5475 C C . VAL B 1 15 ? 0.373 -14.953 13.148 1 87.44 15 VAL B C 1
ATOM 5477 O O . VAL B 1 15 ? 0.729 -15.828 13.938 1 87.44 15 VAL B O 1
ATOM 5480 N N . ALA B 1 16 ? -0.218 -13.859 13.484 1 87.69 16 ALA B N 1
ATOM 5481 C CA . ALA B 1 16 ? -0.506 -13.609 14.891 1 87.69 16 ALA B CA 1
ATOM 5482 C C . ALA B 1 16 ? -1.499 -14.633 15.438 1 87.69 16 ALA B C 1
ATOM 5484 O O . ALA B 1 16 ? -2.525 -14.906 14.812 1 87.69 16 ALA B O 1
ATOM 5485 N N . GLU B 1 17 ? -1.146 -15.25 16.484 1 86.38 17 GLU B N 1
ATOM 5486 C CA . GLU B 1 17 ? -2.031 -16.141 17.234 1 86.38 17 GLU B CA 1
ATOM 5487 C C . GLU B 1 17 ? -1.918 -15.906 18.734 1 86.38 17 GLU B C 1
ATOM 5489 O O . GLU B 1 17 ? -0.844 -15.57 19.234 1 86.38 17 GLU B O 1
ATOM 5494 N N . PRO B 1 18 ? -3.004 -16.094 19.406 1 85.19 18 PRO B N 1
ATOM 5495 C CA . PRO B 1 18 ? -2.912 -15.977 20.859 1 85.19 18 PRO B CA 1
ATOM 5496 C C . PRO B 1 18 ? -1.966 -17 21.469 1 85.19 18 PRO B C 1
ATOM 5498 O O . PRO B 1 18 ? -1.907 -18.141 21.016 1 85.19 18 PRO B O 1
ATOM 5501 N N . ALA B 1 19 ? -1.189 -16.641 22.406 1 87.5 19 ALA B N 1
ATOM 5502 C CA . ALA B 1 19 ? -0.251 -17.516 23.109 1 87.5 19 ALA B CA 1
ATOM 5503 C C . ALA B 1 19 ? -0.353 -17.344 24.625 1 87.5 19 ALA B C 1
ATOM 5505 O O . ALA B 1 19 ? -0.654 -16.25 25.109 1 87.5 19 ALA B O 1
ATOM 5506 N N . PRO B 1 20 ? -0.15 -18.469 25.172 1 85.5 20 PRO B N 1
ATOM 5507 C CA . PRO B 1 20 ? -0.11 -18.359 26.641 1 85.5 20 PRO B CA 1
ATOM 5508 C C . PRO B 1 20 ? 1.172 -17.703 27.141 1 85.5 20 PRO B C 1
ATOM 5510 O O . PRO B 1 20 ? 2.16 -17.625 26.406 1 85.5 20 PRO B O 1
ATOM 5513 N N . GLY B 1 21 ? 1.16 -17.172 28.328 1 86.69 21 GLY B N 1
ATOM 5514 C CA . GLY B 1 21 ? 2.342 -16.594 28.953 1 86.69 21 GLY B CA 1
ATOM 5515 C C . GLY B 1 21 ? 2.596 -15.156 28.547 1 86.69 21 GLY B C 1
ATOM 5516 O O . GLY B 1 21 ? 1.739 -14.516 27.938 1 86.69 21 GLY B O 1
ATOM 5517 N N . PRO B 1 22 ? 3.758 -14.719 28.984 1 89.81 22 PRO B N 1
ATOM 5518 C CA . PRO B 1 22 ? 4.09 -13.328 28.672 1 89.81 22 PRO B CA 1
ATOM 5519 C C . PRO B 1 22 ? 4.504 -13.148 27.203 1 89.81 22 PRO B C 1
ATOM 5521 O O . PRO B 1 22 ? 4.965 -14.094 26.562 1 89.81 22 PRO B O 1
ATOM 5524 N N . ALA B 1 23 ? 4.238 -11.953 26.75 1 92.25 23 ALA B N 1
ATOM 5525 C CA . ALA B 1 23 ? 4.77 -11.609 25.438 1 92.25 23 ALA B CA 1
ATOM 5526 C C . ALA B 1 23 ? 6.289 -11.758 25.406 1 92.25 23 ALA B C 1
ATOM 5528 O O . ALA B 1 23 ? 6.961 -11.578 26.422 1 92.25 23 ALA B O 1
ATOM 5529 N N . ALA B 1 24 ? 6.832 -11.984 24.266 1 92.06 24 ALA B N 1
ATOM 5530 C CA . ALA B 1 24 ? 8.258 -12.25 24.109 1 92.06 24 ALA B CA 1
ATOM 5531 C C . ALA B 1 24 ? 9.102 -11.094 24.625 1 92.06 24 ALA B C 1
ATOM 5533 O O . ALA B 1 24 ? 10.172 -11.305 25.203 1 92.06 24 ALA B O 1
ATOM 5534 N N . TRP B 1 25 ? 8.648 -9.852 24.453 1 92.88 25 TRP B N 1
ATOM 5535 C CA . TRP B 1 25 ? 9.414 -8.68 24.859 1 92.88 25 TRP B CA 1
ATOM 5536 C C . TRP B 1 25 ? 9.406 -8.539 26.391 1 92.88 25 TRP B C 1
ATOM 5538 O O . TRP B 1 25 ? 10.227 -7.812 26.953 1 92.88 25 TRP B O 1
ATOM 5548 N N . ALA B 1 26 ? 8.523 -9.227 27.047 1 93.06 26 ALA B N 1
ATOM 5549 C CA . ALA B 1 26 ? 8.383 -9.133 28.5 1 93.06 26 ALA B CA 1
ATOM 5550 C C . ALA B 1 26 ? 8.828 -10.43 29.172 1 93.06 26 ALA B C 1
ATOM 5552 O O . ALA B 1 26 ? 8.789 -10.539 30.406 1 93.06 26 ALA B O 1
ATOM 5553 N N . ASP B 1 27 ? 9.227 -11.406 28.406 1 93.62 27 ASP B N 1
ATOM 5554 C CA . ASP B 1 27 ? 9.688 -12.688 28.953 1 93.62 27 ASP B CA 1
ATOM 5555 C C . ASP B 1 27 ? 11.133 -12.594 29.438 1 93.62 27 ASP B C 1
ATOM 5557 O O . ASP B 1 27 ? 12.062 -12.492 28.641 1 93.62 27 ASP B O 1
ATOM 5561 N N . ALA B 1 28 ? 11.336 -12.773 30.672 1 93.31 28 ALA B N 1
ATOM 5562 C CA . ALA B 1 28 ? 12.641 -12.625 31.312 1 93.31 28 ALA B CA 1
ATOM 5563 C C . ALA B 1 28 ? 13.648 -13.609 30.719 1 93.31 28 ALA B C 1
ATOM 5565 O O . ALA B 1 28 ? 14.852 -13.32 30.656 1 93.31 28 ALA B O 1
ATOM 5566 N N . SER B 1 29 ? 13.195 -14.68 30.281 1 92.62 29 SER B N 1
ATOM 5567 C CA . SER B 1 29 ? 14.078 -15.711 29.734 1 92.62 29 SER B CA 1
ATOM 5568 C C . SER B 1 29 ? 14.727 -15.25 28.438 1 92.62 29 SER B C 1
ATOM 5570 O O . SER B 1 29 ? 15.734 -15.82 28.016 1 92.62 29 SER B O 1
ATOM 5572 N N . ASN B 1 30 ? 14.18 -14.258 27.828 1 95.38 30 ASN B N 1
ATOM 5573 C CA . ASN B 1 30 ? 14.703 -13.758 26.562 1 95.38 30 ASN B CA 1
ATOM 5574 C C . ASN B 1 30 ? 15.812 -12.727 26.781 1 95.38 30 ASN B C 1
ATOM 5576 O O . ASN B 1 30 ? 16.25 -12.062 25.828 1 95.38 30 ASN B O 1
ATOM 5580 N N . PHE B 1 31 ? 16.328 -12.641 28.031 1 97.25 31 PHE B N 1
ATOM 5581 C CA . PHE B 1 31 ? 17.312 -11.609 28.312 1 97.25 31 PHE B CA 1
ATOM 5582 C C . PHE B 1 31 ? 18.516 -12.195 29.062 1 97.25 31 PHE B C 1
ATOM 5584 O O . PHE B 1 31 ? 19.281 -11.461 29.672 1 97.25 31 PHE B O 1
ATOM 5591 N N . THR B 1 32 ? 18.609 -13.484 29.078 1 96.5 32 THR B N 1
ATOM 5592 C CA . THR B 1 32 ? 19.734 -14.18 29.688 1 96.5 32 THR B CA 1
ATOM 5593 C C . THR B 1 32 ? 20.297 -15.234 28.75 1 96.5 32 THR B C 1
ATOM 5595 O O . THR B 1 32 ? 19.547 -15.914 28.047 1 96.5 32 THR B O 1
ATOM 5598 N N . SER B 1 33 ? 21.609 -15.32 28.719 1 95.31 33 SER B N 1
ATOM 5599 C CA . SER B 1 33 ? 22.266 -16.328 27.906 1 95.31 33 SER B CA 1
ATOM 5600 C C . SER B 1 33 ? 22.156 -17.719 28.531 1 95.31 33 SER B C 1
ATOM 5602 O O . SER B 1 33 ? 21.547 -17.875 29.594 1 95.31 33 SER B O 1
ATOM 5604 N N . GLU B 1 34 ? 22.672 -18.672 27.812 1 91.12 34 GLU B N 1
ATOM 5605 C CA . GLU B 1 34 ? 22.641 -20.047 28.297 1 91.12 34 GLU B CA 1
ATOM 5606 C C . GLU B 1 34 ? 23.453 -20.188 29.578 1 91.12 34 GLU B C 1
ATOM 5608 O O . GLU B 1 34 ? 23.172 -21.062 30.406 1 91.12 34 GLU B O 1
ATOM 5613 N N . ASP B 1 35 ? 24.453 -19.312 29.812 1 92.81 35 ASP B N 1
ATOM 5614 C CA . ASP B 1 35 ? 25.297 -19.312 31.016 1 92.81 35 ASP B CA 1
ATOM 5615 C C . ASP B 1 35 ? 24.766 -18.312 32.062 1 92.81 35 ASP B C 1
ATOM 5617 O O . ASP B 1 35 ? 25.5 -17.906 32.938 1 92.81 35 ASP B O 1
ATOM 5621 N N . ASN B 1 36 ? 23.641 -17.828 31.828 1 94.19 36 ASN B N 1
ATOM 5622 C CA . ASN B 1 36 ? 22.938 -16.953 32.75 1 94.19 36 ASN B CA 1
ATOM 5623 C C . ASN B 1 36 ? 23.578 -15.562 32.812 1 94.19 36 ASN B C 1
ATOM 5625 O O . ASN B 1 36 ? 23.609 -14.93 33.875 1 94.19 36 ASN B O 1
ATOM 5629 N N . VAL B 1 37 ? 24.203 -15.211 31.766 1 96.62 37 VAL B N 1
ATOM 5630 C CA . VAL B 1 37 ? 24.688 -13.844 31.656 1 96.62 37 VAL B CA 1
ATOM 5631 C C . VAL B 1 37 ? 23.594 -12.945 31.109 1 96.62 37 VAL B C 1
ATOM 5633 O O . VAL B 1 37 ? 23.016 -13.227 30.047 1 96.62 37 VAL B O 1
ATOM 5636 N N . PRO B 1 38 ? 23.312 -11.898 31.781 1 97.38 38 PRO B N 1
ATOM 5637 C CA . PRO B 1 38 ? 22.25 -11 31.297 1 97.38 38 PRO B CA 1
ATOM 5638 C C . PRO B 1 38 ? 22.625 -10.273 30.016 1 97.38 38 PRO B C 1
ATOM 5640 O O . PRO B 1 38 ? 23.781 -9.938 29.797 1 97.38 38 PRO B O 1
ATOM 5643 N N . ALA B 1 39 ? 21.609 -10.062 29.188 1 98.06 39 ALA B N 1
ATOM 5644 C CA . ALA B 1 39 ? 21.797 -9.227 28.016 1 98.06 39 ALA B CA 1
ATOM 5645 C C . ALA B 1 39 ? 22.203 -7.801 28.406 1 98.06 39 ALA B C 1
ATOM 5647 O O . ALA B 1 39 ? 21.891 -7.348 29.5 1 98.06 39 ALA B O 1
ATOM 5648 N N . HIS B 1 40 ? 22.938 -7.164 27.516 1 97.5 40 HIS B N 1
ATOM 5649 C CA . HIS B 1 40 ? 23.188 -5.738 27.703 1 97.5 40 HIS B CA 1
ATOM 5650 C C . HIS B 1 40 ? 21.922 -4.922 27.453 1 97.5 40 HIS B C 1
ATOM 5652 O O . HIS B 1 40 ? 21.625 -3.975 28.188 1 97.5 40 HIS B O 1
ATOM 5658 N N . TYR B 1 41 ? 21.141 -5.281 26.406 1 96.12 41 TYR B N 1
ATOM 5659 C CA . TYR B 1 41 ? 19.875 -4.629 26.109 1 96.12 41 TYR B CA 1
ATOM 5660 C C . TYR B 1 41 ? 18.844 -4.887 27.203 1 96.12 41 TYR B C 1
ATOM 5662 O O . TYR B 1 41 ? 18.656 -6.027 27.625 1 96.12 41 TYR B O 1
ATOM 5670 N N . THR B 1 42 ? 18.219 -3.871 27.672 1 93.44 42 THR B N 1
ATOM 5671 C CA . THR B 1 42 ? 17.141 -3.973 28.641 1 93.44 42 THR B CA 1
ATOM 5672 C C . THR B 1 42 ? 15.898 -3.217 28.172 1 93.44 42 THR B C 1
ATOM 5674 O O . THR B 1 42 ? 16.016 -2.268 27.391 1 93.44 42 THR B O 1
ATOM 5677 N N . VAL B 1 43 ? 14.805 -3.68 28.562 1 93.25 43 VAL B N 1
ATOM 5678 C CA . VAL B 1 43 ? 13.547 -3.016 28.234 1 93.25 43 VAL B CA 1
ATOM 5679 C C . VAL B 1 43 ? 13.219 -1.975 29.297 1 93.25 43 VAL B C 1
ATOM 5681 O O . VAL B 1 43 ? 13.148 -2.295 30.5 1 93.25 43 VAL B O 1
ATOM 5684 N N . ALA B 1 44 ? 13.078 -0.795 28.859 1 89.12 44 ALA B N 1
ATOM 5685 C CA . ALA B 1 44 ? 12.711 0.266 29.797 1 89.12 44 ALA B CA 1
ATOM 5686 C C . ALA B 1 44 ? 11.258 0.118 30.234 1 89.12 44 ALA B C 1
ATOM 5688 O O . ALA B 1 44 ? 10.5 -0.669 29.672 1 89.12 44 ALA B O 1
ATOM 5689 N N . ASP B 1 45 ? 10.938 0.853 31.312 1 90.81 45 ASP B N 1
ATOM 5690 C CA . ASP B 1 45 ? 9.555 0.882 31.797 1 90.81 45 ASP B CA 1
ATOM 5691 C C . ASP B 1 45 ? 8.602 1.322 30.688 1 90.81 45 ASP B C 1
ATOM 5693 O O . ASP B 1 45 ? 8.75 2.41 30.125 1 90.81 45 ASP B O 1
ATOM 5697 N N . PRO B 1 46 ? 7.645 0.463 30.406 1 91.81 46 PRO B N 1
ATOM 5698 C CA . PRO B 1 46 ? 6.723 0.786 29.312 1 91.81 46 PRO B CA 1
ATOM 5699 C C . PRO B 1 46 ? 5.848 1.999 29.625 1 91.81 46 PRO B C 1
ATOM 5701 O O . PRO B 1 46 ? 5.254 2.58 28.703 1 91.81 46 PRO B O 1
ATOM 5704 N N . GLY B 1 47 ? 5.727 2.42 30.891 1 90.38 47 GLY B N 1
ATOM 5705 C CA . GLY B 1 47 ? 4.898 3.562 31.234 1 90.38 47 GLY B CA 1
ATOM 5706 C C . GLY B 1 47 ? 3.434 3.361 30.906 1 90.38 47 GLY B C 1
ATOM 5707 O O . GLY B 1 47 ? 2.818 4.199 30.25 1 90.38 47 GLY B O 1
ATOM 5708 N N . GLU B 1 48 ? 2.832 2.359 31.297 1 90.31 48 GLU B N 1
ATOM 5709 C CA . GLU B 1 48 ? 1.428 2.053 31.047 1 90.31 48 GLU B CA 1
ATOM 5710 C C . GLU B 1 48 ? 0.506 2.971 31.844 1 90.31 48 GLU B C 1
ATOM 5712 O O . GLU B 1 48 ? 0.68 3.131 33.062 1 90.31 48 GLU B O 1
ATOM 5717 N N . GLY B 1 49 ? -0.364 3.688 31.172 1 89.25 49 GLY B N 1
ATOM 5718 C CA . GLY B 1 49 ? -1.304 4.598 31.797 1 89.25 49 GLY B CA 1
ATOM 5719 C C . GLY B 1 49 ? -2.676 4.582 31.156 1 89.25 49 GLY B C 1
ATOM 5720 O O . GLY B 1 49 ? -2.859 4 30.078 1 89.25 49 GLY B O 1
ATOM 5721 N N . PRO B 1 50 ? -3.65 5.184 31.859 1 91.62 50 PRO B N 1
ATOM 5722 C CA . PRO B 1 50 ? -5.012 5.223 31.328 1 91.62 50 PRO B CA 1
ATOM 5723 C C . PRO B 1 50 ? -5.113 6.023 30.031 1 91.62 50 PRO B C 1
ATOM 5725 O O . PRO B 1 50 ? -4.43 7.035 29.875 1 91.62 50 PRO B O 1
ATOM 5728 N N . THR B 1 51 ? -5.988 5.586 29.188 1 90.44 51 THR B N 1
ATOM 5729 C CA . THR B 1 51 ? -6.164 6.246 27.891 1 90.44 51 THR B CA 1
ATOM 5730 C C . THR B 1 51 ? -7.23 7.336 27.984 1 90.44 51 THR B C 1
ATOM 5732 O O . THR B 1 51 ? -7.328 8.188 27.094 1 90.44 51 THR B O 1
ATOM 5735 N N . SER B 1 52 ? -8.047 7.234 28.938 1 89.31 52 SER B N 1
ATOM 5736 C CA . SER B 1 52 ? -9.125 8.203 29.125 1 89.31 52 SER B CA 1
ATOM 5737 C C . SER B 1 52 ? -9.258 8.586 30.609 1 89.31 52 SER B C 1
ATOM 5739 O O . SER B 1 52 ? -9.016 7.766 31.484 1 89.31 52 SER B O 1
ATOM 5741 N N . ASP B 1 53 ? -9.672 9.836 30.797 1 86.38 53 ASP B N 1
ATOM 5742 C CA . ASP B 1 53 ? -9.938 10.289 32.156 1 86.38 53 ASP B CA 1
ATOM 5743 C C . ASP B 1 53 ? -11.289 9.773 32.656 1 86.38 53 ASP B C 1
ATOM 5745 O O . ASP B 1 53 ? -11.547 9.734 33.844 1 86.38 53 ASP B O 1
ATOM 5749 N N . SER B 1 54 ? -12.148 9.5 31.719 1 91.5 54 SER B N 1
ATOM 5750 C CA . SER B 1 54 ? -13.477 8.969 32.031 1 91.5 54 SER B CA 1
ATOM 5751 C C . SER B 1 54 ? -13.523 7.457 31.844 1 91.5 54 SER B C 1
ATOM 5753 O O . SER B 1 54 ? -12.797 6.91 31.016 1 91.5 54 SER B O 1
ATOM 5755 N N . THR B 1 55 ? -14.391 6.797 32.625 1 91.75 55 THR B N 1
ATOM 5756 C CA . THR B 1 55 ? -14.539 5.348 32.531 1 91.75 55 THR B CA 1
ATOM 5757 C C . THR B 1 55 ? -16 4.965 32.406 1 91.75 55 THR B C 1
ATOM 5759 O O . THR B 1 55 ? -16.891 5.809 32.531 1 91.75 55 THR B O 1
ATOM 5762 N N . ASN B 1 56 ? -16.203 3.795 31.984 1 93.88 56 ASN B N 1
ATOM 5763 C CA . ASN B 1 56 ? -17.531 3.193 31.984 1 93.88 56 ASN B CA 1
ATOM 5764 C C . ASN B 1 56 ? -17.562 1.905 32.812 1 93.88 56 ASN B C 1
ATOM 5766 O O . ASN B 1 56 ? -16.656 1.646 33.594 1 93.88 56 ASN B O 1
ATOM 5770 N N . ASP B 1 57 ? -18.656 1.106 32.656 1 92.75 57 ASP B N 1
ATOM 5771 C CA . ASP B 1 57 ? -18.875 -0.067 33.5 1 92.75 57 ASP B CA 1
ATOM 5772 C C . ASP B 1 57 ? -17.875 -1.173 33.156 1 92.75 57 ASP B C 1
ATOM 5774 O O . ASP B 1 57 ? -17.703 -2.123 33.938 1 92.75 57 ASP B O 1
ATOM 5778 N N . PHE B 1 58 ? -17.203 -0.996 32.094 1 93.38 58 PHE B N 1
ATOM 5779 C CA . PHE B 1 58 ? -16.266 -2.027 31.672 1 93.38 58 PHE B CA 1
ATOM 5780 C C . PHE B 1 58 ? -14.867 -1.752 32.219 1 93.38 58 PHE B C 1
ATOM 5782 O O . PHE B 1 58 ? -13.953 -2.557 32.031 1 93.38 58 PHE B O 1
ATOM 5789 N N . GLY B 1 59 ? -14.688 -0.649 32.812 1 91.75 59 GLY B N 1
ATOM 5790 C CA . GLY B 1 59 ? -13.438 -0.383 33.5 1 91.75 59 GLY B CA 1
ATOM 5791 C C . GLY B 1 59 ? -12.547 0.602 32.781 1 91.75 59 GLY B C 1
ATOM 5792 O O . GLY B 1 59 ? -13.039 1.557 32.156 1 91.75 59 GLY B O 1
ATOM 5793 N N . VAL B 1 60 ? -11.172 0.389 33.031 1 90.56 60 VAL B N 1
ATOM 5794 C CA . VAL B 1 60 ? -10.195 1.362 32.562 1 90.56 60 VAL B CA 1
ATOM 5795 C C . VAL B 1 60 ? -9.391 0.769 31.406 1 90.56 60 VAL B C 1
ATOM 5797 O O . VAL B 1 60 ? -8.953 -0.383 31.484 1 90.56 60 VAL B O 1
ATOM 5800 N N . SER B 1 61 ? -9.328 1.532 30.344 1 90.19 61 SER B N 1
ATOM 5801 C CA . SER B 1 61 ? -8.43 1.195 29.234 1 90.19 61 SER B CA 1
ATOM 5802 C C . SER B 1 61 ? -7.051 1.821 29.438 1 90.19 61 SER B C 1
ATOM 5804 O O . SER B 1 61 ? -6.941 2.961 29.906 1 90.19 61 SER B O 1
ATOM 5806 N N . THR B 1 62 ? -5.961 1.047 29.172 1 90.5 62 THR B N 1
ATOM 5807 C CA . THR B 1 62 ? -4.598 1.534 29.344 1 90.5 62 THR B CA 1
ATOM 5808 C C . THR B 1 62 ? -3.799 1.372 28.047 1 90.5 62 THR B C 1
ATOM 5810 O O . THR B 1 62 ? -4.199 0.623 27.156 1 90.5 62 THR B O 1
ATOM 5813 N N . LEU B 1 63 ? -2.752 2.092 27.922 1 90.19 63 LEU B N 1
ATOM 5814 C CA . LEU B 1 63 ? -1.82 2.029 26.797 1 90.19 63 LEU B CA 1
ATOM 5815 C C . LEU B 1 63 ? -0.387 2.254 27.266 1 90.19 63 LEU B C 1
ATOM 5817 O O . LEU B 1 63 ? -0.143 3.066 28.156 1 90.19 63 LEU B O 1
ATOM 5821 N N . ARG B 1 64 ? 0.52 1.521 26.641 1 91.88 64 ARG B N 1
ATOM 5822 C CA . ARG B 1 64 ? 1.939 1.723 26.906 1 91.88 64 ARG B CA 1
ATOM 5823 C C . ARG B 1 64 ? 2.465 2.957 26.188 1 91.88 64 ARG B C 1
ATOM 5825 O O . ARG B 1 64 ? 2.27 3.105 24.969 1 91.88 64 ARG B O 1
ATOM 5832 N N . GLY B 1 65 ? 3.186 3.809 26.922 1 90.06 65 GLY B N 1
ATOM 5833 C CA . GLY B 1 65 ? 3.664 5.055 26.344 1 90.06 65 GLY B CA 1
ATOM 5834 C C . GLY B 1 65 ? 5.145 5.031 26.016 1 90.06 65 GLY B C 1
ATOM 5835 O O . GLY B 1 65 ? 5.637 5.871 25.266 1 90.06 65 GLY B O 1
ATOM 5836 N N . TRP B 1 66 ? 5.922 4.129 26.594 1 92.31 66 TRP B N 1
ATOM 5837 C CA . TRP B 1 66 ? 7.367 4.012 26.438 1 92.31 66 TRP B CA 1
ATOM 5838 C C . TRP B 1 66 ? 8.039 5.371 26.594 1 92.31 66 TRP B C 1
ATOM 5840 O O . TRP B 1 66 ? 8.719 5.836 25.672 1 92.31 66 TRP B O 1
ATOM 5850 N N . PRO B 1 67 ? 8.016 6.004 27.781 1 91.12 67 PRO B N 1
ATOM 5851 C CA . PRO B 1 67 ? 8.516 7.359 28 1 91.12 67 PRO B CA 1
ATOM 5852 C C . PRO B 1 67 ? 10.008 7.496 27.672 1 91.12 67 PRO B C 1
ATOM 5854 O O . PRO B 1 67 ? 10.445 8.547 27.203 1 91.12 67 PRO B O 1
ATOM 5857 N N . SER B 1 68 ? 10.75 6.496 27.844 1 89.19 68 SER B N 1
ATOM 5858 C CA . SER B 1 68 ? 12.18 6.543 27.578 1 89.19 68 SER B CA 1
ATOM 5859 C C . SER B 1 68 ? 12.453 6.785 26.094 1 89.19 68 SER B C 1
ATOM 5861 O O . SER B 1 68 ? 13.492 7.344 25.719 1 89.19 68 SER B O 1
ATOM 5863 N N . LEU B 1 69 ? 11.531 6.426 25.266 1 88.81 69 LEU B N 1
ATOM 5864 C CA . LEU B 1 69 ? 11.703 6.547 23.812 1 88.81 69 LEU B CA 1
ATOM 5865 C C . LEU B 1 69 ? 11.117 7.859 23.312 1 88.81 69 LEU B C 1
ATOM 5867 O O . LEU B 1 69 ? 11.656 8.477 22.391 1 88.81 69 LEU B O 1
ATOM 5871 N N . PHE B 1 70 ? 10.016 8.281 24 1 90.81 70 PHE B N 1
ATOM 5872 C CA . PHE B 1 70 ? 9.234 9.297 23.312 1 90.81 70 PHE B CA 1
ATOM 5873 C C . PHE B 1 70 ? 9.211 10.594 24.094 1 90.81 70 PHE B C 1
ATOM 5875 O O . PHE B 1 70 ? 8.797 11.641 23.578 1 90.81 70 PHE B O 1
ATOM 5882 N N . ASN B 1 71 ? 9.695 10.57 25.375 1 87.06 71 ASN B N 1
ATOM 5883 C CA . ASN B 1 71 ? 9.57 11.75 26.219 1 87.06 71 ASN B CA 1
ATOM 5884 C C . ASN B 1 71 ? 10.828 12.617 26.156 1 87.06 71 ASN B C 1
ATOM 5886 O O . ASN B 1 71 ? 11.141 13.336 27.094 1 87.06 71 ASN B O 1
ATOM 5890 N N . GLY B 1 72 ? 11.594 12.469 25.078 1 75.81 72 GLY B N 1
ATOM 5891 C CA . GLY B 1 72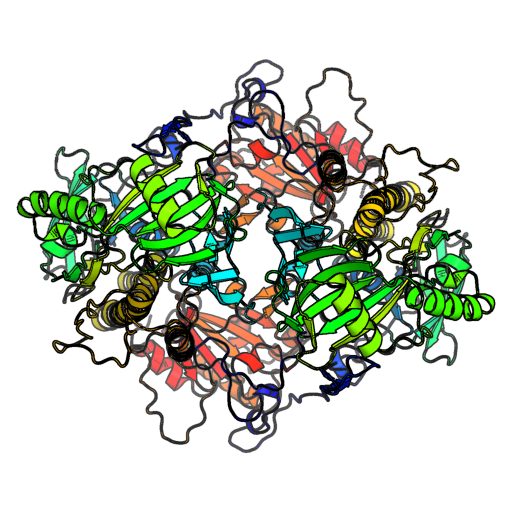 ? 12.719 13.367 24.859 1 75.81 72 GLY B CA 1
ATOM 5892 C C . GLY B 1 72 ? 13.992 12.891 25.531 1 75.81 72 GLY B C 1
ATOM 5893 O O . GLY B 1 72 ? 14.898 13.688 25.781 1 75.81 72 GLY B O 1
ATOM 5894 N N . THR B 1 73 ? 14.086 11.766 26.062 1 71.94 73 THR B N 1
ATOM 5895 C CA . THR B 1 73 ? 15.258 11.281 26.781 1 71.94 73 THR B CA 1
ATOM 5896 C C . THR B 1 73 ? 15.961 10.18 25.984 1 71.94 73 THR B C 1
ATOM 5898 O O . THR B 1 73 ? 17.062 9.758 26.344 1 71.94 73 THR B O 1
ATOM 5901 N N . ALA B 1 74 ? 15.531 9.938 24.953 1 60.41 74 ALA B N 1
ATOM 5902 C CA . ALA B 1 74 ? 16.125 8.93 24.078 1 60.41 74 ALA B CA 1
ATOM 5903 C C . ALA B 1 74 ? 16.578 7.703 24.859 1 60.41 74 ALA B C 1
ATOM 5905 O O . ALA B 1 74 ? 17.734 7.289 24.766 1 60.41 74 ALA B O 1
ATOM 5906 N N . GLY B 1 75 ? 15.812 7.016 25.625 1 61.19 75 GLY B N 1
ATOM 5907 C CA . GLY B 1 75 ? 16.172 5.785 26.297 1 61.19 75 GLY B CA 1
ATOM 5908 C C . GLY B 1 75 ? 16.406 5.977 27.797 1 61.19 75 GLY B C 1
ATOM 5909 O O . GLY B 1 75 ? 17.172 5.234 28.406 1 61.19 75 GLY B O 1
ATOM 5910 N N . GLY B 1 76 ? 15.906 6.996 28.375 1 65.56 76 GLY B N 1
ATOM 5911 C CA . GLY B 1 76 ? 15.945 7.211 29.812 1 65.56 76 GLY B CA 1
ATOM 5912 C C . GLY B 1 76 ? 16.844 8.375 30.219 1 65.56 76 GLY B C 1
ATOM 5913 O O . GLY B 1 76 ? 16.5 9.133 31.125 1 65.56 76 GLY B O 1
ATOM 5914 N N . THR B 1 77 ? 18.047 8.383 29.562 1 75.81 77 THR B N 1
ATOM 5915 C CA . THR B 1 77 ? 18.938 9.516 29.828 1 75.81 77 THR B CA 1
ATOM 5916 C C . THR B 1 77 ? 19.203 10.305 28.547 1 75.81 77 THR B C 1
ATOM 5918 O O . THR B 1 77 ? 19.094 9.773 27.453 1 75.81 77 THR B O 1
ATOM 5921 N N . THR B 1 78 ? 19.359 11.57 28.672 1 83.44 78 THR B N 1
ATOM 5922 C CA . THR B 1 78 ? 19.703 12.398 27.516 1 83.44 78 THR B CA 1
ATOM 5923 C C . THR B 1 78 ? 21.016 11.953 26.891 1 83.44 78 THR B C 1
ATOM 5925 O O . THR B 1 78 ? 22.047 11.891 27.578 1 83.44 78 THR B O 1
ATOM 5928 N N . PRO B 1 79 ? 20.984 11.633 25.719 1 88 79 PRO B N 1
ATOM 5929 C CA . PRO B 1 79 ? 22.219 11.18 25.078 1 88 79 PRO B CA 1
ATOM 5930 C C . PRO B 1 79 ? 23.297 12.25 25.062 1 88 79 PRO B C 1
ATOM 5932 O O . PRO B 1 79 ? 23 13.445 25.031 1 88 79 PRO B O 1
ATOM 5935 N N . THR B 1 80 ? 24.578 11.844 24.984 1 87.62 80 THR B N 1
ATOM 5936 C CA . THR B 1 80 ? 25.703 12.75 25.062 1 87.62 80 THR B CA 1
ATOM 5937 C C . THR B 1 80 ? 25.812 13.602 23.797 1 87.62 80 THR B C 1
ATOM 5939 O O . THR B 1 80 ? 26.391 14.695 23.828 1 87.62 80 THR B O 1
ATOM 5942 N N . TRP B 1 81 ? 25.203 13.094 22.766 1 87.81 81 TRP B N 1
ATOM 5943 C CA . TRP B 1 81 ? 25.312 13.82 21.5 1 87.81 81 TRP B CA 1
ATOM 5944 C C . TRP B 1 81 ? 24.297 14.961 21.438 1 87.81 81 TRP B C 1
ATOM 5946 O O . TRP B 1 81 ? 24.391 15.836 20.578 1 87.81 81 TRP B O 1
ATOM 5956 N N . TRP B 1 82 ? 23.359 14.945 22.312 1 92.19 82 TRP B N 1
ATOM 5957 C CA . TRP B 1 82 ? 22.344 16 22.281 1 92.19 82 TRP B CA 1
ATOM 5958 C C . TRP B 1 82 ? 22.844 17.25 22.984 1 92.19 82 TRP B C 1
ATOM 5960 O O . TRP B 1 82 ? 22.891 17.312 24.219 1 92.19 82 TRP B O 1
ATOM 5970 N N . LYS B 1 83 ? 23.266 18.234 22.281 1 92.25 83 LYS B N 1
ATOM 5971 C CA . LYS B 1 83 ? 23.75 19.547 22.75 1 92.25 83 LYS B CA 1
ATOM 5972 C C . LYS B 1 83 ? 23.078 20.672 21.969 1 92.25 83 LYS B C 1
ATOM 5974 O O . LYS B 1 83 ? 23.672 21.266 21.078 1 92.25 83 LYS B O 1
ATOM 5979 N N . PRO B 1 84 ? 21.859 20.938 22.391 1 93.25 84 PRO B N 1
ATOM 5980 C CA . PRO B 1 84 ? 21.141 21.969 21.641 1 93.25 84 PRO B CA 1
ATOM 5981 C C . PRO B 1 84 ? 21.875 23.312 21.625 1 93.25 84 PRO B C 1
ATOM 5983 O O . PRO B 1 84 ? 22.312 23.797 22.672 1 93.25 84 PRO B O 1
ATOM 5986 N N . ALA B 1 85 ? 21.984 23.938 20.547 1 95.69 85 ALA B N 1
ATOM 5987 C CA . ALA B 1 85 ? 22.719 25.172 20.359 1 95.69 85 ALA B CA 1
ATOM 5988 C C . ALA B 1 85 ? 21.875 26.391 20.719 1 95.69 85 ALA B C 1
ATOM 5990 O O . ALA B 1 85 ? 20.641 26.344 20.609 1 95.69 85 ALA B O 1
ATOM 5991 N N . SER B 1 86 ? 22.531 27.406 21.109 1 96.94 86 SER B N 1
ATOM 5992 C CA . SER B 1 86 ? 21.828 28.656 21.406 1 96.94 86 SER B CA 1
ATOM 5993 C C . SER B 1 86 ? 21.516 29.453 20.141 1 96.94 86 SER B C 1
ATOM 5995 O O . SER B 1 86 ? 20.688 30.359 20.172 1 96.94 86 SER B O 1
ATOM 5997 N N . LYS B 1 87 ? 22.266 29.219 19.156 1 97.69 87 LYS B N 1
ATOM 5998 C CA . LYS B 1 87 ? 22 29.797 17.844 1 97.69 87 LYS B CA 1
ATOM 5999 C C . LYS B 1 87 ? 21.609 28.734 16.828 1 97.69 87 LYS B C 1
ATOM 6001 O O . LYS B 1 87 ? 22.359 27.797 16.578 1 97.69 87 LYS B O 1
ATOM 6006 N N . VAL B 1 88 ? 20.438 28.812 16.297 1 98.31 88 VAL B N 1
ATOM 6007 C CA . VAL B 1 88 ? 19.953 27.844 15.32 1 98.31 88 VAL B CA 1
ATOM 6008 C C . VAL B 1 88 ? 19.281 28.578 14.148 1 98.31 88 VAL B C 1
ATOM 6010 O O . VAL B 1 88 ? 19.047 29.781 14.227 1 98.31 88 VAL B O 1
ATOM 6013 N N . ASP B 1 89 ? 19.078 27.844 13.055 1 98.38 89 ASP B N 1
ATOM 6014 C CA . ASP B 1 89 ? 18.344 28.422 11.922 1 98.38 89 ASP B CA 1
ATOM 6015 C C . ASP B 1 89 ? 16.859 28.578 12.242 1 98.38 89 ASP B C 1
ATOM 6017 O O . ASP B 1 89 ? 16.25 29.578 11.875 1 98.38 89 ASP B O 1
ATOM 6021 N N . VAL B 1 90 ? 16.266 27.562 12.938 1 98.81 90 VAL B N 1
ATOM 6022 C CA . VAL B 1 90 ? 14.836 27.594 13.18 1 98.81 90 VAL B CA 1
ATOM 6023 C C . VAL B 1 90 ? 14.539 27.172 14.617 1 98.81 90 VAL B C 1
ATOM 6025 O O . VAL B 1 90 ? 15.078 26.172 15.102 1 98.81 90 VAL B O 1
ATOM 6028 N N . LEU B 1 91 ? 13.75 27.891 15.336 1 98.81 91 LEU B N 1
ATOM 6029 C CA . LEU B 1 91 ? 13.156 27.484 16.594 1 98.81 91 LEU B CA 1
ATOM 6030 C C . LEU B 1 91 ? 11.688 27.109 16.422 1 98.81 91 LEU B C 1
ATOM 6032 O O . LEU B 1 91 ? 10.883 27.953 16.016 1 98.81 91 LEU B O 1
ATOM 6036 N N . ILE B 1 92 ? 11.352 25.875 16.641 1 98.88 92 ILE B N 1
ATOM 6037 C CA . ILE B 1 92 ? 9.977 25.391 16.516 1 98.88 92 ILE B CA 1
ATOM 6038 C C . ILE B 1 92 ? 9.312 25.359 17.891 1 98.88 92 ILE B C 1
ATOM 6040 O O . ILE B 1 92 ? 9.773 24.656 18.797 1 98.88 92 ILE B O 1
ATOM 6044 N N . CYS B 1 93 ? 8.227 26.094 18.062 1 98.69 93 CYS B N 1
ATOM 6045 C CA . CYS B 1 93 ? 7.477 26.141 19.312 1 98.69 93 CYS B CA 1
ATOM 6046 C C . CYS B 1 93 ? 6.219 25.281 19.234 1 98.69 93 CYS B C 1
ATOM 6048 O O . CYS B 1 93 ? 5.176 25.75 18.766 1 98.69 93 CYS B O 1
ATOM 6050 N N . GLY B 1 94 ? 6.277 24.125 19.828 1 98.12 94 GLY B N 1
ATOM 6051 C CA . GLY B 1 94 ? 5.199 23.156 19.781 1 98.12 94 GLY B CA 1
ATOM 6052 C C . GLY B 1 94 ? 5.586 21.875 19.047 1 98.12 94 GLY B C 1
ATOM 6053 O O . GLY B 1 94 ? 6.07 21.938 17.906 1 98.12 94 GLY B O 1
ATOM 6054 N N . ALA B 1 95 ? 5.391 20.719 19.688 1 97.75 95 ALA B N 1
ATOM 6055 C CA . ALA B 1 95 ? 5.715 19.422 19.109 1 97.75 95 ALA B CA 1
ATOM 6056 C C . ALA B 1 95 ? 4.453 18.594 18.891 1 97.75 95 ALA B C 1
ATOM 6058 O O . ALA B 1 95 ? 4.422 17.406 19.219 1 97.75 95 ALA B O 1
ATOM 6059 N N . GLY B 1 96 ? 3.377 19.234 18.422 1 96.38 96 GLY B N 1
ATOM 6060 C CA . GLY B 1 96 ? 2.26 18.531 17.812 1 96.38 96 GLY B CA 1
ATOM 6061 C C . GLY B 1 96 ? 2.531 18.109 16.375 1 96.38 96 GLY B C 1
ATOM 6062 O O . GLY B 1 96 ? 3.666 18.188 15.906 1 96.38 96 GLY B O 1
ATOM 6063 N N . PRO B 1 97 ? 1.52 17.766 15.703 1 96.38 97 PRO B N 1
ATOM 6064 C CA . PRO B 1 97 ? 1.724 17.219 14.359 1 96.38 97 PRO B CA 1
ATOM 6065 C C . PRO B 1 97 ? 2.432 18.203 13.43 1 96.38 97 PRO B C 1
ATOM 6067 O O . PRO B 1 97 ? 3.35 17.812 12.703 1 96.38 97 PRO B O 1
ATOM 6070 N N . PHE B 1 98 ? 2.029 19.453 13.422 1 97.94 98 PHE B N 1
ATOM 6071 C CA . PHE B 1 98 ? 2.623 20.422 12.516 1 97.94 98 PHE B CA 1
ATOM 6072 C C . PHE B 1 98 ? 4.094 20.656 12.844 1 97.94 98 PHE B C 1
ATOM 6074 O O . PHE B 1 98 ? 4.953 20.562 11.961 1 97.94 98 PHE B O 1
ATOM 6081 N N . GLY B 1 99 ? 4.359 20.953 14.125 1 98.69 99 GLY B N 1
ATOM 6082 C CA . GLY B 1 99 ? 5.738 21.172 14.531 1 98.69 99 GLY B CA 1
ATOM 6083 C C . GLY B 1 99 ? 6.645 19.984 14.234 1 98.69 99 GLY B C 1
ATOM 6084 O O . GLY B 1 99 ? 7.758 20.156 13.734 1 98.69 99 GLY B O 1
ATOM 6085 N N . LEU B 1 100 ? 6.203 18.828 14.539 1 98.44 100 LEU B N 1
ATOM 6086 C CA . LEU B 1 100 ? 6.977 17.625 14.266 1 98.44 100 LEU B CA 1
ATOM 6087 C C . LEU B 1 100 ? 7.199 17.453 12.766 1 98.44 100 LEU B C 1
ATOM 6089 O O . LEU B 1 100 ? 8.289 17.047 12.344 1 98.44 100 LEU B O 1
ATOM 6093 N N . ALA B 1 101 ? 6.199 17.734 11.961 1 97.94 101 ALA B N 1
ATOM 6094 C CA . ALA B 1 101 ? 6.328 17.594 10.508 1 97.94 101 ALA B CA 1
ATOM 6095 C C . ALA B 1 101 ? 7.375 18.547 9.961 1 97.94 101 ALA B C 1
ATOM 6097 O O . ALA B 1 101 ? 8.172 18.188 9.094 1 97.94 101 ALA B O 1
ATOM 6098 N N . ILE B 1 102 ? 7.359 19.781 10.461 1 98.06 102 ILE B N 1
ATOM 6099 C CA . ILE B 1 102 ? 8.383 20.75 10.07 1 98.06 102 ILE B CA 1
ATOM 6100 C C . ILE B 1 102 ? 9.766 20.203 10.43 1 98.06 102 ILE B C 1
ATOM 6102 O O . ILE B 1 102 ? 10.688 20.25 9.609 1 98.06 102 ILE B O 1
ATOM 6106 N N . ALA B 1 103 ? 9.867 19.719 11.633 1 98.12 103 ALA B N 1
ATOM 6107 C CA . ALA B 1 103 ? 11.141 19.203 12.125 1 98.12 103 ALA B CA 1
ATOM 6108 C C . ALA B 1 103 ? 11.648 18.078 11.242 1 98.12 103 ALA B C 1
ATOM 6110 O O . ALA B 1 103 ? 12.836 18.016 10.914 1 98.12 103 ALA B O 1
ATOM 6111 N N . LEU B 1 104 ? 10.766 17.172 10.836 1 96.62 104 LEU B N 1
ATOM 6112 C CA . LEU B 1 104 ? 11.125 16.047 9.984 1 96.62 104 LEU B CA 1
ATOM 6113 C C . LEU B 1 104 ? 11.734 16.516 8.672 1 96.62 104 LEU B C 1
ATOM 6115 O O . LEU B 1 104 ? 12.773 16.016 8.242 1 96.62 104 LEU B O 1
ATOM 6119 N N . SER B 1 105 ? 11.047 17.438 8.102 1 95.94 105 SER B N 1
ATOM 6120 C CA . SER B 1 105 ? 11.492 17.938 6.801 1 95.94 105 SER B CA 1
ATOM 6121 C C . SER B 1 105 ? 12.82 18.688 6.926 1 95.94 105 SER B C 1
ATOM 6123 O O . SER B 1 105 ? 13.719 18.5 6.102 1 95.94 105 SER B O 1
ATOM 6125 N N . LEU B 1 106 ? 12.969 19.547 7.965 1 97 106 LEU B N 1
ATOM 6126 C CA . LEU B 1 106 ? 14.195 20.312 8.156 1 97 106 LEU B CA 1
ATOM 6127 C C . LEU B 1 106 ? 15.383 19.391 8.414 1 97 106 LEU B C 1
ATOM 6129 O O . LEU B 1 106 ? 16.484 19.641 7.922 1 97 106 LEU B O 1
ATOM 6133 N N . ALA B 1 107 ? 15.164 18.344 9.188 1 96 107 ALA B N 1
ATOM 6134 C CA . ALA B 1 107 ? 16.219 17.375 9.461 1 96 107 ALA B CA 1
ATOM 6135 C C . ALA B 1 107 ? 16.75 16.781 8.164 1 96 107 ALA B C 1
ATOM 6137 O O . ALA B 1 107 ? 17.969 16.625 8 1 96 107 ALA B O 1
ATOM 6138 N N . ARG B 1 108 ? 15.953 16.531 7.207 1 94.44 108 ARG B N 1
ATOM 6139 C CA . ARG B 1 108 ? 16.312 15.93 5.93 1 94.44 108 ARG B CA 1
ATOM 6140 C C . ARG B 1 108 ? 17.078 16.922 5.059 1 94.44 108 ARG B C 1
ATOM 6142 O O . ARG B 1 108 ? 17.812 16.516 4.148 1 94.44 108 ARG B O 1
ATOM 6149 N N . GLN B 1 109 ? 16.875 18.172 5.371 1 95.06 109 GLN B N 1
ATOM 6150 C CA . GLN B 1 109 ? 17.531 19.219 4.594 1 95.06 109 GLN B CA 1
ATOM 6151 C C . GLN B 1 109 ? 18.859 19.625 5.23 1 95.06 109 GLN B C 1
ATOM 6153 O O . GLN B 1 109 ? 19.594 20.469 4.684 1 95.06 109 GLN B O 1
ATOM 6158 N N . GLY B 1 110 ? 19.172 19.109 6.406 1 94.38 110 GLY B N 1
ATOM 6159 C CA . GLY B 1 110 ? 20.406 19.469 7.105 1 94.38 110 GLY B CA 1
ATOM 6160 C C . GLY B 1 110 ? 20.359 20.844 7.734 1 94.38 110 GLY B C 1
ATOM 6161 O O . GLY B 1 110 ? 21.375 21.516 7.871 1 94.38 110 GLY B O 1
ATOM 6162 N N . ILE B 1 111 ? 19.188 21.281 8.062 1 96.81 111 ILE B N 1
ATOM 6163 C CA . ILE B 1 111 ? 18.984 22.594 8.68 1 96.81 111 ILE B CA 1
ATOM 6164 C C . ILE B 1 111 ? 19 22.469 10.195 1 96.81 111 ILE B C 1
ATOM 6166 O O . ILE B 1 111 ? 18.438 21.516 10.758 1 96.81 111 ILE B O 1
ATOM 6170 N N . SER B 1 112 ? 19.672 23.375 10.875 1 97.94 112 SER B N 1
ATOM 6171 C CA . SER B 1 112 ? 19.734 23.328 12.336 1 97.94 112 SER B CA 1
ATOM 6172 C C . SER B 1 112 ? 18.438 23.859 12.945 1 97.94 112 SER B C 1
ATOM 6174 O O . SER B 1 112 ? 17.906 24.891 12.5 1 97.94 112 SER B O 1
ATOM 6176 N N . PHE B 1 113 ? 17.938 23.141 13.953 1 98.44 113 PHE B N 1
ATOM 6177 C CA . PHE B 1 113 ? 16.719 23.609 14.625 1 98.44 113 PHE B CA 1
ATOM 6178 C C . PHE B 1 113 ? 16.641 23.047 16.047 1 98.44 113 PHE B C 1
ATOM 6180 O O . PHE B 1 113 ? 17.391 22.125 16.391 1 98.44 113 PHE B O 1
ATOM 6187 N N . ARG B 1 114 ? 15.883 23.688 16.844 1 98.31 114 ARG B N 1
ATOM 6188 C CA . ARG B 1 114 ? 15.398 23.188 18.125 1 98.31 114 ARG B CA 1
ATOM 6189 C C . ARG B 1 114 ? 13.875 23.094 18.141 1 98.31 114 ARG B C 1
ATOM 6191 O O . ARG B 1 114 ? 13.195 23.891 17.5 1 98.31 114 ARG B O 1
ATOM 6198 N N . ILE B 1 115 ? 13.32 22.141 18.75 1 98.62 115 ILE B N 1
ATOM 6199 C CA . ILE B 1 115 ? 11.875 21.969 18.891 1 98.62 115 ILE B CA 1
ATOM 6200 C C . ILE B 1 115 ? 11.508 21.797 20.359 1 98.62 115 ILE B C 1
ATOM 6202 O O . ILE B 1 115 ? 12.023 20.906 21.031 1 98.62 115 ILE B O 1
ATOM 6206 N N . ILE B 1 116 ? 10.641 22.656 20.844 1 98 116 ILE B N 1
ATOM 6207 C CA . ILE B 1 116 ? 10.281 22.656 22.266 1 98 116 ILE B CA 1
ATOM 6208 C C . ILE B 1 116 ? 8.781 22.406 22.406 1 98 116 ILE B C 1
ATOM 6210 O O . ILE B 1 116 ? 8 22.703 21.5 1 98 116 ILE B O 1
ATOM 6214 N N . ASP B 1 117 ? 8.391 21.875 23.469 1 97.5 117 ASP B N 1
ATOM 6215 C CA . ASP B 1 117 ? 6.984 21.656 23.781 1 97.5 117 ASP B CA 1
ATOM 6216 C C . ASP B 1 117 ? 6.746 21.703 25.297 1 97.5 117 ASP B C 1
ATOM 6218 O O . ASP B 1 117 ? 7.562 21.203 26.062 1 97.5 117 ASP B O 1
ATOM 6222 N N . LYS B 1 118 ? 5.617 22.188 25.641 1 95.5 118 LYS B N 1
ATOM 6223 C CA . LYS B 1 118 ? 5.266 22.312 27.062 1 95.5 118 LYS B CA 1
ATOM 6224 C C . LYS B 1 118 ? 4.914 20.953 27.656 1 95.5 118 LYS B C 1
ATOM 6226 O O . LYS B 1 118 ? 5.078 20.734 28.844 1 95.5 118 LYS B O 1
ATOM 6231 N N . SER B 1 119 ? 4.398 20.047 26.828 1 94.25 119 SER B N 1
ATOM 6232 C CA . SER B 1 119 ? 3.979 18.734 27.312 1 94.25 119 SER B CA 1
ATOM 6233 C C . SER B 1 119 ? 5.18 17.859 27.672 1 94.25 119 SER B C 1
ATOM 6235 O O . SER B 1 119 ? 6.25 18 27.078 1 94.25 119 SER B O 1
ATOM 6237 N N . ARG B 1 120 ? 5.012 16.906 28.594 1 92.5 120 ARG B N 1
ATOM 6238 C CA . ARG B 1 120 ? 6.066 16.016 29.047 1 92.5 120 ARG B CA 1
ATOM 6239 C C . ARG B 1 120 ? 6.309 14.891 28.047 1 92.5 120 ARG B C 1
ATOM 6241 O O . ARG B 1 120 ? 7.332 14.203 28.109 1 92.5 120 ARG B O 1
ATOM 6248 N N . GLY B 1 121 ? 5.418 14.688 27.172 1 92.94 121 GLY B N 1
ATOM 6249 C CA . GLY B 1 121 ? 5.492 13.648 26.156 1 92.94 121 GLY B CA 1
ATOM 6250 C C . GLY B 1 121 ? 4.5 13.852 25.016 1 92.94 121 GLY B C 1
ATOM 6251 O O . GLY B 1 121 ? 3.771 14.852 25 1 92.94 121 GLY B O 1
ATOM 6252 N N . PRO B 1 122 ? 4.57 12.969 24.031 1 93.31 122 PRO B N 1
ATOM 6253 C CA . PRO B 1 122 ? 3.588 13.07 22.953 1 93.31 122 PRO B CA 1
ATOM 6254 C C . PRO B 1 122 ? 2.168 12.758 23.422 1 93.31 122 PRO B C 1
ATOM 6256 O O . PRO B 1 122 ? 1.968 12.281 24.531 1 93.31 122 PRO B O 1
ATOM 6259 N N . CYS B 1 123 ? 1.269 13.078 22.484 1 89.44 123 CYS B N 1
ATOM 6260 C CA . CYS B 1 123 ? -0.132 12.758 22.75 1 89.44 123 CYS B CA 1
ATOM 6261 C C . CYS B 1 123 ? -0.303 11.281 23.078 1 89.44 123 CYS B C 1
ATOM 6263 O O . CYS B 1 123 ? 0.284 10.422 22.422 1 89.44 123 CYS B O 1
ATOM 6265 N N . HIS B 1 124 ? -1.074 11.008 24.125 1 86.06 124 HIS B N 1
ATOM 6266 C CA . HIS B 1 124 ? -1.266 9.633 24.547 1 86.06 124 HIS B CA 1
ATOM 6267 C C . HIS B 1 124 ? -2.43 8.977 23.812 1 86.06 124 HIS B C 1
ATOM 6269 O O . HIS B 1 124 ? -2.342 7.816 23.406 1 86.06 124 HIS B O 1
ATOM 6275 N N . THR B 1 125 ? -3.502 9.719 23.781 1 84 125 THR B N 1
ATOM 6276 C CA . THR B 1 125 ? -4.699 9.242 23.094 1 84 125 THR B CA 1
ATOM 6277 C C . THR B 1 125 ? -5.371 10.375 22.328 1 84 125 THR B C 1
ATOM 6279 O O . THR B 1 125 ? -5 11.539 22.484 1 84 125 THR B O 1
ATOM 6282 N N . GLY B 1 126 ? -6.402 9.906 21.438 1 76 126 GLY B N 1
ATOM 6283 C CA . GLY B 1 126 ? -6.988 10.898 20.547 1 76 126 GLY B CA 1
ATOM 6284 C C . GLY B 1 126 ? -5.977 11.539 19.625 1 76 126 GLY B C 1
ATOM 6285 O O . GLY B 1 126 ? -4.918 10.961 19.359 1 76 126 GLY B O 1
ATOM 6286 N N . ARG B 1 127 ? -6.117 12.594 19.234 1 82 127 ARG B N 1
ATOM 6287 C CA . ARG B 1 127 ? -7.223 13.414 18.75 1 82 127 ARG B CA 1
ATOM 6288 C C . ARG B 1 127 ? -7.559 13.055 17.297 1 82 127 ARG B C 1
ATOM 6290 O O . ARG B 1 127 ? -8.641 12.539 17.016 1 82 127 ARG B O 1
ATOM 6297 N N . ALA B 1 128 ? -6.508 13.141 16.391 1 85.81 128 ALA B N 1
ATOM 6298 C CA . ALA B 1 128 ? -6.707 12.836 14.969 1 85.81 128 ALA B CA 1
ATOM 6299 C C . ALA B 1 128 ? -6.77 11.328 14.734 1 85.81 128 ALA B C 1
ATOM 6301 O O . ALA B 1 128 ? -6.25 10.547 15.531 1 85.81 128 ALA B O 1
ATOM 6302 N N . ASP B 1 129 ? -7.422 10.969 13.555 1 86.25 129 ASP B N 1
ATOM 6303 C CA . ASP B 1 129 ? -7.59 9.523 13.391 1 86.25 129 ASP B CA 1
ATOM 6304 C C . ASP B 1 129 ? -7.402 9.109 11.938 1 86.25 129 ASP B C 1
ATOM 6306 O O . ASP B 1 129 ? -7.277 7.922 11.633 1 86.25 129 ASP B O 1
ATOM 6310 N N . ALA B 1 130 ? -7.387 9.977 11.055 1 92.88 130 ALA B N 1
ATOM 6311 C CA . ALA B 1 130 ? -7.41 9.539 9.656 1 92.88 130 ALA B CA 1
ATOM 6312 C C . ALA B 1 130 ? -6.371 10.297 8.828 1 92.88 130 ALA B C 1
ATOM 6314 O O . ALA B 1 130 ? -6.18 11.5 9.016 1 92.88 130 ALA B O 1
ATOM 6315 N N . VAL B 1 131 ? -5.727 9.609 7.914 1 95.56 131 VAL B N 1
ATOM 6316 C CA . VAL B 1 131 ? -4.711 10.195 7.047 1 95.56 131 VAL B CA 1
ATOM 6317 C C . VAL B 1 131 ? -5.168 10.117 5.59 1 95.56 131 VAL B C 1
ATOM 6319 O O . VAL B 1 131 ? -5.543 9.047 5.105 1 95.56 131 VAL B O 1
ATOM 6322 N N . HIS B 1 132 ? -5.078 11.273 4.922 1 94.81 132 HIS B N 1
ATOM 6323 C CA . HIS B 1 132 ? -5.449 11.398 3.516 1 94.81 132 HIS B CA 1
ATOM 6324 C C . HIS B 1 132 ? -4.43 10.711 2.613 1 94.81 132 HIS B C 1
ATOM 6326 O O . HIS B 1 132 ? -3.24 10.664 2.936 1 94.81 132 HIS B O 1
ATOM 6332 N N . PRO B 1 133 ? -4.875 10.242 1.402 1 94.31 133 PRO B N 1
ATOM 6333 C CA . PRO B 1 133 ? -3.928 9.82 0.372 1 94.31 133 PRO B CA 1
ATOM 6334 C C . PRO B 1 133 ? -2.896 10.891 0.036 1 94.31 133 PRO B C 1
ATOM 6336 O O . PRO B 1 133 ? -1.708 10.594 -0.099 1 94.31 133 PRO B O 1
ATOM 6339 N N . ARG B 1 134 ? -3.33 12.133 -0.068 1 95.44 134 ARG B N 1
ATOM 6340 C CA . ARG B 1 134 ? -2.416 13.219 -0.399 1 95.44 134 ARG B CA 1
ATOM 6341 C C . ARG B 1 134 ? -1.356 13.391 0.684 1 95.44 134 ARG B C 1
ATOM 6343 O O . ARG B 1 134 ? -0.18 13.602 0.381 1 95.44 134 ARG B O 1
ATOM 6350 N N . ALA B 1 135 ? -1.761 13.352 1.903 1 96.31 135 ALA B N 1
ATOM 6351 C CA . ALA B 1 135 ? -0.802 13.438 3.002 1 96.31 135 ALA B CA 1
ATOM 6352 C C . ALA B 1 135 ? 0.189 12.281 2.957 1 96.31 135 ALA B C 1
ATOM 6354 O O . ALA B 1 135 ? 1.389 12.469 3.168 1 96.31 135 ALA B O 1
ATOM 6355 N N . LEU B 1 136 ? -0.317 11.109 2.654 1 96.56 136 LEU B N 1
ATOM 6356 C CA . LEU B 1 136 ? 0.552 9.938 2.574 1 96.56 136 LEU B CA 1
ATOM 6357 C C . LEU B 1 136 ? 1.559 10.086 1.438 1 96.56 136 LEU B C 1
ATOM 6359 O O . LEU B 1 136 ? 2.693 9.609 1.544 1 96.56 136 LEU B O 1
ATOM 6363 N N . GLU B 1 137 ? 1.149 10.656 0.333 1 96.12 137 GLU B N 1
ATOM 6364 C CA . GLU B 1 137 ? 2.088 10.914 -0.754 1 96.12 137 GLU B CA 1
ATOM 6365 C C . GLU B 1 137 ? 3.26 11.773 -0.278 1 96.12 137 GLU B C 1
ATOM 6367 O O . GLU B 1 137 ? 4.414 11.5 -0.619 1 96.12 137 GLU B O 1
ATOM 6372 N N . LEU B 1 138 ? 2.949 12.812 0.47 1 96.31 138 LEU B N 1
ATOM 6373 C CA . LEU B 1 138 ? 3.986 13.695 0.99 1 96.31 138 LEU B CA 1
ATOM 6374 C C . LEU B 1 138 ? 4.844 12.977 2.025 1 96.31 138 LEU B C 1
ATOM 6376 O O . LEU B 1 138 ? 6.07 13.094 2.008 1 96.31 138 LEU B O 1
ATOM 6380 N N . LEU B 1 139 ? 4.223 12.203 2.875 1 96.56 139 LEU B N 1
ATOM 6381 C CA . LEU B 1 139 ? 4.949 11.438 3.885 1 96.56 139 LEU B CA 1
ATOM 6382 C C . LEU B 1 139 ? 5.812 10.367 3.236 1 96.56 139 LEU B C 1
ATOM 6384 O O . LEU B 1 139 ? 6.875 10.016 3.758 1 96.56 139 LEU B O 1
ATOM 6388 N N . ASP B 1 140 ? 5.301 9.836 2.098 1 95.75 140 ASP B N 1
ATOM 6389 C CA . ASP B 1 140 ? 6.094 8.875 1.338 1 95.75 140 ASP B CA 1
ATOM 6390 C C . ASP B 1 140 ? 7.379 9.516 0.818 1 95.75 140 ASP B C 1
ATOM 6392 O O . ASP B 1 140 ? 8.445 8.898 0.852 1 95.75 140 ASP B O 1
ATOM 6396 N N . ALA B 1 141 ? 7.262 10.742 0.351 1 94.69 141 ALA B N 1
ATOM 6397 C CA . ALA B 1 141 ? 8.438 11.477 -0.101 1 94.69 141 ALA B CA 1
ATOM 6398 C C . ALA B 1 141 ? 9.445 11.656 1.034 1 94.69 141 ALA B C 1
ATOM 6400 O O . ALA B 1 141 ? 10.656 11.727 0.796 1 94.69 141 ALA B O 1
ATOM 6401 N N . TRP B 1 142 ? 8.938 11.688 2.283 1 94.56 142 TRP B N 1
ATOM 6402 C CA . TRP B 1 142 ? 9.805 11.844 3.449 1 94.56 142 TRP B CA 1
ATOM 6403 C C . TRP B 1 142 ? 10.234 10.492 4 1 94.56 142 TRP B C 1
ATOM 6405 O O . TRP B 1 142 ? 10.953 10.422 4.996 1 94.56 142 TRP B O 1
ATOM 6415 N N . GLY B 1 143 ? 9.742 9.391 3.408 1 94.25 143 GLY B N 1
ATOM 6416 C CA . GLY B 1 143 ? 10.18 8.062 3.789 1 94.25 143 GLY B CA 1
ATOM 6417 C C . GLY B 1 143 ? 9.422 7.5 4.977 1 94.25 143 GLY B C 1
ATOM 6418 O O . GLY B 1 143 ? 9.914 6.609 5.672 1 94.25 143 GLY B O 1
ATOM 6419 N N . LEU B 1 144 ? 8.188 7.934 5.258 1 95.69 144 LEU B N 1
ATOM 6420 C CA . LEU B 1 144 ? 7.516 7.555 6.492 1 95.69 144 LEU B CA 1
ATOM 6421 C C . LEU B 1 144 ? 6.156 6.926 6.203 1 95.69 144 LEU B C 1
ATOM 6423 O O . LEU B 1 144 ? 5.477 6.457 7.117 1 95.69 144 LEU B O 1
ATOM 6427 N N . ALA B 1 145 ? 5.715 6.875 4.938 1 95.81 145 ALA B N 1
ATOM 6428 C CA . ALA B 1 145 ? 4.367 6.426 4.602 1 95.81 145 ALA B CA 1
ATOM 6429 C C . ALA B 1 145 ? 4.145 4.984 5.043 1 95.81 145 ALA B C 1
ATOM 6431 O O . ALA B 1 145 ? 3.061 4.637 5.52 1 95.81 145 ALA B O 1
ATOM 6432 N N . ASP B 1 146 ? 5.117 4.109 4.941 1 93.81 146 ASP B N 1
ATOM 6433 C CA . ASP B 1 146 ? 4.957 2.697 5.266 1 93.81 146 ASP B CA 1
ATOM 6434 C C . ASP B 1 146 ? 4.715 2.502 6.762 1 93.81 146 ASP B C 1
ATOM 6436 O O . ASP B 1 146 ? 4.051 1.546 7.168 1 93.81 146 ASP B O 1
ATOM 6440 N N . GLU B 1 147 ? 5.199 3.402 7.559 1 93.81 147 GLU B N 1
ATOM 6441 C CA . GLU B 1 147 ? 4.996 3.316 9 1 93.81 147 GLU B CA 1
ATOM 6442 C C . GLU B 1 147 ? 3.602 3.799 9.391 1 93.81 147 GLU B C 1
ATOM 6444 O O . GLU B 1 147 ? 3.07 3.406 10.43 1 93.81 147 GLU B O 1
ATOM 6449 N N . ILE B 1 148 ? 3.043 4.547 8.523 1 95.25 148 ILE B N 1
ATOM 6450 C CA . ILE B 1 148 ? 1.835 5.262 8.93 1 95.25 148 ILE B CA 1
ATOM 6451 C C . ILE B 1 148 ? 0.614 4.621 8.273 1 95.25 148 ILE B C 1
ATOM 6453 O O . ILE B 1 148 ? -0.44 4.492 8.898 1 95.25 148 ILE B O 1
ATOM 6457 N N . ALA B 1 149 ? 0.733 4.141 7.074 1 93.19 149 ALA B N 1
ATOM 6458 C CA . ALA B 1 149 ? -0.4 3.822 6.211 1 93.19 149 ALA B CA 1
ATOM 6459 C C . ALA B 1 149 ? -1.128 2.572 6.695 1 93.19 149 ALA B C 1
ATOM 6461 O O . ALA B 1 149 ? -2.322 2.402 6.438 1 93.19 149 ALA B O 1
ATOM 6462 N N . ASN B 1 150 ? -0.472 1.679 7.445 1 88.25 150 ASN B N 1
ATOM 6463 C CA . ASN B 1 150 ? -1.081 0.382 7.719 1 88.25 150 ASN B CA 1
ATOM 6464 C C . ASN B 1 150 ? -1.21 0.13 9.219 1 88.25 150 ASN B C 1
ATOM 6466 O O . ASN B 1 150 ? -1.033 -0.999 9.68 1 88.25 150 ASN B O 1
ATOM 6470 N N . GLU B 1 151 ? -1.562 1.105 9.969 1 88.75 151 GLU B N 1
ATOM 6471 C CA . GLU B 1 151 ? -1.723 0.987 11.414 1 88.75 151 GLU B CA 1
ATOM 6472 C C . GLU B 1 151 ? -3.141 0.558 11.781 1 88.75 151 GLU B C 1
ATOM 6474 O O . GLU B 1 151 ? -3.34 -0.218 12.719 1 88.75 151 GLU B O 1
ATOM 6479 N N . GLY B 1 152 ? -4.117 1.075 11.133 1 89.81 152 GLY B N 1
ATOM 6480 C CA . GLY B 1 152 ? -5.52 0.804 11.398 1 89.81 152 GLY B CA 1
ATOM 6481 C C . GLY B 1 152 ? -6.297 0.416 10.156 1 89.81 152 GLY B C 1
ATOM 6482 O O . GLY B 1 152 ? -5.707 0.051 9.133 1 89.81 152 GLY B O 1
ATOM 6483 N N . PRO B 1 153 ? -7.602 0.415 10.258 1 88.88 153 PRO B N 1
ATOM 6484 C CA . PRO B 1 153 ? -8.422 0.045 9.102 1 88.88 153 PRO B CA 1
ATOM 6485 C C . PRO B 1 153 ? -8.32 1.054 7.961 1 88.88 153 PRO B C 1
ATOM 6487 O O . PRO B 1 153 ? -7.891 2.191 8.172 1 88.88 153 PRO B O 1
ATOM 6490 N N . LEU B 1 154 ? -8.602 0.543 6.797 1 89.56 154 LEU B N 1
ATOM 6491 C CA . LEU B 1 154 ? -8.781 1.386 5.621 1 89.56 154 LEU B CA 1
ATOM 6492 C C . LEU B 1 154 ? -10.258 1.683 5.387 1 89.56 154 LEU B C 1
ATOM 6494 O O . LEU B 1 154 ? -11.07 0.761 5.242 1 89.56 154 LEU B O 1
ATOM 6498 N N . LEU B 1 155 ? -10.594 2.957 5.371 1 89.19 155 LEU B N 1
ATOM 6499 C CA . LEU B 1 155 ? -11.977 3.359 5.164 1 89.19 155 LEU B CA 1
ATOM 6500 C C . LEU B 1 155 ? -12.227 3.727 3.707 1 89.19 155 LEU B C 1
ATOM 6502 O O . LEU B 1 155 ? -11.781 4.773 3.24 1 89.19 155 LEU B O 1
ATOM 6506 N N . ASN B 1 156 ? -12.953 2.896 3.08 1 83.06 156 ASN B N 1
ATOM 6507 C CA . ASN B 1 156 ? -13.203 3.105 1.656 1 83.06 156 ASN B CA 1
ATOM 6508 C C . ASN B 1 156 ? -14.695 3.168 1.351 1 83.06 156 ASN B C 1
ATOM 6510 O O . ASN B 1 156 ? -15.094 3.17 0.185 1 83.06 156 ASN B O 1
ATOM 6514 N N . LYS B 1 157 ? -15.484 3.143 2.334 1 82.81 157 LYS B N 1
ATOM 6515 C CA . LYS B 1 157 ? -16.938 3.23 2.201 1 82.81 157 LYS B CA 1
ATOM 6516 C C . LYS B 1 157 ? -17.516 4.277 3.15 1 82.81 157 LYS B C 1
ATOM 6518 O O . LYS B 1 157 ? -17.078 4.398 4.293 1 82.81 157 LYS B O 1
ATOM 6523 N N . PHE B 1 158 ? -18.453 5.043 2.639 1 84.88 158 PHE B N 1
ATOM 6524 C CA . PHE B 1 158 ? -19.156 6.043 3.428 1 84.88 158 PHE B CA 1
ATOM 6525 C C . PHE B 1 158 ? -20.656 5.84 3.334 1 84.88 158 PHE B C 1
ATOM 6527 O O . PHE B 1 158 ? -21.219 5.797 2.236 1 84.88 158 PHE B O 1
ATOM 6534 N N . THR B 1 159 ? -21.297 5.699 4.469 1 87.5 159 THR B N 1
ATOM 6535 C CA . THR B 1 159 ? -22.734 5.461 4.508 1 87.5 159 THR B CA 1
ATOM 6536 C C . THR B 1 159 ? -23.453 6.633 5.168 1 87.5 159 THR B C 1
ATOM 6538 O O . THR B 1 159 ? -23.031 7.129 6.211 1 87.5 159 THR B O 1
ATOM 6541 N N . LEU B 1 160 ? -24.578 7.039 4.543 1 89.19 160 LEU B N 1
ATOM 6542 C CA . LEU B 1 160 ? -25.359 8.156 5.059 1 89.19 160 LEU B CA 1
ATOM 6543 C C . LEU B 1 160 ? -26.797 7.719 5.34 1 89.19 160 LEU B C 1
ATOM 6545 O O . LEU B 1 160 ? -27.5 7.266 4.434 1 89.19 160 LEU B O 1
ATOM 6549 N N . HIS B 1 161 ? -27.172 7.902 6.609 1 90.44 161 HIS B N 1
ATOM 6550 C CA . HIS B 1 161 ? -28.547 7.637 7.008 1 90.44 161 HIS B CA 1
ATOM 6551 C C . HIS B 1 161 ? -29.219 8.891 7.547 1 90.44 161 HIS B C 1
ATOM 6553 O O . HIS B 1 161 ? -28.609 9.648 8.305 1 90.44 161 HIS B O 1
ATOM 6559 N N . ARG B 1 162 ? -30.391 9.133 7.09 1 90 162 ARG B N 1
ATOM 6560 C CA . ARG B 1 162 ? -31.188 10.266 7.562 1 90 162 ARG B CA 1
ATOM 6561 C C . ARG B 1 162 ? -32.594 9.844 7.918 1 90 162 ARG B C 1
ATOM 6563 O O . ARG B 1 162 ? -33.344 9.391 7.051 1 90 162 ARG B O 1
ATOM 6570 N N . ASP B 1 163 ? -32.938 9.93 9.211 1 88.81 163 ASP B N 1
ATOM 6571 C CA . ASP B 1 163 ? -34.25 9.633 9.719 1 88.81 163 ASP B CA 1
ATOM 6572 C C . ASP B 1 163 ? -34.688 8.227 9.312 1 88.81 163 ASP B C 1
ATOM 6574 O O . ASP B 1 163 ? -35.812 8.047 8.789 1 88.81 163 ASP B O 1
ATOM 6578 N N . GLY B 1 164 ? -33.781 7.32 9.484 1 79.06 164 GLY B N 1
ATOM 6579 C CA . GLY B 1 164 ? -34.094 5.91 9.273 1 79.06 164 GLY B CA 1
ATOM 6580 C C . GLY B 1 164 ? -33.969 5.48 7.824 1 79.06 164 GLY B C 1
ATOM 6581 O O . GLY B 1 164 ? -34.094 4.297 7.512 1 79.06 164 GLY B O 1
ATOM 6582 N N . VAL B 1 165 ? -33.656 6.395 7 1 82.25 165 VAL B N 1
ATOM 6583 C CA . VAL B 1 165 ? -33.562 6.086 5.578 1 82.25 165 VAL B CA 1
ATOM 6584 C C . VAL B 1 165 ? -32.125 6.223 5.121 1 82.25 165 VAL B C 1
ATOM 6586 O O . VAL B 1 165 ? -31.406 7.145 5.539 1 82.25 165 VAL B O 1
ATOM 6589 N N . THR B 1 166 ? -31.766 5.277 4.262 1 81.81 166 THR B N 1
ATOM 6590 C CA . THR B 1 166 ? -30.438 5.387 3.656 1 81.81 166 THR B CA 1
ATOM 6591 C C . THR B 1 166 ? -30.453 6.406 2.521 1 81.81 166 THR B C 1
ATOM 6593 O O . THR B 1 166 ? -31.141 6.219 1.517 1 81.81 166 THR B O 1
ATOM 6596 N N . LEU B 1 167 ? -29.734 7.48 2.688 1 78.88 167 LEU B N 1
ATOM 6597 C CA . LEU B 1 167 ? -29.672 8.5 1.643 1 78.88 167 LEU B CA 1
ATOM 6598 C C . LEU B 1 167 ? -28.656 8.094 0.564 1 78.88 167 LEU B C 1
ATOM 6600 O O . LEU B 1 167 ? -28.781 8.508 -0.59 1 78.88 167 LEU B O 1
ATOM 6604 N N . GLY B 1 168 ? -27.672 7.379 1.007 1 74.81 168 GLY B N 1
ATOM 6605 C CA . GLY B 1 168 ? -26.703 6.957 0.01 1 74.81 168 GLY B CA 1
ATOM 6606 C C . GLY B 1 168 ? -25.531 6.207 0.603 1 74.81 168 GLY B C 1
ATOM 6607 O O . GLY B 1 168 ? -25.281 6.277 1.809 1 74.81 168 GLY B O 1
ATOM 6608 N N . ASN B 1 169 ? -24.922 5.312 -0.234 1 76.88 169 ASN B N 1
ATOM 6609 C CA . ASN B 1 169 ? -23.641 4.648 0.009 1 76.88 169 ASN B CA 1
ATOM 6610 C C . ASN B 1 169 ? -22.625 4.98 -1.077 1 76.88 169 ASN B C 1
ATOM 6612 O O . ASN B 1 169 ? -22.953 4.941 -2.268 1 76.88 169 ASN B O 1
ATOM 6616 N N . THR B 1 170 ? -21.5 5.523 -0.591 1 74.12 170 THR B N 1
ATOM 6617 C CA . THR B 1 170 ? -20.469 5.824 -1.571 1 74.12 170 THR B CA 1
ATOM 6618 C C . THR B 1 170 ? -19.203 5.02 -1.285 1 74.12 170 THR B C 1
ATOM 6620 O O . THR B 1 170 ? -18.938 4.648 -0.139 1 74.12 170 THR B O 1
ATOM 6623 N N . TYR B 1 171 ? -18.531 4.605 -2.365 1 73.75 171 TYR B N 1
ATOM 6624 C CA . TYR B 1 171 ? -17.266 3.891 -2.287 1 73.75 171 TYR B CA 1
ATOM 6625 C C . TYR B 1 171 ? -16.141 4.688 -2.953 1 73.75 171 TYR B C 1
ATOM 6627 O O . TYR B 1 171 ? -16.375 5.344 -3.975 1 73.75 171 TYR B O 1
ATOM 6635 N N . THR B 1 172 ? -15.047 4.609 -2.23 1 72.75 172 THR B N 1
ATOM 6636 C CA . THR B 1 172 ? -13.891 5.25 -2.852 1 72.75 172 THR B CA 1
ATOM 6637 C C . THR B 1 172 ? -13.328 4.375 -3.971 1 72.75 172 THR B C 1
ATOM 6639 O O . THR B 1 172 ? -13.109 3.178 -3.781 1 72.75 172 THR B O 1
ATOM 6642 N N . VAL B 1 173 ? -13.219 4.988 -5.137 1 66.88 173 VAL B N 1
ATOM 6643 C CA . VAL B 1 173 ? -12.625 4.301 -6.277 1 66.88 173 VAL B CA 1
ATOM 6644 C C . VAL B 1 173 ? -11.125 4.574 -6.324 1 66.88 173 VAL B C 1
ATOM 6646 O O . VAL B 1 173 ? -10.688 5.715 -6.141 1 66.88 173 VAL B O 1
ATOM 6649 N N . PRO B 1 174 ? -10.398 3.488 -6.516 1 69.62 174 PRO B N 1
ATOM 6650 C CA . PRO B 1 174 ? -8.953 3.721 -6.648 1 69.62 174 PRO B CA 1
ATOM 6651 C C . PRO B 1 174 ? -8.609 4.645 -7.812 1 69.62 174 PRO B C 1
ATOM 6653 O O . PRO B 1 174 ? -9.289 4.621 -8.844 1 69.62 174 PRO B O 1
ATOM 6656 N N . SER B 1 175 ? -7.652 5.473 -7.473 1 80.94 175 SER B N 1
ATOM 6657 C CA . SER B 1 175 ? -7.125 6.363 -8.5 1 80.94 175 SER B CA 1
ATOM 6658 C C . SER B 1 175 ? -5.934 5.738 -9.219 1 80.94 175 SER B C 1
ATOM 6660 O O . SER B 1 175 ? -5.137 5.023 -8.602 1 80.94 175 SER B O 1
ATOM 6662 N N . GLU B 1 176 ? -5.828 6.07 -10.477 1 84.06 176 GLU B N 1
ATOM 6663 C CA . GLU B 1 176 ? -4.73 5.555 -11.289 1 84.06 176 GLU B CA 1
ATOM 6664 C C . GLU B 1 176 ? -3.445 6.34 -11.039 1 84.06 176 GLU B C 1
ATOM 6666 O O . GLU B 1 176 ? -2.361 5.902 -11.43 1 84.06 176 GLU B O 1
ATOM 6671 N N . THR B 1 177 ? -3.576 7.422 -10.359 1 90.06 177 THR B N 1
ATOM 6672 C CA . THR B 1 177 ? -2.395 8.266 -10.25 1 90.06 177 THR B CA 1
ATOM 6673 C C . THR B 1 177 ? -1.997 8.445 -8.781 1 90.06 177 THR B C 1
ATOM 6675 O O . THR B 1 177 ? -1.502 9.508 -8.398 1 90.06 177 THR B O 1
ATOM 6678 N N . THR B 1 178 ? -2.34 7.496 -7.941 1 92.19 178 THR B N 1
ATOM 6679 C CA . THR B 1 178 ? -1.848 7.477 -6.57 1 92.19 178 THR B CA 1
ATOM 6680 C C . THR B 1 178 ? -1.754 6.047 -6.047 1 92.19 178 THR B C 1
ATOM 6682 O O . THR B 1 178 ? -2.543 5.184 -6.438 1 92.19 178 THR B O 1
ATOM 6685 N N . LYS B 1 179 ? -0.835 5.855 -5.16 1 91.38 179 LYS B N 1
ATOM 6686 C CA . LYS B 1 179 ? -0.63 4.57 -4.496 1 91.38 179 LYS B CA 1
ATOM 6687 C C . LYS B 1 179 ? -1.64 4.363 -3.371 1 91.38 179 LYS B C 1
ATOM 6689 O O . LYS B 1 179 ? -1.859 3.236 -2.928 1 91.38 179 LYS B O 1
ATOM 6694 N N . TYR B 1 180 ? -2.248 5.359 -2.928 1 92.25 180 TYR B N 1
ATOM 6695 C CA . TYR B 1 180 ? -3.061 5.312 -1.717 1 92.25 180 TYR B CA 1
ATOM 6696 C C . TYR B 1 180 ? -4.535 5.523 -2.041 1 92.25 180 TYR B C 1
ATOM 6698 O O . TYR B 1 180 ? -4.871 6.266 -2.967 1 92.25 180 TYR B O 1
ATOM 6706 N N . ARG B 1 181 ? -5.379 4.785 -1.315 1 87.88 181 ARG B N 1
ATOM 6707 C CA . ARG B 1 181 ? -6.82 4.906 -1.51 1 87.88 181 ARG B CA 1
ATOM 6708 C C . ARG B 1 181 ? -7.543 5.023 -0.173 1 87.88 181 ARG B C 1
ATOM 6710 O O . ARG B 1 181 ? -7.043 4.562 0.854 1 87.88 181 ARG B O 1
ATOM 6717 N N . GLY B 1 182 ? -8.664 5.684 -0.205 1 88.12 182 GLY B N 1
ATOM 6718 C CA . GLY B 1 182 ? -9.469 5.789 1.001 1 88.12 182 GLY B CA 1
ATOM 6719 C C . GLY B 1 182 ? -8.758 6.516 2.129 1 88.12 182 GLY B C 1
ATOM 6720 O O . GLY B 1 182 ? -7.703 7.121 1.921 1 88.12 182 GLY B O 1
ATOM 6721 N N . LEU B 1 183 ? -9.352 6.504 3.311 1 91.5 183 LEU B N 1
ATOM 6722 C CA . LEU B 1 183 ? -8.766 7.082 4.516 1 91.5 183 LEU B CA 1
ATOM 6723 C C . LEU B 1 183 ? -8.031 6.02 5.328 1 91.5 183 LEU B C 1
ATOM 6725 O O . LEU B 1 183 ? -8.609 4.977 5.648 1 91.5 183 LEU B O 1
ATOM 6729 N N . HIS B 1 184 ? -6.812 6.297 5.562 1 92.88 184 HIS B N 1
ATOM 6730 C CA . HIS B 1 184 ? -6.016 5.391 6.383 1 92.88 184 HIS B CA 1
ATOM 6731 C C . HIS B 1 184 ? -6.082 5.781 7.855 1 92.88 184 HIS B C 1
ATOM 6733 O O . HIS B 1 184 ? -5.688 6.891 8.227 1 92.88 184 HIS B O 1
ATOM 6739 N N . ILE B 1 185 ? -6.488 4.871 8.648 1 93.38 185 ILE B N 1
ATOM 6740 C CA . ILE B 1 185 ? -6.691 5.203 10.055 1 93.38 185 ILE B CA 1
ATOM 6741 C C . ILE B 1 185 ? -5.402 4.969 10.836 1 93.38 185 ILE B C 1
ATOM 6743 O O . ILE B 1 185 ? -4.875 3.855 10.859 1 93.38 185 ILE B O 1
ATOM 6747 N N . THR B 1 186 ? -4.922 5.996 11.414 1 93.69 186 THR B N 1
ATOM 6748 C CA . THR B 1 186 ? -3.807 6.016 12.352 1 93.69 186 THR B CA 1
ATOM 6749 C C . THR B 1 186 ? -3.998 7.109 13.398 1 93.69 186 THR B C 1
ATOM 6751 O O . THR B 1 186 ? -4.113 8.289 13.055 1 93.69 186 THR B O 1
ATOM 6754 N N . ALA B 1 187 ? -3.988 6.684 14.609 1 92.56 187 ALA B N 1
ATOM 6755 C CA . ALA B 1 187 ? -4.207 7.637 15.688 1 92.56 187 ALA B CA 1
ATOM 6756 C C . ALA B 1 187 ? -3.08 8.664 15.75 1 92.56 187 ALA B C 1
ATOM 6758 O O . ALA B 1 187 ? -1.915 8.336 15.523 1 92.56 187 ALA B O 1
ATOM 6759 N N . GLN B 1 188 ? -3.438 9.891 16.141 1 93.44 188 GLN B N 1
ATOM 6760 C CA . GLN B 1 188 ? -2.441 10.953 16.266 1 93.44 188 GLN B CA 1
ATOM 6761 C C . GLN B 1 188 ? -1.31 10.523 17.203 1 93.44 188 GLN B C 1
ATOM 6763 O O . GLN B 1 188 ? -0.142 10.828 16.938 1 93.44 188 GLN B O 1
ATOM 6768 N N . ALA B 1 189 ? -1.679 9.898 18.312 1 92.69 189 ALA B N 1
ATOM 6769 C CA . ALA B 1 189 ? -0.67 9.43 19.266 1 92.69 189 ALA B CA 1
ATOM 6770 C C . ALA B 1 189 ? 0.391 8.594 18.562 1 92.69 189 ALA B C 1
ATOM 6772 O O . ALA B 1 189 ? 1.589 8.766 18.797 1 92.69 189 ALA B O 1
ATOM 6773 N N . GLN B 1 190 ? -0.055 7.691 17.734 1 93.25 190 GLN B N 1
ATOM 6774 C CA . GLN B 1 190 ? 0.87 6.824 17.016 1 93.25 190 GLN B CA 1
ATOM 6775 C C . GLN B 1 190 ? 1.676 7.613 15.977 1 93.25 190 GLN B C 1
ATOM 6777 O O . GLN B 1 190 ? 2.865 7.355 15.789 1 93.25 190 GLN B O 1
ATOM 6782 N N . ILE B 1 191 ? 1.09 8.547 15.328 1 95.94 191 ILE B N 1
ATOM 6783 C CA . ILE B 1 191 ? 1.782 9.375 14.344 1 95.94 191 ILE B CA 1
ATOM 6784 C C . ILE B 1 191 ? 2.91 10.148 15.023 1 95.94 191 ILE B C 1
ATOM 6786 O O . ILE B 1 191 ? 4.035 10.195 14.516 1 95.94 191 ILE B O 1
ATOM 6790 N N . GLU B 1 192 ? 2.586 10.742 16.125 1 96.5 192 GLU B N 1
ATOM 6791 C CA . GLU B 1 192 ? 3.602 11.508 16.844 1 96.5 192 GLU B CA 1
ATOM 6792 C C . GLU B 1 192 ? 4.758 10.609 17.281 1 96.5 192 GLU B C 1
ATOM 6794 O O . GLU B 1 192 ? 5.922 11.016 17.219 1 96.5 192 GLU B O 1
ATOM 6799 N N . ARG B 1 193 ? 4.441 9.453 17.719 1 94.81 193 ARG B N 1
ATOM 6800 C CA . ARG B 1 193 ? 5.488 8.516 18.094 1 94.81 193 ARG B CA 1
ATOM 6801 C C . ARG B 1 193 ? 6.391 8.188 16.906 1 94.81 193 ARG B C 1
ATOM 6803 O O . ARG B 1 193 ? 7.613 8.109 17.062 1 94.81 193 ARG B O 1
ATOM 6810 N N . ILE B 1 194 ? 5.777 7.98 15.789 1 95.81 194 ILE B N 1
ATOM 6811 C CA . ILE B 1 194 ? 6.527 7.691 14.57 1 95.81 194 ILE B CA 1
ATOM 6812 C C . ILE B 1 194 ? 7.434 8.875 14.234 1 95.81 194 ILE B C 1
ATOM 6814 O O . ILE B 1 194 ? 8.609 8.688 13.914 1 95.81 194 ILE B O 1
ATOM 6818 N N . TYR B 1 195 ? 6.859 10.094 14.32 1 97 195 TYR B N 1
ATOM 6819 C CA . TYR B 1 195 ? 7.629 11.297 14.016 1 97 195 TYR B CA 1
ATOM 6820 C C . TYR B 1 195 ? 8.797 11.453 14.984 1 97 195 TYR B C 1
ATOM 6822 O O . TYR B 1 195 ? 9.914 11.758 14.562 1 97 195 TYR B O 1
ATOM 6830 N N . VAL B 1 196 ? 8.578 11.219 16.266 1 96.81 196 VAL B N 1
ATOM 6831 C CA . VAL B 1 196 ? 9.602 11.383 17.297 1 96.81 196 VAL B CA 1
ATOM 6832 C C . VAL B 1 196 ? 10.727 10.375 17.078 1 96.81 196 VAL B C 1
ATOM 6834 O O . VAL B 1 196 ? 11.906 10.711 17.188 1 96.81 196 VAL B O 1
ATOM 6837 N N . ARG B 1 197 ? 10.367 9.148 16.766 1 94.75 197 ARG B N 1
ATOM 6838 C CA . ARG B 1 197 ? 11.375 8.125 16.484 1 94.75 197 ARG B CA 1
ATOM 6839 C C . ARG B 1 197 ? 12.211 8.484 15.266 1 94.75 197 ARG B C 1
ATOM 6841 O O . ARG B 1 197 ? 13.422 8.266 15.25 1 94.75 197 ARG B O 1
ATOM 6848 N N . ASP B 1 198 ? 11.547 9.008 14.258 1 96 198 ASP B N 1
ATOM 6849 C CA . ASP B 1 198 ? 12.273 9.453 13.07 1 96 198 ASP B CA 1
ATOM 6850 C C . ASP B 1 198 ? 13.266 10.562 13.414 1 96 198 ASP B C 1
ATOM 6852 O O . ASP B 1 198 ? 14.398 10.562 12.93 1 96 198 ASP B O 1
ATOM 6856 N N . LEU B 1 199 ? 12.859 11.523 14.211 1 96.44 199 LEU B N 1
ATOM 6857 C CA . LEU B 1 199 ? 13.75 12.602 14.641 1 96.44 199 LEU B CA 1
ATOM 6858 C C . LEU B 1 199 ? 14.938 12.047 15.414 1 96.44 199 LEU B C 1
ATOM 6860 O O . LEU B 1 199 ? 16.062 12.531 15.266 1 96.44 199 LEU B O 1
ATOM 6864 N N . LEU B 1 200 ? 14.664 11.039 16.203 1 94.62 200 LEU B N 1
ATOM 6865 C CA . LEU B 1 200 ? 15.742 10.398 16.938 1 94.62 200 LEU B CA 1
ATOM 6866 C C . LEU B 1 200 ? 16.781 9.828 15.984 1 94.62 200 LEU B C 1
ATOM 6868 O O . LEU B 1 200 ? 17.984 9.922 16.234 1 94.62 200 LEU B O 1
ATOM 6872 N N . ARG B 1 201 ? 16.375 9.266 14.859 1 93.56 201 ARG B N 1
ATOM 6873 C CA . ARG B 1 201 ? 17.297 8.75 13.844 1 93.56 201 ARG B CA 1
ATOM 6874 C C . ARG B 1 201 ? 18.172 9.859 13.281 1 93.56 201 ARG B C 1
ATOM 6876 O O . ARG B 1 201 ? 19.312 9.609 12.875 1 93.56 201 ARG B O 1
ATOM 6883 N N . HIS B 1 202 ? 17.625 11.016 13.305 1 93.5 202 HIS B N 1
ATOM 6884 C CA . HIS B 1 202 ? 18.359 12.18 12.805 1 93.5 202 HIS B CA 1
ATOM 6885 C C . HIS B 1 202 ? 19.078 12.898 13.945 1 93.5 202 HIS B C 1
ATOM 6887 O O . HIS B 1 202 ? 19.5 14.047 13.781 1 93.5 202 HIS B O 1
ATOM 6893 N N . GLN B 1 203 ? 19.125 12.281 15.117 1 93.25 203 GLN B N 1
ATOM 6894 C CA . GLN B 1 203 ? 19.828 12.773 16.297 1 93.25 203 GLN B CA 1
ATOM 6895 C C . GLN B 1 203 ? 19.25 14.109 16.75 1 93.25 203 GLN B C 1
ATOM 6897 O O . GLN B 1 203 ? 20 15.07 16.984 1 93.25 203 GLN B O 1
ATOM 6902 N N . THR B 1 204 ? 17.969 14.164 16.812 1 95.44 204 THR B N 1
ATOM 6903 C CA . THR B 1 204 ? 17.219 15.305 17.297 1 95.44 204 THR B CA 1
ATOM 6904 C C . THR B 1 204 ? 16.203 14.875 18.359 1 95.44 204 THR B C 1
ATOM 6906 O O . THR B 1 204 ? 15.492 13.883 18.188 1 95.44 204 THR B O 1
ATOM 6909 N N . LEU B 1 205 ? 16.188 15.602 19.469 1 96 205 LEU B N 1
ATOM 6910 C CA . LEU B 1 205 ? 15.211 15.344 20.516 1 96 205 LEU B CA 1
ATOM 6911 C C . LEU B 1 205 ? 14.227 16.5 20.656 1 96 205 LEU B C 1
ATOM 6913 O O . LEU B 1 205 ? 14.594 17.65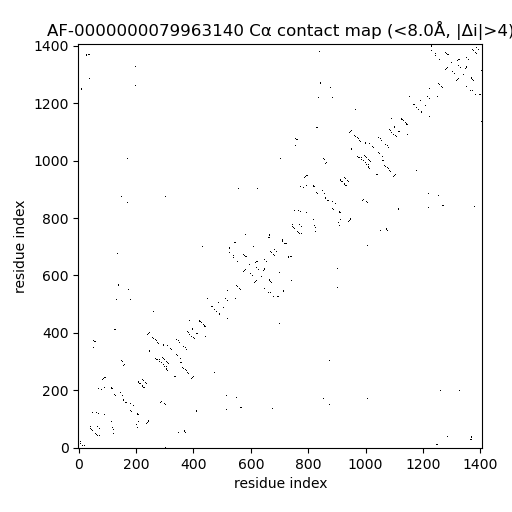6 20.453 1 96 205 LEU B O 1
ATOM 6917 N N . VAL B 1 206 ? 12.992 16.156 20.953 1 97.06 206 VAL B N 1
ATOM 6918 C CA . VAL B 1 206 ? 12.023 17.172 21.359 1 97.06 206 VAL B CA 1
ATOM 6919 C C . VAL B 1 206 ? 12.32 17.609 22.781 1 97.06 206 VAL B C 1
ATOM 6921 O O . VAL B 1 206 ? 12.422 16.781 23.688 1 97.06 206 VAL B O 1
ATOM 6924 N N . GLU B 1 207 ? 12.531 18.859 22.953 1 96.44 207 GLU B N 1
ATOM 6925 C CA . GLU B 1 207 ? 12.719 19.391 24.297 1 96.44 207 GLU B CA 1
ATOM 6926 C C . GLU B 1 207 ? 11.383 19.547 25.031 1 96.44 207 GLU B C 1
ATOM 6928 O O . GLU B 1 207 ? 10.633 20.484 24.766 1 96.44 207 GLU B O 1
ATOM 6933 N N . ARG B 1 208 ? 11.141 18.641 25.938 1 95.44 208 ARG B N 1
ATOM 6934 C CA . ARG B 1 208 ? 9.875 18.547 26.656 1 95.44 208 ARG B CA 1
ATOM 6935 C C . ARG B 1 208 ? 9.859 19.469 27.875 1 95.44 208 ARG B C 1
ATOM 6937 O O . ARG B 1 208 ? 10.914 19.922 28.328 1 95.44 208 ARG B O 1
ATOM 6944 N N . SER B 1 209 ? 8.625 19.75 28.344 1 94.62 209 SER B N 1
ATOM 6945 C CA . SER B 1 209 ? 8.406 20.609 29.484 1 94.62 209 SER B CA 1
ATOM 6946 C C . SER B 1 209 ? 9.133 21.953 29.312 1 94.62 209 SER B C 1
ATOM 6948 O O . SER B 1 209 ? 9.727 22.453 30.266 1 94.62 209 SER B O 1
ATOM 6950 N N . THR B 1 210 ? 9.195 22.438 28.125 1 96.5 210 THR B N 1
ATOM 6951 C CA . THR B 1 210 ? 9.867 23.672 27.766 1 96.5 210 THR B CA 1
ATOM 6952 C C . THR B 1 210 ? 8.906 24.625 27.047 1 96.5 210 THR B C 1
ATOM 6954 O O . THR B 1 210 ? 8.195 24.203 26.125 1 96.5 210 THR B O 1
ATOM 6957 N N . THR B 1 211 ? 8.859 25.859 27.438 1 95.81 211 THR B N 1
ATOM 6958 C CA . THR B 1 211 ? 7.895 26.797 26.891 1 95.81 211 THR B CA 1
ATOM 6959 C C . THR B 1 211 ? 8.602 28.062 26.375 1 95.81 211 THR B C 1
ATOM 6961 O O . THR B 1 211 ? 9.633 28.453 26.922 1 95.81 211 THR B O 1
ATOM 6964 N N . LEU B 1 212 ? 8.078 28.625 25.328 1 97.62 212 LEU B N 1
ATOM 6965 C CA . LEU B 1 212 ? 8.469 29.969 24.891 1 97.62 212 LEU B CA 1
ATOM 6966 C C . LEU B 1 212 ? 7.84 31.031 25.766 1 97.62 212 LEU B C 1
ATOM 6968 O O . LEU B 1 212 ? 6.617 31.109 25.891 1 97.62 212 LEU B O 1
ATOM 6972 N N . THR B 1 213 ? 8.664 31.828 26.359 1 96.19 213 THR B N 1
ATOM 6973 C CA . THR B 1 213 ? 8.141 32.844 27.25 1 96.19 213 THR B CA 1
ATOM 6974 C C . THR B 1 213 ? 7.945 34.156 26.516 1 96.19 213 THR B C 1
ATOM 6976 O O . THR B 1 213 ? 6.969 34.875 26.75 1 96.19 213 THR B O 1
ATOM 6979 N N . SER B 1 214 ? 8.891 34.5 25.703 1 96.12 214 SER B N 1
ATOM 6980 C CA . SER B 1 214 ? 8.812 35.719 24.875 1 96.12 214 SER B CA 1
ATOM 6981 C C . SER B 1 214 ? 9.805 35.656 23.719 1 96.12 214 SER B C 1
ATOM 6983 O O . SER B 1 214 ? 10.719 34.812 23.719 1 96.12 214 SER B O 1
ATOM 6985 N N . PHE B 1 215 ? 9.578 36.5 22.734 1 96.75 215 PHE B N 1
ATOM 6986 C CA . PHE B 1 215 ? 10.57 36.688 21.672 1 96.75 215 PHE B CA 1
ATOM 6987 C C . PHE B 1 215 ? 10.453 38.062 21.047 1 96.75 215 PHE B C 1
ATOM 6989 O O . PHE B 1 215 ? 9.445 38.75 21.219 1 96.75 215 PHE B O 1
ATOM 6996 N N . LYS B 1 216 ? 11.516 38.5 20.453 1 95.56 216 LYS B N 1
ATOM 6997 C CA . LYS B 1 216 ? 11.57 39.75 19.672 1 95.56 216 LYS B CA 1
ATOM 6998 C C . LYS B 1 216 ? 12.281 39.5 18.344 1 95.56 216 LYS B C 1
ATOM 7000 O O . LYS B 1 216 ? 13.242 38.75 18.266 1 95.56 216 LYS B O 1
ATOM 7005 N N . VAL B 1 217 ? 11.703 40.125 17.344 1 92.88 217 VAL B N 1
ATOM 7006 C CA . VAL B 1 217 ? 12.375 40.094 16.047 1 92.88 217 VAL B CA 1
ATOM 7007 C C . VAL B 1 217 ? 13.352 41.281 15.961 1 92.88 217 VAL B C 1
ATOM 7009 O O . VAL B 1 217 ? 12.977 42.406 16.219 1 92.88 217 VAL B O 1
ATOM 7012 N N . ASP B 1 218 ? 14.516 40.906 15.727 1 88.44 218 ASP B N 1
ATOM 7013 C CA . ASP B 1 218 ? 15.531 41.938 15.523 1 88.44 218 ASP B CA 1
ATOM 7014 C C . ASP B 1 218 ? 15.617 42.344 14.055 1 88.44 218 ASP B C 1
ATOM 7016 O O . ASP B 1 218 ? 16.312 41.688 13.266 1 88.44 218 ASP B O 1
ATOM 7020 N N . ASP B 1 219 ? 15.016 43.375 13.688 1 78.88 219 ASP B N 1
ATOM 7021 C CA . ASP B 1 219 ? 14.914 43.844 12.305 1 78.88 219 ASP B CA 1
ATOM 7022 C C . ASP B 1 219 ? 16.297 44.062 11.703 1 78.88 219 ASP B C 1
ATOM 7024 O O . ASP B 1 219 ? 16.5 43.812 10.508 1 78.88 219 ASP B O 1
ATOM 7028 N N . GLY B 1 220 ? 17.172 44.5 12.461 1 70.12 220 GLY B N 1
ATOM 7029 C CA . GLY B 1 220 ? 18.5 44.812 11.969 1 70.12 220 GLY B CA 1
ATOM 7030 C C . GLY B 1 220 ? 19.312 43.562 11.648 1 70.12 220 GLY B C 1
ATOM 7031 O O . GLY B 1 220 ? 20.078 43.562 10.68 1 70.12 220 GLY B O 1
ATOM 7032 N N . ALA B 1 221 ? 19.062 42.5 12.32 1 73.81 221 ALA B N 1
ATOM 7033 C CA . ALA B 1 221 ? 19.922 41.344 12.203 1 73.81 221 ALA B CA 1
ATOM 7034 C C . ALA B 1 221 ? 19.188 40.156 11.562 1 73.81 221 ALA B C 1
ATOM 7036 O O . ALA B 1 221 ? 19.75 39.094 11.398 1 73.81 221 ALA B O 1
ATOM 7037 N N . ASP B 1 222 ? 18.094 40.375 11.188 1 85.12 222 ASP B N 1
ATOM 7038 C CA . ASP B 1 222 ? 17.281 39.344 10.531 1 85.12 222 ASP B CA 1
ATOM 7039 C C . ASP B 1 222 ? 17.234 38.062 11.367 1 85.12 222 ASP B C 1
ATOM 7041 O O . ASP B 1 222 ? 17.531 36.969 10.859 1 85.12 222 ASP B O 1
ATOM 7045 N N . LYS B 1 223 ? 17 38.219 12.633 1 92.62 223 LYS B N 1
ATOM 7046 C CA . LYS B 1 223 ? 16.922 37.094 13.531 1 92.62 223 LYS B CA 1
ATOM 7047 C C . LYS B 1 223 ? 15.844 37.281 14.594 1 92.62 223 LYS B C 1
ATOM 7049 O O . LYS B 1 223 ? 15.367 38.406 14.797 1 92.62 223 LYS B O 1
ATOM 7054 N N . VAL B 1 224 ? 15.484 36.188 15.172 1 97.31 224 VAL B N 1
ATOM 7055 C CA . VAL B 1 224 ? 14.547 36.156 16.297 1 97.31 224 VAL B CA 1
ATOM 7056 C C . VAL B 1 224 ? 15.297 35.812 17.578 1 97.31 224 VAL B C 1
ATOM 7058 O O . VAL B 1 224 ? 16.047 34.844 17.641 1 97.31 224 VAL B O 1
ATOM 7061 N N . ILE B 1 225 ? 15.195 36.656 18.562 1 97.81 225 ILE B N 1
ATOM 7062 C CA . ILE B 1 225 ? 15.727 36.406 19.906 1 97.81 225 ILE B CA 1
ATOM 7063 C C . ILE B 1 225 ? 14.602 35.875 20.812 1 97.81 225 ILE B C 1
ATOM 7065 O O . ILE B 1 225 ? 13.711 36.656 21.188 1 97.81 225 ILE B O 1
ATOM 7069 N N . ALA B 1 226 ? 14.68 34.656 21.141 1 98.06 226 ALA B N 1
ATOM 7070 C CA . ALA B 1 226 ? 13.609 34 21.906 1 98.06 226 ALA B CA 1
ATOM 7071 C C . ALA B 1 226 ? 14.094 33.625 23.312 1 98.06 226 ALA B C 1
ATOM 7073 O O . ALA B 1 226 ? 15.25 33.25 23.484 1 98.06 226 ALA B O 1
ATOM 7074 N N . LYS B 1 227 ? 13.234 33.719 24.266 1 98 227 LYS B N 1
ATOM 7075 C CA . LYS B 1 227 ? 13.477 33.25 25.625 1 98 227 LYS B CA 1
ATOM 7076 C C . LYS B 1 227 ? 12.625 32 25.922 1 98 227 LYS B C 1
ATOM 7078 O O . LYS B 1 227 ? 11.406 32.031 25.734 1 98 227 LYS B O 1
ATOM 7083 N N . ILE B 1 228 ? 13.281 30.953 26.297 1 97.62 228 ILE B N 1
ATOM 7084 C CA . ILE B 1 228 ? 12.57 29.719 26.609 1 97.62 228 ILE B CA 1
ATOM 7085 C C . ILE B 1 228 ? 12.852 29.328 28.062 1 97.62 228 ILE B C 1
ATOM 7087 O O . ILE B 1 228 ? 13.867 29.719 28.641 1 97.62 228 ILE B O 1
ATOM 7091 N N . SER B 1 229 ? 11.922 28.594 28.625 1 96.88 229 SER B N 1
ATOM 7092 C CA . SER B 1 229 ? 12.031 28.141 30.016 1 96.88 229 SER B CA 1
ATOM 7093 C C . SER B 1 229 ? 11.711 26.656 30.141 1 96.88 229 SER B C 1
ATOM 7095 O O . SER B 1 229 ? 10.656 26.203 29.688 1 96.88 229 SER B O 1
ATOM 7097 N N . ALA B 1 230 ? 12.609 25.922 30.734 1 92.62 230 ALA B N 1
ATOM 7098 C CA . ALA B 1 230 ? 12.406 24.5 31.016 1 92.62 230 ALA B CA 1
ATOM 7099 C C . ALA B 1 230 ? 11.805 24.297 32.406 1 92.62 230 ALA B C 1
ATOM 7101 O O . ALA B 1 230 ? 12.344 24.797 33.406 1 92.62 230 ALA B O 1
ATOM 7102 N N . ASP B 1 231 ? 10.773 23.609 32.438 1 89.25 231 ASP B N 1
ATOM 7103 C CA . ASP B 1 231 ? 10.078 23.297 33.688 1 89.25 231 ASP B CA 1
ATOM 7104 C C . ASP B 1 231 ? 9.773 24.562 34.469 1 89.25 231 ASP B C 1
ATOM 7106 O O . ASP B 1 231 ? 9.805 24.562 35.719 1 89.25 231 ASP B O 1
ATOM 7110 N N . GLY B 1 232 ? 9.594 25.578 33.812 1 85.38 232 GLY B N 1
ATOM 7111 C CA . GLY B 1 232 ? 9.281 26.844 34.469 1 85.38 232 GLY B CA 1
ATOM 7112 C C . GLY B 1 232 ? 10.445 27.406 35.25 1 85.38 232 GLY B C 1
ATOM 7113 O O . GLY B 1 232 ? 10.258 28.312 36.094 1 85.38 232 GLY B O 1
ATOM 7114 N N . LYS B 1 233 ? 11.562 26.844 35.062 1 88.56 233 LYS B N 1
ATOM 7115 C CA . LYS B 1 233 ? 12.727 27.281 35.812 1 88.56 233 LYS B CA 1
ATOM 7116 C C . LYS B 1 233 ? 13.766 27.938 34.906 1 88.56 233 LYS B C 1
ATOM 7118 O O . LYS B 1 233 ? 14.188 27.344 33.906 1 88.56 233 LYS B O 1
ATOM 7123 N N . GLY B 1 234 ? 14.125 29.172 35.25 1 88.25 234 GLY B N 1
ATOM 7124 C CA . GLY B 1 234 ? 15.172 29.875 34.531 1 88.25 234 GLY B CA 1
ATOM 7125 C C . GLY B 1 234 ? 14.797 30.172 33.094 1 88.25 234 GLY B C 1
ATOM 7126 O O . GLY B 1 234 ? 13.734 29.781 32.625 1 88.25 234 GLY B O 1
ATOM 7127 N N . GLU B 1 235 ? 15.539 31.031 32.5 1 92.94 235 GLU B N 1
ATOM 7128 C CA . GLU B 1 235 ? 15.336 31.406 31.094 1 92.94 235 GLU B CA 1
ATOM 7129 C C . GLU B 1 235 ? 16.625 31.25 30.297 1 92.94 235 GLU B C 1
ATOM 7131 O O . GLU B 1 235 ? 17.719 31.531 30.781 1 92.94 235 GLU B O 1
ATOM 7136 N N . GLU B 1 236 ? 16.438 30.656 29.188 1 96.44 236 GLU B N 1
ATOM 7137 C CA . GLU B 1 236 ? 17.5 30.531 28.203 1 96.44 236 GLU B CA 1
ATOM 7138 C C . GLU B 1 236 ? 17.188 31.328 26.938 1 96.44 236 GLU B C 1
ATOM 7140 O O . GLU B 1 236 ? 16.031 31.359 26.484 1 96.44 236 GLU B O 1
ATOM 7145 N N . VAL B 1 237 ? 18.188 32.031 26.453 1 97.62 237 VAL B N 1
ATOM 7146 C CA . VAL B 1 237 ? 18.016 32.781 25.219 1 97.62 237 VAL B CA 1
ATOM 7147 C C . VAL B 1 237 ? 18.438 31.953 24.016 1 97.62 237 VAL B C 1
ATOM 7149 O O . VAL B 1 237 ? 19.531 31.391 24.016 1 97.62 237 VAL B O 1
ATOM 7152 N N . VAL B 1 238 ? 17.609 31.844 23.047 1 98.06 238 VAL B N 1
ATOM 7153 C CA . VAL B 1 238 ? 17.891 31.156 21.797 1 98.06 238 VAL B CA 1
ATOM 7154 C C . VAL B 1 238 ? 17.781 32.156 20.641 1 98.06 238 VAL B C 1
ATOM 7156 O O . VAL B 1 238 ? 16.766 32.844 20.5 1 98.06 238 VAL B O 1
ATOM 7159 N N . GLU B 1 239 ? 18.828 32.281 19.859 1 98 239 GLU B N 1
ATOM 7160 C CA . GLU B 1 239 ? 18.797 33.062 18.625 1 98 239 GLU B CA 1
ATOM 7161 C C . GLU B 1 239 ? 18.484 32.188 17.422 1 98 239 GLU B C 1
ATOM 7163 O O . GLU B 1 239 ? 19.156 31.172 17.203 1 98 239 GLU B O 1
ATOM 7168 N N . ALA B 1 240 ? 17.5 32.531 16.688 1 98.31 240 ALA B N 1
ATOM 7169 C CA . ALA B 1 240 ? 17.109 31.781 15.5 1 98.31 240 ALA B CA 1
ATOM 7170 C C . ALA B 1 240 ? 16.859 32.719 14.32 1 98.31 240 ALA B C 1
ATOM 7172 O O . ALA B 1 240 ? 16.531 33.875 14.5 1 98.31 240 ALA B O 1
ATOM 7173 N N . LYS B 1 241 ? 17.109 32.25 13.133 1 97.75 241 LYS B N 1
ATOM 7174 C CA . LYS B 1 241 ? 16.75 33.031 11.953 1 97.75 241 LYS B CA 1
ATOM 7175 C C . LYS B 1 241 ? 15.234 33.094 11.797 1 97.75 241 LYS B C 1
ATOM 7177 O O . LYS B 1 241 ? 14.695 34.125 11.367 1 97.75 241 LYS B O 1
ATOM 7182 N N . TYR B 1 242 ? 14.578 31.984 12.016 1 98.5 242 TYR B N 1
ATOM 7183 C CA . TYR B 1 242 ? 13.125 31.906 11.898 1 98.5 242 TYR B CA 1
ATOM 7184 C C . TYR B 1 242 ? 12.516 31.234 13.133 1 98.5 242 TYR B C 1
ATOM 7186 O O . TYR B 1 242 ? 13.164 30.422 13.781 1 98.5 242 TYR B O 1
ATOM 7194 N N . LEU B 1 243 ? 11.297 31.594 13.484 1 98.75 243 LEU B N 1
ATOM 7195 C CA . LEU B 1 243 ? 10.516 31 14.562 1 98.75 243 LEU B CA 1
ATOM 7196 C C . LEU B 1 243 ? 9.203 30.438 14.039 1 98.75 243 LEU B C 1
ATOM 7198 O O . LEU B 1 243 ? 8.516 31.094 13.25 1 98.75 243 LEU B O 1
ATOM 7202 N N . ILE B 1 244 ? 8.867 29.234 14.375 1 98.88 244 ILE B N 1
ATOM 7203 C CA . ILE B 1 244 ? 7.645 28.594 13.938 1 98.88 244 ILE B CA 1
ATOM 7204 C C . ILE B 1 244 ? 6.668 28.484 15.109 1 98.88 244 ILE B C 1
ATOM 7206 O O . ILE B 1 244 ? 6.992 27.891 16.141 1 98.88 244 ILE B O 1
ATOM 7210 N N . GLY B 1 245 ? 5.5 29.094 14.953 1 98.56 245 GLY B N 1
ATOM 7211 C CA . GLY B 1 245 ? 4.402 28.891 15.891 1 98.56 245 GLY B CA 1
ATOM 7212 C C . GLY B 1 245 ? 3.598 27.641 15.602 1 98.56 245 GLY B C 1
ATOM 7213 O O . GLY B 1 245 ? 2.686 27.672 14.773 1 98.56 245 GLY B O 1
ATOM 7214 N N . ALA B 1 246 ? 3.824 26.625 16.297 1 98.31 246 ALA B N 1
ATOM 7215 C CA . ALA B 1 246 ? 3.148 25.328 16.203 1 98.31 246 ALA B CA 1
ATOM 7216 C C . ALA B 1 246 ? 2.531 24.938 17.547 1 98.31 246 ALA B C 1
ATOM 7218 O O . ALA B 1 246 ? 2.559 23.766 17.938 1 98.31 246 ALA B O 1
ATOM 7219 N N . ASP B 1 247 ? 2.021 25.859 18.25 1 95.81 247 ASP B N 1
ATOM 7220 C CA . ASP B 1 247 ? 1.654 25.672 19.656 1 95.81 247 ASP B CA 1
ATOM 7221 C C . ASP B 1 247 ? 0.14 25.562 19.812 1 95.81 247 ASP B C 1
ATOM 7223 O O . ASP B 1 247 ? -0.401 25.859 20.875 1 95.81 247 ASP B O 1
ATOM 7227 N N . GLY B 1 248 ? -0.586 25.219 18.734 1 92.94 248 GLY B N 1
ATOM 7228 C CA . GLY B 1 248 ? -1.97 24.797 18.844 1 92.94 248 GLY B CA 1
ATOM 7229 C C . GLY B 1 248 ? -2.963 25.938 18.766 1 92.94 248 GLY B C 1
ATOM 7230 O O . GLY B 1 248 ? -2.586 27.062 18.453 1 92.94 248 GLY B O 1
ATOM 7231 N N . ALA B 1 249 ? -4.18 25.609 19.031 1 90.12 249 ALA B N 1
ATOM 7232 C CA . ALA B 1 249 ? -5.309 26.516 18.797 1 90.12 249 ALA B CA 1
ATOM 7233 C C . ALA B 1 249 ? -5.258 27.719 19.734 1 90.12 249 ALA B C 1
ATOM 7235 O O . ALA B 1 249 ? -5.758 28.797 19.406 1 90.12 249 ALA B O 1
ATOM 7236 N N . SER B 1 250 ? -4.723 27.531 20.891 1 90.19 250 SER B N 1
ATOM 7237 C CA . SER B 1 250 ? -4.508 28.625 21.828 1 90.19 250 SER B CA 1
ATOM 7238 C C . SER B 1 250 ? -3.092 29.172 21.734 1 90.19 250 SER B C 1
ATOM 7240 O O . SER B 1 250 ? -2.436 29.406 22.75 1 90.19 250 SER B O 1
ATOM 7242 N N . SER B 1 251 ? -2.684 29.406 20.625 1 94 251 SER B N 1
ATOM 7243 C CA . SER B 1 251 ? -1.301 29.75 20.312 1 94 251 SER B CA 1
ATOM 7244 C C . SER B 1 251 ? -0.882 31.047 21 1 94 251 SER B C 1
ATOM 7246 O O . SER B 1 251 ? -1.413 32.125 20.688 1 94 251 SER B O 1
ATOM 7248 N N . GLY B 1 252 ? 0.117 30.906 21.891 1 93.62 252 GLY B N 1
ATOM 7249 C CA . GLY B 1 252 ? 0.771 32.062 22.453 1 93.62 252 GLY B CA 1
ATOM 7250 C C . GLY B 1 252 ? 1.592 32.844 21.438 1 93.62 252 GLY B C 1
ATOM 7251 O O . GLY B 1 252 ? 1.692 34.062 21.516 1 93.62 252 GLY B O 1
ATOM 7252 N N . VAL B 1 253 ? 2.17 32.188 20.469 1 96.94 253 VAL B N 1
ATOM 7253 C CA . VAL B 1 253 ? 2.961 32.812 19.422 1 96.94 253 VAL B CA 1
ATOM 7254 C C . VAL B 1 253 ? 2.068 33.719 18.578 1 96.94 253 VAL B C 1
ATOM 7256 O O . VAL B 1 253 ? 2.43 34.844 18.281 1 96.94 253 VAL B O 1
ATOM 7259 N N . ARG B 1 254 ? 0.9 33.188 18.109 1 95.94 254 ARG B N 1
ATOM 7260 C CA . ARG B 1 254 ? -0.038 34 17.328 1 95.94 254 ARG B CA 1
ATOM 7261 C C . ARG B 1 254 ? -0.414 35.281 18.078 1 95.94 254 ARG B C 1
ATOM 7263 O O . ARG B 1 254 ? -0.499 36.344 17.469 1 95.94 254 ARG B O 1
ATOM 7270 N N . GLU B 1 255 ? -0.646 35.156 19.359 1 94.06 255 GLU B N 1
ATOM 7271 C CA . GLU B 1 255 ? -0.994 36.312 20.203 1 94.06 255 GLU B CA 1
ATOM 7272 C C . GLU B 1 255 ? 0.151 37.312 20.25 1 94.06 255 GLU B C 1
ATOM 7274 O O . GLU B 1 255 ? -0.075 38.531 20.188 1 94.06 255 GLU B O 1
ATOM 7279 N N . MET B 1 256 ? 1.327 36.812 20.469 1 94.38 256 MET B N 1
ATOM 7280 C CA . MET B 1 256 ? 2.504 37.688 20.609 1 94.38 256 MET B CA 1
ATOM 7281 C C . MET B 1 256 ? 2.752 38.469 19.344 1 94.38 256 MET B C 1
ATOM 7283 O O . MET B 1 256 ? 3.25 39.625 19.406 1 94.38 256 MET B O 1
ATOM 7287 N N . ILE B 1 257 ? 2.412 37.906 18.219 1 95.5 257 ILE B N 1
ATOM 7288 C CA . ILE B 1 257 ? 2.646 38.625 16.969 1 95.5 257 ILE B CA 1
ATOM 7289 C C . ILE B 1 257 ? 1.386 39.406 16.578 1 95.5 257 ILE B C 1
ATOM 7291 O O . ILE B 1 257 ? 1.333 40.031 15.516 1 95.5 257 ILE B O 1
ATOM 7295 N N . LYS B 1 258 ? 0.29 39.281 17.359 1 94 258 LYS B N 1
ATOM 7296 C CA . LYS B 1 258 ? -0.938 40.062 17.25 1 94 258 LYS B CA 1
ATOM 7297 C C . LYS B 1 258 ? -1.662 39.781 15.945 1 94 258 LYS B C 1
ATOM 7299 O O . LYS B 1 258 ? -2.133 40.719 15.281 1 94 258 LYS B O 1
ATOM 7304 N N . VAL B 1 259 ? -1.644 38.562 15.555 1 93.88 259 VAL B N 1
ATOM 7305 C CA . VAL B 1 259 ? -2.418 38.156 14.391 1 93.88 259 VAL B CA 1
ATOM 7306 C C . VAL B 1 259 ? -3.83 37.781 14.812 1 93.88 259 VAL B C 1
ATOM 7308 O O . VAL B 1 259 ? -4.008 36.844 15.617 1 93.88 259 VAL B O 1
ATOM 7311 N N . PRO B 1 260 ? -4.832 38.438 14.312 1 92.62 260 PRO B N 1
ATOM 7312 C CA . PRO B 1 260 ? -6.207 38.062 14.648 1 92.62 260 PRO B CA 1
ATOM 7313 C C . PRO B 1 260 ? -6.562 36.656 14.188 1 92.62 260 PRO B C 1
ATOM 7315 O O . PRO B 1 260 ? -6.105 36.219 13.125 1 92.62 260 PRO B O 1
ATOM 7318 N N . PHE B 1 261 ? -7.352 36 14.977 1 92.56 261 PHE B N 1
ATOM 7319 C CA . PHE B 1 261 ? -7.895 34.688 14.641 1 92.56 261 PHE B CA 1
ATOM 7320 C C . PHE B 1 261 ? -9.359 34.812 14.242 1 92.56 261 PHE B C 1
ATOM 7322 O O . PHE B 1 261 ? -10.25 34.594 15.062 1 92.56 261 PHE B O 1
ATOM 7329 N N . GLU B 1 262 ? -9.633 34.969 12.984 1 91.12 262 GLU B N 1
ATOM 7330 C CA . GLU B 1 262 ? -10.961 35.281 12.477 1 91.12 262 GLU B CA 1
ATOM 7331 C C . GLU B 1 262 ? -11.812 34.031 12.297 1 91.12 262 GLU B C 1
ATOM 7333 O O . GLU B 1 262 ? -11.297 32.969 11.945 1 91.12 262 GLU B O 1
ATOM 7338 N N . GLY B 1 263 ? -13.094 34.219 12.516 1 90.44 263 GLY B N 1
ATOM 7339 C CA . GLY B 1 263 ? -14.016 33.125 12.312 1 90.44 263 GLY B CA 1
ATOM 7340 C C . GLY B 1 263 ? -15.156 33.094 13.32 1 90.44 263 GLY B C 1
ATOM 7341 O O . GLY B 1 263 ? -15.602 34.156 13.781 1 90.44 263 GLY B O 1
ATOM 7342 N N . LEU B 1 264 ? -15.742 31.922 13.477 1 88.5 264 LEU B N 1
ATOM 7343 C CA . LEU B 1 264 ? -16.922 31.797 14.32 1 88.5 264 LEU B CA 1
ATOM 7344 C C . LEU B 1 264 ? -16.875 30.5 15.133 1 88.5 264 LEU B C 1
ATOM 7346 O O . LEU B 1 264 ? -16.438 29.469 14.641 1 88.5 264 LEU B O 1
ATOM 7350 N N . ALA B 1 265 ? -17.234 30.672 16.391 1 86.81 265 ALA B N 1
ATOM 7351 C CA . ALA B 1 265 ? -17.578 29.516 17.203 1 86.81 265 ALA B CA 1
ATOM 7352 C C . ALA B 1 265 ? -19.062 29.219 17.125 1 86.81 265 ALA B C 1
ATOM 7354 O O . ALA B 1 265 ? -19.891 30.109 17.359 1 86.81 265 ALA B O 1
ATOM 7355 N N . ILE B 1 266 ? -19.406 28.031 16.75 1 87.75 266 ILE B N 1
ATOM 7356 C CA . ILE B 1 266 ? -20.812 27.672 16.641 1 87.75 266 ILE B CA 1
ATOM 7357 C C . ILE B 1 266 ? -21.234 26.844 17.844 1 87.75 266 ILE B C 1
ATOM 7359 O O . ILE B 1 266 ? -20.422 26.078 18.391 1 87.75 266 ILE B O 1
ATOM 7363 N N . ASP B 1 267 ? -22.453 27.031 18.25 1 88.38 267 ASP B N 1
ATOM 7364 C CA . ASP B 1 267 ? -22.953 26.266 19.375 1 88.38 267 ASP B CA 1
ATOM 7365 C C . ASP B 1 267 ? -23.328 24.844 18.969 1 88.38 267 ASP B C 1
ATOM 7367 O O . ASP B 1 267 ? -24.469 24.422 19.141 1 88.38 267 ASP B O 1
ATOM 7371 N N . CYS B 1 268 ? -22.484 24.219 18.422 1 92.75 268 CYS B N 1
ATOM 7372 C CA . CYS B 1 268 ? -22.547 22.812 18.047 1 92.75 268 CYS B CA 1
ATOM 7373 C C . CYS B 1 268 ? -21.5 22 18.797 1 92.75 268 CYS B C 1
ATOM 7375 O O . CYS B 1 268 ? -20.297 22.281 18.688 1 92.75 268 CYS B O 1
ATOM 7377 N N . PHE B 1 269 ? -22 21.094 19.609 1 94.38 269 PHE B N 1
ATOM 7378 C CA . PHE B 1 269 ? -21.141 20.297 20.469 1 94.38 269 PHE B CA 1
ATOM 7379 C C . PHE B 1 269 ? -21.203 18.828 20.125 1 94.38 269 PHE B C 1
ATOM 7381 O O . PHE B 1 269 ? -22.281 18.312 19.781 1 94.38 269 PHE B O 1
ATOM 7388 N N . PHE B 1 270 ? -20.094 18.172 20.203 1 95.81 270 PHE B N 1
ATOM 7389 C CA . PHE B 1 270 ? -20.031 16.719 20.031 1 95.81 270 PHE B CA 1
ATOM 7390 C C . PHE B 1 270 ? -19.438 16.062 21.266 1 95.81 270 PHE B C 1
ATOM 7392 O O . PHE B 1 270 ? -18.391 16.484 21.766 1 95.81 270 PHE B O 1
ATOM 7399 N N . ALA B 1 271 ? -20.125 15.086 21.812 1 96.81 271 ALA B N 1
ATOM 7400 C CA . ALA B 1 271 ? -19.453 14.102 22.656 1 96.81 271 ALA B CA 1
ATOM 7401 C C . ALA B 1 271 ? -18.75 13.039 21.828 1 96.81 271 ALA B C 1
ATOM 7403 O O . ALA B 1 271 ? -19.344 12.461 20.906 1 96.81 271 ALA B O 1
ATOM 7404 N N . ILE B 1 272 ? -17.5 12.797 22.109 1 95.69 272 ILE B N 1
ATOM 7405 C CA . ILE B 1 272 ? -16.703 11.844 21.344 1 95.69 272 ILE B CA 1
ATOM 7406 C C . ILE B 1 272 ? -16.375 10.633 22.203 1 95.69 272 ILE B C 1
ATOM 7408 O O . ILE B 1 272 ? -15.844 10.773 23.297 1 95.69 272 ILE B O 1
ATOM 7412 N N . VAL B 1 273 ? -16.688 9.469 21.688 1 95.94 273 VAL B N 1
ATOM 7413 C CA . VAL B 1 273 ? -16.469 8.227 22.422 1 95.94 273 VAL B CA 1
ATOM 7414 C C . VAL B 1 273 ? -15.727 7.23 21.547 1 95.94 273 VAL B C 1
ATOM 7416 O O . VAL B 1 273 ? -16.125 6.969 20.406 1 95.94 273 VAL B O 1
ATOM 7419 N N . ASP B 1 274 ? -14.625 6.703 22.031 1 94.75 274 ASP B N 1
ATOM 7420 C CA . ASP B 1 274 ? -13.938 5.566 21.422 1 94.75 274 ASP B CA 1
ATOM 7421 C C . ASP B 1 274 ? -14.188 4.285 22.219 1 94.75 274 ASP B C 1
ATOM 7423 O O . ASP B 1 274 ? -13.82 4.191 23.391 1 94.75 274 ASP B O 1
ATOM 7427 N N . CYS B 1 275 ? -14.773 3.332 21.547 1 94.69 275 CYS B N 1
ATOM 7428 C CA . CYS B 1 275 ? -15.133 2.113 22.266 1 94.69 275 CYS B CA 1
ATOM 7429 C C . CYS B 1 275 ? -15.516 1.004 21.297 1 94.69 275 CYS B C 1
ATOM 7431 O O . CYS B 1 275 ? -15.719 1.257 20.109 1 94.69 275 CYS B O 1
ATOM 7433 N N . VAL B 1 276 ? -15.398 -0.202 21.781 1 94.06 276 VAL B N 1
ATOM 7434 C CA . VAL B 1 276 ? -16.078 -1.3 21.094 1 94.06 276 VAL B CA 1
ATOM 7435 C C . VAL B 1 276 ? -17.562 -1.276 21.438 1 94.06 276 VAL B C 1
ATOM 7437 O O . VAL B 1 276 ? -17.938 -1.104 22.594 1 94.06 276 VAL B O 1
ATOM 7440 N N . PHE B 1 277 ? -18.406 -1.485 20.422 1 95.62 277 PHE B N 1
ATOM 7441 C CA . PHE B 1 277 ? -19.844 -1.378 20.641 1 95.62 277 PHE B CA 1
ATOM 7442 C C . PHE B 1 277 ? -20.547 -2.701 20.344 1 95.62 277 PHE B C 1
ATOM 7444 O O . PHE B 1 277 ? -20.109 -3.447 19.453 1 95.62 277 PHE B O 1
ATOM 7451 N N . LYS B 1 278 ? -21.516 -2.99 21.109 1 94.81 278 LYS B N 1
ATOM 7452 C CA . LYS B 1 278 ? -22.531 -3.973 20.75 1 94.81 278 LYS B CA 1
ATOM 7453 C C . LYS B 1 278 ? -23.719 -3.305 20.062 1 94.81 278 LYS B C 1
ATOM 7455 O O . LYS B 1 278 ? -24.359 -2.42 20.641 1 94.81 278 LYS B O 1
ATOM 7460 N N . THR B 1 279 ? -23.984 -3.607 18.844 1 93.56 279 THR B N 1
ATOM 7461 C CA . THR B 1 279 ? -25.016 -2.912 18.094 1 93.56 279 THR B CA 1
ATOM 7462 C C . THR B 1 279 ? -25.562 -3.803 16.969 1 93.56 279 THR B C 1
ATOM 7464 O O . THR B 1 279 ? -24.891 -4.75 16.547 1 93.56 279 THR B O 1
ATOM 7467 N N . ASP B 1 280 ? -26.828 -3.57 16.547 1 86.44 280 ASP B N 1
ATOM 7468 C CA . ASP B 1 280 ? -27.375 -4.211 15.352 1 86.44 280 ASP B CA 1
ATOM 7469 C C . ASP B 1 280 ? -27.25 -3.305 14.125 1 86.44 280 ASP B C 1
ATOM 7471 O O . ASP B 1 280 ? -27.734 -3.643 13.047 1 86.44 280 ASP B O 1
ATOM 7475 N N . TYR B 1 281 ? -26.609 -2.158 14.375 1 88.31 281 TYR B N 1
ATOM 7476 C CA . TYR B 1 281 ? -26.297 -1.293 13.242 1 88.31 281 TYR B CA 1
ATOM 7477 C C . TYR B 1 281 ? -25.266 -1.957 12.328 1 88.31 281 TYR B C 1
ATOM 7479 O O . TYR B 1 281 ? -24.141 -2.215 12.734 1 88.31 281 TYR B O 1
ATOM 7487 N N . PRO B 1 282 ? -25.625 -2.176 11.039 1 80.31 282 PRO B N 1
ATOM 7488 C CA . PRO B 1 282 ? -24.766 -3.016 10.188 1 80.31 282 PRO B CA 1
ATOM 7489 C C . PRO B 1 282 ? -23.516 -2.295 9.719 1 80.31 282 PRO B C 1
ATOM 7491 O O . PRO B 1 282 ? -22.609 -2.926 9.164 1 80.31 282 PRO B O 1
ATOM 7494 N N . HIS B 1 283 ? -23.391 -1.005 9.953 1 85.19 283 HIS B N 1
ATOM 7495 C CA . HIS B 1 283 ? -22.297 -0.242 9.391 1 85.19 283 HIS B CA 1
ATOM 7496 C C . HIS B 1 283 ? -21.391 0.308 10.484 1 85.19 283 HIS B C 1
ATOM 7498 O O . HIS B 1 283 ? -20.734 1.339 10.297 1 85.19 283 HIS B O 1
ATOM 7504 N N . ILE B 1 284 ? -21.328 -0.347 11.633 1 88.62 284 ILE B N 1
ATOM 7505 C CA . ILE B 1 284 ? -20.578 0.142 12.789 1 88.62 284 ILE B CA 1
ATOM 7506 C C . ILE B 1 284 ? -19.094 0.189 12.461 1 88.62 284 ILE B C 1
ATOM 7508 O O . ILE B 1 284 ? -18.344 0.989 13.031 1 88.62 284 ILE B O 1
ATOM 7512 N N . LEU B 1 285 ? -18.641 -0.637 11.5 1 84.88 285 LEU B N 1
ATOM 7513 C CA . LEU B 1 285 ? -17.219 -0.674 11.141 1 84.88 285 LEU B CA 1
ATOM 7514 C C . LEU B 1 285 ? -16.984 -0.001 9.797 1 84.88 285 LEU B C 1
ATOM 7516 O O . LEU B 1 285 ? -15.953 -0.23 9.164 1 84.88 285 LEU B O 1
ATOM 7520 N N . ASP B 1 286 ? -17.969 0.762 9.344 1 86.62 286 ASP B N 1
ATOM 7521 C CA . ASP B 1 286 ? -17.859 1.662 8.203 1 86.62 286 ASP B CA 1
ATOM 7522 C C . ASP B 1 286 ? -17.906 3.123 8.648 1 86.62 286 ASP B C 1
ATOM 7524 O O . ASP B 1 286 ? -18.453 3.436 9.711 1 86.62 286 ASP B O 1
ATOM 7528 N N . THR B 1 287 ? -17.266 3.959 7.824 1 90 287 THR B N 1
ATOM 7529 C CA . THR B 1 287 ? -17.438 5.379 8.102 1 90 287 THR B CA 1
ATOM 7530 C C . THR B 1 287 ? -18.781 5.879 7.594 1 90 287 THR B C 1
ATOM 7532 O O . THR B 1 287 ? -19.266 5.418 6.559 1 90 287 THR B O 1
ATOM 7535 N N . GLY B 1 288 ? -19.391 6.715 8.352 1 90.88 288 GLY B N 1
ATOM 7536 C CA . GLY B 1 288 ? -20.672 7.254 7.949 1 90.88 288 GLY B CA 1
ATOM 7537 C C . GLY B 1 288 ? -21.312 8.117 9.016 1 90.88 288 GLY B C 1
ATOM 7538 O O . GLY B 1 288 ? -20.672 8.492 10 1 90.88 288 GLY B O 1
ATOM 7539 N N . TRP B 1 289 ? -22.562 8.586 8.695 1 93.38 289 TRP B N 1
ATOM 7540 C CA . TRP B 1 289 ? -23.297 9.344 9.703 1 93.38 289 TRP B CA 1
ATOM 7541 C C . TRP B 1 289 ? -24.766 8.945 9.703 1 93.38 289 TRP B C 1
ATOM 7543 O O . TRP B 1 289 ? -25.281 8.438 8.711 1 93.38 289 TRP B O 1
ATOM 7553 N N . VAL B 1 290 ? -25.328 9.07 10.812 1 95.38 290 VAL B N 1
ATOM 7554 C CA . VAL B 1 290 ? -26.75 8.891 11.07 1 95.38 290 VAL B CA 1
ATOM 7555 C C . VAL B 1 290 ? -27.344 10.188 11.617 1 95.38 290 VAL B C 1
ATOM 7557 O O . VAL B 1 290 ? -26.844 10.742 12.594 1 95.38 290 VAL B O 1
ATOM 7560 N N . THR B 1 291 ? -28.344 10.664 10.914 1 94.69 291 THR B N 1
ATOM 7561 C CA . THR B 1 291 ? -29.031 11.859 11.383 1 94.69 291 THR B CA 1
ATOM 7562 C C . THR B 1 291 ? -30.484 11.531 11.766 1 94.69 291 THR B C 1
ATOM 7564 O O . THR B 1 291 ? -31.172 10.797 11.047 1 94.69 291 THR B O 1
ATOM 7567 N N . ASN B 1 292 ? -30.906 12.016 12.859 1 93 292 ASN B N 1
ATOM 7568 C CA . ASN B 1 292 ? -32.25 11.875 13.359 1 93 292 ASN B CA 1
ATOM 7569 C C . ASN B 1 292 ? -32.906 13.234 13.664 1 93 292 ASN B C 1
ATOM 7571 O O . ASN B 1 292 ? -32.375 14 14.477 1 93 292 ASN B O 1
ATOM 7575 N N . ALA B 1 293 ? -34.062 13.367 13.008 1 87.81 293 ALA B N 1
ATOM 7576 C CA . ALA B 1 293 ? -34.75 14.641 13.195 1 87.81 293 ALA B CA 1
ATOM 7577 C C . ALA B 1 293 ? -35.094 14.875 14.672 1 87.81 293 ALA B C 1
ATOM 7579 O O . ALA B 1 293 ? -35.688 14.016 15.328 1 87.81 293 ALA B O 1
ATOM 7580 N N . GLY B 1 294 ? -34.688 15.906 15.227 1 87.44 294 GLY B N 1
ATOM 7581 C CA . GLY B 1 294 ? -35 16.297 16.594 1 87.44 294 GLY B CA 1
ATOM 7582 C C . GLY B 1 294 ? -33.969 15.836 17.594 1 87.44 294 GLY B C 1
ATOM 7583 O O . GLY B 1 294 ? -33.938 16.328 18.719 1 87.44 294 GLY B O 1
ATOM 7584 N N . GLN B 1 295 ? -33.188 14.797 17.219 1 94.5 295 GLN B N 1
ATOM 7585 C CA . GLN B 1 295 ? -32.219 14.25 18.188 1 94.5 295 GLN B CA 1
ATOM 7586 C C . GLN B 1 295 ? -30.797 14.602 17.812 1 94.5 295 GLN B C 1
ATOM 7588 O O . GLN B 1 295 ? -29.891 14.5 18.641 1 94.5 295 GLN B O 1
ATOM 7593 N N . GLY B 1 296 ? -30.578 14.906 16.562 1 95.56 296 GLY B N 1
ATOM 7594 C CA . GLY B 1 296 ? -29.234 15.273 16.141 1 95.56 296 GLY B CA 1
ATOM 7595 C C . GLY B 1 296 ? -28.578 14.227 15.266 1 95.56 296 GLY B C 1
ATOM 7596 O O . GLY B 1 296 ? -29.25 13.539 14.5 1 95.56 296 GLY B O 1
ATOM 7597 N N . CYS B 1 297 ? -27.219 14.203 15.258 1 96.06 297 CYS B N 1
ATOM 7598 C CA . CYS B 1 297 ? -26.531 13.281 14.367 1 96.06 297 CYS B CA 1
ATOM 7599 C C . CYS B 1 297 ? -25.406 12.547 15.109 1 96.06 297 CYS B C 1
ATOM 7601 O O . CYS B 1 297 ? -24.969 12.984 16.172 1 96.06 297 CYS B O 1
ATOM 7603 N N . ALA B 1 298 ? -25 11.422 14.602 1 97.38 298 ALA B N 1
ATOM 7604 C CA . ALA B 1 298 ? -23.844 10.641 15.023 1 97.38 298 ALA B CA 1
ATOM 7605 C C . ALA B 1 298 ? -22.938 10.312 13.836 1 97.38 298 ALA B C 1
ATOM 7607 O O . ALA B 1 298 ? -23.422 9.938 12.766 1 97.38 298 ALA B O 1
ATOM 7608 N N . ILE B 1 299 ? -21.656 10.586 14.008 1 95.75 299 ILE B N 1
ATOM 7609 C CA . ILE B 1 299 ? -20.672 10.258 12.984 1 95.75 299 ILE B CA 1
ATOM 7610 C C . ILE B 1 299 ? -19.812 9.086 13.453 1 95.75 299 ILE B C 1
ATOM 7612 O O . ILE B 1 299 ? -19.312 9.094 14.586 1 95.75 299 ILE B O 1
ATOM 7616 N N . PHE B 1 300 ? -19.625 8.117 12.586 1 95.31 300 PHE B N 1
ATOM 7617 C CA . PHE B 1 300 ? -18.906 6.902 12.922 1 95.31 300 PHE B CA 1
ATOM 7618 C C . PHE B 1 300 ? -17.578 6.832 12.18 1 95.31 300 PHE B C 1
ATOM 7620 O O . PHE B 1 300 ? -17.531 7.023 10.961 1 95.31 300 PHE B O 1
ATOM 7627 N N . VAL B 1 301 ? -16.484 6.543 12.938 1 94.19 301 VAL B N 1
ATOM 7628 C CA . VAL B 1 301 ? -15.156 6.344 12.367 1 94.19 301 VAL B CA 1
ATOM 7629 C C . VAL B 1 301 ? -14.516 5.094 12.969 1 94.19 301 VAL B C 1
ATOM 7631 O O . VAL B 1 301 ? -13.969 5.141 14.078 1 94.19 301 VAL B O 1
ATOM 7634 N N . PRO B 1 302 ? -14.5 4.047 12.227 1 92 302 PRO B N 1
ATOM 7635 C CA . PRO B 1 302 ? -13.805 2.855 12.727 1 92 302 PRO B CA 1
ATOM 7636 C C . PRO B 1 302 ? -12.344 3.127 13.078 1 92 302 PRO B C 1
ATOM 7638 O O . PRO B 1 302 ? -11.664 3.879 12.375 1 92 302 PRO B O 1
ATOM 7641 N N . ARG B 1 303 ? -11.914 2.518 14.125 1 91.31 303 ARG B N 1
ATOM 7642 C CA . ARG B 1 303 ? -10.562 2.707 14.648 1 91.31 303 ARG B CA 1
ATOM 7643 C C . ARG B 1 303 ? -9.828 1.376 14.758 1 91.31 303 ARG B C 1
ATOM 7645 O O . ARG B 1 303 ? -10.32 0.348 14.289 1 91.31 303 ARG B O 1
ATOM 7652 N N . GLU B 1 304 ? -8.617 1.45 15.266 1 84.81 304 GLU B N 1
ATOM 7653 C CA . GLU B 1 304 ? -7.801 0.261 15.484 1 84.81 304 GLU B CA 1
ATOM 7654 C C . GLU B 1 304 ? -8.438 -0.666 16.516 1 84.81 304 GLU B C 1
ATOM 7656 O O . GLU B 1 304 ? -9.258 -0.229 17.328 1 84.81 304 GLU B O 1
ATOM 7661 N N . GLN B 1 305 ? -8.133 -1.958 16.391 1 79.31 305 GLN B N 1
ATOM 7662 C CA . GLN B 1 305 ? -8.469 -2.982 17.375 1 79.31 305 GLN B CA 1
ATOM 7663 C C . GLN B 1 305 ? -9.977 -3.125 17.531 1 79.31 305 GLN B C 1
ATOM 7665 O O . GLN B 1 305 ? -10.477 -3.299 18.656 1 79.31 305 GLN B O 1
ATOM 7670 N N . GLY B 1 306 ? -10.727 -2.834 16.547 1 81.62 306 GLY B N 1
ATOM 7671 C CA . GLY B 1 306 ? -12.164 -3.066 16.562 1 81.62 306 GLY B CA 1
ATOM 7672 C C . GLY B 1 306 ? -12.945 -1.933 17.203 1 81.62 306 GLY B C 1
ATOM 7673 O O . GLY B 1 306 ? -14.172 -2 17.312 1 81.62 306 GLY B O 1
ATOM 7674 N N . HIS B 1 307 ? -12.305 -0.908 17.578 1 90.56 307 HIS B N 1
ATOM 7675 C CA . HIS B 1 307 ? -12.969 0.259 18.141 1 90.56 307 HIS B CA 1
ATOM 7676 C C . HIS B 1 307 ? -13.633 1.094 17.047 1 90.56 307 HIS B C 1
ATOM 7678 O O . HIS B 1 307 ? -13.297 0.96 15.875 1 90.56 307 HIS B O 1
ATOM 7684 N N . THR B 1 308 ? -14.617 1.778 17.469 1 95.06 308 THR B N 1
ATOM 7685 C CA . THR B 1 308 ? -15.227 2.832 16.656 1 95.06 308 THR B CA 1
ATOM 7686 C C . THR B 1 308 ? -15.289 4.141 17.438 1 95.06 308 THR B C 1
ATOM 7688 O O . THR B 1 308 ? -15.672 4.152 18.609 1 95.06 308 THR B O 1
ATOM 7691 N N . ARG B 1 309 ? -14.812 5.164 16.797 1 96.19 309 ARG B N 1
ATOM 7692 C CA . ARG B 1 309 ? -15.062 6.496 17.344 1 96.19 309 ARG B CA 1
ATOM 7693 C C . ARG B 1 309 ? -16.422 7.02 16.891 1 96.19 309 ARG B C 1
ATOM 7695 O O . ARG B 1 309 ? -16.75 7.016 15.703 1 96.19 309 ARG B O 1
ATOM 7702 N N . VAL B 1 310 ? -17.172 7.469 17.875 1 97.25 310 VAL B N 1
ATOM 7703 C CA . VAL B 1 310 ? -18.469 8.062 17.562 1 97.25 310 VAL B CA 1
ATOM 7704 C C . VAL B 1 310 ? -18.5 9.516 18.016 1 97.25 310 VAL B C 1
ATOM 7706 O O . VAL B 1 310 ? -18.25 9.812 19.188 1 97.25 310 VAL B O 1
ATOM 7709 N N . TYR B 1 311 ? -18.719 10.406 17.078 1 96.69 311 TYR B N 1
ATOM 7710 C CA . TYR B 1 311 ? -19.062 11.789 17.391 1 96.69 311 TYR B CA 1
ATOM 7711 C C . TYR B 1 311 ? -20.562 11.938 17.594 1 96.69 311 TYR B C 1
ATOM 7713 O O . TYR B 1 311 ? -21.344 11.773 16.641 1 96.69 311 TYR B O 1
ATOM 7721 N N . ILE B 1 312 ? -20.953 12.25 18.75 1 97.88 312 ILE B N 1
ATOM 7722 C CA . ILE B 1 312 ? -22.359 12.359 19.094 1 97.88 312 ILE B CA 1
ATOM 7723 C C . ILE B 1 312 ? -22.75 13.836 19.25 1 97.88 312 ILE B C 1
ATOM 7725 O O . ILE B 1 312 ? -22.375 14.477 20.234 1 97.88 312 ILE B O 1
ATOM 7729 N N . GLN B 1 313 ? -23.531 14.281 18.328 1 97.56 313 GLN B N 1
ATOM 7730 C CA . GLN B 1 313 ? -24.016 15.648 18.453 1 97.56 313 GLN B CA 1
ATOM 7731 C C . GLN B 1 313 ? -24.922 15.805 19.672 1 97.56 313 GLN B C 1
ATOM 7733 O O . GLN B 1 313 ? -25.875 15.039 19.828 1 97.56 313 GLN B O 1
ATOM 7738 N N . LEU B 1 314 ? -24.594 16.781 20.453 1 96.81 314 LEU B N 1
ATOM 7739 C CA . LEU B 1 314 ? -25.438 17.062 21.594 1 96.81 314 LEU B CA 1
ATOM 7740 C C . LEU B 1 314 ? -26.562 18.031 21.219 1 96.81 314 LEU B C 1
ATOM 7742 O O . LEU B 1 314 ? -26.312 19.047 20.562 1 96.81 314 LEU B O 1
ATOM 7746 N N . THR B 1 315 ? -27.781 17.688 21.625 1 96.5 315 THR B N 1
ATOM 7747 C CA . THR B 1 315 ? -28.953 18.516 21.344 1 96.5 315 THR B CA 1
ATOM 7748 C C . THR B 1 315 ? -29.812 18.656 22.594 1 96.5 315 THR B C 1
ATOM 7750 O O . THR B 1 315 ? -29.547 18.016 23.609 1 96.5 315 THR B O 1
ATOM 7753 N N . GLY B 1 316 ? -30.766 19.609 22.531 1 93.94 316 GLY B N 1
ATOM 7754 C CA . GLY B 1 316 ? -31.703 19.781 23.625 1 93.94 316 GLY B CA 1
ATOM 7755 C C . GLY B 1 316 ? -31.062 20.25 24.906 1 93.94 316 GLY B C 1
ATOM 7756 O O . GLY B 1 316 ? -30.219 21.156 24.891 1 93.94 316 GLY B O 1
ATOM 7757 N N . GLN B 1 317 ? -31.516 19.562 25.969 1 92.5 317 GLN B N 1
ATOM 7758 C CA . GLN B 1 317 ? -31.078 19.984 27.297 1 92.5 317 GLN B CA 1
ATOM 7759 C C . GLN B 1 317 ? -29.578 19.734 27.484 1 92.5 317 GLN B C 1
ATOM 7761 O O . GLN B 1 317 ? -28.891 20.516 28.141 1 92.5 317 GLN B O 1
ATOM 7766 N N . LEU B 1 318 ? -29.141 18.688 26.938 1 93.5 318 LEU B N 1
ATOM 7767 C CA . LEU B 1 318 ? -27.719 18.375 27.078 1 93.5 318 LEU B CA 1
ATOM 7768 C C . LEU B 1 318 ? -26.859 19.469 26.438 1 93.5 318 LEU B C 1
ATOM 7770 O O . LEU B 1 318 ? -25.828 19.859 27 1 93.5 318 LEU B O 1
ATOM 7774 N N . GLN B 1 319 ? -27.281 19.844 25.281 1 93.88 319 GLN B N 1
ATOM 7775 C CA . GLN B 1 319 ? -26.578 20.938 24.609 1 93.88 319 GLN B CA 1
ATOM 7776 C C . GLN B 1 319 ? -26.594 22.203 25.453 1 93.88 319 GLN B C 1
ATOM 7778 O O . GLN B 1 319 ? -25.562 22.875 25.594 1 93.88 319 GLN B O 1
ATOM 7783 N N . ALA B 1 320 ? -27.719 22.5 25.953 1 92.75 320 ALA B N 1
ATOM 7784 C CA . ALA B 1 320 ? -27.875 23.703 26.766 1 92.75 320 ALA B CA 1
ATOM 7785 C C . ALA B 1 320 ? -26.984 23.641 28.016 1 92.75 320 ALA B C 1
ATOM 7787 O O . ALA B 1 320 ? -26.391 24.641 28.406 1 92.75 320 ALA B O 1
ATOM 7788 N N . ASP B 1 321 ? -26.922 22.547 28.562 1 91.38 321 ASP B N 1
ATOM 7789 C CA . ASP B 1 321 ? -26.125 22.359 29.781 1 91.38 321 ASP B CA 1
ATOM 7790 C C . ASP B 1 321 ? -24.641 22.547 29.484 1 91.38 321 ASP B C 1
ATOM 7792 O O . ASP B 1 321 ? -23.922 23.234 30.219 1 91.38 321 ASP B O 1
ATOM 7796 N N . VAL B 1 322 ? -24.188 21.953 28.453 1 91.44 322 VAL B N 1
ATOM 7797 C CA . VAL B 1 322 ? -22.781 22.031 28.078 1 91.44 322 VAL B CA 1
ATOM 7798 C C . VAL B 1 322 ? -22.438 23.469 27.672 1 91.44 322 VAL B C 1
ATOM 7800 O O . VAL B 1 322 ? -21.391 23.984 28.047 1 91.44 322 VAL B O 1
ATOM 7803 N N . ALA B 1 323 ? -23.312 24.062 26.891 1 88.81 323 ALA B N 1
ATOM 7804 C CA . ALA B 1 323 ? -23.109 25.453 26.5 1 88.81 323 ALA B CA 1
ATOM 7805 C C . ALA B 1 323 ? -23.016 26.375 27.719 1 88.81 323 ALA B C 1
ATOM 7807 O O . ALA B 1 323 ? -22.188 27.281 27.75 1 88.81 323 ALA B O 1
ATOM 7808 N N . ALA B 1 324 ? -23.844 26.141 28.641 1 86 324 ALA B N 1
ATOM 7809 C CA . ALA B 1 324 ? -23.859 26.953 29.859 1 86 324 ALA B CA 1
ATOM 7810 C C . ALA B 1 324 ? -22.578 26.75 30.656 1 86 324 ALA B C 1
ATOM 7812 O O . ALA B 1 324 ? -22.016 27.703 31.188 1 86 324 ALA B O 1
ATOM 7813 N N . ALA B 1 325 ? -22.188 25.609 30.703 1 82.44 325 ALA B N 1
ATOM 7814 C CA . ALA B 1 325 ? -20.969 25.297 31.438 1 82.44 325 ALA B CA 1
ATOM 7815 C C . ALA B 1 325 ? -19.75 25.922 30.766 1 82.44 325 ALA B C 1
ATOM 7817 O O . ALA B 1 325 ? -18.812 26.375 31.438 1 82.44 325 ALA B O 1
ATOM 7818 N N . HIS B 1 326 ? -19.734 25.875 29.5 1 79.88 326 HIS B N 1
ATOM 7819 C CA . HIS B 1 326 ? -18.609 26.375 28.719 1 79.88 326 HIS B CA 1
ATOM 7820 C C . HIS B 1 326 ? -18.516 27.891 28.812 1 79.88 326 HIS B C 1
ATOM 7822 O O . HIS B 1 326 ? -17.422 28.453 28.875 1 79.88 326 HIS B O 1
ATOM 7828 N N . LYS B 1 327 ? -19.594 28.641 28.719 1 71.75 327 LYS B N 1
ATOM 7829 C CA . LYS B 1 327 ? -19.641 30.094 28.797 1 71.75 327 LYS B CA 1
ATOM 7830 C C . LYS B 1 327 ? -19.141 30.594 30.156 1 71.75 327 LYS B C 1
ATOM 7832 O O . LYS B 1 327 ? -18.438 31.609 30.234 1 71.75 327 LYS B O 1
ATOM 7837 N N . HIS B 1 328 ? -19.453 30.016 31.031 1 57.62 328 HIS B N 1
ATOM 7838 C CA . HIS B 1 328 ? -19.094 30.422 32.375 1 57.62 328 HIS B CA 1
ATOM 7839 C C . HIS B 1 328 ? -17.578 30.438 32.562 1 57.62 328 HIS B C 1
ATOM 7841 O O . HIS B 1 328 ? -17.031 31.344 33.188 1 57.62 328 HIS B O 1
ATOM 7847 N N . LYS B 1 329 ? -16.859 29.719 31.906 1 56.69 329 LYS B N 1
ATOM 7848 C CA . LYS B 1 329 ? -15.406 29.656 32.094 1 56.69 329 LYS B CA 1
ATOM 7849 C C . LYS B 1 329 ? -14.688 30.547 31.094 1 56.69 329 LYS B C 1
ATOM 7851 O O . LYS B 1 329 ? -13.648 31.125 31.406 1 56.69 329 LYS B O 1
ATOM 7856 N N . LYS B 1 330 ? -15.016 30.672 29.812 1 56.31 330 LYS B N 1
ATOM 7857 C CA . LYS B 1 330 ? -14.391 31.547 28.828 1 56.31 330 LYS B CA 1
ATOM 7858 C C . LYS B 1 330 ? -14.203 32.969 29.391 1 56.31 330 LYS B C 1
ATOM 7860 O O . LYS B 1 330 ? -13.227 33.625 29.062 1 56.31 330 LYS B O 1
ATOM 7865 N N . GLU B 1 331 ? -15.094 33.406 30.109 1 44.47 331 GLU B N 1
ATOM 7866 C CA . GLU B 1 331 ? -14.945 34.75 30.688 1 44.47 331 GLU B CA 1
ATOM 7867 C C . GLU B 1 331 ? -13.641 34.875 31.469 1 44.47 331 GLU B C 1
ATOM 7869 O O . GLU B 1 331 ? -13.094 35.969 31.609 1 44.47 331 GLU B O 1
ATOM 7874 N N . ARG B 1 332 ? -12.961 33.812 31.719 1 43.62 332 ARG B N 1
ATOM 7875 C CA . ARG B 1 332 ? -11.742 33.938 32.5 1 43.62 332 ARG B CA 1
ATOM 7876 C C . ARG B 1 332 ? -10.5 33.844 31.625 1 43.62 332 ARG B C 1
ATOM 7878 O O . ARG B 1 332 ? -9.383 34.031 32.094 1 43.62 332 ARG B O 1
ATOM 7885 N N . ARG B 1 333 ? -10.711 33.438 30.375 1 52.41 333 ARG B N 1
ATOM 7886 C CA . ARG B 1 333 ? -9.5 33.094 29.625 1 52.41 333 ARG B CA 1
ATOM 7887 C C . ARG B 1 333 ? -9.172 34.156 28.594 1 52.41 333 ARG B C 1
ATOM 7889 O O . ARG B 1 333 ? -10.039 34.969 28.234 1 52.41 333 ARG B O 1
ATOM 7896 N N . ASN B 1 334 ? -7.914 34.438 28.25 1 51.62 334 ASN B N 1
ATOM 7897 C CA . ASN B 1 334 ? -7.277 35.375 27.328 1 51.62 334 ASN B CA 1
ATOM 7898 C C . ASN B 1 334 ? -7.594 35.031 25.875 1 51.62 334 ASN B C 1
ATOM 7900 O O . ASN B 1 334 ? -8.242 34.031 25.594 1 51.62 334 ASN B O 1
ATOM 7904 N N . GLU B 1 335 ? -7.41 35.938 24.891 1 51.75 335 GLU B N 1
ATOM 7905 C CA . GLU B 1 335 ? -7.656 35.875 23.453 1 51.75 335 GLU B CA 1
ATOM 7906 C C . GLU B 1 335 ? -7.113 34.594 22.844 1 51.75 335 GLU B C 1
ATOM 7908 O O . GLU B 1 335 ? -7.637 34.125 21.828 1 51.75 335 GLU B O 1
ATOM 7913 N N . SER B 1 336 ? -6.262 34.031 23.594 1 51.09 336 SER B N 1
ATOM 7914 C CA . SER B 1 336 ? -5.617 32.844 23.016 1 51.09 336 SER B CA 1
ATOM 7915 C C . SER B 1 336 ? -6.531 31.641 23.062 1 51.09 336 SER B C 1
ATOM 7917 O O . SER B 1 336 ? -6.383 30.703 22.266 1 51.09 336 SER B O 1
ATOM 7919 N N . SER B 1 337 ? -7.523 31.656 23.812 1 64.31 337 SER B N 1
ATOM 7920 C CA . SER B 1 337 ? -8.375 30.484 24 1 64.31 337 SER B CA 1
ATOM 7921 C C . SER B 1 337 ? -9.508 30.453 22.984 1 64.31 337 SER B C 1
ATOM 7923 O O . SER B 1 337 ? -10.312 29.516 22.953 1 64.31 337 SER B O 1
ATOM 7925 N N . LEU B 1 338 ? -9.516 31.438 22.172 1 60.47 338 LEU B N 1
ATOM 7926 C CA . LEU B 1 338 ? -10.562 31.578 21.172 1 60.47 338 LEU B CA 1
ATOM 7927 C C . LEU B 1 338 ? -10.641 30.344 20.266 1 60.47 338 LEU B C 1
ATOM 7929 O O . LEU B 1 338 ? -11.727 29.938 19.844 1 60.47 338 LEU B O 1
ATOM 7933 N N . GLY B 1 339 ? -9.617 29.703 20.109 1 68 339 GLY B N 1
ATOM 7934 C CA . GLY B 1 339 ? -9.562 28.594 19.156 1 68 339 GLY B CA 1
ATOM 7935 C C . GLY B 1 339 ? -9.742 27.234 19.812 1 68 339 GLY B C 1
ATOM 7936 O O . GLY B 1 339 ? -9.82 26.219 19.109 1 68 339 GLY B O 1
ATOM 7937 N N . GLU B 1 340 ? -9.898 27.234 21.078 1 73.94 340 GLU B N 1
ATOM 7938 C CA . GLU B 1 340 ? -9.984 25.969 21.781 1 73.94 340 GLU B CA 1
ATOM 7939 C C . GLU B 1 340 ? -11.258 25.219 21.422 1 73.94 340 GLU B C 1
ATOM 7941 O O . GLU B 1 340 ? -12.352 25.797 21.422 1 73.94 340 GLU B O 1
ATOM 7946 N N . THR B 1 341 ? -11.062 23.953 21.109 1 78.31 341 THR B N 1
ATOM 7947 C CA . THR B 1 341 ? -12.195 23.156 20.656 1 78.31 341 THR B CA 1
ATOM 7948 C C . THR B 1 341 ? -12.648 22.188 21.734 1 78.31 341 THR B C 1
ATOM 7950 O O . THR B 1 341 ? -13.82 21.812 21.797 1 78.31 341 THR B O 1
ATOM 7953 N N . GLN B 1 342 ? -11.805 21.828 22.578 1 81.88 342 GLN B N 1
ATOM 7954 C CA . GLN B 1 342 ? -12.188 20.891 23.641 1 81.88 342 GLN B CA 1
ATOM 7955 C C . GLN B 1 342 ? -12.844 21.609 24.812 1 81.88 342 GLN B C 1
ATOM 7957 O O . GLN B 1 342 ? -12.383 22.672 25.219 1 81.88 342 GLN B O 1
ATOM 7962 N N . VAL B 1 343 ? -13.914 21.031 25.266 1 86.06 343 VAL B N 1
ATOM 7963 C CA . VAL B 1 343 ? -14.617 21.531 26.438 1 86.06 343 VAL B CA 1
ATOM 7964 C C . VAL B 1 343 ? -14.25 20.688 27.656 1 86.06 343 VAL B C 1
ATOM 7966 O O . VAL B 1 343 ? -14.656 19.531 27.766 1 86.06 343 VAL B O 1
ATOM 7969 N N . HIS B 1 344 ? -13.562 21.188 28.531 1 81.81 344 HIS B N 1
ATOM 7970 C CA . HIS B 1 344 ? -13.062 20.422 29.672 1 81.81 344 HIS B CA 1
ATOM 7971 C C . HIS B 1 344 ? -14.109 20.312 30.766 1 81.81 344 HIS B C 1
ATOM 7973 O O . HIS B 1 344 ? -14.289 19.234 31.359 1 81.81 344 HIS B O 1
ATOM 7979 N N . GLU B 1 345 ? -14.789 21.359 31.172 1 83 345 GLU B N 1
ATOM 7980 C CA . GLU B 1 345 ? -15.797 21.328 32.219 1 83 345 GLU B CA 1
ATOM 7981 C C . GLU B 1 345 ? -17.203 21.234 31.656 1 83 345 GLU B C 1
ATOM 7983 O O . GLU B 1 345 ? -18.031 22.125 31.891 1 83 345 GLU B O 1
ATOM 7988 N N . HIS B 1 346 ? -17.484 20.125 31.062 1 86.56 346 HIS B N 1
ATOM 7989 C CA . HIS B 1 346 ? -18.75 19.969 30.359 1 86.56 346 HIS B CA 1
ATOM 7990 C C . HIS B 1 346 ? -19.781 19.25 31.219 1 86.56 346 HIS B C 1
ATOM 7992 O O . HIS B 1 346 ? -20.984 19.312 30.938 1 86.56 346 HIS B O 1
ATOM 7998 N N . GLY B 1 347 ? -19.406 18.469 32.219 1 87.12 347 GLY B N 1
ATOM 7999 C CA . GLY B 1 347 ? -20.312 17.812 33.156 1 87.12 347 GLY B CA 1
ATOM 8000 C C . GLY B 1 347 ? -21 16.594 32.562 1 87.12 347 GLY B C 1
ATOM 8001 O O . GLY B 1 347 ? -21.797 15.93 33.219 1 87.12 347 GLY B O 1
ATOM 8002 N N . LEU B 1 348 ? -20.719 16.234 31.406 1 93.06 348 LEU B N 1
ATOM 8003 C CA . LEU B 1 348 ? -21.312 15.102 30.719 1 93.06 348 LEU B CA 1
ATOM 8004 C C . LEU B 1 348 ? -20.578 13.805 31.047 1 93.06 348 LEU B C 1
ATOM 8006 O O . LEU B 1 348 ? -19.359 13.781 31.094 1 93.06 348 LEU B O 1
ATOM 8010 N N . THR B 1 349 ? -21.328 12.703 31.328 1 93.81 349 THR B N 1
ATOM 8011 C CA . THR B 1 349 ? -20.734 11.383 31.516 1 93.81 349 THR B CA 1
ATOM 8012 C C . THR B 1 349 ? -20.828 10.555 30.25 1 93.81 349 THR B C 1
ATOM 8014 O O . THR B 1 349 ? -21.656 10.828 29.375 1 93.81 349 THR B O 1
ATOM 8017 N N . PRO B 1 350 ? -19.984 9.523 30.172 1 95.94 350 PRO B N 1
ATOM 8018 C CA . PRO B 1 350 ? -20.141 8.609 29.047 1 95.94 350 PRO B CA 1
ATOM 8019 C C . PRO B 1 350 ? -21.531 7.984 28.984 1 95.94 350 PRO B C 1
ATOM 8021 O O . PRO B 1 350 ? -22.047 7.734 27.891 1 95.94 350 PRO B O 1
ATOM 8024 N N . GLY B 1 351 ? -22.062 7.719 30.062 1 96.31 351 GLY B N 1
ATOM 8025 C CA . GLY B 1 351 ? -23.422 7.191 30.109 1 96.31 351 GLY B CA 1
ATOM 8026 C C . GLY B 1 351 ? -24.453 8.125 29.5 1 96.31 351 GLY B C 1
ATOM 8027 O O . GLY B 1 351 ? -25.344 7.672 28.781 1 96.31 351 GLY B O 1
ATOM 8028 N N . ASP B 1 352 ? -24.344 9.422 29.859 1 96.12 352 ASP B N 1
ATOM 8029 C CA . ASP B 1 352 ? -25.234 10.422 29.25 1 96.12 352 ASP B CA 1
ATOM 8030 C C . ASP B 1 352 ? -25.094 10.414 27.719 1 96.12 352 ASP B C 1
ATOM 8032 O O . ASP B 1 352 ? -26.109 10.477 27.016 1 96.12 352 ASP B O 1
ATOM 8036 N N . ALA B 1 353 ? -23.891 10.391 27.312 1 97.06 353 ALA B N 1
ATOM 8037 C CA . ALA B 1 353 ? -23.625 10.383 25.875 1 97.06 353 ALA B CA 1
ATOM 8038 C C . ALA B 1 353 ? -24.234 9.148 25.219 1 97.06 353 ALA B C 1
ATOM 8040 O O . ALA B 1 353 ? -24.797 9.234 24.125 1 97.06 353 ALA B O 1
ATOM 8041 N N . LEU B 1 354 ? -24.062 7.992 25.859 1 97.94 354 LEU B N 1
ATOM 8042 C CA . LEU B 1 354 ? -24.594 6.75 25.312 1 97.94 354 LEU B CA 1
ATOM 8043 C C . LEU B 1 354 ? -26.109 6.812 25.203 1 97.94 354 LEU B C 1
ATOM 8045 O O . LEU B 1 354 ? -26.688 6.375 24.203 1 97.94 354 LEU B O 1
ATOM 8049 N N . GLU B 1 355 ? -26.75 7.266 26.219 1 97.62 355 GLU B N 1
ATOM 8050 C CA . GLU B 1 355 ? -28.203 7.367 26.203 1 97.62 355 GLU B CA 1
ATOM 8051 C C . GLU B 1 355 ? -28.672 8.273 25.062 1 97.62 355 GLU B C 1
ATOM 8053 O O . GLU B 1 355 ? -29.688 7.988 24.422 1 97.62 355 GLU B O 1
ATOM 8058 N N . HIS B 1 356 ? -28.016 9.359 24.938 1 97.81 356 HIS B N 1
ATOM 8059 C CA . HIS B 1 356 ? -28.344 10.258 23.844 1 97.81 356 HIS B CA 1
ATOM 8060 C C . HIS B 1 356 ? -28.109 9.594 22.484 1 97.81 356 HIS B C 1
ATOM 8062 O O . HIS B 1 356 ? -28.922 9.734 21.578 1 97.81 356 HIS B O 1
ATOM 8068 N N . LEU B 1 357 ? -26.969 8.898 22.344 1 98.25 357 LEU B N 1
ATOM 8069 C CA . LEU B 1 357 ? -26.656 8.164 21.109 1 98.25 357 LEU B CA 1
ATOM 8070 C C . LEU B 1 357 ? -27.766 7.176 20.781 1 98.25 357 LEU B C 1
ATOM 8072 O O . LEU B 1 357 ? -28.125 7.02 19.609 1 98.25 357 LEU B O 1
ATOM 8076 N N . LYS B 1 358 ? -28.312 6.523 21.766 1 97.44 358 LYS B N 1
ATOM 8077 C CA . LYS B 1 358 ? -29.391 5.566 21.562 1 97.44 358 LYS B CA 1
ATOM 8078 C C . LYS B 1 358 ? -30.594 6.23 20.906 1 97.44 358 LYS B C 1
ATOM 8080 O O . LYS B 1 358 ? -31.25 5.629 20.047 1 97.44 358 LYS B O 1
ATOM 8085 N N . LYS B 1 359 ? -30.875 7.41 21.297 1 96.38 359 LYS B N 1
ATOM 8086 C CA . LYS B 1 359 ? -31.984 8.141 20.703 1 96.38 359 LYS B CA 1
ATOM 8087 C C . LYS B 1 359 ? -31.734 8.453 19.234 1 96.38 359 LYS B C 1
ATOM 8089 O O . LYS B 1 359 ? -32.625 8.328 18.406 1 96.38 359 LYS B O 1
ATOM 8094 N N . ILE B 1 360 ? -30.516 8.867 18.938 1 97.19 360 ILE B N 1
ATOM 8095 C CA . ILE B 1 360 ? -30.156 9.188 17.562 1 97.19 360 ILE B CA 1
ATOM 8096 C C . ILE B 1 360 ? -30.25 7.938 16.703 1 97.19 360 ILE B C 1
ATOM 8098 O O . ILE B 1 360 ? -30.719 8 15.562 1 97.19 360 ILE B O 1
ATOM 8102 N N . MET B 1 361 ? -29.828 6.812 17.234 1 95.94 361 MET B N 1
ATOM 8103 C CA . MET B 1 361 ? -29.609 5.598 16.453 1 95.94 361 MET B CA 1
ATOM 8104 C C . MET B 1 361 ? -30.906 4.824 16.266 1 95.94 361 MET B C 1
ATOM 8106 O O . MET B 1 361 ? -30.984 3.885 15.477 1 95.94 361 MET B O 1
ATOM 8110 N N . ALA B 1 362 ? -31.906 5.234 17.016 1 91.25 362 ALA B N 1
ATOM 8111 C CA . ALA B 1 362 ? -33.156 4.523 16.875 1 91.25 362 ALA B CA 1
ATOM 8112 C C . ALA B 1 362 ? -33.562 4.418 15.406 1 91.25 362 ALA B C 1
ATOM 8114 O O . ALA B 1 362 ? -33.5 5.398 14.664 1 91.25 362 ALA B O 1
ATOM 8115 N N . PRO B 1 363 ? -33.969 3.238 14.875 1 89.19 363 PRO B N 1
ATOM 8116 C CA . PRO B 1 363 ? -34.406 2.086 15.656 1 89.19 363 PRO B CA 1
ATOM 8117 C C . PRO B 1 363 ? -33.281 1.097 15.953 1 89.19 363 PRO B C 1
ATOM 8119 O O . PRO B 1 363 ? -33.531 0.049 16.562 1 89.19 363 PRO B O 1
ATOM 8122 N N . TRP B 1 364 ? -32.094 1.291 15.523 1 91.38 364 TRP B N 1
ATOM 8123 C CA . TRP B 1 364 ? -30.984 0.382 15.828 1 91.38 364 TRP B CA 1
AT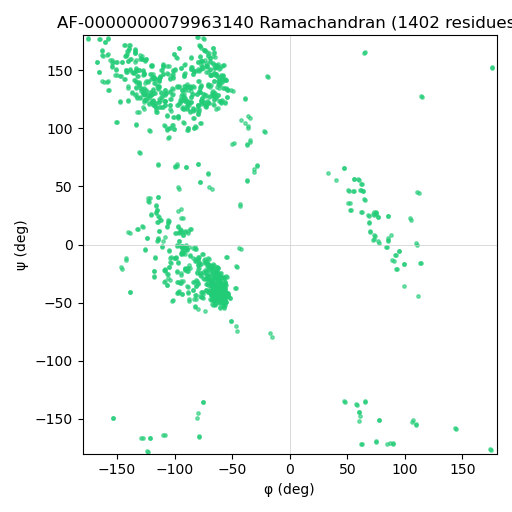OM 8124 C C . TRP B 1 364 ? -30.609 0.473 17.297 1 91.38 364 TRP B C 1
ATOM 8126 O O . TRP B 1 364 ? -30.719 1.533 17.922 1 91.38 364 TRP B O 1
ATOM 8136 N N . THR B 1 365 ? -30.109 -0.63 17.828 1 94.75 365 THR B N 1
ATOM 8137 C CA . THR B 1 365 ? -29.594 -0.65 19.188 1 94.75 365 THR B CA 1
ATOM 8138 C C . THR B 1 365 ? -28.094 -0.409 19.203 1 94.75 365 THR B C 1
ATOM 8140 O O . THR B 1 365 ? -27.406 -0.706 18.234 1 94.75 365 THR B O 1
ATOM 8143 N N . ILE B 1 366 ? -27.625 0.155 20.297 1 96.62 366 ILE B N 1
ATOM 8144 C CA . ILE B 1 366 ? -26.188 0.366 20.453 1 96.62 366 ILE B CA 1
ATOM 8145 C C . ILE B 1 366 ? -25.844 0.5 21.938 1 96.62 366 ILE B C 1
ATOM 8147 O O . ILE B 1 366 ? -26.562 1.163 22.688 1 96.62 366 ILE B O 1
ATOM 8151 N N . ASP B 1 367 ? -24.797 -0.236 22.344 1 97.69 367 ASP B N 1
ATOM 8152 C CA . ASP B 1 367 ? -24.312 -0.203 23.719 1 97.69 367 ASP B CA 1
ATOM 8153 C C . ASP B 1 367 ? -22.797 -0.376 23.766 1 97.69 367 ASP B C 1
ATOM 8155 O O . ASP B 1 367 ? -22.188 -0.879 22.812 1 97.69 367 ASP B O 1
ATOM 8159 N N . PHE B 1 368 ? -22.234 0.128 24.906 1 96.69 368 PHE B N 1
ATOM 8160 C CA . PHE B 1 368 ? -20.812 -0.159 25.109 1 96.69 368 PHE B CA 1
ATOM 8161 C C . PHE B 1 368 ? -20.578 -1.661 25.203 1 96.69 368 PHE B C 1
ATOM 8163 O O . PHE B 1 368 ? -21.391 -2.387 25.797 1 96.69 368 PHE B O 1
ATOM 8170 N N . ALA B 1 369 ? -19.469 -2.105 24.625 1 95.88 369 ALA B N 1
ATOM 8171 C CA . ALA B 1 369 ? -19.109 -3.516 24.734 1 95.88 369 ALA B CA 1
ATOM 8172 C C . ALA B 1 369 ? -17.672 -3.682 25.25 1 95.88 369 ALA B C 1
ATOM 8174 O O . ALA B 1 369 ? -17.078 -4.746 25.094 1 95.88 369 ALA B O 1
ATOM 8175 N N . GLY B 1 370 ? -17.125 -2.629 25.781 1 93.81 370 GLY B N 1
ATOM 8176 C CA . GLY B 1 370 ? -15.781 -2.6 26.359 1 93.81 370 GLY B CA 1
ATOM 8177 C C . GLY B 1 370 ? -15.445 -1.278 27.016 1 93.81 370 GLY B C 1
ATOM 8178 O O . GLY B 1 370 ? -16.266 -0.366 27.047 1 93.81 370 GLY B O 1
ATOM 8179 N N . PRO B 1 371 ? -14.242 -1.238 27.594 1 93.38 371 PRO B N 1
ATOM 8180 C CA . PRO B 1 371 ? -13.828 0.026 28.203 1 93.38 371 PRO B CA 1
ATOM 8181 C C . PRO B 1 371 ? -13.664 1.148 27.188 1 93.38 371 PRO B C 1
ATOM 8183 O O . PRO B 1 371 ? -13.375 0.885 26.016 1 93.38 371 PRO B O 1
ATOM 8186 N N . LEU B 1 372 ? -13.828 2.367 27.703 1 93.81 372 LEU B N 1
ATOM 8187 C CA . LEU B 1 372 ? -13.609 3.543 26.859 1 93.81 372 LEU B CA 1
ATOM 8188 C C . LEU B 1 372 ? -12.117 3.771 26.641 1 93.81 372 LEU B C 1
ATOM 8190 O O . LEU B 1 372 ? -11.328 3.746 27.578 1 93.81 372 LEU B O 1
ATOM 8194 N N . SER B 1 373 ? -11.773 3.92 25.422 1 91.75 373 SER B N 1
ATOM 8195 C CA . SER B 1 373 ? -10.383 4.285 25.156 1 91.75 373 SER B CA 1
ATOM 8196 C C . SER B 1 373 ? -10.211 5.797 25.109 1 91.75 373 SER B C 1
ATOM 8198 O O . SER B 1 373 ? -9.094 6.305 25.25 1 91.75 373 SER B O 1
ATOM 8200 N N . TRP B 1 374 ? -11.281 6.531 24.875 1 92.94 374 TRP B N 1
ATOM 8201 C CA . TRP B 1 374 ? -11.211 7.988 24.875 1 92.94 374 TRP B CA 1
ATOM 8202 C C . TRP B 1 374 ? -12.594 8.602 25.031 1 92.94 374 TRP B C 1
ATOM 8204 O O . TRP B 1 374 ? -13.57 8.094 24.484 1 92.94 374 TRP B O 1
ATOM 8214 N N . PHE B 1 375 ? -12.742 9.648 25.781 1 94.88 375 PHE B N 1
ATOM 8215 C CA . PHE B 1 375 ? -13.961 10.422 25.953 1 94.88 375 PHE B CA 1
ATOM 8216 C C . PHE B 1 375 ? -13.656 11.914 26.016 1 94.88 375 PHE B C 1
ATOM 8218 O O . PHE B 1 375 ? -12.828 12.352 26.812 1 94.88 375 PHE B O 1
ATOM 8225 N N . ALA B 1 376 ? -14.258 12.672 25.156 1 93.06 376 ALA B N 1
ATOM 8226 C CA . ALA B 1 376 ? -14.055 14.117 25.125 1 93.06 376 ALA B CA 1
ATOM 8227 C C . ALA B 1 376 ? -15.305 14.836 24.625 1 93.06 376 ALA B C 1
ATOM 8229 O O . ALA B 1 376 ? -16.172 14.219 24 1 93.06 376 ALA B O 1
ATOM 8230 N N . VAL B 1 377 ? -15.438 16.062 24.953 1 93.81 377 VAL B N 1
ATOM 8231 C CA . VAL B 1 377 ? -16.484 16.938 24.422 1 93.81 377 VAL B CA 1
ATOM 8232 C C . VAL B 1 377 ? -15.852 18.109 23.688 1 93.81 377 VAL B C 1
ATOM 8234 O O . VAL B 1 377 ? -14.953 18.781 24.219 1 93.81 377 VAL B O 1
ATOM 8237 N N . TRP B 1 378 ? -16.328 18.297 22.5 1 91.75 378 TRP B N 1
ATOM 8238 C CA . TRP B 1 378 ? -15.727 19.344 21.672 1 91.75 378 TRP B CA 1
ATOM 8239 C C . TRP B 1 378 ? -16.797 20.297 21.156 1 91.75 378 TRP B C 1
ATOM 8241 O O . TRP B 1 378 ? -17.938 19.906 20.922 1 91.75 378 TRP B O 1
ATOM 8251 N N . ARG B 1 379 ? -16.406 21.516 21.016 1 91.88 379 ARG B N 1
ATOM 8252 C CA . ARG B 1 379 ? -17.203 22.547 20.344 1 91.88 379 ARG B CA 1
ATOM 8253 C C . ARG B 1 379 ? -16.656 22.828 18.953 1 91.88 379 ARG B C 1
ATOM 8255 O O . ARG B 1 379 ? -15.438 22.891 18.75 1 91.88 379 ARG B O 1
ATOM 8262 N N . VAL B 1 380 ? -17.562 23.062 18.016 1 92.12 380 VAL B N 1
ATOM 8263 C CA . VAL B 1 380 ? -17.125 23.344 16.656 1 92.12 380 VAL B CA 1
ATOM 8264 C C . VAL B 1 380 ? -16.625 24.781 16.562 1 92.12 380 VAL B C 1
ATOM 8266 O O . VAL B 1 380 ? -17.312 25.719 17 1 92.12 380 VAL B O 1
ATOM 8269 N N . ASN B 1 381 ? -15.43 24.906 16.141 1 91.56 381 ASN B N 1
ATOM 8270 C CA . ASN B 1 381 ? -14.797 26.188 15.859 1 91.56 381 ASN B CA 1
ATOM 8271 C C . ASN B 1 381 ? -14.273 26.266 14.43 1 91.56 381 ASN B C 1
ATOM 8273 O O . ASN B 1 381 ? -13.641 25.312 13.953 1 91.56 381 ASN B O 1
ATOM 8277 N N . GLU B 1 382 ? -14.625 27.312 13.719 1 93.19 382 GLU B N 1
ATOM 8278 C CA . GLU B 1 382 ? -14.172 27.562 12.352 1 93.19 382 GLU B CA 1
ATOM 8279 C C . GLU B 1 382 ? -13.445 28.891 12.242 1 93.19 382 GLU B C 1
ATOM 8281 O O . GLU B 1 382 ? -14.07 29.938 12.078 1 93.19 382 GLU B O 1
ATOM 8286 N N . ARG B 1 383 ? -12.055 28.797 12.281 1 93.25 383 ARG B N 1
ATOM 8287 C CA . ARG B 1 383 ? -11.281 30.031 12.336 1 93.25 383 ARG B CA 1
ATOM 8288 C C . ARG B 1 383 ? -10.023 29.922 11.484 1 93.25 383 ARG B C 1
ATOM 8290 O O . ARG B 1 383 ? -9.438 28.844 11.359 1 93.25 383 ARG B O 1
ATOM 8297 N N . VAL B 1 384 ? -9.594 31.016 10.922 1 94.5 384 VAL B N 1
ATOM 8298 C CA . VAL B 1 384 ? -8.352 31.156 10.164 1 94.5 384 VAL B CA 1
ATOM 8299 C C . VAL B 1 384 ? -7.613 32.406 10.602 1 94.5 384 VAL B C 1
ATOM 8301 O O . VAL B 1 384 ? -8.211 33.5 10.695 1 94.5 384 VAL B O 1
ATOM 8304 N N . ALA B 1 385 ? -6.328 32.25 10.922 1 95.44 385 ALA B N 1
ATOM 8305 C CA . ALA B 1 385 ? -5.516 33.438 11.227 1 95.44 385 ALA B CA 1
ATOM 8306 C C . ALA B 1 385 ? -5.48 34.375 10.047 1 95.44 385 ALA B C 1
ATOM 8308 O O . ALA B 1 385 ? -5.418 33.969 8.891 1 95.44 385 ALA B O 1
ATOM 8309 N N . ARG B 1 386 ? -5.434 35.656 10.289 1 94.62 386 ARG B N 1
ATOM 8310 C CA . ARG B 1 386 ? -5.426 36.688 9.25 1 94.62 386 ARG B CA 1
ATOM 8311 C C . ARG B 1 386 ? -4.156 36.594 8.414 1 94.62 386 ARG B C 1
ATOM 8313 O O . ARG B 1 386 ? -4.137 37.031 7.258 1 94.62 386 ARG B O 1
ATOM 8320 N N . SER B 1 387 ? -3.166 36.125 9.016 1 95.69 387 SER B N 1
ATOM 8321 C CA . SER B 1 387 ? -1.895 35.875 8.352 1 95.69 387 SER B CA 1
ATOM 8322 C C . SER B 1 387 ? -1.188 34.656 8.953 1 95.69 387 SER B C 1
ATOM 8324 O O . SER B 1 387 ? -1.26 34.438 10.164 1 95.69 387 SER B O 1
ATOM 8326 N N . PHE B 1 388 ? -0.51 33.938 8.078 1 97.38 388 PHE B N 1
ATOM 8327 C CA . PHE B 1 388 ? 0.236 32.781 8.562 1 97.38 388 PHE B CA 1
ATOM 8328 C C . PHE B 1 388 ? 1.687 33.156 8.844 1 97.38 388 PHE B C 1
ATOM 8330 O O . PHE B 1 388 ? 2.443 32.344 9.391 1 97.38 388 PHE B O 1
ATOM 8337 N N . SER B 1 389 ? 2.055 34.375 8.469 1 97.19 389 SER B N 1
ATOM 8338 C CA . SER B 1 389 ? 3.428 34.844 8.648 1 97.19 389 SER B CA 1
ATOM 8339 C C . SER B 1 389 ? 3.469 36.312 9.039 1 97.19 389 SER B C 1
ATOM 8341 O O . SER B 1 389 ? 2.566 37.094 8.695 1 97.19 389 SER B O 1
ATOM 8343 N N . THR B 1 390 ? 4.516 36.688 9.805 1 96.56 390 THR B N 1
ATOM 8344 C CA . THR B 1 390 ? 4.742 38.125 10.039 1 96.56 390 THR B CA 1
ATOM 8345 C C . THR B 1 390 ? 5.191 38.812 8.758 1 96.56 390 THR B C 1
ATOM 8347 O O . THR B 1 390 ? 5.691 38.156 7.84 1 96.56 390 THR B O 1
ATOM 8350 N N . PRO B 1 391 ? 4.996 40.094 8.688 1 93.5 391 PRO B N 1
ATOM 8351 C CA . PRO B 1 391 ? 5.375 40.812 7.469 1 93.5 391 PRO B CA 1
ATOM 8352 C C . PRO B 1 391 ? 6.855 40.656 7.129 1 93.5 391 PRO B C 1
ATOM 8354 O O . PRO B 1 391 ? 7.223 40.625 5.949 1 93.5 391 PRO B O 1
ATOM 8357 N N . ASP B 1 392 ? 7.707 40.562 8.125 1 95 392 ASP B N 1
ATOM 8358 C CA . ASP B 1 392 ? 9.141 40.438 7.91 1 95 392 ASP B CA 1
ATOM 8359 C C . ASP B 1 392 ? 9.508 38.969 7.613 1 95 392 ASP B C 1
ATOM 8361 O O . ASP B 1 392 ? 10.672 38.656 7.371 1 95 392 ASP B O 1
ATOM 8365 N N . GLN B 1 393 ? 8.57 38.062 7.668 1 96.31 393 GLN B N 1
ATOM 8366 C CA . GLN B 1 393 ? 8.688 36.656 7.297 1 96.31 393 GLN B CA 1
ATOM 8367 C C . GLN B 1 393 ? 9.594 35.906 8.266 1 96.31 393 GLN B C 1
ATOM 8369 O O . GLN B 1 393 ? 10.18 34.906 7.91 1 96.31 393 GLN B O 1
ATOM 8374 N N . ARG B 1 394 ? 9.727 36.375 9.492 1 97.75 394 ARG B N 1
ATOM 8375 C CA . ARG B 1 394 ? 10.617 35.75 10.453 1 97.75 394 ARG B CA 1
ATOM 8376 C C . ARG B 1 394 ? 9.852 34.75 11.336 1 97.75 394 ARG B C 1
ATOM 8378 O O . ARG B 1 394 ? 10.438 33.812 11.883 1 97.75 394 ARG B O 1
ATOM 8385 N N . VAL B 1 395 ? 8.586 35 11.469 1 98.31 395 VAL B N 1
ATOM 8386 C CA . VAL B 1 395 ? 7.73 34.125 12.273 1 98.31 395 VAL B CA 1
ATOM 8387 C C . VAL B 1 395 ? 6.617 33.562 11.398 1 98.31 395 VAL B C 1
ATOM 8389 O O . VAL B 1 395 ? 5.938 34.281 10.68 1 98.31 395 VAL B O 1
ATOM 8392 N N . HIS B 1 396 ? 6.43 32.281 11.406 1 98.69 396 HIS B N 1
ATOM 8393 C CA . HIS B 1 396 ? 5.406 31.578 10.633 1 98.69 396 HIS B CA 1
ATOM 8394 C C . HIS B 1 396 ? 4.527 30.703 11.523 1 98.69 396 HIS B C 1
ATOM 8396 O O . HIS B 1 396 ? 5.023 30.094 12.469 1 98.69 396 HIS B O 1
ATOM 8402 N N . LEU B 1 397 ? 3.234 30.703 11.266 1 98.56 397 LEU B N 1
ATOM 8403 C CA . LEU B 1 397 ? 2.256 29.875 11.969 1 98.56 397 LEU B CA 1
ATOM 8404 C C . LEU B 1 397 ? 1.796 28.703 11.102 1 98.56 397 LEU B C 1
ATOM 8406 O O . LEU B 1 397 ? 1.829 28.797 9.867 1 98.56 397 LEU B O 1
ATOM 8410 N N . GLY B 1 398 ? 1.373 27.641 11.703 1 97.75 398 GLY B N 1
ATOM 8411 C CA . GLY B 1 398 ? 0.764 26.516 11 1 97.75 398 GLY B CA 1
ATOM 8412 C C . GLY B 1 398 ? -0.05 25.625 11.906 1 97.75 398 GLY B C 1
ATOM 8413 O O . GLY B 1 398 ? -0.049 25.797 13.133 1 97.75 398 GLY B O 1
ATOM 8414 N N . GLY B 1 399 ? -0.75 24.625 11.328 1 95.88 399 GLY B N 1
ATOM 8415 C CA . GLY B 1 399 ? -1.635 23.781 12.109 1 95.88 399 GLY B CA 1
ATOM 8416 C C . GLY B 1 399 ? -2.742 24.547 12.797 1 95.88 399 GLY B C 1
ATOM 8417 O O . GLY B 1 399 ? -3.266 25.516 12.25 1 95.88 399 GLY B O 1
ATOM 8418 N N . ASP B 1 400 ? -3.061 24.094 13.977 1 93.62 400 ASP B N 1
ATOM 8419 C CA . ASP B 1 400 ? -4.184 24.688 14.695 1 93.62 400 ASP B CA 1
ATOM 8420 C C . ASP B 1 400 ? -3.867 26.109 15.141 1 93.62 400 ASP B C 1
ATOM 8422 O O . ASP B 1 400 ? -4.773 26.891 15.438 1 93.62 400 ASP B O 1
ATOM 8426 N N . ALA B 1 401 ? -2.57 26.453 15.164 1 96.19 401 ALA B N 1
ATOM 8427 C CA . ALA B 1 401 ? -2.195 27.828 15.469 1 96.19 401 ALA B CA 1
ATOM 8428 C C . ALA B 1 401 ? -2.645 28.781 14.367 1 96.19 401 ALA B C 1
ATOM 8430 O O . ALA B 1 401 ? -2.848 29.969 14.617 1 96.19 401 ALA B O 1
ATOM 8431 N N . ALA B 1 402 ? -2.844 28.234 13.172 1 96.56 402 ALA B N 1
ATOM 8432 C CA . ALA B 1 402 ? -3.166 29.062 12.016 1 96.56 402 ALA B CA 1
ATOM 8433 C C . ALA B 1 402 ? -4.621 28.875 11.594 1 96.56 402 ALA B C 1
ATOM 8435 O O . ALA B 1 402 ? -5.238 29.797 11.047 1 96.56 402 ALA B O 1
ATOM 8436 N N . HIS B 1 403 ? -5.152 27.75 11.781 1 94.44 403 HIS B N 1
ATOM 8437 C CA . HIS B 1 403 ? -6.508 27.484 11.32 1 94.44 403 HIS B CA 1
ATOM 8438 C C . HIS B 1 403 ? -7.125 26.312 12.07 1 94.44 403 HIS B C 1
ATOM 8440 O O . HIS B 1 403 ? -6.438 25.328 12.367 1 94.44 403 HIS B O 1
ATOM 8446 N N . VAL B 1 404 ? -8.352 26.406 12.414 1 91.19 404 VAL B N 1
ATOM 8447 C CA . VAL B 1 404 ? -9.141 25.375 13.078 1 91.19 404 VAL B CA 1
ATOM 8448 C C . VAL B 1 404 ? -10.445 25.156 12.328 1 91.19 404 VAL B C 1
ATOM 8450 O O . VAL B 1 404 ? -11.055 26.109 11.844 1 91.19 404 VAL B O 1
ATOM 8453 N N . HIS B 1 405 ? -10.781 23.969 12.133 1 84.69 405 HIS B N 1
ATOM 8454 C CA . HIS B 1 405 ? -11.984 23.641 11.383 1 84.69 405 HIS B CA 1
ATOM 8455 C C . HIS B 1 405 ? -12.727 22.469 12.039 1 84.69 405 HIS B C 1
ATOM 8457 O O . HIS B 1 405 ? -12.273 21.922 13.039 1 84.69 405 HIS B O 1
ATOM 8463 N N . SER B 1 406 ? -13.883 22.266 11.5 1 80.75 406 SER B N 1
ATOM 8464 C CA . SER B 1 406 ? -14.68 21.141 11.977 1 80.75 406 SER B CA 1
ATOM 8465 C C . SER B 1 406 ? -14.008 19.812 11.648 1 80.75 406 SER B C 1
ATOM 8467 O O . SER B 1 406 ? -13.062 19.766 10.852 1 80.75 406 SER B O 1
ATOM 8469 N N . THR B 1 407 ? -14.445 18.797 12.258 1 77.94 407 THR B N 1
ATOM 8470 C CA . THR B 1 407 ? -13.875 17.469 12.07 1 77.94 407 THR B CA 1
ATOM 8471 C C . THR B 1 407 ? -14.289 16.891 10.719 1 77.94 407 THR B C 1
ATOM 8473 O O . THR B 1 407 ? -13.703 15.906 10.258 1 77.94 407 THR B O 1
ATOM 8476 N N . ILE B 1 408 ? -15.242 17.5 10.086 1 80.19 408 ILE B N 1
ATOM 8477 C CA . ILE B 1 408 ? -15.773 16.984 8.836 1 80.19 408 ILE B CA 1
ATOM 8478 C C . ILE B 1 408 ? -14.719 17.078 7.742 1 80.19 408 ILE B C 1
ATOM 8480 O O . ILE B 1 408 ? -14.086 18.125 7.57 1 80.19 408 ILE B O 1
ATOM 8484 N N . GLY B 1 409 ? -14.484 15.977 7.039 1 77.12 409 GLY B N 1
ATOM 8485 C CA . GLY B 1 409 ? -13.531 15.93 5.941 1 77.12 409 GLY B CA 1
ATOM 8486 C C . GLY B 1 409 ? -12.141 15.508 6.375 1 77.12 409 GLY B C 1
ATOM 8487 O O . GLY B 1 409 ? -11.258 15.297 5.539 1 77.12 409 GLY B O 1
ATOM 8488 N N . ALA B 1 410 ? -11.898 15.422 7.605 1 82.56 410 ALA B N 1
ATOM 8489 C CA . ALA B 1 410 ? -10.656 14.914 8.188 1 82.56 410 ALA B CA 1
ATOM 8490 C C . ALA B 1 410 ? -9.469 15.805 7.812 1 82.56 410 ALA B C 1
ATOM 8492 O O . ALA B 1 410 ? -8.406 15.305 7.43 1 82.56 410 ALA B O 1
ATOM 8493 N N . PHE B 1 411 ? -9.57 17.078 7.914 1 86.25 411 PHE B N 1
ATOM 8494 C CA . PHE B 1 411 ? -8.508 17.969 7.488 1 86.25 411 PHE B CA 1
ATOM 8495 C C . PHE B 1 411 ? -7.641 18.391 8.672 1 86.25 411 PHE B C 1
ATOM 8497 O O . PHE B 1 411 ? -6.547 18.922 8.484 1 86.25 411 PHE B O 1
ATOM 8504 N N . GLY B 1 412 ? -8.047 18.203 9.867 1 88.69 412 GLY B N 1
ATOM 8505 C CA . GLY B 1 412 ? -7.293 18.688 11.008 1 88.69 412 GLY B CA 1
ATOM 8506 C C . GLY B 1 412 ? -5.836 18.281 10.984 1 88.69 412 GLY B C 1
ATOM 8507 O O . GLY B 1 412 ? -4.957 19.109 10.734 1 88.69 412 GLY B O 1
ATOM 8508 N N . TYR B 1 413 ? -5.613 17.031 11.094 1 92.88 413 TYR B N 1
ATOM 8509 C CA . TYR B 1 413 ? -4.25 16.516 11.023 1 92.88 413 TYR B CA 1
ATOM 8510 C C . TYR B 1 413 ? -3.668 16.703 9.625 1 92.88 413 TYR B C 1
ATOM 8512 O O . TYR B 1 413 ? -2.523 17.141 9.477 1 92.88 413 TYR B O 1
ATOM 8520 N N . ASN B 1 414 ? -4.363 16.375 8.633 1 95.5 414 ASN B N 1
ATOM 8521 C CA . ASN B 1 414 ? -3.85 16.359 7.266 1 95.5 414 ASN B CA 1
ATOM 8522 C C . ASN B 1 414 ? -3.371 17.734 6.828 1 95.5 414 ASN B C 1
ATOM 8524 O O . ASN B 1 414 ? -2.363 17.859 6.129 1 95.5 414 ASN B O 1
ATOM 8528 N N . SER B 1 415 ? -4.047 18.734 7.23 1 93.81 415 SER B N 1
ATOM 8529 C CA . SER B 1 415 ? -3.648 20.094 6.871 1 93.81 415 SER B CA 1
ATOM 8530 C C . SER B 1 415 ? -2.297 20.453 7.484 1 93.81 415 SER B C 1
ATOM 8532 O O . SER B 1 415 ? -1.566 21.281 6.941 1 93.81 415 SER B O 1
ATOM 8534 N N . THR B 1 416 ? -1.954 19.859 8.641 1 95.94 416 THR B N 1
ATOM 8535 C CA . THR B 1 416 ? -0.647 20.125 9.234 1 95.94 416 THR B CA 1
ATOM 8536 C C . THR B 1 416 ? 0.469 19.609 8.328 1 95.94 416 THR B C 1
ATOM 8538 O O . THR B 1 416 ? 1.524 20.234 8.219 1 95.94 416 THR B O 1
ATOM 8541 N N . VAL B 1 417 ? 0.235 18.469 7.699 1 96.62 417 VAL B N 1
ATOM 8542 C CA . VAL B 1 417 ? 1.2 17.906 6.754 1 96.62 417 VAL B CA 1
ATOM 8543 C C . VAL B 1 417 ? 1.32 18.828 5.539 1 96.62 417 VAL B C 1
ATOM 8545 O O . VAL B 1 417 ? 2.424 19.078 5.055 1 96.62 417 VAL B O 1
ATOM 8548 N N . TYR B 1 418 ? 0.178 19.328 5.074 1 95.88 418 TYR B N 1
ATOM 8549 C CA . TYR B 1 418 ? 0.177 20.234 3.922 1 95.88 418 TYR B CA 1
ATOM 8550 C C . TYR B 1 418 ? 0.917 21.531 4.234 1 95.88 418 TYR B C 1
ATOM 8552 O O . TYR B 1 418 ? 1.709 22 3.424 1 95.88 418 TYR B O 1
ATOM 8560 N N . ASP B 1 419 ? 0.652 22.062 5.418 1 97.25 419 ASP B N 1
ATOM 8561 C CA . ASP B 1 419 ? 1.357 23.266 5.855 1 97.25 419 ASP B CA 1
ATOM 8562 C C . ASP B 1 419 ? 2.865 23.031 5.902 1 97.25 419 ASP B C 1
ATOM 8564 O O . ASP B 1 419 ? 3.639 23.828 5.375 1 97.25 419 ASP B O 1
ATOM 8568 N N . ALA B 1 420 ? 3.238 21.953 6.535 1 97.81 420 ALA B N 1
ATOM 8569 C CA . ALA B 1 420 ? 4.656 21.656 6.727 1 97.81 420 ALA B CA 1
ATOM 8570 C C . ALA B 1 420 ? 5.348 21.422 5.387 1 97.81 420 ALA B C 1
ATOM 8572 O O . ALA B 1 420 ? 6.461 21.906 5.16 1 97.81 420 ALA B O 1
ATOM 8573 N N . ALA B 1 421 ? 4.715 20.688 4.531 1 96 421 ALA B N 1
ATOM 8574 C CA . ALA B 1 421 ? 5.293 20.375 3.223 1 96 421 ALA B CA 1
ATOM 8575 C C . ALA B 1 421 ? 5.469 21.641 2.391 1 96 421 ALA B C 1
ATOM 8577 O O . ALA B 1 421 ? 6.406 21.75 1.6 1 96 421 ALA B O 1
ATOM 8578 N N . ASN B 1 422 ? 4.594 22.547 2.576 1 95.94 422 ASN B N 1
ATOM 8579 C CA . ASN B 1 422 ? 4.66 23.797 1.83 1 95.94 422 ASN B CA 1
ATOM 8580 C C . ASN B 1 422 ? 5.738 24.719 2.385 1 95.94 422 ASN B C 1
ATOM 8582 O O . ASN B 1 422 ? 6.516 25.297 1.624 1 95.94 422 ASN B O 1
ATOM 8586 N N . LEU B 1 423 ? 5.875 24.812 3.646 1 97.5 423 LEU B N 1
ATOM 8587 C CA . LEU B 1 423 ? 6.73 25.812 4.289 1 97.5 423 LEU B CA 1
ATOM 8588 C C . LEU B 1 423 ? 8.18 25.328 4.348 1 97.5 423 LEU B C 1
ATOM 8590 O O . LEU B 1 423 ? 9.109 26.109 4.152 1 97.5 423 LEU B O 1
ATOM 8594 N N . SER B 1 424 ? 8.398 24.094 4.609 1 96.69 424 SER B N 1
ATOM 8595 C CA . SER B 1 424 ? 9.719 23.594 4.996 1 96.69 424 SER B CA 1
ATOM 8596 C C . SER B 1 424 ? 10.727 23.75 3.861 1 96.69 424 SER B C 1
ATOM 8598 O O . SER B 1 424 ? 11.875 24.125 4.09 1 96.69 424 SER B O 1
ATOM 8600 N N . TRP B 1 425 ? 10.336 23.406 2.625 1 96.19 425 TRP B N 1
ATOM 8601 C CA . TRP B 1 425 ? 11.297 23.516 1.533 1 96.19 425 TRP B CA 1
ATOM 8602 C C . TRP B 1 425 ? 11.617 24.984 1.244 1 96.19 425 TRP B C 1
ATOM 8604 O O . TRP B 1 425 ? 12.734 25.312 0.854 1 96.19 425 TRP B O 1
ATOM 8614 N N . LYS B 1 426 ? 10.688 25.859 1.446 1 96.56 426 LYS B N 1
ATOM 8615 C CA . LYS B 1 426 ? 10.914 27.281 1.286 1 96.56 426 LYS B CA 1
ATOM 8616 C C . LYS B 1 426 ? 11.922 27.797 2.314 1 96.56 426 LYS B C 1
ATOM 8618 O O . LYS B 1 426 ? 12.859 28.531 1.968 1 96.56 426 LYS B O 1
ATOM 8623 N N . LEU B 1 427 ? 11.719 27.406 3.551 1 97.5 427 LEU B N 1
ATOM 8624 C CA . LEU B 1 427 ? 12.656 27.75 4.609 1 97.5 427 LEU B CA 1
ATOM 8625 C C . LEU B 1 427 ? 14.055 27.234 4.297 1 97.5 427 LEU B C 1
ATOM 8627 O O . LEU B 1 427 ? 15.039 27.969 4.422 1 97.5 427 LEU B O 1
ATOM 8631 N N . GLY B 1 428 ? 14.148 25.984 3.887 1 96.62 428 GLY B N 1
ATOM 8632 C CA . GLY B 1 428 ? 15.43 25.375 3.59 1 96.62 428 GLY B CA 1
ATOM 8633 C C . GLY B 1 428 ? 16.203 26.125 2.52 1 96.62 428 GLY B C 1
ATOM 8634 O O . GLY B 1 428 ? 17.391 26.406 2.693 1 96.62 428 GLY B O 1
ATOM 8635 N N . LEU B 1 429 ? 15.578 26.484 1.448 1 96.25 429 LEU B N 1
ATOM 8636 C CA . LEU B 1 429 ? 16.234 27.188 0.354 1 96.25 429 LEU B CA 1
ATOM 8637 C C . LEU B 1 429 ? 16.688 28.578 0.807 1 96.25 429 LEU B C 1
ATOM 8639 O O . LEU B 1 429 ? 17.812 28.984 0.49 1 96.25 429 LEU B O 1
ATOM 8643 N N . CYS B 1 430 ? 15.859 29.266 1.542 1 96.62 430 CYS B N 1
ATOM 8644 C CA . CYS B 1 430 ? 16.188 30.609 2.012 1 96.62 430 CYS B CA 1
ATOM 8645 C C . CYS B 1 430 ? 17.344 30.562 3.01 1 96.62 430 CYS B C 1
ATOM 8647 O O . CYS B 1 430 ? 18.25 31.391 2.943 1 96.62 430 CYS B O 1
ATOM 8649 N N . ILE B 1 431 ? 17.328 29.641 3.908 1 96.75 431 ILE B N 1
ATOM 8650 C CA . ILE B 1 431 ? 18.344 29.516 4.941 1 96.75 431 ILE B CA 1
ATOM 8651 C C . ILE B 1 431 ? 19.688 29.203 4.301 1 96.75 431 ILE B C 1
ATOM 8653 O O . ILE B 1 431 ? 20.734 29.703 4.742 1 96.75 431 ILE B O 1
ATOM 8657 N N . LYS B 1 432 ? 19.656 28.422 3.244 1 94.88 432 LYS B N 1
ATOM 8658 C CA . LYS B 1 432 ? 20.891 28.031 2.561 1 94.88 432 LYS B CA 1
ATOM 8659 C C . LYS B 1 432 ? 21.359 29.109 1.591 1 94.88 432 LYS B C 1
ATOM 8661 O O . LYS B 1 432 ? 22.359 28.938 0.905 1 94.88 432 LYS B O 1
ATOM 8666 N N . GLY B 1 433 ? 20.641 30.109 1.491 1 95.38 433 GLY B N 1
ATOM 8667 C CA . GLY B 1 433 ? 21 31.203 0.604 1 95.38 433 GLY B CA 1
ATOM 8668 C C . GLY B 1 433 ? 20.734 30.891 -0.859 1 95.38 433 GLY B C 1
ATOM 8669 O O . GLY B 1 433 ? 21.375 31.469 -1.742 1 95.38 433 GLY B O 1
ATOM 8670 N N . ALA B 1 434 ? 19.844 29.984 -1.092 1 95.62 434 ALA B N 1
ATOM 8671 C CA . ALA B 1 434 ? 19.578 29.547 -2.457 1 95.62 434 ALA B CA 1
ATOM 8672 C C . ALA B 1 434 ? 18.344 30.219 -3.027 1 95.62 434 ALA B C 1
ATOM 8674 O O . ALA B 1 434 ? 18.094 30.172 -4.234 1 95.62 434 ALA B O 1
ATOM 8675 N N . ALA B 1 435 ? 17.562 30.891 -2.213 1 95.75 435 ALA B N 1
ATOM 8676 C CA . ALA B 1 435 ? 16.359 31.594 -2.65 1 95.75 435 ALA B CA 1
ATOM 8677 C C . ALA B 1 435 ? 16.219 32.938 -1.916 1 95.75 435 ALA B C 1
ATOM 8679 O O . ALA B 1 435 ? 16.75 33.094 -0.813 1 95.75 435 ALA B O 1
ATOM 8680 N N . ASP B 1 436 ? 15.484 33.781 -2.529 1 94.38 436 ASP B N 1
ATOM 8681 C CA . ASP B 1 436 ? 15.18 35.094 -1.936 1 94.38 436 ASP B CA 1
ATOM 8682 C C . ASP B 1 436 ? 14.008 35 -0.965 1 94.38 436 ASP B C 1
ATOM 8684 O O . ASP B 1 436 ? 12.867 34.781 -1.382 1 94.38 436 ASP B O 1
ATOM 8688 N N . PRO B 1 437 ? 14.25 35.25 0.296 1 95.5 437 PRO B N 1
ATOM 8689 C CA . PRO B 1 437 ? 13.172 35.094 1.277 1 95.5 437 PRO B CA 1
ATOM 8690 C C . PRO B 1 437 ? 12.023 36.062 1.018 1 95.5 437 PRO B C 1
ATOM 8692 O O . PRO B 1 437 ? 10.859 35.75 1.279 1 95.5 437 PRO B O 1
ATOM 8695 N N . ALA B 1 438 ? 12.266 37.25 0.489 1 93.38 438 ALA B N 1
ATOM 8696 C CA . ALA B 1 438 ? 11.25 38.25 0.256 1 93.38 438 ALA B CA 1
ATOM 8697 C C . ALA B 1 438 ? 10.281 37.844 -0.84 1 93.38 438 ALA B C 1
ATOM 8699 O O . ALA B 1 438 ? 9.156 38.312 -0.911 1 93.38 438 ALA B O 1
ATOM 8700 N N . VAL B 1 439 ? 10.758 36.906 -1.604 1 93.19 439 VAL B N 1
ATOM 8701 C CA . VAL B 1 439 ? 9.945 36.469 -2.729 1 93.19 439 VAL B CA 1
ATOM 8702 C C . VAL B 1 439 ? 9.273 35.156 -2.385 1 93.19 439 VAL B C 1
ATOM 8704 O O . VAL B 1 439 ? 8.07 34.969 -2.596 1 93.19 439 VAL B O 1
ATOM 8707 N N . LEU B 1 440 ? 10.039 34.219 -1.88 1 95.25 440 LEU B N 1
ATOM 8708 C CA . LEU B 1 440 ? 9.586 32.844 -1.759 1 95.25 440 LEU B CA 1
ATOM 8709 C C . LEU B 1 440 ? 8.734 32.656 -0.512 1 95.25 440 LEU B C 1
ATOM 8711 O O . LEU B 1 440 ? 7.676 32.031 -0.568 1 95.25 440 LEU B O 1
ATOM 8715 N N . LEU B 1 441 ? 9.078 33.188 0.62 1 96.56 441 LEU B N 1
ATOM 8716 C CA . LEU B 1 441 ? 8.453 32.875 1.901 1 96.56 441 LEU B CA 1
ATOM 8717 C C . LEU B 1 441 ? 7.023 33.375 1.954 1 96.56 441 LEU B C 1
ATOM 8719 O O . LEU B 1 441 ? 6.137 32.75 2.52 1 96.56 441 LEU B O 1
ATOM 8723 N N . PRO B 1 442 ? 6.676 34.594 1.28 1 94.75 442 PRO B N 1
ATOM 8724 C CA . PRO B 1 442 ? 5.297 35.062 1.313 1 94.75 442 PRO B CA 1
ATOM 8725 C C . PRO B 1 442 ? 4.316 34.125 0.63 1 94.75 442 PRO B C 1
ATOM 8727 O O . PRO B 1 442 ? 3.115 34.156 0.903 1 94.75 442 PRO B O 1
ATOM 8730 N N . THR B 1 443 ? 4.816 33.281 -0.196 1 94.25 443 THR B N 1
ATOM 8731 C CA . THR B 1 443 ? 3.932 32.344 -0.899 1 94.25 443 THR B CA 1
ATOM 8732 C C . THR B 1 443 ? 3.316 31.359 0.07 1 94.25 443 THR B C 1
ATOM 8734 O O . THR B 1 443 ? 2.277 30.75 -0.222 1 94.25 443 THR B O 1
ATOM 8737 N N . TYR B 1 444 ? 3.941 31.156 1.21 1 95.88 444 TYR B N 1
ATOM 8738 C CA . TYR B 1 444 ? 3.375 30.25 2.207 1 95.88 444 TYR B CA 1
ATOM 8739 C C . TYR B 1 444 ? 2.004 30.734 2.662 1 95.88 444 TYR B C 1
ATOM 8741 O O . TYR B 1 444 ? 1.023 29.984 2.598 1 95.88 444 TYR B O 1
ATOM 8749 N N . ASP B 1 445 ? 1.975 31.906 3.076 1 95.38 445 ASP B N 1
ATOM 8750 C CA . ASP B 1 445 ? 0.717 32.5 3.529 1 95.38 445 ASP B CA 1
ATOM 8751 C C . ASP B 1 445 ? -0.334 32.469 2.422 1 95.38 445 ASP B C 1
ATOM 8753 O O . ASP B 1 445 ? -1.456 32 2.637 1 95.38 445 ASP B O 1
ATOM 8757 N N . ALA B 1 446 ? -0.003 32.906 1.291 1 92 446 ALA B N 1
ATOM 8758 C CA . ALA B 1 446 ? -0.945 33 0.179 1 92 446 ALA B CA 1
ATOM 8759 C C . ALA B 1 446 ? -1.516 31.625 -0.178 1 92 446 ALA B C 1
ATOM 8761 O O . ALA B 1 446 ? -2.723 31.484 -0.386 1 92 446 ALA B O 1
ATOM 8762 N N . GLU B 1 447 ? -0.67 30.641 -0.234 1 92.94 447 GLU B N 1
ATOM 8763 C CA . GLU B 1 447 ? -1.083 29.328 -0.688 1 92.94 447 GLU B CA 1
ATOM 8764 C C . GLU B 1 447 ? -1.876 28.594 0.391 1 92.94 447 GLU B C 1
ATOM 8766 O O . GLU B 1 447 ? -2.938 28.031 0.115 1 92.94 447 GLU B O 1
ATOM 8771 N N . ARG B 1 448 ? -1.422 28.609 1.6 1 94.44 448 ARG B N 1
ATOM 8772 C CA . ARG B 1 448 ? -2.012 27.781 2.646 1 94.44 448 ARG B CA 1
ATOM 8773 C C . ARG B 1 448 ? -3.227 28.469 3.266 1 94.44 448 ARG B C 1
ATOM 8775 O O . ARG B 1 448 ? -4.184 27.797 3.666 1 94.44 448 ARG B O 1
ATOM 8782 N N . ARG B 1 449 ? -3.232 29.766 3.342 1 92.56 449 ARG B N 1
ATOM 8783 C CA . ARG B 1 449 ? -4.391 30.469 3.891 1 92.56 449 ARG B CA 1
ATOM 8784 C C . ARG B 1 449 ? -5.609 30.297 2.99 1 92.56 449 ARG B C 1
ATOM 8786 O O . ARG B 1 449 ? -6.711 30.031 3.473 1 92.56 449 ARG B O 1
ATOM 8793 N N . LEU B 1 450 ? -5.414 30.469 1.723 1 89.19 450 LEU B N 1
ATOM 8794 C CA . LEU B 1 450 ? -6.527 30.312 0.792 1 89.19 450 LEU B CA 1
ATOM 8795 C C . LEU B 1 450 ? -7.078 28.891 0.836 1 89.19 450 LEU B C 1
ATOM 8797 O O . LEU B 1 450 ? -8.289 28.688 0.735 1 89.19 450 LEU B O 1
ATOM 8801 N N . LEU B 1 451 ? -6.23 27.969 0.96 1 88.75 451 LEU B N 1
ATOM 8802 C CA . LEU B 1 451 ? -6.68 26.578 1.105 1 88.75 451 LEU B CA 1
ATOM 8803 C C . LEU B 1 451 ? -7.465 26.406 2.4 1 88.75 451 LEU B C 1
ATOM 8805 O O . LEU B 1 451 ? -8.484 25.719 2.422 1 88.75 451 LEU B O 1
ATOM 8809 N N . ALA B 1 452 ? -6.941 26.938 3.465 1 92.19 452 ALA B N 1
ATOM 8810 C CA . ALA B 1 452 ? -7.637 26.859 4.746 1 92.19 452 ALA B CA 1
ATOM 8811 C C . ALA B 1 452 ? -9.047 27.422 4.641 1 92.19 452 ALA B C 1
ATOM 8813 O O . ALA B 1 452 ? -10 26.844 5.184 1 92.19 452 ALA B O 1
ATOM 8814 N N . ASN B 1 453 ? -9.188 28.562 3.932 1 91.62 453 ASN B N 1
ATOM 8815 C CA . ASN B 1 453 ? -10.5 29.141 3.703 1 91.62 453 ASN B CA 1
ATOM 8816 C C . ASN B 1 453 ? -11.438 28.172 3.004 1 91.62 453 ASN B C 1
ATOM 8818 O O . ASN B 1 453 ? -12.586 28 3.42 1 91.62 453 ASN B O 1
ATOM 8822 N N . SER B 1 454 ? -10.93 27.578 1.99 1 88.12 454 SER B N 1
ATOM 8823 C CA . SER B 1 454 ? -11.719 26.641 1.212 1 88.12 454 SER B CA 1
ATOM 8824 C C . SER B 1 454 ? -12.156 25.438 2.062 1 88.12 454 SER B C 1
ATOM 8826 O O . SER B 1 454 ? -13.297 25 1.977 1 88.12 454 SER B O 1
ATOM 8828 N N . VAL B 1 455 ? -11.281 24.938 2.828 1 89.06 455 VAL B N 1
ATOM 8829 C CA . VAL B 1 455 ? -11.562 23.797 3.691 1 89.06 455 VAL B CA 1
ATOM 8830 C C . VAL B 1 455 ? -12.664 24.156 4.68 1 89.06 455 VAL B C 1
ATOM 8832 O O . VAL B 1 455 ? -13.602 23.375 4.883 1 89.06 455 VAL B O 1
ATOM 8835 N N . ILE B 1 456 ? -12.57 25.266 5.266 1 90.69 456 ILE B N 1
ATOM 8836 C CA . ILE B 1 456 ? -13.547 25.703 6.258 1 90.69 456 ILE B CA 1
ATOM 8837 C C . ILE B 1 456 ? -14.914 25.844 5.605 1 90.69 456 ILE B C 1
ATOM 8839 O O . ILE B 1 456 ? -15.93 25.438 6.184 1 90.69 456 ILE B O 1
ATOM 8843 N N . ARG B 1 457 ? -14.945 26.359 4.414 1 89.94 457 ARG B N 1
ATOM 8844 C CA . ARG B 1 457 ? -16.219 26.594 3.736 1 89.94 457 ARG B CA 1
ATOM 8845 C C . ARG B 1 457 ? -16.891 25.281 3.355 1 89.94 457 ARG B C 1
ATOM 8847 O O . ARG B 1 457 ? -18.078 25.078 3.629 1 89.94 457 ARG B O 1
ATOM 8854 N N . TYR B 1 458 ? -16.141 24.391 2.783 1 88.75 458 TYR B N 1
ATOM 8855 C CA . TYR B 1 458 ? -16.75 23.156 2.307 1 88.75 458 TYR B CA 1
ATOM 8856 C C . TYR B 1 458 ? -17.016 22.203 3.463 1 88.75 458 TYR B C 1
ATOM 8858 O O . TYR B 1 458 ? -18.062 21.547 3.512 1 88.75 458 TYR B O 1
ATOM 8866 N N . SER B 1 459 ? -16.047 22.062 4.312 1 90.62 459 SER B N 1
ATOM 8867 C CA . SER B 1 459 ? -16.297 21.266 5.516 1 90.62 459 SER B CA 1
ATOM 8868 C C . SER B 1 459 ? -17.453 21.844 6.328 1 90.62 459 SER B C 1
ATOM 8870 O O . SER B 1 459 ? -18.25 21.094 6.883 1 90.62 459 SER B O 1
ATOM 8872 N N . GLY B 1 460 ? -17.484 23.156 6.395 1 92.19 460 GLY B N 1
ATOM 8873 C CA . GLY B 1 460 ? -18.562 23.828 7.121 1 92.19 460 GLY B CA 1
ATOM 8874 C C . GLY B 1 460 ? -19.922 23.594 6.52 1 92.19 460 GLY B C 1
ATOM 8875 O O . GLY B 1 460 ? -20.906 23.406 7.246 1 92.19 460 GLY B O 1
ATOM 8876 N N . ALA B 1 461 ? -20.016 23.656 5.254 1 92.81 461 ALA B N 1
ATOM 8877 C CA . ALA B 1 461 ? -21.281 23.422 4.574 1 92.81 461 ALA B CA 1
ATOM 8878 C C . ALA B 1 461 ? -21.781 22 4.832 1 92.81 461 ALA B C 1
ATOM 8880 O O . ALA B 1 461 ? -22.969 21.781 5.078 1 92.81 461 ALA B O 1
ATOM 8881 N N . LEU B 1 462 ? -20.906 21.078 4.754 1 91.62 462 LEU B N 1
ATOM 8882 C CA . LEU B 1 462 ? -21.281 19.688 4.992 1 91.62 462 LEU B CA 1
ATOM 8883 C C . LEU B 1 462 ? -21.688 19.469 6.445 1 91.62 462 LEU B C 1
ATOM 8885 O O . LEU B 1 462 ? -22.609 18.703 6.727 1 91.62 462 LEU B O 1
ATOM 8889 N N . LEU B 1 463 ? -20.984 20.109 7.332 1 93.62 463 LEU B N 1
ATOM 8890 C CA . LEU B 1 463 ? -21.359 20.047 8.742 1 93.62 463 LEU B CA 1
ATOM 8891 C C . LEU B 1 463 ? -22.797 20.531 8.938 1 93.62 463 LEU B C 1
ATOM 8893 O O . LEU B 1 463 ? -23.562 19.922 9.672 1 93.62 463 LEU B O 1
ATOM 8897 N N . ARG B 1 464 ? -23.141 21.656 8.336 1 94.56 464 ARG B N 1
ATOM 8898 C CA . ARG B 1 464 ? -24.484 22.203 8.438 1 94.56 464 ARG B CA 1
ATOM 8899 C C . ARG B 1 464 ? -25.531 21.234 7.883 1 94.56 464 ARG B C 1
ATOM 8901 O O . ARG B 1 464 ? -26.641 21.156 8.391 1 94.56 464 ARG B O 1
ATOM 8908 N N . PHE B 1 465 ? -25.156 20.531 6.871 1 92.88 465 PHE B N 1
ATOM 8909 C CA . PHE B 1 465 ? -26.031 19.531 6.309 1 92.88 465 PHE B CA 1
ATOM 8910 C C . PHE B 1 465 ? -26.234 18.375 7.277 1 92.88 465 PHE B C 1
ATOM 8912 O O . PHE B 1 465 ? -27.359 18 7.602 1 92.88 465 PHE B O 1
ATOM 8919 N N . ILE B 1 466 ? -25.156 17.828 7.781 1 92 466 ILE B N 1
ATOM 8920 C CA . ILE B 1 466 ? -25.156 16.625 8.617 1 92 466 ILE B CA 1
ATOM 8921 C C . ILE B 1 466 ? -25.859 16.922 9.938 1 92 466 ILE B C 1
ATOM 8923 O O . ILE B 1 466 ? -26.656 16.125 10.422 1 92 466 ILE B O 1
ATOM 8927 N N . CYS B 1 467 ? -25.547 18.062 10.508 1 93.81 467 CYS B N 1
ATOM 8928 C CA . CYS B 1 467 ? -26.031 18.422 11.836 1 93.81 467 CYS B CA 1
ATOM 8929 C C . CYS B 1 467 ? -27.312 19.25 11.75 1 93.81 467 CYS B C 1
ATOM 8931 O O . CYS B 1 467 ? -27.844 19.672 12.773 1 93.81 467 CYS B O 1
ATOM 8933 N N . ARG B 1 468 ? -27.766 19.562 10.617 1 93.31 468 ARG B N 1
ATOM 8934 C CA . ARG B 1 468 ? -28.969 20.359 10.391 1 93.31 468 ARG B CA 1
ATOM 8935 C C . ARG B 1 468 ? -28.875 21.703 11.109 1 93.31 468 ARG B C 1
ATOM 8937 O O . ARG B 1 468 ? -29.766 22.062 11.875 1 93.31 468 ARG B O 1
ATOM 8944 N N . LEU B 1 469 ? -27.844 22.391 10.781 1 93.69 469 LEU B N 1
ATOM 8945 C CA . LEU B 1 469 ? -27.594 23.688 11.422 1 93.69 469 LEU B CA 1
ATOM 8946 C C . LEU B 1 469 ? -28 24.828 10.508 1 93.69 469 LEU B C 1
ATOM 8948 O O . LEU B 1 469 ? -27.922 24.719 9.281 1 93.69 469 LEU B O 1
ATOM 8952 N N . SER B 1 470 ? -28.406 25.906 11.133 1 93.5 470 SER B N 1
ATOM 8953 C CA . SER B 1 470 ? -28.812 27.078 10.383 1 93.5 470 SER B CA 1
ATOM 8954 C C . SER B 1 470 ? -27.734 28.172 10.445 1 93.5 470 SER B C 1
ATOM 8956 O O . SER B 1 470 ? -27.859 29.203 9.781 1 93.5 470 SER B O 1
ATOM 8958 N N . ASP B 1 471 ? -26.719 27.953 11.195 1 93.56 471 ASP B N 1
ATOM 8959 C CA . ASP B 1 471 ? -25.641 28.922 11.344 1 93.56 471 ASP B CA 1
ATOM 8960 C C . ASP B 1 471 ? -25 29.25 10 1 93.56 471 ASP B C 1
ATOM 8962 O O . ASP B 1 471 ? -24.844 28.375 9.148 1 93.56 471 ASP B O 1
ATOM 8966 N N . PRO B 1 472 ? -24.578 30.453 9.797 1 93.5 472 PRO B N 1
ATOM 8967 C CA . PRO B 1 472 ? -23.875 30.797 8.57 1 93.5 472 PRO B CA 1
ATOM 8968 C C . PRO B 1 472 ? -22.422 30.328 8.578 1 93.5 472 PRO B C 1
ATOM 8970 O O . PRO B 1 472 ? -21.922 29.875 9.609 1 93.5 472 PRO B O 1
ATOM 8973 N N . LEU B 1 473 ? -21.797 30.438 7.422 1 93.19 473 LEU B N 1
ATOM 8974 C CA . LEU B 1 473 ? -20.359 30.234 7.344 1 93.19 473 LEU B CA 1
ATOM 8975 C C . LEU B 1 473 ? -19.625 31.484 7.816 1 93.19 473 LEU B C 1
ATOM 8977 O O . LEU B 1 473 ? -20.141 32.594 7.723 1 93.19 473 LEU B O 1
ATOM 8981 N N . PRO B 1 474 ? -18.422 31.328 8.359 1 91.81 474 PRO B N 1
ATOM 8982 C CA . PRO B 1 474 ? -17.672 32.5 8.758 1 91.81 474 PRO B CA 1
ATOM 8983 C C . PRO B 1 474 ? -17.25 33.375 7.566 1 91.81 474 PRO B C 1
ATOM 8985 O O . PRO B 1 474 ? -16.953 32.844 6.492 1 91.81 474 PRO B O 1
ATOM 8988 N N . GLU B 1 475 ? -17.203 34.656 7.852 1 91.06 475 GLU B N 1
ATOM 8989 C CA . GLU B 1 475 ? -16.641 35.562 6.871 1 91.06 475 GLU B CA 1
ATOM 8990 C C . GLU B 1 475 ? -15.117 35.625 6.984 1 91.06 475 GLU B C 1
ATOM 8992 O O . GLU B 1 475 ? -14.578 36.156 7.953 1 91.06 475 GLU B O 1
ATOM 8997 N N . LEU B 1 476 ? -14.477 35.062 6.02 1 91.88 476 LEU B N 1
ATOM 8998 C CA . LEU B 1 476 ? -13.023 34.969 6.016 1 91.88 476 LEU B CA 1
ATOM 8999 C C . LEU B 1 476 ? -12.43 35.875 4.941 1 91.88 476 LEU B C 1
ATOM 9001 O O . LEU B 1 476 ? -13.016 36.062 3.869 1 91.88 476 LEU B O 1
ATOM 9005 N N . ARG B 1 477 ? -11.328 36.375 5.234 1 90.25 477 ARG B N 1
ATOM 9006 C CA . ARG B 1 477 ? -10.656 37.281 4.289 1 90.25 477 ARG B CA 1
ATOM 9007 C C . ARG B 1 477 ? -9.719 36.5 3.377 1 90.25 477 ARG B C 1
ATOM 9009 O O . ARG B 1 477 ? -9.094 35.5 3.807 1 90.25 477 ARG B O 1
ATOM 9016 N N . GLY B 1 478 ? -9.602 36.906 2.143 1 86.88 478 GLY B N 1
ATOM 9017 C CA . GLY B 1 478 ? -8.57 36.375 1.269 1 86.88 478 GLY B CA 1
ATOM 9018 C C . GLY B 1 478 ? -7.191 36.906 1.564 1 86.88 478 GLY B C 1
ATOM 9019 O O . GLY B 1 478 ? -6.785 37 2.725 1 86.88 478 GLY B O 1
ATOM 9020 N N . LEU B 1 479 ? -6.441 37.281 0.569 1 84.88 479 LEU B N 1
ATOM 9021 C CA . LEU B 1 479 ? -5.094 37.812 0.746 1 84.88 479 LEU B CA 1
ATOM 9022 C C . LEU B 1 479 ? -5.129 39.312 0.981 1 84.88 479 LEU B C 1
ATOM 9024 O O . LEU B 1 479 ? -4.137 39.906 1.424 1 84.88 479 LEU B O 1
ATOM 9028 N N . GLY B 1 480 ? -6.27 39.875 0.802 1 83.12 480 GLY B N 1
ATOM 9029 C CA . GLY B 1 480 ? -6.465 41.312 1.073 1 83.12 480 GLY B CA 1
ATOM 9030 C C . GLY B 1 480 ? -7.336 41.562 2.287 1 83.12 480 GLY B C 1
ATOM 9031 O O . GLY B 1 480 ? -7.508 40.688 3.137 1 83.12 480 GLY B O 1
ATOM 9032 N N . GLU B 1 481 ? -7.824 42.688 2.453 1 86.5 481 GLU B N 1
ATOM 9033 C CA . GLU B 1 481 ? -8.602 43.094 3.617 1 86.5 481 GLU B CA 1
ATOM 9034 C C . GLU B 1 481 ? -10.086 42.781 3.43 1 86.5 481 GLU B C 1
ATOM 9036 O O . GLU B 1 481 ? -10.836 42.688 4.406 1 86.5 481 GLU B O 1
ATOM 9041 N N . ASP B 1 482 ? -10.477 42.562 2.264 1 87.94 482 ASP B N 1
ATOM 9042 C CA . ASP B 1 482 ? -11.883 42.312 1.972 1 87.94 482 ASP B CA 1
ATOM 9043 C C . ASP B 1 482 ? -12.234 40.844 2.195 1 87.94 482 ASP B C 1
ATOM 9045 O O . ASP B 1 482 ? -11.383 39.969 2.023 1 87.94 482 ASP B O 1
ATOM 9049 N N . PRO B 1 483 ? -13.453 40.656 2.559 1 88.56 483 PRO B N 1
ATOM 9050 C CA . PRO B 1 483 ? -13.883 39.281 2.662 1 88.56 483 PRO B CA 1
ATOM 9051 C C . PRO B 1 483 ? -13.805 38.531 1.331 1 88.56 483 PRO B C 1
ATOM 9053 O O . PRO B 1 483 ? -14.117 39.094 0.282 1 88.56 483 PRO B O 1
ATOM 9056 N N . GLU B 1 484 ? -13.383 37.344 1.409 1 88.25 484 GLU B N 1
ATOM 9057 C CA . GLU B 1 484 ? -13.297 36.5 0.217 1 88.25 484 GLU B CA 1
ATOM 9058 C C . GLU B 1 484 ? -14.688 36.125 -0.305 1 88.25 484 GLU B C 1
ATOM 9060 O O . GLU B 1 484 ? -15.586 35.812 0.476 1 88.25 484 GLU B O 1
ATOM 9065 N N . VAL B 1 485 ? -14.852 36.219 -1.553 1 84.38 485 VAL B N 1
ATOM 9066 C CA . VAL B 1 485 ? -16.109 35.844 -2.188 1 84.38 485 VAL B CA 1
ATOM 9067 C C . VAL B 1 485 ? -16.094 34.344 -2.51 1 84.38 485 VAL B C 1
ATOM 9069 O O . VAL B 1 485 ? -15.07 33.812 -2.945 1 84.38 485 VAL B O 1
ATOM 9072 N N . HIS B 1 486 ? -17.203 33.656 -2.195 1 85.75 486 HIS B N 1
ATOM 9073 C CA . HIS B 1 486 ? -17.328 32.25 -2.502 1 85.75 486 HIS B CA 1
ATOM 9074 C C . HIS B 1 486 ? -18.734 31.891 -2.953 1 85.75 486 HIS B C 1
ATOM 9076 O O . HIS B 1 486 ? -19.656 32.688 -2.803 1 85.75 486 HIS B O 1
ATOM 9082 N N . ASP B 1 487 ? -18.875 30.688 -3.592 1 83.69 487 ASP B N 1
ATOM 9083 C CA . ASP B 1 487 ? -20.172 30.281 -4.129 1 83.69 487 ASP B CA 1
ATOM 9084 C C . ASP B 1 487 ? -20.719 29.062 -3.406 1 83.69 487 ASP B C 1
ATOM 9086 O O . ASP B 1 487 ? -21.484 28.281 -3.979 1 83.69 487 ASP B O 1
ATOM 9090 N N . VAL B 1 488 ? -20.297 28.891 -2.23 1 89 488 VAL B N 1
ATOM 9091 C CA . VAL B 1 488 ? -20.75 27.719 -1.477 1 89 488 VAL B CA 1
ATOM 9092 C C . VAL B 1 488 ? -22.203 27.938 -1.043 1 89 488 VAL B C 1
ATOM 9094 O O . VAL B 1 488 ? -22.547 28.984 -0.488 1 89 488 VAL B O 1
ATOM 9097 N N . VAL B 1 489 ? -23.031 26.969 -1.351 1 90 489 VAL B N 1
ATOM 9098 C CA . VAL B 1 489 ? -24.453 27.016 -1.004 1 90 489 VAL B CA 1
ATOM 9099 C C . VAL B 1 489 ? -24.703 26.156 0.229 1 90 489 VAL B C 1
ATOM 9101 O O . VAL B 1 489 ? -24.344 24.984 0.263 1 90 489 VAL B O 1
ATOM 9104 N N . LEU B 1 490 ? -25.359 26.734 1.168 1 94.12 490 LEU B N 1
ATOM 9105 C CA . LEU B 1 490 ? -25.688 26.016 2.391 1 94.12 490 LEU B CA 1
ATOM 9106 C C . LEU B 1 490 ? -26.984 25.219 2.232 1 94.12 490 LEU B C 1
ATOM 9108 O O . LEU B 1 490 ? -27.859 25.625 1.476 1 94.12 490 LEU B O 1
ATOM 9112 N N . PRO B 1 491 ? -27.047 24.172 2.941 1 93.81 491 PRO B N 1
ATOM 9113 C CA . PRO B 1 491 ? -28.281 23.375 2.91 1 93.81 491 PRO B CA 1
ATOM 9114 C C . PRO B 1 491 ? -29.406 24.016 3.723 1 93.81 491 PRO B C 1
ATOM 9116 O O . PRO B 1 491 ? -29.156 24.844 4.605 1 93.81 491 PRO B O 1
ATOM 9119 N N . ASN B 1 492 ? -30.688 23.625 3.375 1 93 492 ASN B N 1
ATOM 9120 C CA . ASN B 1 492 ? -31.828 23.891 4.238 1 93 492 ASN B CA 1
ATOM 9121 C C . ASN B 1 492 ? -31.922 22.891 5.379 1 93 492 ASN B C 1
ATOM 9123 O O . ASN B 1 492 ? -32.188 21.703 5.145 1 93 492 ASN B O 1
ATOM 9127 N N . PRO B 1 493 ? -31.703 23.375 6.562 1 90.62 493 PRO B N 1
ATOM 9128 C CA . PRO B 1 493 ? -31.688 22.438 7.684 1 90.62 493 PRO B CA 1
ATOM 9129 C C . PRO B 1 493 ? -33 21.688 7.848 1 90.62 493 PRO B C 1
ATOM 9131 O O . PRO B 1 493 ? -33.031 20.594 8.414 1 90.62 493 PRO B O 1
ATOM 9134 N N . SER B 1 494 ? -34.062 22.25 7.367 1 89.44 494 SER B N 1
ATOM 9135 C CA . SER B 1 494 ? -35.406 21.672 7.527 1 89.44 494 SER B CA 1
ATOM 9136 C C . SER B 1 494 ? -35.844 20.922 6.273 1 89.44 494 SER B C 1
ATOM 9138 O O . SER B 1 494 ? -36.969 20.484 6.164 1 89.44 494 SER B O 1
ATOM 9140 N N . ALA B 1 495 ? -34.906 20.766 5.414 1 90.19 495 ALA B N 1
ATOM 9141 C CA . ALA B 1 495 ? -35.25 20.125 4.145 1 90.19 495 ALA B CA 1
ATOM 9142 C C . ALA B 1 495 ? -35.656 18.672 4.355 1 90.19 495 ALA B C 1
ATOM 9144 O O . ALA B 1 495 ? -35.094 17.969 5.184 1 90.19 495 ALA B O 1
ATOM 9145 N N . ALA B 1 496 ? -36.688 18.266 3.582 1 89.5 496 ALA B N 1
ATOM 9146 C CA . ALA B 1 496 ? -37.031 16.859 3.525 1 89.5 496 ALA B CA 1
ATOM 9147 C C . ALA B 1 496 ? -36 16.047 2.773 1 89.5 496 ALA B C 1
ATOM 9149 O O . ALA B 1 496 ? -35.094 16.609 2.125 1 89.5 496 ALA B O 1
ATOM 9150 N N . ASN B 1 497 ? -36.062 14.75 2.982 1 87.56 497 ASN B N 1
ATOM 9151 C CA . ASN B 1 497 ? -35.094 13.875 2.346 1 87.56 497 ASN B CA 1
ATOM 9152 C C . ASN B 1 497 ? -35.094 14.047 0.829 1 87.56 497 ASN B C 1
ATOM 9154 O O . ASN B 1 497 ? -34.031 13.922 0.188 1 87.56 497 ASN B O 1
ATOM 9158 N N . SER B 1 498 ? -36.188 14.312 0.257 1 87.25 498 SER B N 1
ATOM 9159 C CA . SER B 1 498 ? -36.312 14.508 -1.184 1 87.25 498 SER B CA 1
ATOM 9160 C C . SER B 1 498 ? -35.5 15.711 -1.651 1 87.25 498 SER B C 1
ATOM 9162 O O . SER B 1 498 ? -35.062 15.766 -2.807 1 87.25 498 SER B O 1
ATOM 9164 N N . GLU B 1 499 ? -35.312 16.562 -0.741 1 89.19 499 GLU B N 1
ATOM 9165 C CA . GLU B 1 499 ? -34.531 17.766 -1.052 1 89.19 499 GLU B CA 1
ATOM 9166 C C . GLU B 1 499 ? -33.062 17.594 -0.614 1 89.19 499 GLU B C 1
ATOM 9168 O O . GLU B 1 499 ? -32.156 18.156 -1.233 1 89.19 499 GLU B O 1
ATOM 9173 N N . ALA B 1 500 ? -32.875 16.906 0.381 1 88.88 500 ALA B N 1
ATOM 9174 C CA . ALA B 1 500 ? -31.562 16.719 0.96 1 88.88 500 ALA B CA 1
ATOM 9175 C C . ALA B 1 500 ? -30.641 15.938 0.018 1 88.88 500 ALA B C 1
ATOM 9177 O O . ALA B 1 500 ? -29.453 16.234 -0.1 1 88.88 500 ALA B O 1
ATOM 9178 N N . GLY B 1 501 ? -31.156 14.977 -0.579 1 86.44 501 GLY B N 1
ATOM 9179 C CA . GLY B 1 501 ? -30.406 14.164 -1.511 1 86.44 501 GLY B CA 1
ATOM 9180 C C . GLY B 1 501 ? -29.797 14.961 -2.645 1 86.44 501 GLY B C 1
ATOM 9181 O O . GLY B 1 501 ? -28.578 14.953 -2.838 1 86.44 501 GLY B O 1
ATOM 9182 N N . PRO B 1 502 ? -30.641 15.695 -3.318 1 87.25 502 PRO B N 1
ATOM 9183 C CA . PRO B 1 502 ? -30.141 16.531 -4.414 1 87.25 502 PRO B CA 1
ATOM 9184 C C . PRO B 1 502 ? -29.109 17.562 -3.947 1 87.25 502 PRO B C 1
ATOM 9186 O O . PRO B 1 502 ? -28.156 17.859 -4.672 1 87.25 502 PRO B O 1
ATOM 9189 N N . TRP B 1 503 ? -29.281 18.078 -2.852 1 90.88 503 TRP B N 1
ATOM 9190 C CA . TRP B 1 503 ? -28.297 19.016 -2.336 1 90.88 503 TRP B CA 1
ATOM 9191 C C . TRP B 1 503 ? -26.938 18.344 -2.166 1 90.88 503 TRP B C 1
ATOM 9193 O O . TRP B 1 503 ? -25.906 18.891 -2.566 1 90.88 503 TRP B O 1
ATOM 9203 N N . LEU B 1 504 ? -26.984 17.25 -1.547 1 87.88 504 LEU B N 1
ATOM 9204 C CA . LEU B 1 504 ? -25.75 16.5 -1.328 1 87.88 504 LEU B CA 1
ATOM 9205 C C . LEU B 1 504 ? -25.062 16.188 -2.654 1 87.88 504 LEU B C 1
ATOM 9207 O O . LEU B 1 504 ? -23.844 16.312 -2.777 1 87.88 504 LEU B O 1
ATOM 9211 N N . GLY B 1 505 ? -25.812 15.711 -3.566 1 83.94 505 GLY B N 1
ATOM 9212 C CA . GLY B 1 505 ? -25.281 15.453 -4.891 1 83.94 505 GLY B CA 1
ATOM 9213 C C . GLY B 1 505 ? -24.641 16.672 -5.523 1 83.94 505 GLY B C 1
ATOM 9214 O O . GLY B 1 505 ? -23.547 16.578 -6.09 1 83.94 505 GLY B O 1
ATOM 9215 N N . SER B 1 506 ? -25.297 17.75 -5.426 1 85.62 506 SER B N 1
ATOM 9216 C CA . SER B 1 506 ? -24.797 19 -5.977 1 85.62 506 SER B CA 1
ATOM 9217 C C . SER B 1 506 ? -23.531 19.453 -5.25 1 85.62 506 SER B C 1
ATOM 9219 O O . SER B 1 506 ? -22.625 20.016 -5.867 1 85.62 506 SER B O 1
ATOM 9221 N N . PHE B 1 507 ? -23.547 19.297 -3.977 1 87.19 507 PHE B N 1
ATOM 9222 C CA . PHE B 1 507 ? -22.391 19.656 -3.162 1 87.19 507 PHE B CA 1
ATOM 9223 C C . PHE B 1 507 ? -21.156 18.922 -3.629 1 87.19 507 PHE B C 1
ATOM 9225 O O . PHE B 1 507 ? -20.109 19.531 -3.887 1 87.19 507 PHE B O 1
ATOM 9232 N N . PHE B 1 508 ? -21.219 17.625 -3.826 1 80.19 508 PHE B N 1
ATOM 9233 C CA . PHE B 1 508 ? -20.047 16.828 -4.18 1 80.19 508 PHE B CA 1
ATOM 9234 C C . PHE B 1 508 ? -19.656 17.047 -5.633 1 80.19 508 PHE B C 1
ATOM 9236 O O . PHE B 1 508 ? -18.5 16.859 -6.004 1 80.19 508 PHE B O 1
ATOM 9243 N N . HIS B 1 509 ? -20.578 17.438 -6.387 1 75.56 509 HIS B N 1
ATOM 9244 C CA . HIS B 1 509 ? -20.281 17.766 -7.773 1 75.56 509 HIS B CA 1
ATOM 9245 C C . HIS B 1 509 ? -19.5 19.078 -7.871 1 75.56 509 HIS B C 1
ATOM 9247 O O . HIS B 1 509 ? -18.641 19.234 -8.758 1 75.56 509 HIS B O 1
ATOM 9253 N N . ARG B 1 510 ? -19.797 19.953 -6.984 1 74.12 510 ARG B N 1
ATOM 9254 C CA . ARG B 1 510 ? -19.219 21.297 -7.066 1 74.12 510 ARG B CA 1
ATOM 9255 C C . ARG B 1 510 ? -17.953 21.391 -6.223 1 74.12 510 ARG B C 1
ATOM 9257 O O . ARG B 1 510 ? -17.047 22.172 -6.551 1 74.12 510 ARG B O 1
ATOM 9264 N N . ALA B 1 511 ? -17.953 20.672 -5.238 1 74.75 511 ALA B N 1
ATOM 9265 C CA . ALA B 1 511 ? -16.828 20.766 -4.316 1 74.75 511 ALA B CA 1
ATOM 9266 C C . ALA B 1 511 ? -15.562 20.172 -4.938 1 74.75 511 ALA B C 1
ATOM 9268 O O . ALA B 1 511 ? -15.633 19.172 -5.668 1 74.75 511 ALA B O 1
ATOM 9269 N N . PRO B 1 512 ? -14.469 20.891 -4.715 1 67.62 512 PRO B N 1
ATOM 9270 C CA . PRO B 1 512 ? -13.219 20.234 -5.109 1 67.62 512 PRO B CA 1
ATOM 9271 C C . PRO B 1 512 ? -13.031 18.875 -4.449 1 67.62 512 PRO B C 1
ATOM 9273 O O . PRO B 1 512 ? -13.523 18.641 -3.346 1 67.62 512 PRO B O 1
ATOM 9276 N N . PRO B 1 513 ? -12.477 17.969 -5.242 1 69.56 513 PRO B N 1
ATOM 9277 C CA . PRO B 1 513 ? -12.297 16.625 -4.68 1 69.56 513 PRO B CA 1
ATOM 9278 C C . PRO B 1 513 ? -11.211 16.562 -3.607 1 69.56 513 PRO B C 1
ATOM 9280 O O . PRO B 1 513 ? -10.258 15.789 -3.721 1 69.56 513 PRO B O 1
ATOM 9283 N N . ILE B 1 514 ? -11.477 17.328 -2.592 1 71 514 ILE B N 1
ATOM 9284 C CA . ILE B 1 514 ? -10.461 17.438 -1.547 1 71 514 ILE B CA 1
ATOM 9285 C C . ILE B 1 514 ? -10.93 16.688 -0.298 1 71 514 ILE B C 1
ATOM 9287 O O . ILE B 1 514 ? -10.109 16.234 0.506 1 71 514 ILE B O 1
ATOM 9291 N N . LEU B 1 515 ? -12.242 16.562 -0.282 1 73.5 515 LEU B N 1
ATOM 9292 C CA . LEU B 1 515 ? -12.766 15.961 0.938 1 73.5 515 LEU B CA 1
ATOM 9293 C C . LEU B 1 515 ? -12.375 14.492 1.03 1 73.5 515 LEU B C 1
ATOM 9295 O O . LEU B 1 515 ? -12.5 13.75 0.054 1 73.5 515 LEU B O 1
ATOM 9299 N N . MET B 1 516 ? -11.82 14.094 2.078 1 75.62 516 MET B N 1
ATOM 9300 C CA . MET B 1 516 ? -11.469 12.727 2.463 1 75.62 516 MET B CA 1
ATOM 9301 C C . MET B 1 516 ? -10.289 12.219 1.642 1 75.62 516 MET B C 1
ATOM 9303 O O . MET B 1 516 ? -9.945 11.039 1.718 1 75.62 516 MET B O 1
ATOM 9307 N N . SER B 1 517 ? -9.688 13 0.806 1 82.31 517 SER B N 1
ATOM 9308 C CA . SER B 1 517 ? -8.562 12.5 0.021 1 82.31 517 SER B CA 1
ATOM 9309 C C . SER B 1 517 ? -7.445 13.539 -0.054 1 82.31 517 SER B C 1
ATOM 9311 O O . SER B 1 517 ? -6.262 13.188 -0.029 1 82.31 517 SER B O 1
ATOM 9313 N N . GLY B 1 518 ? -7.832 14.836 -0.229 1 78.44 518 GLY B N 1
ATOM 9314 C CA . GLY B 1 518 ? -6.863 15.906 -0.409 1 78.44 518 GLY B CA 1
ATOM 9315 C C . GLY B 1 518 ? -6.211 15.891 -1.778 1 78.44 518 GLY B C 1
ATOM 9316 O O . GLY B 1 518 ? -5.332 16.703 -2.061 1 78.44 518 GLY B O 1
ATOM 9317 N N . LEU B 1 519 ? -6.617 15.117 -2.68 1 78.19 519 LEU B N 1
ATOM 9318 C CA . LEU B 1 519 ? -5.934 14.945 -3.955 1 78.19 519 LEU B CA 1
ATOM 9319 C C . LEU B 1 519 ? -6.219 16.109 -4.887 1 78.19 519 LEU B C 1
ATOM 9321 O O . LEU B 1 519 ? -5.41 16.422 -5.766 1 78.19 519 LEU B O 1
ATOM 9325 N N . GLY B 1 520 ? -7.344 16.719 -4.664 1 76.75 520 GLY B N 1
ATOM 9326 C CA . GLY B 1 520 ? -7.723 17.828 -5.527 1 76.75 520 GLY B CA 1
ATOM 9327 C C . GLY B 1 520 ? -7.246 19.172 -5.012 1 76.75 520 GLY B C 1
ATOM 9328 O O . GLY B 1 520 ? -7.676 20.219 -5.508 1 76.75 520 GLY B O 1
ATOM 9329 N N . LEU B 1 521 ? -6.406 19.172 -4.059 1 76.06 521 LEU B N 1
ATOM 9330 C CA . LEU B 1 521 ? -5.883 20.422 -3.5 1 76.06 521 LEU B CA 1
ATOM 9331 C C . LEU B 1 521 ? -5.039 21.156 -4.527 1 76.06 521 LEU B C 1
ATOM 9333 O O . LEU B 1 521 ? -4.223 20.562 -5.223 1 76.06 521 LEU B O 1
ATOM 9337 N N . SER B 1 522 ? -5.426 22.375 -4.746 1 73.88 522 SER B N 1
ATOM 9338 C CA . SER B 1 522 ? -4.676 23.219 -5.664 1 73.88 522 SER B CA 1
ATOM 9339 C C . SER B 1 522 ? -4.172 24.484 -4.965 1 73.88 522 SER B C 1
ATOM 9341 O O . SER B 1 522 ? -4.73 24.891 -3.949 1 73.88 522 SER B O 1
ATOM 9343 N N . VAL B 1 523 ? -3.047 24.891 -5.402 1 70.56 523 VAL B N 1
ATOM 9344 C CA . VAL B 1 523 ? -2.518 26.156 -4.93 1 70.56 523 VAL B CA 1
ATOM 9345 C C . VAL B 1 523 ? -2.631 27.203 -6.035 1 70.56 523 VAL B C 1
ATOM 9347 O O . VAL B 1 523 ? -2.389 26.906 -7.207 1 70.56 523 VAL B O 1
ATOM 9350 N N . THR B 1 524 ? -3.664 28.094 -6.004 1 58.31 524 THR B N 1
ATOM 9351 C CA . THR B 1 524 ? -3.877 29.125 -7.02 1 58.31 524 THR B CA 1
ATOM 9352 C C . THR B 1 524 ? -2.578 29.859 -7.316 1 58.31 524 THR B C 1
ATOM 9354 O O . THR B 1 524 ? -2.307 30.219 -8.461 1 58.31 524 THR B O 1
ATOM 9357 N N . SER B 1 525 ? -2.068 30.703 -6.336 1 53.59 525 SER B N 1
ATOM 9358 C CA . SER B 1 525 ? -0.994 31.672 -6.543 1 53.59 525 SER B CA 1
ATOM 9359 C C . SER B 1 525 ? 0.346 30.969 -6.742 1 53.59 525 SER B C 1
ATOM 9361 O O . SER B 1 525 ? 1.062 30.703 -5.777 1 53.59 525 SER B O 1
ATOM 9363 N N . THR B 1 526 ? 0.34 29.953 -7.676 1 50.34 526 THR B N 1
ATOM 9364 C CA . THR B 1 526 ? 1.746 29.578 -7.742 1 50.34 526 THR B CA 1
ATOM 9365 C C . THR B 1 526 ? 2.631 30.797 -7.938 1 50.34 526 THR B C 1
ATOM 9367 O O . THR B 1 526 ? 2.469 31.547 -8.906 1 50.34 526 THR B O 1
ATOM 9370 N N . MET B 1 527 ? 2.969 31.391 -6.805 1 50.66 527 MET B N 1
ATOM 9371 C CA . MET B 1 527 ? 3.914 32.5 -6.988 1 50.66 527 MET B CA 1
ATOM 9372 C C . MET B 1 527 ? 4.551 32.438 -8.375 1 50.66 527 MET B C 1
ATOM 9374 O O . MET B 1 527 ? 4.539 33.438 -9.102 1 50.66 527 MET B O 1
ATOM 9378 N N . LEU B 1 528 ? 5.559 31.5 -8.367 1 53.91 528 LEU B N 1
ATOM 9379 C CA . LEU B 1 528 ? 6.723 31.547 -9.242 1 53.91 528 LEU B CA 1
ATOM 9380 C C . LEU B 1 528 ? 6.305 31.438 -10.703 1 53.91 528 LEU B C 1
ATOM 9382 O O . LEU B 1 528 ? 7.137 31.594 -11.602 1 53.91 528 LEU B O 1
ATOM 9386 N N . SER B 1 529 ? 5.074 30.906 -10.805 1 50.81 529 SER B N 1
ATOM 9387 C CA . SER B 1 529 ? 4.879 30.797 -12.25 1 50.81 529 SER B CA 1
ATOM 9388 C C . SER B 1 529 ? 4.285 32.062 -12.82 1 50.81 529 SER B C 1
ATOM 9390 O O . SER B 1 529 ? 3.242 32.531 -12.367 1 50.81 529 SER B O 1
ATOM 9392 N N . PRO B 1 530 ? 5.105 32.875 -13.391 1 45.16 530 PRO B N 1
ATOM 9393 C CA . PRO B 1 530 ? 4.414 33.875 -14.188 1 45.16 530 PRO B CA 1
ATOM 9394 C C . PRO B 1 530 ? 3.145 33.344 -14.852 1 45.16 530 PRO B C 1
ATOM 9396 O O . PRO B 1 530 ? 3.131 32.219 -15.359 1 45.16 530 PRO B O 1
ATOM 9399 N N . THR B 1 531 ? 1.99 33.469 -14.102 1 44.38 531 THR B N 1
ATOM 9400 C CA . THR B 1 531 ? 0.852 33.031 -14.906 1 44.38 531 THR B CA 1
ATOM 9401 C C . THR B 1 531 ? 1.186 33.125 -16.391 1 44.38 531 THR B C 1
ATOM 9403 O O . THR B 1 531 ? 1.547 34.188 -16.906 1 44.38 531 THR B O 1
ATOM 9406 N N . PRO B 1 532 ? 1.556 32.031 -16.906 1 43.16 532 PRO B N 1
ATOM 9407 C CA . PRO B 1 532 ? 1.755 32.25 -18.344 1 43.16 532 PRO B CA 1
ATOM 9408 C C . PRO B 1 532 ? 0.735 33.219 -18.953 1 43.16 532 PRO B C 1
ATOM 9410 O O . PRO B 1 532 ? -0.443 33.188 -18.578 1 43.16 532 PRO B O 1
ATOM 9413 N N . THR B 1 533 ? 1.11 34.438 -19.156 1 40.72 533 THR B N 1
ATOM 9414 C CA . THR B 1 533 ? 0.228 35.094 -20.094 1 40.72 533 THR B CA 1
ATOM 9415 C C . THR B 1 533 ? -0.402 34.125 -21.062 1 40.72 533 THR B C 1
ATOM 9417 O O . THR B 1 533 ? 0.287 33.531 -21.922 1 40.72 533 THR B O 1
ATOM 9420 N N . GLU B 1 534 ? -1.217 33.344 -20.438 1 44.03 534 GLU B N 1
ATOM 9421 C CA . GLU B 1 534 ? -1.962 32.531 -21.391 1 44.03 534 GLU B CA 1
ATOM 9422 C C . GLU B 1 534 ? -2.17 33.281 -22.703 1 44.03 534 GLU B C 1
ATOM 9424 O O . GLU B 1 534 ? -2.939 34.219 -22.781 1 44.03 534 GLU B O 1
ATOM 9429 N N . VAL B 1 535 ? -1.157 33.562 -23.391 1 40.03 535 VAL B N 1
ATOM 9430 C CA . VAL B 1 535 ? -1.546 34 -24.734 1 40.03 535 VAL B CA 1
ATOM 9431 C C . VAL B 1 535 ? -2.676 33.094 -25.25 1 40.03 535 VAL B C 1
ATOM 9433 O O . VAL B 1 535 ? -2.529 31.875 -25.312 1 40.03 535 VAL B O 1
ATOM 9436 N N . THR B 1 536 ? -3.787 33.594 -25.281 1 45.38 536 THR B N 1
ATOM 9437 C CA . THR B 1 536 ? -4.953 33 -25.922 1 45.38 536 THR B CA 1
ATOM 9438 C C . THR B 1 536 ? -4.551 32.281 -27.188 1 45.38 536 THR B C 1
ATOM 9440 O O . THR B 1 536 ? -3.875 32.844 -28.062 1 45.38 536 THR B O 1
ATOM 9443 N N . GLY B 1 537 ? -4.621 30.922 -27.219 1 54.34 537 GLY B N 1
ATOM 9444 C CA . GLY B 1 537 ? -4.43 30.094 -28.391 1 54.34 537 GLY B CA 1
ATOM 9445 C C . GLY B 1 537 ? -3.186 29.234 -28.312 1 54.34 537 GLY B C 1
ATOM 9446 O O . GLY B 1 537 ? -2.969 28.359 -29.172 1 54.34 537 GLY B O 1
ATOM 9447 N N . SER B 1 538 ? -2.287 29.641 -27.312 1 65.62 538 SER B N 1
ATOM 9448 C CA . SER B 1 538 ? -1.055 28.859 -27.328 1 65.62 538 SER B CA 1
ATOM 9449 C C . SER B 1 538 ? -1.246 27.5 -26.656 1 65.62 538 SER B C 1
ATOM 9451 O O . SER B 1 538 ? -1.896 27.406 -25.609 1 65.62 538 SER B O 1
ATOM 9453 N N . VAL B 1 539 ? -0.814 26.5 -27.312 1 81.62 539 VAL B N 1
ATOM 9454 C CA . VAL B 1 539 ? -0.914 25.109 -26.875 1 81.62 539 VAL B CA 1
ATOM 9455 C C . VAL B 1 539 ? 0.063 24.859 -25.734 1 81.62 539 VAL B C 1
ATOM 9457 O O . VAL B 1 539 ? 1.251 25.172 -25.844 1 81.62 539 VAL B O 1
ATOM 9460 N N . LYS B 1 540 ? -0.429 24.469 -24.594 1 89.31 540 LYS B N 1
ATOM 9461 C CA . LYS B 1 540 ? 0.393 24.109 -23.438 1 89.31 540 LYS B CA 1
ATOM 9462 C C . LYS B 1 540 ? 1.091 22.766 -23.656 1 89.31 540 LYS B C 1
ATOM 9464 O O . LYS B 1 540 ? 0.572 21.906 -24.359 1 89.31 540 LYS B O 1
ATOM 9469 N N . PRO B 1 541 ? 2.289 22.719 -23.031 1 94.94 541 PRO B N 1
ATOM 9470 C CA . PRO B 1 541 ? 3.021 21.453 -23.203 1 94.94 541 PRO B CA 1
ATOM 9471 C C . PRO B 1 541 ? 2.295 20.266 -22.594 1 94.94 541 PRO B C 1
ATOM 9473 O O . PRO B 1 541 ? 2.426 19.141 -23.078 1 94.94 541 PRO B O 1
ATOM 9476 N N . VAL B 1 542 ? 1.577 20.469 -21.453 1 95.69 542 VAL B N 1
ATOM 9477 C CA . VAL B 1 542 ? 0.744 19.438 -20.844 1 95.69 542 VAL B CA 1
ATOM 9478 C C . VAL B 1 542 ? -0.607 20.031 -20.453 1 95.69 542 VAL B C 1
ATOM 9480 O O . VAL B 1 542 ? -0.773 21.25 -20.438 1 95.69 542 VAL B O 1
ATOM 9483 N N . LYS B 1 543 ? -1.498 19.141 -20.172 1 92.94 543 LYS B N 1
ATOM 9484 C CA . LYS B 1 543 ? -2.826 19.609 -19.781 1 92.94 543 LYS B CA 1
ATOM 9485 C C . LYS B 1 543 ? -2.908 19.828 -18.281 1 92.94 543 LYS B C 1
ATOM 9487 O O . LYS B 1 543 ? -3.781 20.562 -17.797 1 92.94 543 LYS B O 1
ATOM 9492 N N . VAL B 1 544 ? -2.086 19.219 -17.516 1 93.75 544 VAL B N 1
ATOM 9493 C CA . VAL B 1 544 ? -2.062 19.391 -16.062 1 93.75 544 VAL B CA 1
ATOM 9494 C C . VAL B 1 544 ? -1.734 20.844 -15.727 1 93.75 544 VAL B C 1
ATOM 9496 O O . VAL B 1 544 ? -0.733 21.391 -16.203 1 93.75 544 VAL B O 1
ATOM 9499 N N . SER B 1 545 ? -2.51 21.469 -14.906 1 91.38 545 SER B N 1
ATOM 9500 C CA . SER B 1 545 ? -2.379 22.891 -14.609 1 91.38 545 SER B CA 1
ATOM 9501 C C . SER B 1 545 ? -1.242 23.141 -13.617 1 91.38 545 SER B C 1
ATOM 9503 O O . SER B 1 545 ? -0.924 22.281 -12.797 1 91.38 545 SER B O 1
ATOM 9505 N N . ASN B 1 546 ? -0.644 24.328 -13.758 1 92.12 546 ASN B N 1
ATOM 9506 C CA . ASN B 1 546 ? 0.272 24.766 -12.711 1 92.12 546 ASN B CA 1
ATOM 9507 C C . ASN B 1 546 ? -0.44 24.906 -11.367 1 92.12 546 ASN B C 1
ATOM 9509 O O . ASN B 1 546 ? -1.593 25.344 -11.312 1 92.12 546 ASN B O 1
ATOM 9513 N N . GLY B 1 547 ? 0.222 24.453 -10.297 1 91.25 547 GLY B N 1
ATOM 9514 C CA . GLY B 1 547 ? -0.319 24.656 -8.961 1 91.25 547 GLY B CA 1
ATOM 9515 C C . GLY B 1 547 ? -1.119 23.484 -8.445 1 91.25 547 GLY B C 1
ATOM 9516 O O . GLY B 1 547 ? -1.537 23.453 -7.289 1 91.25 547 GLY B O 1
ATOM 9517 N N . VAL B 1 548 ? -1.324 22.516 -9.273 1 91.81 548 VAL B N 1
ATOM 9518 C CA . VAL B 1 548 ? -2.076 21.344 -8.812 1 91.81 548 VAL B CA 1
ATOM 9519 C C . VAL B 1 548 ? -1.115 20.203 -8.469 1 91.81 548 VAL B C 1
ATOM 9521 O O . VAL B 1 548 ? 0.068 20.266 -8.812 1 91.81 548 VAL B O 1
ATOM 9524 N N . ARG B 1 549 ? -1.631 19.234 -7.742 1 93.81 549 ARG B N 1
ATOM 9525 C CA . ARG B 1 549 ? -0.87 18.016 -7.48 1 93.81 549 ARG B CA 1
ATOM 9526 C C . ARG B 1 549 ? -0.405 17.375 -8.781 1 93.81 549 ARG B C 1
ATOM 9528 O O . ARG B 1 549 ? -1.198 17.188 -9.711 1 93.81 549 ARG B O 1
ATOM 9535 N N . ALA B 1 550 ? 0.898 17.109 -8.867 1 96.12 550 ALA B N 1
ATOM 9536 C CA . ALA B 1 550 ? 1.385 16.359 -10.031 1 96.12 550 ALA B CA 1
ATOM 9537 C C . ALA B 1 550 ? 0.861 14.93 -10.023 1 96.12 550 ALA B C 1
ATOM 9539 O O . ALA B 1 550 ? 0.982 14.219 -9.023 1 96.12 550 ALA B O 1
ATOM 9540 N N . PRO B 1 551 ? 0.26 14.461 -11.148 1 96.25 551 PRO B N 1
ATOM 9541 C CA . PRO B 1 551 ? -0.177 13.062 -11.188 1 96.25 551 PRO B CA 1
ATOM 9542 C C . PRO B 1 551 ? 0.969 12.078 -10.961 1 96.25 551 PRO B C 1
ATOM 9544 O O . PRO B 1 551 ? 2.098 12.336 -11.391 1 96.25 551 PRO B O 1
ATOM 9547 N N . ASN B 1 552 ? 0.676 10.984 -10.258 1 96.75 552 ASN B N 1
ATOM 9548 C CA . ASN B 1 552 ? 1.652 9.961 -9.906 1 96.75 552 ASN B CA 1
ATOM 9549 C C . ASN B 1 552 ? 1.335 8.633 -10.586 1 96.75 552 ASN B C 1
ATOM 9551 O O . ASN B 1 552 ? 1.019 7.645 -9.914 1 96.75 552 ASN B O 1
ATOM 9555 N N . PRO B 1 553 ? 1.493 8.578 -11.914 1 96.56 553 PRO B N 1
ATOM 9556 C CA . PRO B 1 553 ? 1.18 7.336 -12.633 1 96.56 553 PRO B CA 1
ATOM 9557 C C . PRO B 1 553 ? 2.172 6.215 -12.328 1 96.56 553 PRO B C 1
ATOM 9559 O O . PRO B 1 553 ? 3.275 6.477 -11.844 1 96.56 553 PRO B O 1
ATOM 9562 N N . ARG B 1 554 ? 1.723 5.004 -12.609 1 95.81 554 ARG B N 1
ATOM 9563 C CA . ARG B 1 554 ? 2.623 3.859 -12.547 1 95.81 554 ARG B CA 1
ATOM 9564 C C . ARG B 1 554 ? 3.635 3.893 -13.688 1 95.81 554 ARG B C 1
ATOM 9566 O O . ARG B 1 554 ? 3.291 4.246 -14.82 1 95.81 554 ARG B O 1
ATOM 9573 N N . VAL B 1 555 ? 4.902 3.6 -13.383 1 97.44 555 VAL B N 1
ATOM 9574 C CA . VAL B 1 555 ? 6.016 3.584 -14.328 1 97.44 555 VAL B CA 1
ATOM 9575 C C . VAL B 1 555 ? 6.977 2.453 -13.977 1 97.44 555 VAL B C 1
ATOM 9577 O O . VAL B 1 555 ? 6.766 1.733 -13 1 97.44 555 VAL B O 1
ATOM 9580 N N . THR B 1 556 ? 7.91 2.24 -14.836 1 97.25 556 THR B N 1
ATOM 9581 C CA . THR B 1 556 ? 8.984 1.296 -14.562 1 97.25 556 THR B CA 1
ATOM 9582 C C . THR B 1 556 ? 10.273 2.035 -14.195 1 97.25 556 THR B C 1
ATOM 9584 O O . THR B 1 556 ? 10.695 2.945 -14.906 1 97.25 556 THR B O 1
ATOM 9587 N N . LEU B 1 557 ? 10.852 1.698 -13.008 1 96.31 557 LEU B N 1
ATOM 9588 C CA . LEU B 1 557 ? 12.031 2.395 -12.516 1 96.31 557 LEU B CA 1
ATOM 9589 C C . LEU B 1 557 ? 13.305 1.734 -13.023 1 96.31 557 LEU B C 1
ATOM 9591 O O . LEU B 1 557 ? 14.305 2.412 -13.266 1 96.31 557 LEU B O 1
ATOM 9595 N N . HIS B 1 558 ? 13.32 0.416 -13.156 1 93 558 HIS B N 1
ATOM 9596 C CA . HIS B 1 558 ? 14.375 -0.395 -13.75 1 93 558 HIS B CA 1
ATOM 9597 C C . HIS B 1 558 ? 13.844 -1.748 -14.211 1 93 558 HIS B C 1
ATOM 9599 O O . HIS B 1 558 ? 12.672 -2.064 -13.984 1 93 558 HIS B O 1
ATOM 9605 N N . LYS B 1 559 ? 14.617 -2.482 -14.773 1 91 559 LYS B N 1
ATOM 9606 C CA . LYS B 1 559 ? 14.234 -3.721 -15.438 1 91 559 LYS B CA 1
ATOM 9607 C C . LYS B 1 559 ? 13.469 -4.645 -14.492 1 91 559 LYS B C 1
ATOM 9609 O O . LYS B 1 559 ? 12.57 -5.371 -14.914 1 91 559 LYS B O 1
ATOM 9614 N N . HIS B 1 560 ? 13.703 -4.562 -13.203 1 91.31 560 HIS B N 1
ATOM 9615 C CA . HIS B 1 560 ? 13.141 -5.512 -12.25 1 91.31 560 HIS B CA 1
ATOM 9616 C C . HIS B 1 560 ? 12.141 -4.828 -11.32 1 91.31 560 HIS B C 1
ATOM 9618 O O . HIS B 1 560 ? 11.734 -5.406 -10.305 1 91.31 560 HIS B O 1
ATOM 9624 N N . ASN B 1 561 ? 11.742 -3.572 -11.656 1 92.94 561 ASN B N 1
ATOM 9625 C CA . ASN B 1 561 ? 10.914 -2.891 -10.672 1 92.94 561 ASN B CA 1
ATOM 9626 C C . ASN B 1 561 ? 9.953 -1.902 -11.328 1 92.94 561 ASN B C 1
ATOM 9628 O O . ASN B 1 561 ? 10.375 -0.843 -11.797 1 92.94 561 ASN B O 1
ATOM 9632 N N . ALA B 1 562 ? 8.75 -2.299 -11.352 1 94.31 562 ALA B N 1
ATOM 9633 C CA . ALA B 1 562 ? 7.664 -1.388 -11.711 1 94.31 562 ALA B CA 1
ATOM 9634 C C . ALA B 1 562 ? 7.047 -0.756 -10.461 1 94.31 562 ALA B C 1
ATOM 9636 O O . ALA B 1 562 ? 6.859 -1.429 -9.445 1 94.31 562 ALA B O 1
ATOM 9637 N N . SER B 1 563 ? 6.863 0.506 -10.484 1 95.25 563 SER B N 1
ATOM 9638 C CA . SER B 1 563 ? 6.352 1.252 -9.336 1 95.25 563 SER B CA 1
ATOM 9639 C C . SER B 1 563 ? 5.629 2.518 -9.781 1 95.25 563 SER B C 1
ATOM 9641 O O . SER B 1 563 ? 4.953 2.525 -10.812 1 95.25 563 SER B O 1
ATOM 9643 N N . TYR B 1 564 ? 5.668 3.559 -8.961 1 96.94 564 TYR B N 1
ATOM 9644 C CA . TYR B 1 564 ? 5.027 4.836 -9.258 1 96.94 564 TYR B CA 1
ATOM 9645 C C . TYR B 1 564 ? 6.07 5.918 -9.531 1 96.94 564 TYR B C 1
ATOM 9647 O O . TYR B 1 564 ? 7.203 5.828 -9.055 1 96.94 564 TYR B O 1
ATOM 9655 N N . LEU B 1 565 ? 5.652 6.93 -10.289 1 97.88 565 LEU B N 1
ATOM 9656 C CA . LEU B 1 565 ? 6.527 8.031 -10.68 1 97.88 565 LEU B CA 1
ATOM 9657 C C . LEU B 1 565 ? 7.133 8.703 -9.445 1 97.88 565 LEU B C 1
ATOM 9659 O O . LEU B 1 565 ? 8.312 9.07 -9.453 1 97.88 565 LEU B O 1
ATOM 9663 N N . TYR B 1 566 ? 6.383 8.844 -8.344 1 97 566 TYR B N 1
ATOM 9664 C CA . TYR B 1 566 ? 6.836 9.523 -7.133 1 97 566 TYR B CA 1
ATOM 9665 C C . TYR B 1 566 ? 8.016 8.797 -6.504 1 97 566 TYR B C 1
ATOM 9667 O O . TYR B 1 566 ? 8.766 9.375 -5.715 1 97 566 TYR B O 1
ATOM 9675 N N . ASP B 1 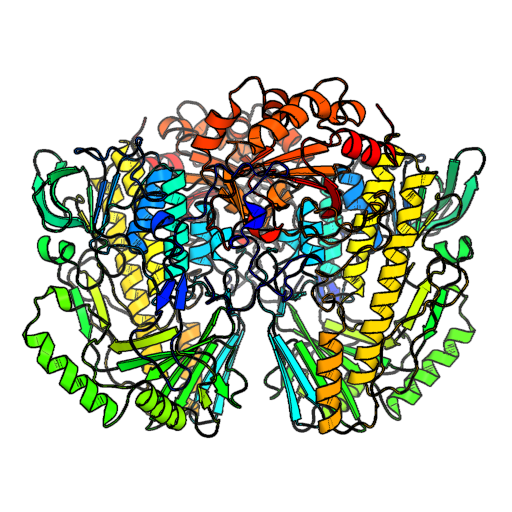567 ? 8.164 7.512 -6.797 1 95.81 567 ASP B N 1
ATOM 9676 C CA . ASP B 1 567 ? 9.305 6.781 -6.258 1 95.81 567 ASP B CA 1
ATOM 9677 C C . ASP B 1 567 ? 10.617 7.297 -6.855 1 95.81 567 ASP B C 1
ATOM 9679 O O . ASP B 1 567 ? 11.688 7.074 -6.297 1 95.81 567 ASP B O 1
ATOM 9683 N N . ALA B 1 568 ? 10.547 7.969 -7.996 1 96.31 568 ALA B N 1
ATOM 9684 C CA . ALA B 1 568 ? 11.711 8.625 -8.594 1 96.31 568 ALA B CA 1
ATOM 9685 C C . ALA B 1 568 ? 11.852 10.062 -8.078 1 96.31 568 ALA B C 1
ATOM 9687 O O . ALA B 1 568 ? 12.812 10.75 -8.414 1 96.31 568 ALA B O 1
ATOM 9688 N N . LEU B 1 569 ? 10.875 10.508 -7.281 1 95.56 569 LEU B N 1
ATOM 9689 C CA . LEU B 1 569 ? 10.859 11.891 -6.816 1 95.56 569 LEU B CA 1
ATOM 9690 C C . LEU B 1 569 ? 11.117 11.961 -5.316 1 95.56 569 LEU B C 1
ATOM 9692 O O . LEU B 1 569 ? 10.727 12.93 -4.66 1 95.56 569 LEU B O 1
ATOM 9696 N N . LYS B 1 570 ? 11.711 10.93 -4.781 1 86 570 LYS B N 1
ATOM 9697 C CA . LYS B 1 570 ? 11.953 10.898 -3.344 1 86 570 LYS B CA 1
ATOM 9698 C C . LYS B 1 570 ? 13.156 11.766 -2.973 1 86 570 LYS B C 1
ATOM 9700 O O . LYS B 1 570 ? 13.93 12.156 -3.844 1 86 570 LYS B O 1
ATOM 9705 N N . GLY B 1 571 ? 13.195 12.102 -1.68 1 68.75 571 GLY B N 1
ATOM 9706 C CA . GLY B 1 571 ? 14.328 12.836 -1.145 1 68.75 571 GLY B CA 1
ATOM 9707 C C . GLY B 1 571 ? 13.984 14.25 -0.723 1 68.75 571 GLY B C 1
ATOM 9708 O O . GLY B 1 571 ? 14.766 15.172 -0.93 1 68.75 571 GLY B O 1
ATOM 9709 N N . THR B 1 572 ? 12.781 14.383 0.017 1 62.41 572 THR B N 1
ATOM 9710 C CA . THR B 1 572 ? 11.984 15.539 0.409 1 62.41 572 THR B CA 1
ATOM 9711 C C . THR B 1 572 ? 12.875 16.672 0.895 1 62.41 572 THR B C 1
ATOM 9713 O O . THR B 1 572 ? 12.391 17.641 1.49 1 62.41 572 THR B O 1
ATOM 9716 N N . GLY B 1 573 ? 13.984 16.75 0.272 1 73.31 573 GLY B N 1
ATOM 9717 C CA . GLY B 1 573 ? 14.68 17.984 0.603 1 73.31 573 GLY B CA 1
ATOM 9718 C C . GLY B 1 573 ? 14.156 19.172 -0.169 1 73.31 573 GLY B C 1
ATOM 9719 O O . GLY B 1 573 ? 12.945 19.359 -0.296 1 73.31 573 GLY B O 1
ATOM 9720 N N . SER B 1 574 ? 14.773 20.031 -0.459 1 84.69 574 SER B N 1
ATOM 9721 C CA . SER B 1 574 ? 14.516 21.297 -1.161 1 84.69 574 SER B CA 1
ATOM 9722 C C . SER B 1 574 ? 14.82 21.156 -2.648 1 84.69 574 SER B C 1
ATOM 9724 O O . SER B 1 574 ? 15.078 22.172 -3.322 1 84.69 574 SER B O 1
ATOM 9726 N N . ARG B 1 575 ? 14.609 19.875 -3.117 1 92.38 575 ARG B N 1
ATOM 9727 C CA . ARG B 1 575 ? 14.945 19.672 -4.523 1 92.38 575 ARG B CA 1
ATOM 9728 C C . ARG B 1 575 ? 13.695 19.75 -5.398 1 92.38 575 ARG B C 1
ATOM 9730 O O . ARG B 1 575 ? 12.656 19.172 -5.059 1 92.38 575 ARG B O 1
ATOM 9737 N N . PHE B 1 576 ? 13.828 20.438 -6.473 1 95.88 576 PHE B N 1
ATOM 9738 C CA . PHE B 1 576 ? 12.805 20.438 -7.512 1 95.88 576 PHE B CA 1
ATOM 9739 C C . PHE B 1 576 ? 12.977 19.234 -8.43 1 95.88 576 PHE B C 1
ATOM 9741 O O . PHE B 1 576 ? 14.086 18.719 -8.594 1 95.88 576 PHE B O 1
ATOM 9748 N N . HIS B 1 577 ? 11.891 18.75 -8.961 1 97.44 577 HIS B N 1
ATOM 9749 C CA . HIS B 1 577 ? 11.922 17.656 -9.922 1 97.44 577 HIS B CA 1
ATOM 9750 C C . HIS B 1 577 ? 11.531 18.141 -11.312 1 97.44 577 HIS B C 1
ATOM 9752 O O . HIS B 1 577 ? 10.438 18.672 -11.516 1 97.44 577 HIS B O 1
ATOM 9758 N N . VAL B 1 578 ? 12.445 18 -12.164 1 98.12 578 VAL B N 1
ATOM 9759 C CA . VAL B 1 578 ? 12.219 18.375 -13.555 1 98.12 578 VAL B CA 1
ATOM 9760 C C . VAL B 1 578 ? 11.922 17.141 -14.391 1 98.12 578 VAL B C 1
ATOM 9762 O O . VAL B 1 578 ? 12.844 16.438 -14.828 1 98.12 578 VAL B O 1
ATOM 9765 N N . LEU B 1 579 ? 10.609 16.906 -14.656 1 98.69 579 LEU B N 1
ATOM 9766 C CA . LEU B 1 579 ? 10.18 15.781 -15.477 1 98.69 579 LEU B CA 1
ATOM 9767 C C . LEU B 1 579 ? 10.344 16.094 -16.953 1 98.69 579 LEU B C 1
ATOM 9769 O O . LEU B 1 579 ? 9.773 17.078 -17.453 1 98.69 579 LEU B O 1
ATOM 9773 N N . VAL B 1 580 ? 11.117 15.336 -17.609 1 98.88 580 VAL B N 1
ATOM 9774 C CA . VAL B 1 580 ? 11.312 15.477 -19.047 1 98.88 580 VAL B CA 1
ATOM 9775 C C . VAL B 1 580 ? 10.633 14.328 -19.781 1 98.88 580 VAL B C 1
ATOM 9777 O O . VAL B 1 580 ? 11.164 13.219 -19.844 1 98.88 580 VAL B O 1
ATOM 9780 N N . PHE B 1 581 ? 9.469 14.57 -20.359 1 98.81 581 PHE B N 1
ATOM 9781 C CA . PHE B 1 581 ? 8.758 13.586 -21.172 1 98.81 581 PHE B CA 1
ATOM 9782 C C . PHE B 1 581 ? 9.344 13.523 -22.578 1 98.81 581 PHE B C 1
ATOM 9784 O O . PHE B 1 581 ? 9.273 14.5 -23.328 1 98.81 581 PHE B O 1
ATOM 9791 N N . THR B 1 582 ? 9.836 12.391 -22.969 1 98.69 582 THR B N 1
ATOM 9792 C CA . THR B 1 582 ? 10.688 12.336 -24.156 1 98.69 582 THR B CA 1
ATOM 9793 C C . THR B 1 582 ? 10.016 11.531 -25.266 1 98.69 582 THR B C 1
ATOM 9795 O O . THR B 1 582 ? 10.617 11.305 -26.312 1 98.69 582 THR B O 1
ATOM 9798 N N . SER B 1 583 ? 8.766 11.102 -24.984 1 98.44 583 SER B N 1
ATOM 9799 C CA . SER B 1 583 ? 8.195 10.109 -25.891 1 98.44 583 SER B CA 1
ATOM 9800 C C . SER B 1 583 ? 9.172 8.977 -26.172 1 98.44 583 SER B C 1
ATOM 9802 O O . SER B 1 583 ? 9.797 8.453 -25.25 1 98.44 583 SER B O 1
ATOM 9804 N N . ASP B 1 584 ? 9.359 8.523 -27.484 1 97.62 584 ASP B N 1
ATOM 9805 C CA . ASP B 1 584 ? 10.234 7.387 -27.75 1 97.62 584 ASP B CA 1
ATOM 9806 C C . ASP B 1 584 ? 11.641 7.848 -28.109 1 97.62 584 ASP B C 1
ATOM 9808 O O . ASP B 1 584 ? 12.438 7.07 -28.641 1 97.62 584 ASP B O 1
ATOM 9812 N N . LEU B 1 585 ? 12 9.148 -27.891 1 98.06 585 LEU B N 1
ATOM 9813 C CA . LEU B 1 585 ? 13.336 9.727 -28.047 1 98.06 585 LEU B CA 1
ATOM 9814 C C . LEU B 1 585 ? 13.75 9.773 -29.5 1 98.06 585 LEU B C 1
ATOM 9816 O O . LEU B 1 585 ? 14.945 9.891 -29.812 1 98.06 585 LEU B O 1
ATOM 9820 N N . GLN B 1 586 ? 12.797 9.68 -30.406 1 97.69 586 GLN B N 1
ATOM 9821 C CA . GLN B 1 586 ? 13.094 9.695 -31.844 1 97.69 586 GLN B CA 1
ATOM 9822 C C . GLN B 1 586 ? 12.227 10.719 -32.562 1 97.69 586 GLN B C 1
ATOM 9824 O O . GLN B 1 586 ? 11.195 11.156 -32.031 1 97.69 586 GLN B O 1
ATOM 9829 N N . GLY B 1 587 ? 12.656 11.141 -33.781 1 96.94 587 GLY B N 1
ATOM 9830 C CA . GLY B 1 587 ? 11.883 12.078 -34.594 1 96.94 587 GLY B CA 1
ATOM 9831 C C . GLY B 1 587 ? 12.016 13.516 -34.094 1 96.94 587 GLY B C 1
ATOM 9832 O O . GLY B 1 587 ? 13.086 13.922 -33.625 1 96.94 587 GLY B O 1
ATOM 9833 N N . PRO B 1 588 ? 11 14.289 -34.312 1 97.75 588 PRO B N 1
ATOM 9834 C CA . PRO B 1 588 ? 11.109 15.719 -34 1 97.75 588 PRO B CA 1
ATOM 9835 C C . PRO B 1 588 ? 11.352 15.977 -32.5 1 97.75 588 PRO B C 1
ATOM 9837 O O . PRO B 1 588 ? 11.984 16.969 -32.156 1 97.75 588 PRO B O 1
ATOM 9840 N N . VAL B 1 589 ? 10.867 15.109 -31.641 1 98.19 589 VAL B N 1
ATOM 9841 C CA . VAL B 1 589 ? 11.031 15.305 -30.203 1 98.19 589 VAL B CA 1
ATOM 9842 C C . VAL B 1 589 ? 12.516 15.289 -29.844 1 98.19 589 VAL B C 1
ATOM 9844 O O . VAL B 1 589 ? 12.953 16.016 -28.953 1 98.19 589 VAL B O 1
ATOM 9847 N N . ARG B 1 590 ? 13.312 14.484 -30.516 1 98.12 590 ARG B N 1
ATOM 9848 C CA . ARG B 1 590 ? 14.742 14.375 -30.219 1 98.12 590 ARG B CA 1
ATOM 9849 C C . ARG B 1 590 ? 15.445 15.711 -30.453 1 98.12 590 ARG B C 1
ATOM 9851 O O . ARG B 1 590 ? 16.359 16.078 -29.688 1 98.12 590 ARG B O 1
ATOM 9858 N N . GLN B 1 591 ? 15.039 16.422 -31.484 1 97.19 591 GLN B N 1
ATOM 9859 C CA . GLN B 1 591 ? 15.633 17.734 -31.766 1 97.19 591 GLN B CA 1
ATOM 9860 C C . GLN B 1 591 ? 15.359 18.719 -30.641 1 97.19 591 GLN B C 1
ATOM 9862 O O . GLN B 1 591 ? 16.234 19.5 -30.266 1 97.19 591 GLN B O 1
ATOM 9867 N N . LYS B 1 592 ? 14.156 18.672 -30.156 1 97.88 592 LYS B N 1
ATOM 9868 C CA . LYS B 1 592 ? 13.789 19.516 -29.031 1 97.88 592 LYS B CA 1
ATOM 9869 C C . LYS B 1 592 ? 14.586 19.172 -27.797 1 97.88 592 LYS B C 1
ATOM 9871 O O . LYS B 1 592 ? 15.062 20.047 -27.078 1 97.88 592 LYS B O 1
ATOM 9876 N N . LEU B 1 593 ? 14.773 17.891 -27.547 1 98.5 593 LEU B N 1
ATOM 9877 C CA . LEU B 1 593 ? 15.516 17.406 -26.391 1 98.5 593 LEU B CA 1
ATOM 9878 C C . LEU B 1 593 ? 17 17.766 -26.5 1 98.5 593 LEU B C 1
ATOM 9880 O O . LEU B 1 593 ? 17.656 18.031 -25.5 1 98.5 593 LEU B O 1
ATOM 9884 N N . ALA B 1 594 ? 17.484 17.734 -27.734 1 98.44 594 ALA B N 1
ATOM 9885 C CA . ALA B 1 594 ? 18.875 18.125 -27.969 1 98.44 594 ALA B CA 1
ATOM 9886 C C . ALA B 1 594 ? 19.109 19.578 -27.578 1 98.44 594 ALA B C 1
ATOM 9888 O O . ALA B 1 594 ? 20.172 19.922 -27.047 1 98.44 594 ALA B O 1
ATOM 9889 N N . ARG B 1 595 ? 18.156 20.391 -27.859 1 97.94 595 ARG B N 1
ATOM 9890 C CA . ARG B 1 595 ? 18.266 21.781 -27.469 1 97.94 595 ARG B CA 1
ATOM 9891 C C . ARG B 1 595 ? 18.234 21.938 -25.953 1 97.94 595 ARG B C 1
ATOM 9893 O O . ARG B 1 595 ? 19 22.719 -25.391 1 97.94 595 ARG B O 1
ATOM 9900 N N . LEU B 1 596 ? 17.328 21.188 -25.297 1 98.56 596 LEU B N 1
ATOM 9901 C CA . LEU B 1 596 ? 17.297 21.188 -23.844 1 98.56 596 LEU B CA 1
ATOM 9902 C C . LEU B 1 596 ? 18.656 20.766 -23.266 1 98.56 596 LEU B C 1
ATOM 9904 O O . LEU B 1 596 ? 19.141 21.375 -22.312 1 98.56 596 LEU B O 1
ATOM 9908 N N . SER B 1 597 ? 19.203 19.703 -23.828 1 98.56 597 SER B N 1
ATOM 9909 C CA . SER B 1 597 ? 20.484 19.172 -23.391 1 98.56 597 SER B CA 1
ATOM 9910 C C . SER B 1 597 ? 21.594 20.203 -23.562 1 98.56 597 SER B C 1
ATOM 9912 O O . SER B 1 597 ? 22.359 20.469 -22.625 1 98.56 597 SER B O 1
ATOM 9914 N N . ALA B 1 598 ? 21.641 20.906 -24.688 1 97.94 598 ALA B N 1
ATOM 9915 C CA . ALA B 1 598 ? 22.734 21.781 -25.062 1 97.94 598 ALA B CA 1
ATOM 9916 C C . ALA B 1 598 ? 22.609 23.141 -24.375 1 97.94 598 ALA B C 1
ATOM 9918 O O . ALA B 1 598 ? 23.609 23.766 -24.016 1 97.94 598 ALA B O 1
ATOM 9919 N N . GLU B 1 599 ? 21.375 23.578 -24.219 1 97.94 599 GLU B N 1
ATOM 9920 C CA . GLU B 1 599 ? 21.172 24.953 -23.766 1 97.94 599 GLU B CA 1
ATOM 9921 C C . GLU B 1 599 ? 20.734 25 -22.312 1 97.94 599 GLU B C 1
ATOM 9923 O O . GLU B 1 599 ? 21 25.969 -21.609 1 97.94 599 GLU B O 1
ATOM 9928 N N . GLY B 1 600 ? 20.078 23.984 -21.906 1 98.19 600 GLY B N 1
ATOM 9929 C CA . GLY B 1 600 ? 19.516 24 -20.562 1 98.19 600 GLY B CA 1
ATOM 9930 C C . GLY B 1 600 ? 20.375 23.266 -19.547 1 98.19 600 GLY B C 1
ATOM 9931 O O . GLY B 1 600 ? 20.578 23.75 -18.438 1 98.19 600 GLY B O 1
ATOM 9932 N N . LEU B 1 601 ? 20.922 22.094 -19.938 1 98.25 601 LEU B N 1
ATOM 9933 C CA . LEU B 1 601 ? 21.547 21.188 -18.969 1 98.25 601 LEU B CA 1
ATOM 9934 C C . LEU B 1 601 ? 23.062 21.281 -19.062 1 98.25 601 LEU B C 1
ATOM 9936 O O . LEU B 1 601 ? 23.766 20.828 -18.156 1 98.25 601 LEU B O 1
ATOM 9940 N N . ALA B 1 602 ? 23.594 21.875 -20.125 1 97.19 602 ALA B N 1
ATOM 9941 C CA . ALA B 1 602 ? 25.031 22.094 -20.266 1 97.19 602 ALA B CA 1
ATOM 9942 C C . ALA B 1 602 ? 25.484 23.234 -19.359 1 97.19 602 ALA B C 1
ATOM 9944 O O . ALA B 1 602 ? 24.672 23.984 -18.828 1 97.19 602 ALA B O 1
ATOM 9945 N N . PRO B 1 603 ? 26.828 23.359 -19.188 1 95.75 603 PRO B N 1
ATOM 9946 C CA . PRO B 1 603 ? 27.312 24.484 -18.406 1 95.75 603 PRO B CA 1
ATOM 9947 C C . PRO B 1 603 ? 26.797 25.828 -18.922 1 95.75 603 PRO B C 1
ATOM 9949 O O . PRO B 1 603 ? 26.766 26.062 -20.141 1 95.75 603 PRO B O 1
ATOM 9952 N N . GLY B 1 604 ? 26.344 26.625 -18.125 1 94.12 604 GLY B N 1
ATOM 9953 C CA . GLY B 1 604 ? 25.781 27.906 -18.484 1 94.12 604 GLY B CA 1
ATOM 9954 C C . GLY B 1 604 ? 24.25 27.891 -18.531 1 94.12 604 GLY B C 1
ATOM 9955 O O . GLY B 1 604 ? 23.625 28.953 -18.547 1 94.12 604 GLY B O 1
ATOM 9956 N N . GLY B 1 605 ? 23.688 26.719 -18.578 1 97 605 GLY B N 1
ATOM 9957 C CA . GLY B 1 605 ? 22.234 26.578 -18.578 1 97 605 GLY B CA 1
ATOM 9958 C C . GLY B 1 605 ? 21.625 26.703 -17.188 1 97 605 GLY B C 1
ATOM 9959 O O . GLY B 1 605 ? 22.344 26.891 -16.203 1 97 605 GLY B O 1
ATOM 9960 N N . PHE B 1 606 ? 20.312 26.609 -17.156 1 97 606 PHE B N 1
ATOM 9961 C CA . PHE B 1 606 ? 19.594 26.797 -15.898 1 97 606 PHE B CA 1
ATOM 9962 C C . PHE B 1 606 ? 20.016 25.766 -14.867 1 97 606 PHE B C 1
ATOM 9964 O O . PHE B 1 606 ? 20 26.031 -13.664 1 97 606 PHE B O 1
ATOM 9971 N N . PHE B 1 607 ? 20.359 24.516 -15.336 1 97.44 607 PHE B N 1
ATOM 9972 C CA . PHE B 1 607 ? 20.688 23.391 -14.453 1 97.44 607 PHE B CA 1
ATOM 9973 C C . PHE B 1 607 ? 21.875 23.75 -13.555 1 97.44 607 PHE B C 1
ATOM 9975 O O . PHE B 1 607 ? 21.797 23.625 -12.336 1 97.44 607 PHE B O 1
ATOM 9982 N N . HIS B 1 608 ? 22.906 24.266 -14.156 1 97.25 608 HIS B N 1
ATOM 9983 C CA . HIS B 1 608 ? 24.109 24.609 -13.406 1 97.25 608 HIS B CA 1
ATOM 9984 C C . HIS B 1 608 ? 23.938 25.938 -12.688 1 97.25 608 HIS B C 1
ATOM 9986 O O . HIS B 1 608 ? 24.453 26.125 -11.578 1 97.25 608 HIS B O 1
ATOM 9992 N N . ARG B 1 609 ? 23.234 26.797 -13.266 1 97 609 ARG B N 1
ATOM 9993 C CA . ARG B 1 609 ? 23.016 28.125 -12.703 1 97 609 ARG B CA 1
ATOM 9994 C C . ARG B 1 609 ? 22.297 28.047 -11.359 1 97 609 ARG B C 1
ATOM 9996 O O . ARG B 1 609 ? 22.578 28.828 -10.453 1 97 609 ARG B O 1
ATOM 10003 N N . PHE B 1 610 ? 21.438 27.062 -11.281 1 96.44 610 PHE B N 1
ATOM 10004 C CA . PHE B 1 610 ? 20.578 27.078 -10.094 1 96.44 610 PHE B CA 1
ATOM 10005 C C . PHE B 1 610 ? 20.859 25.859 -9.219 1 96.44 610 PHE B C 1
ATOM 10007 O O . PHE B 1 610 ? 19.953 25.344 -8.57 1 96.44 610 PHE B O 1
ATOM 10014 N N . GLY B 1 611 ? 22.062 25.328 -9.203 1 93.88 611 GLY B N 1
ATOM 10015 C CA . GLY B 1 611 ? 22.516 24.422 -8.141 1 93.88 611 GLY B CA 1
ATOM 10016 C C . GLY B 1 611 ? 22.672 22.984 -8.609 1 93.88 611 GLY B C 1
ATOM 10017 O O . GLY B 1 611 ? 23 22.109 -7.816 1 93.88 611 GLY B O 1
ATOM 10018 N N . GLY B 1 612 ? 22.422 22.672 -9.922 1 94.62 612 GLY B N 1
ATOM 10019 C CA . GLY B 1 612 ? 22.656 21.344 -10.461 1 94.62 612 GLY B CA 1
ATOM 10020 C C . GLY B 1 612 ? 21.891 20.25 -9.734 1 94.62 612 GLY B C 1
ATOM 10021 O O . GLY B 1 612 ? 20.734 20.438 -9.367 1 94.62 612 GLY B O 1
ATOM 10022 N N . LEU B 1 613 ? 22.531 19.141 -9.477 1 92.69 613 LEU B N 1
ATOM 10023 C CA . LEU B 1 613 ? 21.906 17.953 -8.898 1 92.69 613 LEU B CA 1
ATOM 10024 C C . LEU B 1 613 ? 21.562 18.188 -7.43 1 92.69 613 LEU B C 1
ATOM 10026 O O . LEU B 1 613 ? 20.766 17.453 -6.852 1 92.69 613 LEU B O 1
ATOM 10030 N N . GLU B 1 614 ? 22.109 19.15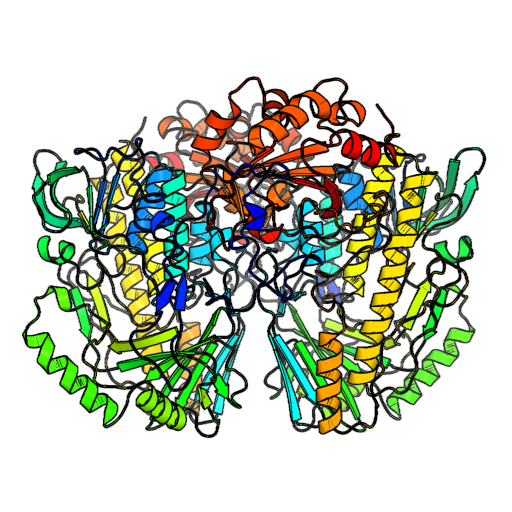6 -6.824 1 91.69 614 GLU B N 1
ATOM 10031 C CA . GLU B 1 614 ? 21.797 19.484 -5.434 1 91.69 614 GLU B CA 1
ATOM 10032 C C . GLU B 1 614 ? 20.391 20.031 -5.293 1 91.69 614 GLU B C 1
ATOM 10034 O O . GLU B 1 614 ? 19.734 19.828 -4.27 1 91.69 614 GLU B O 1
ATOM 10039 N N . ARG B 1 615 ? 19.969 20.719 -6.43 1 94.12 615 ARG B N 1
ATOM 10040 C CA . ARG B 1 615 ? 18.703 21.438 -6.336 1 94.12 615 ARG B CA 1
ATOM 10041 C C . ARG B 1 615 ? 17.688 20.891 -7.324 1 94.12 615 ARG B C 1
ATOM 10043 O O . ARG B 1 615 ? 16.484 21.047 -7.137 1 94.12 615 ARG B O 1
ATOM 10050 N N . LEU B 1 616 ? 18.234 20.266 -8.328 1 96.12 616 LEU B N 1
ATOM 10051 C CA . LEU B 1 616 ? 17.359 19.859 -9.422 1 96.12 616 LEU B CA 1
ATOM 10052 C C . LEU B 1 616 ? 17.531 18.375 -9.727 1 96.12 616 LEU B C 1
ATOM 10054 O O . LEU B 1 616 ? 18.625 17.922 -10.055 1 96.12 616 LEU B O 1
ATOM 10058 N N . ASN B 1 617 ? 16.469 17.609 -9.562 1 96.88 617 ASN B N 1
ATOM 10059 C CA . ASN B 1 617 ? 16.391 16.219 -9.984 1 96.88 617 ASN B CA 1
ATOM 10060 C C . ASN B 1 617 ? 15.797 16.094 -11.383 1 96.88 617 ASN B C 1
ATOM 10062 O O . ASN B 1 617 ? 14.602 16.297 -11.578 1 96.88 617 ASN B O 1
ATOM 10066 N N . ILE B 1 618 ? 16.672 15.812 -12.359 1 98.19 618 ILE B N 1
ATOM 10067 C CA . ILE B 1 618 ? 16.203 15.656 -13.734 1 98.19 618 ILE B CA 1
ATOM 10068 C C . ILE B 1 618 ? 15.703 14.227 -13.953 1 98.19 618 ILE B C 1
ATOM 10070 O O . ILE B 1 618 ? 16.469 13.273 -13.828 1 98.19 618 ILE B O 1
ATOM 10074 N N . VAL B 1 619 ? 14.43 14.062 -14.25 1 98.25 619 VAL B N 1
ATOM 10075 C CA . VAL B 1 619 ? 13.828 12.742 -14.438 1 98.25 619 VAL B CA 1
ATOM 10076 C C . VAL B 1 619 ? 13.352 12.586 -15.875 1 98.25 619 VAL B C 1
ATOM 10078 O O . VAL B 1 619 ? 12.43 13.281 -16.312 1 98.25 619 VAL B O 1
ATOM 10081 N N . VAL B 1 620 ? 13.953 11.719 -16.594 1 98.69 620 VAL B N 1
ATOM 10082 C CA . VAL B 1 620 ? 13.539 11.414 -17.969 1 98.69 620 VAL B CA 1
ATOM 10083 C C . VAL B 1 620 ? 12.43 10.359 -17.938 1 98.69 620 VAL B C 1
ATOM 10085 O O . VAL B 1 620 ? 12.594 9.289 -17.344 1 98.69 620 VAL B O 1
ATOM 10088 N N . VAL B 1 621 ? 11.305 10.625 -18.484 1 98.75 621 VAL B N 1
ATOM 10089 C CA . VAL B 1 621 ? 10.195 9.688 -18.688 1 98.75 621 VAL B CA 1
ATOM 10090 C C . VAL B 1 621 ? 10.125 9.266 -20.141 1 98.75 621 VAL B C 1
ATOM 10092 O O . VAL B 1 621 ? 9.57 9.984 -20.984 1 98.75 621 VAL B O 1
ATOM 10095 N N . ALA B 1 622 ? 10.617 8.141 -20.438 1 98.62 622 ALA B N 1
ATOM 10096 C CA . ALA B 1 622 ? 10.781 7.711 -21.828 1 98.62 622 ALA B CA 1
ATOM 10097 C C . ALA B 1 622 ? 9.766 6.625 -22.188 1 98.62 622 ALA B C 1
ATOM 10099 O O . ALA B 1 622 ? 9.57 5.672 -21.438 1 98.62 622 ALA B O 1
ATOM 10100 N N . LYS B 1 623 ? 9.094 6.809 -23.297 1 97.38 623 LYS B N 1
ATOM 10101 C CA . LYS B 1 623 ? 8.188 5.801 -23.844 1 97.38 623 LYS B CA 1
ATOM 10102 C C . LYS B 1 623 ? 8.969 4.719 -24.594 1 97.38 623 LYS B C 1
ATOM 10104 O O . LYS B 1 623 ? 8.859 4.602 -25.812 1 97.38 623 LYS B O 1
ATOM 10109 N N . ALA B 1 624 ? 9.695 3.938 -23.891 1 95.62 624 ALA B N 1
ATOM 10110 C CA . ALA B 1 624 ? 10.539 2.855 -24.406 1 95.62 624 ALA B CA 1
ATOM 10111 C C . ALA B 1 624 ? 10.914 1.883 -23.281 1 95.62 624 ALA B C 1
ATOM 10113 O O . ALA B 1 624 ? 10.672 2.156 -22.109 1 95.62 624 ALA B O 1
ATOM 10114 N N . LEU B 1 625 ? 11.43 0.763 -23.672 1 94.12 625 LEU B N 1
ATOM 10115 C CA . LEU B 1 625 ? 11.898 -0.235 -22.719 1 94.12 625 LEU B CA 1
ATOM 10116 C C . LEU B 1 625 ? 13.281 0.132 -22.188 1 94.12 625 LEU B C 1
ATOM 10118 O O . LEU B 1 625 ? 14.023 0.879 -22.828 1 94.12 625 LEU B O 1
ATOM 10122 N N . PRO B 1 626 ? 13.648 -0.381 -21 1 94.06 626 PRO B N 1
ATOM 10123 C CA . PRO B 1 626 ? 14.922 -0.013 -20.375 1 94.06 626 PRO B CA 1
ATOM 10124 C C . PRO B 1 626 ? 16.125 -0.227 -21.297 1 94.06 626 PRO B C 1
ATOM 10126 O O . PRO B 1 626 ? 16.969 0.658 -21.438 1 94.06 626 PRO B O 1
ATOM 10129 N N . HIS B 1 627 ? 16.234 -1.294 -21.984 1 91.88 627 HIS B N 1
ATOM 10130 C CA . HIS B 1 627 ? 17.391 -1.575 -22.812 1 91.88 627 HIS B CA 1
ATOM 10131 C C . HIS B 1 627 ? 17.422 -0.67 -24.047 1 91.88 627 HIS B C 1
ATOM 10133 O O . HIS B 1 627 ? 18.484 -0.357 -24.562 1 91.88 627 HIS B O 1
ATOM 10139 N N . GLU B 1 628 ? 16.297 -0.218 -24.5 1 94.19 628 GLU B N 1
ATOM 10140 C CA . GLU B 1 628 ? 16.203 0.666 -25.656 1 94.19 628 GLU B CA 1
ATOM 10141 C C . GLU B 1 628 ? 16.641 2.084 -25.297 1 94.19 628 GLU B C 1
ATOM 10143 O O . GLU B 1 628 ? 17.312 2.744 -26.094 1 94.19 628 GLU B O 1
ATOM 10148 N N . VAL B 1 629 ? 16.203 2.527 -24.141 1 95.31 629 VAL B N 1
ATOM 10149 C CA . VAL B 1 629 ? 16.469 3.9 -23.719 1 95.31 629 VAL B CA 1
ATOM 10150 C C . VAL B 1 629 ? 17.969 4.145 -23.656 1 95.31 629 VAL B C 1
ATOM 10152 O O . VAL B 1 629 ? 18.453 5.203 -24.062 1 95.31 629 VAL B O 1
ATOM 10155 N N . GLY B 1 630 ? 18.719 3.145 -23.141 1 91.88 630 GLY B N 1
ATOM 10156 C CA . GLY B 1 630 ? 20.172 3.273 -23.094 1 91.88 630 GLY B CA 1
ATOM 10157 C C . GLY B 1 630 ? 20.781 3.535 -24.453 1 91.88 630 GLY B C 1
ATOM 10158 O O . GLY B 1 630 ? 21.656 4.395 -24.594 1 91.88 630 GLY B O 1
ATOM 10159 N N . GLU B 1 631 ? 20.328 2.9 -25.453 1 93.44 631 GLU B N 1
ATOM 10160 C CA . GLU B 1 631 ? 20.828 3.049 -26.812 1 93.44 631 GLU B CA 1
ATOM 10161 C C . GLU B 1 631 ? 20.391 4.379 -27.422 1 93.44 631 GLU B C 1
ATOM 10163 O O . GLU B 1 631 ? 21.172 5.039 -28.109 1 93.44 631 GLU B O 1
ATOM 10168 N N . LEU B 1 632 ? 19.203 4.746 -27.141 1 96.12 632 LEU B N 1
ATOM 10169 C CA . LEU B 1 632 ? 18.609 5.938 -27.734 1 96.12 632 LEU B CA 1
ATOM 10170 C C . LEU B 1 632 ? 19.219 7.203 -27.156 1 96.12 632 LEU B C 1
ATOM 10172 O O . LEU B 1 632 ? 19.281 8.234 -27.828 1 96.12 632 LEU B O 1
ATOM 10176 N N . LEU B 1 633 ? 19.719 7.117 -25.938 1 96.69 633 LEU B N 1
ATOM 10177 C CA . LEU B 1 633 ? 20.297 8.266 -25.25 1 96.69 633 LEU B CA 1
ATOM 10178 C C . LEU B 1 633 ? 21.797 8.359 -25.531 1 96.69 633 LEU B C 1
ATOM 10180 O O . LEU B 1 633 ? 22.438 9.336 -25.125 1 96.69 633 LEU B O 1
ATOM 10184 N N . ALA B 1 634 ? 22.438 7.449 -26.219 1 94.62 634 ALA B N 1
ATOM 10185 C CA . ALA B 1 634 ? 23.875 7.328 -26.359 1 94.62 634 ALA B CA 1
ATOM 10186 C C . ALA B 1 634 ? 24.438 8.445 -27.234 1 94.62 634 ALA B C 1
ATOM 10188 O O . ALA B 1 634 ? 25.625 8.797 -27.125 1 94.62 634 ALA B O 1
ATOM 10189 N N . GLY B 1 635 ? 23.734 9.141 -28.031 1 95.06 635 GLY B N 1
ATOM 10190 C CA . GLY B 1 635 ? 24.219 10.188 -28.906 1 95.06 635 GLY B CA 1
ATOM 10191 C C . GLY B 1 635 ? 24.75 11.398 -28.172 1 95.06 635 GLY B C 1
ATOM 10192 O O . GLY B 1 635 ? 24.266 11.734 -27.078 1 95.06 635 GLY B O 1
ATOM 10193 N N . ASP B 1 636 ? 25.688 12.133 -28.75 1 96.56 636 ASP B N 1
ATOM 10194 C CA . ASP B 1 636 ? 26.297 13.305 -28.156 1 96.56 636 ASP B CA 1
ATOM 10195 C C . ASP B 1 636 ? 25.312 14.453 -28.031 1 96.56 636 ASP B C 1
ATOM 10197 O O . ASP B 1 636 ? 25.453 15.328 -27.172 1 96.56 636 ASP B O 1
ATOM 10201 N N . ASP B 1 637 ? 24.375 14.438 -28.844 1 97.12 637 ASP B N 1
ATOM 10202 C CA . ASP B 1 637 ? 23.359 15.5 -28.859 1 97.12 637 ASP B CA 1
ATOM 10203 C C . ASP B 1 637 ? 22.562 15.508 -27.562 1 97.12 637 ASP B C 1
ATOM 10205 O O . ASP B 1 637 ? 21.984 16.531 -27.188 1 97.12 637 ASP B O 1
ATOM 10209 N N . LEU B 1 638 ? 22.562 14.312 -26.859 1 98.31 638 LEU B N 1
ATOM 10210 C CA . LEU B 1 638 ? 21.797 14.203 -25.625 1 98.31 638 LEU B CA 1
ATOM 10211 C C . LEU B 1 638 ? 22.703 13.977 -24.438 1 98.31 638 LEU B C 1
ATOM 10213 O O . LEU B 1 638 ? 22.266 13.492 -23.391 1 98.31 638 LEU B O 1
ATOM 10217 N N . LYS B 1 639 ? 23.969 14.281 -24.531 1 97.75 639 LYS B N 1
ATOM 10218 C CA . LYS B 1 639 ? 25 13.945 -23.547 1 97.75 639 LYS B CA 1
ATOM 10219 C C . LYS B 1 639 ? 24.641 14.508 -22.172 1 97.75 639 LYS B C 1
ATOM 10221 O O . LYS B 1 639 ? 24.688 13.781 -21.188 1 97.75 639 LYS B O 1
ATOM 10226 N N . HIS B 1 640 ? 24.328 15.805 -22.094 1 98.12 640 HIS B N 1
ATOM 10227 C CA . HIS B 1 640 ? 24.078 16.438 -20.812 1 98.12 640 HIS B CA 1
ATOM 10228 C C . HIS B 1 640 ? 22.797 15.914 -20.172 1 98.12 640 HIS B C 1
ATOM 10230 O O . HIS B 1 640 ? 22.703 15.82 -18.953 1 98.12 640 HIS B O 1
ATOM 10236 N N . LEU B 1 641 ? 21.797 15.617 -21.016 1 98.19 641 LEU B N 1
ATOM 10237 C CA . LEU B 1 641 ? 20.578 15.016 -20.5 1 98.19 641 LEU B CA 1
ATOM 10238 C C . LEU B 1 641 ? 20.844 13.633 -19.922 1 98.19 641 LEU B C 1
ATOM 10240 O O . LEU B 1 641 ? 20.391 13.312 -18.828 1 98.19 641 LEU B O 1
ATOM 10244 N N . ARG B 1 642 ? 21.562 12.797 -20.625 1 97.38 642 ARG B N 1
ATOM 10245 C CA . ARG B 1 642 ? 21.922 11.453 -20.188 1 97.38 642 ARG B CA 1
ATOM 10246 C C . ARG B 1 642 ? 22.703 11.492 -18.875 1 97.38 642 ARG B C 1
ATOM 10248 O O . ARG B 1 642 ? 22.422 10.711 -17.953 1 97.38 642 ARG B O 1
ATOM 10255 N N . ASP B 1 643 ? 23.609 12.422 -18.75 1 96.69 643 ASP B N 1
ATOM 10256 C CA . ASP B 1 643 ? 24.5 12.492 -17.594 1 96.69 643 ASP B CA 1
ATOM 10257 C C . ASP B 1 643 ? 23.75 12.93 -16.344 1 96.69 643 ASP B C 1
ATOM 10259 O O . ASP B 1 643 ? 24.094 12.539 -15.234 1 96.69 643 ASP B O 1
ATOM 10263 N N . ALA B 1 644 ? 22.688 13.703 -16.5 1 96.25 644 ALA B N 1
ATOM 10264 C CA . ALA B 1 644 ? 22.016 14.312 -15.359 1 96.25 644 ALA B CA 1
ATOM 10265 C C . ALA B 1 644 ? 20.781 13.5 -14.961 1 96.25 644 ALA B C 1
ATOM 10267 O O . ALA B 1 644 ? 20.281 13.625 -13.836 1 96.25 644 ALA B O 1
ATOM 10268 N N . ALA B 1 645 ? 20.391 12.617 -15.75 1 96.38 645 ALA B N 1
ATOM 10269 C CA . ALA B 1 645 ? 19 12.188 -15.664 1 96.38 645 ALA B CA 1
ATOM 10270 C C . ALA B 1 645 ? 18.875 10.93 -14.812 1 96.38 645 ALA B C 1
ATOM 10272 O O . ALA B 1 645 ? 19.719 10.047 -14.859 1 96.38 645 ALA B O 1
ATOM 10273 N N . THR B 1 646 ? 17.906 10.883 -13.945 1 95.75 646 THR B N 1
ATOM 10274 C CA . THR B 1 646 ? 17.281 9.648 -13.484 1 95.75 646 THR B CA 1
ATOM 10275 C C . THR B 1 646 ? 16.328 9.094 -14.539 1 95.75 646 THR B C 1
ATOM 10277 O O . THR B 1 646 ? 15.422 9.797 -14.992 1 95.75 646 THR B O 1
ATOM 10280 N N . LEU B 1 647 ? 16.516 7.887 -14.977 1 97.44 647 LEU B N 1
ATOM 10281 C CA . LEU B 1 647 ? 15.727 7.332 -16.078 1 97.44 647 LEU B CA 1
ATOM 10282 C C . LEU B 1 647 ? 14.5 6.598 -15.555 1 97.44 647 LEU B C 1
ATOM 10284 O O . LEU B 1 647 ? 14.594 5.816 -14.602 1 97.44 647 LEU B O 1
ATOM 10288 N N . VAL B 1 648 ? 13.359 6.895 -16.078 1 97.81 648 VAL B N 1
ATOM 10289 C CA . VAL B 1 648 ? 12.078 6.238 -15.844 1 97.81 648 VAL B CA 1
ATOM 10290 C C . VAL B 1 648 ? 11.5 5.758 -17.172 1 97.81 648 VAL B C 1
ATOM 10292 O O . VAL B 1 648 ? 11.586 6.453 -18.188 1 97.81 648 VAL B O 1
ATOM 10295 N N . TYR B 1 649 ? 10.891 4.562 -17.156 1 98.06 649 TYR B N 1
ATOM 10296 C CA . TYR B 1 649 ? 10.398 3.961 -18.391 1 98.06 649 TYR B CA 1
ATOM 10297 C C . TYR B 1 649 ? 8.883 3.867 -18.391 1 98.06 649 TYR B C 1
ATOM 10299 O O . TYR B 1 649 ? 8.289 3.283 -17.469 1 98.06 649 TYR B O 1
ATOM 10307 N N . ASP B 1 650 ? 8.297 4.441 -19.328 1 97.12 650 ASP B N 1
ATOM 10308 C CA . ASP B 1 650 ? 6.848 4.516 -19.484 1 97.12 650 ASP B CA 1
ATOM 10309 C C . ASP B 1 650 ? 6.355 3.467 -20.484 1 97.12 650 ASP B C 1
ATOM 10311 O O . ASP B 1 650 ? 5.762 3.811 -21.516 1 97.12 650 ASP B O 1
ATOM 10315 N N . ASP B 1 651 ? 6.461 2.23 -20.141 1 93.62 651 ASP B N 1
ATOM 10316 C CA . ASP B 1 651 ? 6.246 1.144 -21.094 1 93.62 651 ASP B CA 1
ATOM 10317 C C . ASP B 1 651 ? 4.824 0.591 -20.984 1 93.62 651 ASP B C 1
ATOM 10319 O O . ASP B 1 651 ? 4.535 -0.491 -21.5 1 93.62 651 ASP B O 1
ATOM 10323 N N . ARG B 1 652 ? 3.938 1.24 -20.359 1 93.88 652 ARG B N 1
ATOM 10324 C CA . ARG B 1 652 ? 2.553 0.79 -20.266 1 93.88 652 ARG B CA 1
ATOM 10325 C C . ARG B 1 652 ? 1.792 1.082 -21.562 1 93.88 652 ARG B C 1
ATOM 10327 O O . ARG B 1 652 ? 2.305 1.765 -22.453 1 93.88 652 ARG B O 1
ATOM 10334 N N . ALA B 1 653 ? 0.586 0.556 -21.656 1 93.88 653 ALA B N 1
ATOM 10335 C CA . ALA B 1 653 ? -0.268 0.796 -22.812 1 93.88 653 ALA B CA 1
ATOM 10336 C C . ALA B 1 653 ? -0.607 2.277 -22.953 1 93.88 653 ALA B C 1
ATOM 10338 O O . ALA B 1 653 ? -0.642 3.006 -21.953 1 93.88 653 ALA B O 1
ATOM 10339 N N . PRO B 1 654 ? -0.879 2.701 -24.156 1 94.25 654 PRO B N 1
ATOM 10340 C CA . PRO B 1 654 ? -1.072 4.129 -24.438 1 94.25 654 PRO B CA 1
ATOM 10341 C C . PRO B 1 654 ? -2.182 4.746 -23.578 1 94.25 654 PRO B C 1
ATOM 10343 O O . PRO B 1 654 ? -2.131 5.938 -23.266 1 94.25 654 PRO B O 1
ATOM 10346 N N . ASP B 1 655 ? -3.141 3.984 -23.203 1 92.75 655 ASP B N 1
ATOM 10347 C CA . ASP B 1 655 ? -4.273 4.535 -22.469 1 92.75 655 ASP B CA 1
ATOM 10348 C C . ASP B 1 655 ? -4.051 4.434 -20.953 1 92.75 655 ASP B C 1
ATOM 10350 O O . ASP B 1 655 ? -4.965 4.699 -20.172 1 92.75 655 ASP B O 1
ATOM 10354 N N . GLU B 1 656 ? -2.861 4.039 -20.531 1 92.69 656 GLU B N 1
ATOM 10355 C CA . GLU B 1 656 ? -2.568 3.939 -19.109 1 92.69 656 GLU B CA 1
ATOM 10356 C C . GLU B 1 656 ? -1.166 4.457 -18.797 1 92.69 656 GLU B C 1
ATOM 10358 O O . GLU B 1 656 ? -0.641 4.219 -17.703 1 92.69 656 GLU B O 1
ATOM 10363 N N . ASP B 1 657 ? -0.5 5.07 -19.688 1 95.44 657 ASP B N 1
ATOM 10364 C CA . ASP B 1 657 ? 0.895 5.434 -19.453 1 95.44 657 ASP B CA 1
ATOM 10365 C C . ASP B 1 657 ? 1.013 6.879 -18.969 1 95.44 657 ASP B C 1
ATOM 10367 O O . ASP B 1 657 ? 0.019 7.605 -18.922 1 95.44 657 ASP B O 1
ATOM 10371 N N . ALA B 1 658 ? 2.176 7.273 -18.516 1 97.81 658 ALA B N 1
ATOM 10372 C CA . ALA B 1 658 ? 2.428 8.586 -17.953 1 97.81 658 ALA B CA 1
ATOM 10373 C C . ALA B 1 658 ? 2.176 9.695 -18.969 1 97.81 658 ALA B C 1
ATOM 10375 O O . ALA B 1 658 ? 1.645 10.75 -18.625 1 97.81 658 ALA B O 1
ATOM 10376 N N . HIS B 1 659 ? 2.586 9.516 -20.25 1 98.25 659 HIS B N 1
ATOM 10377 C CA . HIS B 1 659 ? 2.363 10.508 -21.297 1 98.25 659 HIS B CA 1
ATOM 10378 C C . HIS B 1 659 ? 0.879 10.812 -21.469 1 98.25 659 HIS B C 1
ATOM 10380 O O . HIS B 1 659 ? 0.505 11.953 -21.734 1 98.25 659 HIS B O 1
ATOM 10386 N N . TYR B 1 660 ? 0.036 9.773 -21.297 1 95.94 660 TYR B N 1
ATOM 10387 C CA . TYR B 1 660 ? -1.41 9.953 -21.359 1 95.94 660 TYR B CA 1
ATOM 10388 C C . TYR B 1 660 ? -1.915 10.812 -20.219 1 95.94 660 TYR B C 1
ATOM 10390 O O . TYR B 1 660 ? -2.633 11.797 -20.438 1 95.94 660 TYR B O 1
ATOM 10398 N N . TYR B 1 661 ? -1.508 10.539 -19 1 96.31 661 TYR B N 1
ATOM 10399 C CA . TYR B 1 661 ? -2.041 11.227 -17.828 1 96.31 661 TYR B CA 1
ATOM 10400 C C . TYR B 1 661 ? -1.647 12.695 -17.828 1 96.31 661 TYR B C 1
ATOM 10402 O O . TYR B 1 661 ? -2.393 13.547 -17.328 1 96.31 661 TYR B O 1
ATOM 10410 N N . TYR B 1 662 ? -0.495 13 -18.406 1 97.5 662 TYR B N 1
ATOM 10411 C CA . TYR B 1 662 ? -0.051 14.391 -18.484 1 97.5 662 TYR B CA 1
ATOM 10412 C C . TYR B 1 662 ? -0.47 15.016 -19.812 1 97.5 662 TYR B C 1
ATOM 10414 O O . TYR B 1 662 ? -0.26 16.203 -20.047 1 97.5 662 TYR B O 1
ATOM 10422 N N . ALA B 1 663 ? -0.995 14.242 -20.703 1 96.44 663 ALA B N 1
ATOM 10423 C CA . ALA B 1 663 ? -1.44 14.672 -22.031 1 96.44 663 ALA B CA 1
ATOM 10424 C C . ALA B 1 663 ? -0.287 15.273 -22.828 1 96.44 663 ALA B C 1
ATOM 10426 O O . ALA B 1 663 ? -0.398 16.375 -23.359 1 96.44 663 ALA B O 1
ATOM 10427 N N . VAL B 1 664 ? 0.744 14.555 -23 1 97.81 664 VAL B N 1
ATOM 10428 C CA . VAL B 1 664 ? 1.976 15.008 -23.641 1 97.81 664 VAL B CA 1
ATOM 10429 C C . VAL B 1 664 ? 1.872 14.828 -25.156 1 97.81 664 VAL B C 1
ATOM 10431 O O . VAL B 1 664 ? 1.352 13.82 -25.625 1 97.81 664 VAL B O 1
ATOM 10434 N N . ASN B 1 665 ? 2.297 15.859 -25.938 1 97.69 665 ASN B N 1
ATOM 10435 C CA . ASN B 1 665 ? 2.48 15.734 -27.375 1 97.69 665 ASN B CA 1
ATOM 10436 C C . ASN B 1 665 ? 3.715 14.906 -27.719 1 97.69 665 ASN B C 1
ATOM 10438 O O . ASN B 1 665 ? 4.84 15.312 -27.422 1 97.69 665 ASN B O 1
ATOM 10442 N N . HIS B 1 666 ? 3.535 13.797 -28.406 1 98.19 666 HIS B N 1
ATOM 10443 C CA . HIS B 1 666 ? 4.605 12.836 -28.641 1 98.19 666 HIS B CA 1
ATOM 10444 C C . HIS B 1 666 ? 5.609 13.367 -29.656 1 98.19 666 HIS B C 1
ATOM 10446 O O . HIS B 1 666 ? 6.719 12.844 -29.781 1 98.19 666 HIS B O 1
ATOM 10452 N N . ALA B 1 667 ? 5.293 14.406 -30.406 1 98 667 ALA B N 1
ATOM 10453 C CA . ALA B 1 667 ? 6.207 14.992 -31.375 1 98 667 ALA B CA 1
ATOM 10454 C C . ALA B 1 667 ? 7.066 16.078 -30.75 1 98 667 ALA B C 1
ATOM 10456 O O . ALA B 1 667 ? 8.148 16.406 -31.25 1 98 667 ALA B O 1
ATOM 10457 N N . ARG B 1 668 ? 6.633 16.594 -29.656 1 97.44 668 ARG B N 1
ATOM 10458 C CA . ARG B 1 668 ? 7.309 17.766 -29.109 1 97.44 668 ARG B CA 1
ATOM 10459 C C . ARG B 1 668 ? 7.898 17.469 -27.734 1 97.44 668 ARG B C 1
ATOM 10461 O O . ARG B 1 668 ? 8.859 18.109 -27.312 1 97.44 668 ARG B O 1
ATOM 10468 N N . GLY B 1 669 ? 7.285 16.5 -27.016 1 98.12 669 GLY B N 1
ATOM 10469 C CA . GLY B 1 669 ? 7.676 16.281 -25.641 1 98.12 669 GLY B CA 1
ATOM 10470 C C . GLY B 1 669 ? 7.156 17.344 -24.688 1 98.12 669 GLY B C 1
ATOM 10471 O O . GLY B 1 669 ? 6.258 18.109 -25.047 1 98.12 669 GLY B O 1
ATOM 10472 N N . ALA B 1 670 ? 7.641 17.359 -23.469 1 98.56 670 ALA B N 1
ATOM 10473 C CA . ALA B 1 670 ? 7.262 18.344 -22.469 1 98.56 670 ALA B CA 1
ATOM 10474 C C . ALA B 1 670 ? 8.219 18.328 -21.281 1 98.56 670 ALA B C 1
ATOM 10476 O O . ALA B 1 670 ? 8.812 17.281 -20.984 1 98.56 670 ALA B O 1
ATOM 10477 N N . VAL B 1 671 ? 8.398 19.438 -20.703 1 98.56 671 VAL B N 1
ATOM 10478 C CA . VAL B 1 671 ? 9.109 19.562 -19.438 1 98.56 671 VAL B CA 1
ATOM 10479 C C . VAL B 1 671 ? 8.164 20.078 -18.359 1 98.56 671 VAL B C 1
ATOM 10481 O O . VAL B 1 671 ? 7.543 21.141 -18.531 1 98.56 671 VAL B O 1
ATOM 10484 N N . VAL B 1 672 ? 8 19.312 -17.281 1 97.62 672 VAL B N 1
ATOM 10485 C CA . VAL B 1 672 ? 7.152 19.703 -16.156 1 97.62 672 VAL B CA 1
ATOM 10486 C C . VAL B 1 672 ? 8 19.859 -14.891 1 97.62 672 VAL B C 1
ATOM 10488 O O . VAL B 1 672 ? 8.656 18.906 -14.469 1 97.62 672 VAL B O 1
ATOM 10491 N N . VAL B 1 673 ? 8.039 21.031 -14.312 1 96.81 673 VAL B N 1
ATOM 10492 C CA . VAL B 1 673 ? 8.742 21.25 -13.055 1 96.81 673 VAL B CA 1
ATOM 10493 C C . VAL B 1 673 ? 7.805 20.984 -11.875 1 96.81 673 VAL B C 1
ATOM 10495 O O . VAL B 1 673 ? 6.762 21.625 -11.75 1 96.81 673 VAL B O 1
ATOM 10498 N N . VAL B 1 674 ? 8.164 20.016 -11.125 1 96.06 674 VAL B N 1
ATOM 10499 C CA . VAL B 1 674 ? 7.414 19.672 -9.914 1 96.06 674 VAL B CA 1
ATOM 10500 C C . VAL B 1 674 ? 8.172 20.156 -8.68 1 96.06 674 VAL B C 1
ATOM 10502 O O . VAL B 1 674 ? 9.359 19.875 -8.523 1 96.06 674 VAL B O 1
ATOM 10505 N N . ARG B 1 675 ? 7.508 20.781 -7.84 1 95.06 675 ARG B N 1
ATOM 10506 C CA . ARG B 1 675 ? 8.078 21.344 -6.617 1 95.06 675 ARG B CA 1
ATOM 10507 C C . ARG B 1 675 ? 8.367 20.25 -5.598 1 95.06 675 ARG B C 1
ATOM 10509 O O . ARG B 1 675 ? 7.902 19.125 -5.746 1 95.06 675 ARG B O 1
ATOM 10516 N N . PRO B 1 676 ? 9.125 20.625 -4.566 1 94.75 676 PRO B N 1
ATOM 10517 C CA . PRO B 1 676 ? 9.406 19.656 -3.514 1 94.75 676 PRO B CA 1
ATOM 10518 C C . PRO B 1 676 ? 8.141 19.141 -2.822 1 94.75 676 PRO B C 1
ATOM 10520 O O . PRO B 1 676 ? 8.125 18.031 -2.283 1 94.75 676 PRO B O 1
ATOM 10523 N N . ASP B 1 677 ? 7.07 19.938 -2.779 1 94.06 677 ASP B N 1
ATOM 10524 C CA . ASP B 1 677 ? 5.82 19.5 -2.172 1 94.06 677 ASP B CA 1
ATOM 10525 C C . ASP B 1 677 ? 4.93 18.797 -3.193 1 94.06 677 ASP B C 1
ATOM 10527 O O . ASP B 1 677 ? 3.73 18.625 -2.965 1 94.06 677 ASP B O 1
ATOM 10531 N N . LEU B 1 678 ? 5.422 18.438 -4.402 1 95.12 678 LEU B N 1
ATOM 10532 C CA . LEU B 1 678 ? 4.855 17.578 -5.426 1 95.12 678 LEU B CA 1
ATOM 10533 C C . LEU B 1 678 ? 3.701 18.266 -6.148 1 95.12 678 LEU B C 1
ATOM 10535 O O . LEU B 1 678 ? 2.777 17.609 -6.625 1 95.12 678 LEU B O 1
ATOM 10539 N N . VAL B 1 679 ? 3.783 19.562 -6.176 1 94.38 679 VAL B N 1
ATOM 10540 C CA . VAL B 1 679 ? 2.869 20.406 -6.945 1 94.38 679 VAL B CA 1
ATOM 10541 C C . VAL B 1 679 ? 3.545 20.859 -8.242 1 94.38 679 VAL B C 1
ATOM 10543 O O . VAL B 1 679 ? 4.742 21.156 -8.25 1 94.38 679 VAL B O 1
ATOM 10546 N N . VAL B 1 680 ? 2.764 20.938 -9.281 1 95.06 680 VAL B N 1
ATOM 10547 C CA . VAL B 1 680 ? 3.314 21.406 -10.547 1 95.06 680 VAL B CA 1
ATOM 10548 C C . VAL B 1 680 ? 3.625 22.906 -10.453 1 95.06 680 VAL B C 1
ATOM 10550 O O . VAL B 1 680 ? 2.744 23.703 -10.148 1 95.06 680 VAL B O 1
ATOM 10553 N N . GLY B 1 681 ? 4.875 23.219 -10.68 1 94.44 681 GLY B N 1
ATOM 10554 C CA . GLY B 1 681 ? 5.27 24.609 -10.727 1 94.44 681 GLY B CA 1
ATOM 10555 C C . GLY B 1 681 ? 5.008 25.266 -12.078 1 94.44 681 GLY B C 1
ATOM 10556 O O . GLY B 1 681 ? 4.355 26.312 -12.148 1 94.44 681 GLY B O 1
ATOM 10557 N N . THR B 1 682 ? 5.52 24.641 -13.094 1 93.62 682 THR B N 1
ATOM 10558 C CA . THR B 1 682 ? 5.336 25.109 -14.461 1 93.62 682 THR B CA 1
ATOM 10559 C C . THR B 1 682 ? 5.539 23.969 -15.453 1 93.62 682 THR B C 1
ATOM 10561 O O . THR B 1 682 ? 5.98 22.891 -15.078 1 93.62 682 THR B O 1
ATOM 10564 N N . SER B 1 683 ? 5.078 24.188 -16.656 1 95.88 683 SER B N 1
ATOM 10565 C CA . SER B 1 683 ? 5.359 23.297 -17.781 1 95.88 683 SER B CA 1
ATOM 10566 C C . SER B 1 683 ? 5.785 24.078 -19.016 1 95.88 683 SER B C 1
ATOM 10568 O O . SER B 1 683 ? 5.25 25.156 -19.297 1 95.88 683 SER B O 1
ATOM 10570 N N . VAL B 1 684 ? 6.84 23.625 -19.688 1 96.44 684 VAL B N 1
ATOM 10571 C CA . VAL B 1 684 ? 7.367 24.312 -20.875 1 96.44 684 VAL B CA 1
ATOM 10572 C C . VAL B 1 684 ? 7.734 23.281 -21.938 1 96.44 684 VAL B C 1
ATOM 10574 O O . VAL B 1 684 ? 7.828 22.094 -21.656 1 96.44 684 VAL B O 1
ATOM 10577 N N . TRP B 1 685 ? 7.809 23.781 -23.172 1 97.12 685 TRP B N 1
ATOM 10578 C CA . TRP B 1 685 ? 8.375 22.938 -24.219 1 97.12 685 TRP B CA 1
ATOM 10579 C C . TRP B 1 685 ? 9.867 22.719 -24 1 97.12 685 TRP B C 1
ATOM 10581 O O . TRP B 1 685 ? 10.562 23.609 -23.5 1 97.12 685 TRP B O 1
ATOM 10591 N N . PRO B 1 686 ? 10.43 21.547 -24.344 1 97.88 686 PRO B N 1
ATOM 10592 C CA . PRO B 1 686 ? 11.828 21.234 -24.062 1 97.88 686 PRO B CA 1
ATOM 10593 C C . PRO B 1 686 ? 12.797 22.266 -24.641 1 97.88 686 PRO B C 1
ATOM 10595 O O . PRO B 1 686 ? 13.836 22.547 -24.047 1 97.88 686 PRO B O 1
ATOM 10598 N N . GLU B 1 687 ? 12.453 22.859 -25.781 1 95.12 687 GLU B N 1
ATOM 10599 C CA . GLU B 1 687 ? 13.344 23.797 -26.438 1 95.12 687 GLU B CA 1
ATOM 10600 C C . GLU B 1 687 ? 13.289 25.172 -25.781 1 95.12 687 GLU B C 1
ATOM 10602 O O . GLU B 1 687 ? 14.141 26.031 -26.047 1 95.12 687 GLU B O 1
ATOM 10607 N N . ASP B 1 688 ? 12.336 25.375 -24.953 1 95.56 688 ASP B N 1
ATOM 10608 C CA . ASP B 1 688 ? 12.18 26.688 -24.328 1 95.56 688 ASP B CA 1
ATOM 10609 C C . ASP B 1 688 ? 12.969 26.766 -23.016 1 95.56 688 ASP B C 1
ATOM 10611 O O . ASP B 1 688 ? 12.391 26.984 -21.953 1 95.56 688 ASP B O 1
ATOM 10615 N N . THR B 1 689 ? 14.211 26.719 -23.094 1 96.75 689 THR B N 1
ATOM 10616 C CA . THR B 1 689 ? 15.086 26.703 -21.922 1 96.75 689 THR B CA 1
ATOM 10617 C C . THR B 1 689 ? 15.086 28.062 -21.234 1 96.75 689 THR B C 1
ATOM 10619 O O . THR B 1 689 ? 15.305 28.156 -20.031 1 96.75 689 THR B O 1
ATOM 10622 N N . ALA B 1 690 ? 14.852 29.109 -21.969 1 95.62 690 ALA B N 1
ATOM 10623 C CA . ALA B 1 690 ? 14.758 30.453 -21.391 1 95.62 690 ALA B CA 1
ATOM 10624 C C . ALA B 1 690 ? 13.609 30.531 -20.391 1 95.62 690 ALA B C 1
ATOM 10626 O O . ALA B 1 690 ? 13.734 31.172 -19.344 1 95.62 690 ALA B O 1
ATOM 10627 N N . ALA B 1 691 ? 12.555 29.906 -20.766 1 94.38 691 ALA B N 1
ATOM 10628 C CA . ALA B 1 691 ? 11.398 29.906 -19.875 1 94.38 691 ALA B CA 1
ATOM 10629 C C . ALA B 1 691 ? 11.719 29.203 -18.562 1 94.38 691 ALA B C 1
ATOM 10631 O O . ALA B 1 691 ? 11.25 29.609 -17.5 1 94.38 691 ALA B O 1
ATOM 10632 N N . LEU B 1 692 ? 12.477 28.141 -18.625 1 95.5 692 LEU B N 1
ATOM 10633 C CA . LEU B 1 692 ? 12.906 27.453 -17.422 1 95.5 692 LEU B CA 1
ATOM 10634 C C . LEU B 1 692 ? 13.82 28.328 -16.578 1 95.5 692 LEU B C 1
ATOM 10636 O O . LEU B 1 692 ? 13.688 28.391 -15.352 1 95.5 692 LEU B O 1
ATOM 10640 N N . ASN B 1 693 ? 14.727 28.922 -17.234 1 95.25 693 ASN B N 1
ATOM 10641 C CA . ASN B 1 693 ? 15.609 29.859 -16.547 1 95.25 693 ASN B CA 1
ATOM 10642 C C . ASN B 1 693 ? 14.812 30.953 -15.836 1 95.25 693 ASN B C 1
ATOM 10644 O O . ASN B 1 693 ? 15.094 31.281 -14.68 1 95.25 693 ASN B O 1
ATOM 10648 N N . ASP B 1 694 ? 13.914 31.547 -16.562 1 94.06 694 ASP B N 1
ATOM 10649 C CA . ASP B 1 694 ? 13.109 32.625 -16 1 94.06 694 ASP B CA 1
ATOM 10650 C C . ASP B 1 694 ? 12.312 32.125 -14.797 1 94.06 694 ASP B C 1
ATOM 10652 O O . ASP B 1 694 ? 12.203 32.844 -13.797 1 94.06 694 ASP B O 1
ATOM 10656 N N . TYR B 1 695 ? 11.742 30.953 -14.914 1 93.75 695 TYR B N 1
ATOM 10657 C CA . TYR B 1 695 ? 10.977 30.391 -13.812 1 93.75 695 TYR B CA 1
ATOM 10658 C C . TYR B 1 695 ? 11.836 30.266 -12.555 1 93.75 695 TYR B C 1
ATOM 10660 O O . TYR B 1 695 ? 11.461 30.766 -11.492 1 93.75 695 TYR B O 1
ATOM 10668 N N . PHE B 1 696 ? 12.961 29.688 -12.648 1 95.06 696 PHE B N 1
ATOM 10669 C CA . PHE B 1 696 ? 13.805 29.469 -11.477 1 95.06 696 PHE B CA 1
ATOM 10670 C C . PHE B 1 696 ? 14.406 30.766 -10.984 1 95.06 696 PHE B C 1
ATOM 10672 O O . PHE B 1 696 ? 14.562 30.969 -9.781 1 95.06 696 PHE B O 1
ATOM 10679 N N . ALA B 1 697 ? 14.695 31.656 -11.914 1 94.62 697 ALA B N 1
ATOM 10680 C CA . ALA B 1 697 ? 15.289 32.938 -11.562 1 94.62 697 ALA B CA 1
ATOM 10681 C C . ALA B 1 697 ? 14.305 33.812 -10.773 1 94.62 697 ALA B C 1
ATOM 10683 O O . ALA B 1 697 ? 14.703 34.781 -10.117 1 94.62 697 ALA B O 1
ATOM 10684 N N . SER B 1 698 ? 13.094 33.469 -10.922 1 93 698 SER B N 1
ATOM 10685 C CA . SER B 1 698 ? 12.07 34.281 -10.266 1 93 698 SER B CA 1
ATOM 10686 C C . SER B 1 698 ? 12.141 34.125 -8.75 1 93 698 SER B C 1
ATOM 10688 O O . SER B 1 698 ? 11.633 34.969 -8.008 1 93 698 SER B O 1
ATOM 10690 N N . PHE B 1 699 ? 12.781 33.062 -8.234 1 93.38 699 PHE B N 1
ATOM 10691 C CA . PHE B 1 699 ? 12.789 32.938 -6.785 1 93.38 699 PHE B CA 1
ATOM 10692 C C . PHE B 1 699 ? 14.094 32.312 -6.305 1 93.38 699 PHE B C 1
ATOM 10694 O O . PHE B 1 699 ? 14.453 32.438 -5.133 1 93.38 699 PHE B O 1
ATOM 10701 N N . LEU B 1 700 ? 14.789 31.656 -7.164 1 94.94 700 LEU B N 1
ATOM 10702 C CA . LEU B 1 700 ? 16.078 31.094 -6.766 1 94.94 700 LEU B CA 1
ATOM 10703 C C . LEU B 1 700 ? 17.203 32.062 -7.047 1 94.94 700 LEU B C 1
ATOM 10705 O O . LEU B 1 700 ? 17.094 32.938 -7.922 1 94.94 700 LEU B O 1
ATOM 10709 N N . LEU B 1 701 ? 18.234 31.891 -6.301 1 95.25 701 LEU B N 1
ATOM 10710 C CA . LEU B 1 701 ? 19.438 32.656 -6.512 1 95.25 701 LEU B CA 1
ATOM 10711 C C . LEU B 1 701 ? 20.5 31.844 -7.246 1 95.25 701 LEU B C 1
ATOM 10713 O O . LEU B 1 701 ? 20.688 30.656 -6.957 1 95.25 701 LEU B O 1
ATOM 10717 N N . ALA B 1 702 ? 21.062 32.469 -8.203 1 91.5 702 ALA B N 1
ATOM 10718 C CA . ALA B 1 702 ? 22.109 31.797 -8.969 1 91.5 702 ALA B CA 1
ATOM 10719 C C . ALA B 1 702 ? 23.297 31.438 -8.078 1 91.5 702 ALA B C 1
ATOM 10721 O O . ALA B 1 702 ? 23.656 32.188 -7.184 1 91.5 702 ALA B O 1
ATOM 10722 N N . LYS B 1 703 ? 23.797 30.234 -8.203 1 82.38 703 LYS B N 1
ATOM 10723 C CA . LYS B 1 703 ? 24.984 29.797 -7.457 1 82.38 703 LYS B CA 1
ATOM 10724 C C . LYS B 1 703 ? 26.25 30.422 -8.039 1 82.38 703 LYS B C 1
ATOM 10726 O O . LYS B 1 703 ? 26.406 30.5 -9.258 1 82.38 703 LYS B O 1
#

Solvent-accessible surface area (backbone atoms only — not comparable to full-atom values): 71008 Å² total; per-residue (Å²): 104,53,61,68,62,91,62,25,55,39,28,39,53,28,41,84,37,83,39,83,69,67,35,50,66,70,33,70,73,30,34,37,29,97,85,65,45,58,23,61,65,75,83,71,69,45,55,71,38,69,37,31,95,55,62,52,97,60,33,82,29,58,42,72,60,33,45,29,65,53,34,42,18,63,66,70,47,69,52,88,82,69,70,87,67,49,64,33,51,31,37,30,40,16,65,46,71,26,27,42,43,31,50,53,42,32,55,67,58,70,51,52,64,50,40,28,17,60,49,66,48,63,60,81,50,54,83,44,48,48,40,27,29,40,44,39,54,56,33,40,29,56,23,43,26,65,70,47,55,60,65,22,47,72,44,42,45,40,38,36,32,47,64,84,36,75,75,45,76,47,69,60,71,64,45,76,42,43,95,51,61,36,30,24,17,39,38,36,24,41,50,49,49,52,49,49,52,49,33,45,53,68,72,43,64,52,40,45,30,18,39,79,75,49,69,46,75,39,81,90,70,63,28,30,47,30,32,33,22,49,74,82,48,69,76,44,70,37,37,15,44,29,38,36,30,21,50,32,37,47,15,64,54,42,53,75,71,66,49,54,73,43,52,41,76,50,100,44,38,30,41,35,40,28,28,30,66,44,57,74,50,89,54,61,78,33,30,32,37,40,25,19,86,95,46,32,25,37,36,36,40,43,38,45,82,71,23,26,33,35,39,31,38,48,44,69,67,59,32,51,50,30,52,53,42,48,55,68,52,54,79,76,56,61,84,35,52,74,50,56,34,70,47,84,68,42,88,75,49,65,65,57,51,47,56,52,46,36,62,30,45,47,90,40,52,62,40,80,62,45,32,27,46,30,64,51,36,34,40,40,34,39,33,40,34,73,51,33,48,44,95,83,64,39,38,38,42,33,31,42,35,25,36,41,51,51,74,51,53,51,43,69,58,34,45,9,48,53,44,22,46,56,41,36,36,48,50,50,31,33,74,69,62,38,26,43,54,89,60,48,52,60,43,42,35,59,36,52,50,52,45,52,52,51,49,41,51,54,31,45,34,50,43,27,51,58,56,43,36,82,76,79,80,59,80,49,55,49,94,58,89,51,67,52,85,78,86,83,74,70,60,65,49,82,53,51,70,86,52,45,50,58,49,52,54,51,47,64,69,66,44,68,62,32,66,50,26,43,43,33,46,55,33,82,70,45,68,59,32,66,69,66,75,70,53,85,86,65,82,66,31,40,57,46,40,62,20,12,32,53,68,28,31,52,32,28,62,48,79,63,30,41,38,43,48,55,73,79,61,52,65,50,22,61,32,31,35,37,37,35,38,39,31,62,55,40,56,57,15,33,59,26,45,25,42,22,11,62,53,20,47,22,90,88,8,46,38,49,36,52,48,28,76,77,28,39,45,36,31,36,39,29,44,37,48,65,76,51,47,59,62,63,43,65,46,77,58,30,42,42,43,57,74,58,41,47,66,33,23,32,68,52,56,62,90,66,17,45,53,34,61,38,36,41,24,39,6,43,19,22,29,38,34,26,38,55,67,45,27,22,48,42,64,35,46,33,61,44,38,65,58,53,34,50,40,48,56,63,38,41,38,73,105,106,54,62,67,61,92,66,24,56,40,28,40,53,28,40,86,37,83,39,83,71,67,36,51,68,71,32,71,75,29,33,36,28,98,84,66,45,60,23,60,64,75,82,71,69,45,56,69,38,68,38,31,95,56,61,52,98,60,33,81,29,56,42,74,59,33,45,29,63,53,34,42,18,67,65,66,49,69,53,90,82,67,69,85,66,50,65,34,50,32,38,32,40,17,65,46,70,27,27,41,42,32,50,53,41,32,55,68,57,71,50,54,63,52,38,28,17,61,49,66,47,63,61,81,49,55,83,44,48,48,38,27,30,40,44,39,54,56,33,41,28,55,23,42,26,66,71,47,56,59,64,21,46,73,43,41,44,40,38,37,32,48,66,84,35,78,75,47,77,48,69,61,73,64,44,78,42,44,96,50,62,35,27,24,18,40,39,35,22,40,51,46,49,52,49,47,51,49,32,45,53,69,73,43,63,52,39,44,29,19,40,80,76,49,70,47,75,39,80,90,69,63,29,30,46,30,33,33,22,49,75,82,48,69,76,44,69,35,38,16,42,29,36,37,28,21,49,31,38,46,16,64,55,40,55,75,71,66,47,55,72,42,53,42,76,48,100,43,38,30,41,34,41,29,28,29,68,46,58,72,49,89,54,61,79,34,30,32,37,40,24,20,87,94,45,30,24,38,37,36,39,44,38,46,84,71,21,26,34,35,39,30,40,48,44,70,68,60,31,52,50,30,52,53,41,49,55,68,50,53,79,75,56,64,84,35,53,73,50,56,35,70,47,85,68,42,88,74,48,67,64,58,51,46,57,53,44,35,61,32,44,48,90,39,52,64,41,82,62,45,32,28,44,33,66,53,35,35,40,40,35,38,33,41,35,74,52,33,47,45,93,86,64,40,39,38,43,34,31,41,36,24,38,41,53,52,76,52,52,51,43,68,59,34,45,11,49,54,44,22,44,56,42,35,36,48,50,50,31,32,74,69,62,38,26,43,54,87,60,47,53,58,40,43,35,60,33,52,49,54,44,50,53,50,48,40,52,56,32,45,35,51,46,27,51,58,57,44,35,83,74,78,79,61,80,49,58,49,94,58,89,52,68,52,85,80,87,83,74,69,59,65,50,83,52,51,70,84,52,44,49,57,50,53,55,52,47,64,69,68,43,69,60,32,66,50,27,43,44,33,47,56,32,82,67,44,68,59,33,66,68,66,72,69,51,87,86,65,80,64,31,40,57,47,40,62,19,11,31,52,68,28,32,54,30,29,62,50,77,63,31,40,37,43,48,57,74,77,62,52,65,50,21,60,32,32,35,38,38,35,37,38,29,62,53,40,56,54,16,33,58,25,44,26,43,22,12,61,55,20,47,23,90,85,8,46,38,50,36,52,48,28,77,76,28,40,45,36,32,35,40,28,45,35,46,65,76,53,46,59,63,62,43,63,46,77,60,30,42,42,43,55,74,58,39,46,67,32,23,33,69,51,57,62,90,65,17,47,55,33,60,37,36,41,26,39,8,44,19,22,29,38,35,27,38,55,68,45,26,23,48,43,64,36,46,35,60,44,39,65,59,54,35,52,40,46,57,61,37,39,38,73,105